Protein AF-0000000084949019 (afdb_homodimer)

Foldseek 3Di:
DDDPPPPPPPPPPPPPPPPPPPPPPPPDDDDDPPFLQDFCPVPDDDADQQAHLLLFGHPQHDWKEKEKEKEKEADQVQQKIWMKMKIKIAAAHQDWAQKFKWFFQFLCQALPACLVVVDDDDDDPDDDPLVCCQPPPDRGDHWTKDWPFKAFPVGHGFDWDDDRGMIMTGDPDIRHHGGITIMMIIIMTHFDQCVRVNDQFHWHADPLGWIKGKHFSGDIATFIAGPPPGGPGDDDSPWQDGFFAWFKYKYKYKYFLLKDKDKAADWDCCVQRADPQLVVQVVVQLVAADAKGWSADLVSLVVSSVDGHPDMDIIIGIHGTWGTMIMIMTSQWTKIWHWADFPPAIAIQIEIEGPQAPPLCNVPQSVLLNLLQRLLCVLANHLDGRAAYEYEDDPHQAAGARYTYFYAGAPPVRDDDPCRSLRRSLSSSLRSLCNLPVRFLRERRQFQVLSRQAVSLLSSVVSQCVVPVVRPDQAQFLQSLLVVLVDDPVQQDFSNGGRVVHRPNCSNRHHLSSNLLSLCDVPAQHPPLSSQLSNVLSVSRGSHYGDPSSSQSSSCSSRVDSCSSVCCASHHDSWAWAKFWPDKWWKFKDQDDDPPDDQDDQDPVCPVPRDDRDIDMDTCPDPVDDPVRPWFDDQVRHVRSVVVCVVPDDPVRVVVDDDFRIKMKIKMFIPIDGQAWKWKWWAFPVGDIDIDTGHSCQCRVPVTMHMDMDRHNGHTDKMFTPPVSRRSHNDRQRGMPVRDPPPDPVD/DDDPPPPPPPPPPPPPPPPPPPPPPPPPDDDDDPFLQDFCPVPDDDADQQAHLLLFGHPQHDWKEKEKEKEKEADQVQQKIWMKMKIKIAAQHQDWAQKFKWFFQFLCQAPPACLVVVDDDDDDPDDDPVVCCQPPPDDGDHWTKDWDFKAFPVGHGWDWDDDRRMIMTGDPDIAHHGGITMMMIIIMTHFDQCVRVNDQFHWHADPLGWIKGKHFSGDIATFIAGPPPGTPDDHCSPWFDGFFAWFKYKYKYKYFLLKDKDKAADWDCCVQRADPQLVVQVVVQLVAAPAKGWSADLVSLVVSSVDGHPDMDIIIGIHGTWGTMIMIMTSQWTKIWHWADDPPAIAIQIEIEGPQAPPLCNVPQSVLLNLLQRLLCVLANHLDGRAAYEYEDDPHQAAGARYTYFYAGADPVRDDDPVRSLRRSLSSSLRSLCNLPVRFLRERRQFQVLSRQAVSLLSSVVSQCVVPVVRPDQAQFLQSLLVVLVDDPVQQAFSNGGRVVHRPNCSNRHHLSSNLLSLCDVPAQHPPLSSQLSNVLSVSRGSHYGDPSSSQSSSCSSRVDSCSSVCCASHHDSWAWAKFWPDKWWKFKDQDDDPPDDQDDQDPVCVVPRDDRDIDMDTCPDPPDDPVRPWFDDQVRHVRSVVVCVVPDDPVRSVVDDGFRIKMKIKMFIPIDGQAWWWKWWAFPVGDIDIDTGHSCQCRVPVTMHMDMDRHNTHTDKMFTPPVSRRSHNDRQRGMPVRDPDPDPVD

Radius of gyration: 40.71 Å; Cα contacts (8 Å, |Δi|>4): 3235; chains: 2; bounding box: 109×130×119 Å

Sequence (1494 aa):
MKKLTFLVVALFSIFLGVAQESKSRSKSETHTDQSKFRQMYDLMATPNMYRTASGAPGPEYYQQRADYKMDVELDDKKARLYGTETITYTNNAKESLDYLWLQLDQNLFAKTSKTPLVRSEKVDPAISARAFSRTYMEEKFDGGFKIEYVKDAVGQPISYTVNETMMRINLKTPLTKGQKFVFTIKWWYNIGNYMVDGGRSGYEQFPDGNRLYVLAQFFPRMAVYNDVEGWQNMQFWGQGEFALPFGDYEVNITVPADHIMEATGTLQNRTEVLTPIQLQRYLQAEKTFDNPVIIATQEEAIEREKSWSDKKKVWRFKAENVRDFGVSTSRKFILDAMAVQLGDKKVMATSIYPKEGNPLWEQYSTKIVAHTLKSYSAKTFDYPYPKAVSVNAQDQGMEYPMICWNFGRPDEKGNYSDHLKYGMMGVIIHEVGHNFFPMIVNSDERQWTWMDEGLNTFLEYLAEIEWDPNFPTDRGPAKMIVPYMSGDQNGIEPIMSNSEVIKQFGNNAYGKPATGLNILRETIMGHELFDYAFKTYANRWKFKHPTPEDFFRTMEDASGVDLDWFWRGWFYTTDYNDIGIKEVKQFFVTNDEPVGFKAQEVTRRNRFRASGPKVYMVEKASGDFKSEMNKPFETKEIKALEDFVNANFTTEEKTKLVTPKYFYQVTFDKPGGLVMPLLVEITYEDGTMENHKFPAQIWLKNDKEVSRIFATQKIIKKIKVDPKEETADIDVSNNSWPKEEIKSKFDMKKLTFLVVALFSIFLGVAQESKSRSKSETHTDQSKFRQMYDLMATPNMYRTASGAPGPEYYQQRADYKMDVELDDKKARLYGTETITYTNNAKESLDYLWLQLDQNLFAKTSKTPLVRSEKVDPAISARAFSRTYMEEKFDGGFKIEYVKDAVGQPISYTVNETMMRINLKTPLTKGQKFVFTIKWWYNIGNYMVDGGRSGYEQFPDGNRLYVLAQFFPRMAVYNDVEGWQNMQFWGQGEFALPFGDYEVNITVPADHIMEATGTLQNRTEVLTPIQLQRYLQAEKTFDNPVIIATQEEAIEREKSWSDKKKVWRFKAENVRDFGVSTSRKFILDAMAVQLGDKKVMATSIYPKEGNPLWEQYSTKIVAHTLKSYSAKTFDYPYPKAVSVNAQDQGMEYPMICWNFGRPDEKGNYSDHLKYGMMGVIIHEVGHNFFPMIVNSDERQWTWMDEGLNTFLEYLAEIEWDPNFPTDRGPAKMIVPYMSGDQNGIEPIMSNSEVIKQFGNNAYGKPATGLNILRETIMGHELFDYAFKTYANRWKFKHPTPEDFFRTMEDASGVDLDWFWRGWFYTTDYNDIGIKEVKQFFVTNDEPVGFKAQEVTRRNRFRASGPKVYMVEKASGDFKSEMNKPFETKEIKALEDFVNANFTTEEKTKLVTPKYFYQVTFDKPGGLVMPLLVEITYEDGTMENHKFPAQIWLKNDKEVSRIFATQKIIKKIKVDPKEETADIDVSNNSWPKEEIKSKFD

pLDDT: mean 93.37, std 13.47, range [21.64, 98.94]

Structure (mmCIF, N/CA/C/O backbone):
data_AF-0000000084949019-model_v1
#
loop_
_entity.id
_entity.type
_entity.pdbx_description
1 polymer 'Putative Zn-dependent aminopeptidase'
#
loop_
_atom_site.group_PDB
_atom_site.id
_atom_site.type_symbol
_atom_site.label_atom_id
_atom_site.label_alt_id
_atom_site.label_comp_id
_atom_site.label_asym_id
_atom_site.label_entity_id
_atom_site.label_seq_id
_atom_site.pdbx_PDB_ins_code
_atom_site.Cartn_x
_atom_site.Cartn_y
_atom_site.Cartn_z
_atom_site.occupancy
_atom_site.B_iso_or_equiv
_atom_site.auth_seq_id
_atom_site.auth_comp_id
_atom_site.auth_asym_id
_atom_site.auth_atom_id
_atom_site.pdbx_PDB_model_num
ATOM 1 N N . MET A 1 1 ? -62.312 -40.156 76.375 1 21.64 1 MET A N 1
ATOM 2 C CA . MET A 1 1 ? -62.438 -39.656 75 1 21.64 1 MET A CA 1
ATOM 3 C C . MET A 1 1 ? -61.156 -38.969 74.562 1 21.64 1 MET A C 1
ATOM 5 O O . MET A 1 1 ? -60.906 -37.781 74.938 1 21.64 1 MET A O 1
ATOM 9 N N . LYS A 1 2 ? -60.031 -39.781 74.688 1 22.88 2 LYS A N 1
ATOM 10 C CA . LYS A 1 2 ? -58.594 -39.562 74.688 1 22.88 2 LYS A CA 1
ATOM 11 C C . LYS A 1 2 ? -58.125 -38.938 73.375 1 22.88 2 LYS A C 1
ATOM 13 O O . LYS A 1 2 ? -58.656 -39.25 72.312 1 22.88 2 LYS A O 1
ATOM 18 N N . LYS A 1 3 ? -57.438 -37.844 73.562 1 23.33 3 LYS A N 1
ATOM 19 C CA . LYS A 1 3 ? -56.875 -36.688 72.812 1 23.33 3 LYS A CA 1
ATOM 20 C C . LYS A 1 3 ? -55.906 -37.125 71.75 1 23.33 3 LYS A C 1
ATOM 22 O O . LYS A 1 3 ? -54.781 -37.531 72 1 23.33 3 LYS A O 1
ATOM 27 N N . LEU A 1 4 ? -56.344 -38 70.812 1 25.53 4 LEU A N 1
ATOM 28 C CA . LEU A 1 4 ? -55.531 -38.531 69.75 1 25.53 4 LEU A CA 1
ATOM 29 C C . LEU A 1 4 ? -54.906 -37.438 68.875 1 25.53 4 LEU A C 1
ATOM 31 O O . LEU A 1 4 ? -55.625 -36.625 68.312 1 25.53 4 LEU A O 1
ATOM 35 N N . THR A 1 5 ? -53.812 -36.812 69.375 1 26.55 5 THR A N 1
ATOM 36 C CA . THR A 1 5 ? -53 -35.75 68.812 1 26.55 5 THR A CA 1
ATOM 37 C C . THR A 1 5 ? -52.469 -36.125 67.438 1 26.55 5 THR A C 1
ATOM 39 O O . THR A 1 5 ? -51.781 -37.125 67.312 1 26.55 5 THR A O 1
ATOM 42 N N . PHE A 1 6 ? -53.281 -35.969 66.438 1 26.77 6 PHE A N 1
ATOM 43 C CA . PHE A 1 6 ? -53.031 -36.188 65.062 1 26.77 6 PHE A CA 1
ATOM 44 C C . PHE A 1 6 ? -51.781 -35.375 64.625 1 26.77 6 PHE A C 1
ATOM 46 O O . PHE A 1 6 ? -51.719 -34.156 64.875 1 26.77 6 PHE A O 1
ATOM 53 N N . LEU A 1 7 ? -50.594 -36 64.688 1 27.86 7 LEU A N 1
ATOM 54 C CA . LEU A 1 7 ? -49.312 -35.531 64.25 1 27.86 7 LEU A CA 1
ATOM 55 C C . LEU A 1 7 ? -49.375 -35.188 62.75 1 27.86 7 LEU A C 1
ATOM 57 O O . LEU A 1 7 ? -49.594 -36.062 61.906 1 27.86 7 LEU A O 1
ATOM 61 N N . VAL A 1 8 ? -49.969 -34.094 62.344 1 28.45 8 VAL A N 1
ATOM 62 C CA . VAL A 1 8 ? -50 -33.594 60.969 1 28.45 8 VAL A CA 1
ATOM 63 C C . VAL A 1 8 ? -48.594 -33.375 60.5 1 28.45 8 VAL A C 1
ATOM 65 O O . VAL A 1 8 ? -47.844 -32.594 61.062 1 28.45 8 VAL A O 1
ATOM 68 N N . VAL A 1 9 ? -47.906 -34.406 60 1 28.19 9 VAL A N 1
ATOM 69 C CA . VAL A 1 9 ? -46.656 -34.375 59.25 1 28.19 9 VAL A CA 1
ATOM 70 C C . VAL A 1 9 ? -46.781 -33.406 58.094 1 28.19 9 VAL A C 1
ATOM 72 O O . VAL A 1 9 ? -47.594 -33.594 57.188 1 28.19 9 VAL A O 1
ATOM 75 N N . ALA A 1 10 ? -46.656 -32.094 58.375 1 27.56 10 ALA A N 1
ATOM 76 C CA . ALA A 1 10 ? -46.594 -31.047 57.344 1 27.56 10 ALA A CA 1
ATOM 77 C C . ALA A 1 10 ? -45.5 -31.328 56.344 1 27.56 10 ALA A C 1
ATOM 79 O O . ALA A 1 10 ? -44.312 -31.453 56.688 1 27.56 10 ALA A O 1
ATOM 80 N N . LEU A 1 11 ? -45.781 -32.188 55.344 1 27.45 11 LEU A N 1
ATOM 81 C CA . LEU A 1 11 ? -44.969 -32.375 54.125 1 27.45 11 LEU A CA 1
ATOM 82 C C . LEU A 1 11 ? -44.625 -31.047 53.5 1 27.45 11 LEU A C 1
ATOM 84 O O . LEU A 1 11 ? -45.531 -30.297 53.094 1 27.45 11 LEU A O 1
ATOM 88 N N . PHE A 1 12 ? -43.625 -30.312 54.094 1 29.38 12 PHE A N 1
ATOM 89 C CA . PHE A 1 12 ? -43.062 -29.125 53.469 1 29.38 12 PHE A CA 1
ATOM 90 C C . PHE A 1 12 ? -42.625 -29.438 52.031 1 29.38 12 PHE A C 1
ATOM 92 O O . PHE A 1 12 ? -41.719 -30.25 51.812 1 29.38 12 PHE A O 1
ATOM 99 N N . SER A 1 13 ? -43.562 -29.484 51.062 1 28.2 13 SER A N 1
ATOM 100 C CA . SER A 1 13 ? -43.281 -29.484 49.656 1 28.2 13 SER A CA 1
ATOM 101 C C . SER A 1 13 ? -42.344 -28.344 49.281 1 28.2 13 SER A C 1
ATOM 103 O O . SER A 1 13 ? -42.625 -27.172 49.531 1 28.2 13 SER A O 1
ATOM 105 N N . ILE A 1 14 ? -41.031 -28.547 49.5 1 33.12 14 ILE A N 1
ATOM 106 C CA . ILE A 1 14 ? -40.031 -27.688 48.906 1 33.12 14 ILE A CA 1
ATOM 107 C C . ILE A 1 14 ? -40.375 -27.422 47.438 1 33.12 14 ILE A C 1
ATOM 109 O O . ILE A 1 14 ? -40.406 -28.344 46.625 1 33.12 14 ILE A O 1
ATOM 113 N N . PHE A 1 15 ? -41.344 -26.484 47.188 1 32.78 15 PHE A N 1
ATOM 114 C CA . PHE A 1 15 ? -41.469 -25.906 45.844 1 32.78 15 PHE A CA 1
ATOM 115 C C . PHE A 1 15 ? -40.156 -25.422 45.312 1 32.78 15 PHE A C 1
ATOM 117 O O . PHE A 1 15 ? -39.562 -24.469 45.844 1 32.78 15 PHE A O 1
ATOM 124 N N . LEU A 1 16 ? -39.219 -26.375 44.969 1 36.47 16 LEU A N 1
ATOM 125 C CA . LEU A 1 16 ? -38.156 -25.969 44.062 1 36.47 16 LEU A CA 1
ATOM 126 C C . LEU A 1 16 ? -38.688 -25.016 42.969 1 36.47 16 LEU A C 1
ATOM 128 O O . LEU A 1 16 ? -39.531 -25.422 42.156 1 36.47 16 LEU A O 1
ATOM 132 N N . GLY A 1 17 ? -39 -23.766 43.375 1 34.09 17 GLY A N 1
ATOM 133 C CA . GLY A 1 17 ? -39.188 -22.734 42.344 1 34.09 17 GLY A CA 1
ATOM 134 C C . GLY A 1 17 ? -38.188 -22.844 41.219 1 34.09 17 GLY A C 1
ATOM 135 O O . GLY A 1 17 ? -37 -22.75 41.438 1 34.09 17 GLY A O 1
ATOM 136 N N . VAL A 1 18 ? -38.438 -23.734 40.312 1 36.25 18 VAL A N 1
ATOM 137 C CA . VAL A 1 18 ? -37.781 -23.547 39 1 36.25 18 VAL A CA 1
ATOM 138 C C . VAL A 1 18 ? -37.906 -22.078 38.594 1 36.25 18 VAL A C 1
ATOM 140 O O . VAL A 1 18 ? -39 -21.562 38.344 1 36.25 18 VAL A O 1
ATOM 143 N N . ALA A 1 19 ? -37.094 -21.203 39.25 1 37.66 19 ALA A N 1
ATOM 144 C CA . ALA A 1 19 ? -36.906 -19.906 38.594 1 37.66 19 ALA A CA 1
ATOM 145 C C . ALA A 1 19 ? -36.875 -20.047 37.094 1 37.66 19 ALA A C 1
ATOM 147 O O . ALA A 1 19 ? -35.969 -20.719 36.562 1 37.66 19 ALA A O 1
ATOM 148 N N . GLN A 1 20 ? -38.031 -20.031 36.531 1 35.78 20 GLN A N 1
ATOM 149 C CA . GLN A 1 20 ? -38 -19.797 35.094 1 35.78 20 GLN A CA 1
ATOM 150 C C . GLN A 1 20 ? -36.969 -18.719 34.75 1 35.78 20 GLN A C 1
ATOM 152 O O . GLN A 1 20 ? -37.094 -17.578 35.188 1 35.78 20 GLN A O 1
ATOM 157 N N . GLU A 1 21 ? -35.719 -19.031 34.688 1 39.44 21 GLU A N 1
ATOM 158 C CA . GLU A 1 21 ? -34.875 -18.094 33.938 1 39.44 21 GLU A CA 1
ATOM 159 C C . GLU A 1 21 ? -35.594 -17.5 32.75 1 39.44 21 GLU A C 1
ATOM 161 O O . GLU A 1 21 ? -36 -18.219 31.844 1 39.44 21 GLU A O 1
ATOM 166 N N . SER A 1 22 ? -36.531 -16.594 33.062 1 38.19 22 SER A N 1
ATOM 167 C CA . SER A 1 22 ? -36.938 -15.852 31.891 1 38.19 22 SER A CA 1
ATOM 168 C C . SER A 1 22 ? -35.75 -15.617 30.938 1 38.19 22 SER A C 1
ATOM 170 O O . SER A 1 22 ? -34.75 -15.023 31.328 1 38.19 22 SER A O 1
ATOM 172 N N . LYS A 1 23 ? -35.438 -16.594 30.141 1 44.25 23 LYS A N 1
ATOM 173 C CA . LYS A 1 23 ? -34.531 -16.25 29.047 1 44.25 23 LYS A CA 1
ATOM 174 C C . LYS A 1 23 ? -34.812 -14.836 28.531 1 44.25 23 LYS A C 1
ATOM 176 O O . LYS A 1 23 ? -35.875 -14.57 27.938 1 44.25 23 LYS A O 1
ATOM 181 N N . SER A 1 24 ? -34.531 -13.844 29.25 1 44.78 24 SER A N 1
ATOM 182 C CA . SER A 1 24 ? -34.531 -12.5 28.672 1 44.78 24 SER A CA 1
ATOM 183 C C . SER A 1 24 ? -34.219 -12.531 27.188 1 44.78 24 SER A C 1
ATOM 185 O O . SER A 1 24 ? -33.25 -13.172 26.766 1 44.78 24 SER A O 1
ATOM 187 N N . ARG A 1 25 ? -35.188 -12.383 26.297 1 51.53 25 ARG A N 1
ATOM 188 C CA . ARG A 1 25 ? -34.938 -12.211 24.859 1 51.53 25 ARG A CA 1
ATOM 189 C C . ARG A 1 25 ? -33.781 -11.242 24.609 1 51.53 25 ARG A C 1
ATOM 191 O O . ARG A 1 25 ? -33.938 -10.031 24.766 1 51.53 25 ARG A O 1
ATOM 198 N N . SER A 1 26 ? -32.688 -11.602 24.922 1 56.78 26 SER A N 1
ATOM 199 C CA . SER A 1 26 ? -31.531 -10.773 24.547 1 56.78 26 SER A CA 1
ATOM 200 C C . SER A 1 26 ? -31.656 -10.281 23.109 1 56.78 26 SER A C 1
ATOM 202 O O . SER A 1 26 ? -31.906 -11.07 22.203 1 56.78 26 SER A O 1
ATOM 204 N N . LYS A 1 27 ? -32.062 -9.055 22.969 1 71.81 27 LYS A N 1
ATOM 205 C CA . LYS A 1 27 ? -32.125 -8.391 21.672 1 71.81 27 LYS A CA 1
ATOM 206 C C . LYS A 1 27 ? -30.906 -8.75 20.812 1 71.81 27 LYS A C 1
ATOM 208 O O . LYS A 1 27 ? -29.781 -8.812 21.328 1 71.81 27 LYS A O 1
ATOM 213 N N . SER A 1 28 ? -31.359 -9.289 19.719 1 75.38 28 SER A N 1
ATOM 214 C CA . SER A 1 28 ? -30.312 -9.617 18.75 1 75.38 28 SER A CA 1
ATOM 215 C C . SER A 1 28 ? -29.406 -8.414 18.484 1 75.38 28 SER A C 1
ATOM 217 O O . SER A 1 28 ? -29.859 -7.27 18.531 1 75.38 28 SER A O 1
ATOM 219 N N . GLU A 1 29 ? -28.109 -8.672 18.375 1 86.12 29 GLU A N 1
ATOM 220 C CA . GLU A 1 29 ? -27.141 -7.621 18.078 1 86.12 29 GLU A CA 1
ATOM 221 C C . GLU A 1 29 ? -27.438 -6.949 16.734 1 86.12 29 GLU A C 1
ATOM 223 O O . GLU A 1 29 ? -27.859 -7.609 15.789 1 86.12 29 GLU A O 1
ATOM 228 N N . THR A 1 30 ? -27.484 -5.633 16.625 1 91.06 30 THR A N 1
ATOM 229 C CA . THR A 1 30 ? -27.609 -4.879 15.391 1 91.06 30 THR A CA 1
ATOM 230 C C . THR A 1 30 ? -26.422 -5.156 14.469 1 91.06 30 THR A C 1
ATOM 232 O O . THR A 1 30 ? -25.406 -5.727 14.898 1 91.06 30 THR A O 1
ATOM 235 N N . HIS A 1 31 ? -26.672 -5.062 13.164 1 89.38 31 HIS A N 1
ATOM 236 C CA . HIS A 1 31 ? -25.562 -5.387 12.266 1 89.38 31 HIS A CA 1
ATOM 237 C C . HIS A 1 31 ? -25.609 -4.527 11.008 1 89.38 31 HIS A C 1
ATOM 239 O O . HIS A 1 31 ? -26.641 -3.936 10.695 1 89.38 31 HIS A O 1
ATOM 245 N N . THR A 1 32 ? -24.438 -4.387 10.336 1 93.06 32 THR A N 1
ATOM 246 C CA . THR A 1 32 ? -24.344 -3.82 9 1 93.06 32 THR A CA 1
ATOM 247 C C . THR A 1 32 ? -24.812 -4.832 7.953 1 93.06 32 THR A C 1
ATOM 249 O O . THR A 1 32 ? -25.281 -5.922 8.297 1 93.06 32 THR A O 1
ATOM 252 N N . ASP A 1 33 ? -24.828 -4.359 6.629 1 90.56 33 ASP A N 1
ATOM 253 C CA . ASP A 1 33 ? -25.141 -5.305 5.562 1 90.56 33 ASP A CA 1
ATOM 254 C C . ASP A 1 33 ? -24.141 -6.461 5.543 1 90.56 33 ASP A C 1
ATOM 256 O O . ASP A 1 33 ? -22.953 -6.266 5.23 1 90.56 33 ASP A O 1
ATOM 260 N N . GLN A 1 34 ? -24.594 -7.582 5.859 1 90.75 34 GLN A N 1
ATOM 261 C CA . GLN A 1 34 ? -23.75 -8.773 5.93 1 90.75 34 GLN A CA 1
ATOM 262 C C . GLN A 1 34 ? -24.078 -9.75 4.805 1 90.75 34 GLN A C 1
ATOM 264 O O . GLN A 1 34 ? -23.594 -10.883 4.797 1 90.75 34 GLN A O 1
ATOM 269 N N . SER A 1 35 ? -24.875 -9.297 3.848 1 93.31 35 SER A N 1
ATOM 270 C CA . SER A 1 35 ? -25.281 -10.18 2.76 1 93.31 35 SER A CA 1
ATOM 271 C C . SER A 1 35 ? -24.078 -10.609 1.929 1 93.31 35 SER A C 1
ATOM 273 O O . SER A 1 35 ? -23.203 -9.797 1.613 1 93.31 35 SER A O 1
ATOM 275 N N . LYS A 1 36 ? -24.094 -11.875 1.546 1 95.56 36 LYS A N 1
ATOM 276 C CA . LYS A 1 36 ? -23.031 -12.383 0.687 1 95.56 36 LYS A CA 1
ATOM 277 C C . LYS A 1 36 ? -23.219 -11.922 -0.756 1 95.56 36 LYS A C 1
ATOM 279 O O . LYS A 1 36 ? -22.297 -12.008 -1.568 1 95.56 36 LYS A O 1
ATOM 284 N N . PHE A 1 37 ? -24.328 -11.359 -1.028 1 95.81 37 PHE A N 1
ATOM 285 C CA . PHE A 1 37 ? -24.656 -10.938 -2.385 1 95.81 37 PHE A CA 1
ATOM 286 C C . PHE A 1 37 ? -24.469 -9.438 -2.547 1 95.81 37 PHE A C 1
ATOM 288 O O . PHE A 1 37 ? -24.766 -8.875 -3.604 1 95.81 37 PHE A O 1
ATOM 295 N N . ARG A 1 38 ? -24 -8.789 -1.465 1 95 38 ARG A N 1
ATOM 296 C CA . ARG A 1 38 ? -23.781 -7.352 -1.607 1 95 38 ARG A CA 1
ATOM 297 C C . ARG A 1 38 ? -22.766 -7.059 -2.703 1 95 38 ARG A C 1
ATOM 299 O O . ARG A 1 38 ? -21.766 -7.77 -2.834 1 95 38 ARG A O 1
ATOM 306 N N . GLN A 1 39 ? -23.156 -6.031 -3.455 1 94.19 39 GLN A N 1
ATOM 307 C CA . GLN A 1 39 ? -22.25 -5.629 -4.527 1 94.19 39 GLN A CA 1
ATOM 308 C C . GLN A 1 39 ? -20.922 -5.129 -3.973 1 94.19 39 GLN A C 1
ATOM 310 O O . GLN A 1 39 ? -20.859 -4.625 -2.848 1 94.19 39 GLN A O 1
ATOM 315 N N . MET A 1 40 ? -19.859 -5.281 -4.715 1 95.81 40 MET A N 1
ATOM 316 C CA . MET A 1 40 ? -18.516 -5.113 -4.191 1 95.81 40 MET A CA 1
ATOM 317 C C . MET A 1 40 ? -18.078 -3.654 -4.273 1 95.81 40 MET A C 1
ATOM 319 O O . MET A 1 40 ? -16.891 -3.367 -4.508 1 95.81 40 MET A O 1
ATOM 323 N N . TYR A 1 41 ? -18.953 -2.664 -3.996 1 91.5 41 TYR A N 1
ATOM 324 C CA . TYR A 1 41 ? -18.625 -1.24 -3.971 1 91.5 41 TYR A CA 1
ATOM 325 C C . TYR A 1 41 ? -17.688 -0.913 -2.824 1 91.5 41 TYR A C 1
ATOM 327 O O . TYR A 1 41 ? -16.922 0.06 -2.893 1 91.5 41 TYR A O 1
ATOM 335 N N . ASP A 1 42 ? -17.703 -1.665 -1.83 1 90.75 42 ASP A N 1
ATOM 336 C CA . ASP A 1 42 ? -16.875 -1.454 -0.644 1 90.75 42 ASP A CA 1
ATOM 337 C C . ASP A 1 42 ? -15.461 -2.008 -0.846 1 90.75 42 ASP A C 1
ATOM 339 O O . ASP A 1 42 ? -14.547 -1.67 -0.097 1 90.75 42 ASP A O 1
ATOM 343 N N . LEU A 1 43 ? -15.281 -2.84 -1.848 1 92.81 43 LEU A N 1
ATOM 344 C CA . LEU A 1 43 ? -14.016 -3.557 -1.97 1 92.81 43 LEU A CA 1
ATOM 345 C C . LEU A 1 43 ? -13.242 -3.078 -3.191 1 92.81 43 LEU A C 1
ATOM 347 O O . LEU A 1 43 ? -12.008 -3.037 -3.168 1 92.81 43 LEU A O 1
ATOM 351 N N . MET A 1 44 ? -13.906 -2.719 -4.246 1 95.62 44 MET A N 1
ATOM 352 C CA . MET A 1 44 ? -13.227 -2.412 -5.5 1 95.62 44 MET A CA 1
ATOM 353 C C . MET A 1 44 ? -12.953 -0.918 -5.621 1 95.62 44 MET A C 1
ATOM 355 O O . MET A 1 44 ? -13.703 -0.098 -5.086 1 95.62 44 MET A O 1
ATOM 359 N N . ALA A 1 45 ? -11.914 -0.557 -6.324 1 96 45 ALA A N 1
ATOM 360 C CA . ALA A 1 45 ? -11.594 0.835 -6.633 1 96 45 ALA A CA 1
ATOM 361 C C . ALA A 1 45 ? -12.727 1.489 -7.422 1 96 45 ALA A C 1
ATOM 363 O O . ALA A 1 45 ? -13.383 0.835 -8.234 1 96 45 ALA A O 1
ATOM 364 N N . THR A 1 46 ? -12.93 2.787 -7.238 1 95.88 46 THR A N 1
ATOM 365 C CA . THR A 1 46 ? -13.922 3.535 -8 1 95.88 46 THR A CA 1
ATOM 366 C C . THR A 1 46 ? -13.469 3.713 -9.445 1 95.88 46 THR A C 1
ATOM 368 O O . THR A 1 46 ? -12.352 4.168 -9.703 1 95.88 46 THR A O 1
ATOM 371 N N . PRO A 1 47 ? -14.312 3.293 -10.43 1 96.69 47 PRO A N 1
ATOM 372 C CA . PRO A 1 47 ? -13.961 3.535 -11.828 1 96.69 47 PRO A CA 1
ATOM 373 C C . PRO A 1 47 ? -13.703 5.012 -12.125 1 96.69 47 PRO A C 1
ATOM 375 O O . PRO A 1 47 ? -14.289 5.883 -11.477 1 96.69 47 PRO A O 1
ATOM 378 N N . ASN A 1 48 ? -12.875 5.367 -13.016 1 96.94 48 ASN A N 1
ATOM 379 C CA . ASN A 1 48 ? -12.523 6.723 -13.422 1 96.94 48 ASN A CA 1
ATOM 380 C C . ASN A 1 48 ? -12.039 6.766 -14.867 1 96.94 48 ASN A C 1
ATOM 382 O O . ASN A 1 48 ? -12.305 5.848 -15.648 1 96.94 48 ASN A O 1
ATOM 386 N N . MET A 1 49 ? -11.367 7.828 -15.273 1 96.69 49 MET A N 1
ATOM 387 C CA . MET A 1 49 ? -11.031 8.016 -16.672 1 96.69 49 MET A CA 1
ATOM 388 C C . MET A 1 49 ? -9.836 7.156 -17.078 1 96.69 49 MET A C 1
ATOM 390 O O . MET A 1 49 ? -9.578 6.961 -18.266 1 96.69 49 MET A O 1
ATOM 394 N N . TYR A 1 50 ? -9.094 6.637 -16.125 1 97.81 50 TYR A N 1
ATOM 395 C CA . TYR A 1 50 ? -8.008 5.723 -16.438 1 97.81 50 TYR A CA 1
ATOM 396 C C . TYR A 1 50 ? -8.523 4.305 -16.641 1 97.81 50 TYR A C 1
ATOM 398 O O . TYR A 1 50 ? -8.031 3.572 -17.5 1 97.81 50 TYR A O 1
ATOM 406 N N . ARG A 1 51 ? -9.539 3.91 -15.789 1 97.69 51 ARG A N 1
ATOM 407 C CA . ARG A 1 51 ? -10.102 2.564 -15.758 1 97.69 51 ARG A CA 1
ATOM 408 C C . ARG A 1 51 ? -11.617 2.607 -15.641 1 97.69 51 ARG A C 1
ATOM 410 O O . ARG A 1 51 ? -12.156 3.154 -14.672 1 97.69 51 ARG A O 1
ATOM 417 N N . THR A 1 52 ? -12.328 1.955 -16.531 1 97.88 52 THR A N 1
ATOM 418 C CA . THR A 1 52 ? -13.773 2.117 -16.641 1 97.88 52 THR A CA 1
ATOM 419 C C . THR A 1 52 ? -14.508 1.109 -15.766 1 97.88 52 THR A C 1
ATOM 421 O O . THR A 1 52 ? -13.906 0.138 -15.297 1 97.88 52 THR A O 1
ATOM 424 N N . ALA A 1 53 ? -15.797 1.296 -15.594 1 97.56 53 ALA A N 1
ATOM 425 C CA . ALA A 1 53 ? -16.672 0.413 -14.828 1 97.56 53 ALA A CA 1
ATOM 426 C C . ALA A 1 53 ? -16.922 -0.899 -15.57 1 97.56 53 ALA A C 1
ATOM 428 O O . ALA A 1 53 ? -17.344 -1.887 -14.969 1 97.56 53 ALA A O 1
ATOM 429 N N . SER A 1 54 ? -16.641 -0.909 -16.859 1 98.19 54 SER A N 1
ATOM 430 C CA . SER A 1 54 ? -16.828 -2.121 -17.641 1 98.19 54 SER A CA 1
ATOM 431 C C . SER A 1 54 ? -15.664 -3.09 -17.469 1 98.19 54 SER A C 1
ATOM 433 O O . SER A 1 54 ? -15.766 -4.262 -17.844 1 98.19 54 SER A O 1
ATOM 435 N N . GLY A 1 55 ? -14.516 -2.594 -16.938 1 98.44 55 GLY A N 1
ATOM 436 C CA . GLY A 1 55 ? -13.297 -3.385 -16.828 1 98.44 55 GLY A CA 1
ATOM 437 C C . GLY A 1 55 ? -12.328 -3.131 -17.969 1 98.44 55 GLY A C 1
ATOM 438 O O . GLY A 1 55 ? -11.258 -3.73 -18.016 1 98.44 55 GLY A O 1
ATOM 439 N N . ALA A 1 56 ? -12.672 -2.252 -18.906 1 98.62 56 ALA A N 1
ATOM 440 C CA . ALA A 1 56 ? -11.828 -1.888 -20.031 1 98.62 56 ALA A CA 1
ATOM 441 C C . ALA A 1 56 ? -10.898 -0.731 -19.672 1 98.62 56 ALA A C 1
ATOM 443 O O . ALA A 1 56 ? -11.18 0.037 -18.75 1 98.62 56 ALA A O 1
ATOM 444 N N . PRO A 1 57 ? -9.727 -0.612 -20.344 1 98.5 57 PRO A N 1
ATOM 445 C CA . PRO A 1 57 ? -8.961 0.626 -20.188 1 98.5 57 PRO A CA 1
ATOM 446 C C . PRO A 1 57 ? -9.773 1.872 -20.531 1 98.5 57 PRO A C 1
ATOM 448 O O . PRO A 1 57 ? -10.562 1.859 -21.484 1 98.5 57 PRO A O 1
ATOM 451 N N . GLY A 1 58 ? -9.617 2.934 -19.734 1 98 58 GLY A N 1
ATOM 452 C CA . GLY A 1 58 ? -10.367 4.156 -19.969 1 98 58 GLY A CA 1
ATOM 453 C C . GLY A 1 58 ? -9.773 5.031 -21.047 1 98 58 GLY A C 1
ATOM 454 O O . GLY A 1 58 ? -8.695 4.738 -21.562 1 98 58 GLY A O 1
ATOM 455 N N . PRO A 1 59 ? -10.523 6.09 -21.422 1 97.56 59 PRO A N 1
ATOM 456 C CA . PRO A 1 59 ? -10.07 6.973 -22.5 1 97.56 59 PRO A CA 1
ATOM 457 C C . PRO A 1 59 ? -8.758 7.688 -22.172 1 97.56 59 PRO A C 1
ATOM 459 O O . PRO A 1 59 ? -8.047 8.125 -23.078 1 97.56 59 PRO A O 1
ATOM 462 N N . GLU A 1 60 ? -8.375 7.84 -20.859 1 97.62 60 GLU A N 1
ATOM 463 C CA . GLU A 1 60 ? -7.145 8.508 -20.453 1 97.62 60 GLU A CA 1
ATOM 464 C C . GLU A 1 60 ? -6.113 7.504 -19.953 1 97.62 60 GLU A C 1
ATOM 466 O O . GLU A 1 60 ? -5.172 7.875 -19.25 1 97.62 60 GLU A O 1
ATOM 471 N N . TYR A 1 61 ? -6.375 6.207 -20.219 1 97.94 61 TYR A N 1
ATOM 472 C CA . TYR A 1 61 ? -5.387 5.191 -19.875 1 97.94 61 TYR A CA 1
ATOM 473 C C . TYR A 1 61 ? -4.023 5.531 -20.469 1 97.94 61 TYR A C 1
ATOM 475 O O . TYR A 1 61 ? -3.932 5.992 -21.609 1 97.94 61 TYR A O 1
ATOM 483 N N . TYR A 1 62 ? -2.996 5.297 -19.688 1 97.88 62 TYR A N 1
ATOM 484 C CA . TYR A 1 62 ? -1.628 5.477 -20.156 1 97.88 62 TYR A CA 1
ATOM 485 C C . TYR A 1 62 ? -0.718 4.375 -19.625 1 97.88 62 TYR A C 1
ATOM 487 O O . TYR A 1 62 ? -1.059 3.693 -18.656 1 97.88 62 TYR A O 1
ATOM 495 N N . GLN A 1 63 ? 0.369 4.125 -20.203 1 98.12 63 GLN A N 1
ATOM 496 C CA . GLN A 1 63 ? 1.459 3.297 -19.703 1 98.12 63 GLN A CA 1
ATOM 497 C C . GLN A 1 63 ? 2.807 3.781 -20.219 1 98.12 63 GLN A C 1
ATOM 499 O O . GLN A 1 63 ? 2.898 4.293 -21.344 1 98.12 63 GLN A O 1
ATOM 504 N N . GLN A 1 64 ? 3.805 3.648 -19.422 1 98.56 64 GLN A N 1
ATOM 505 C CA . GLN A 1 64 ? 5.152 4.086 -19.766 1 98.56 64 GLN A CA 1
ATOM 506 C C . GLN A 1 64 ? 5.824 3.109 -20.734 1 98.56 64 GLN A C 1
ATOM 508 O O . GLN A 1 64 ? 5.293 2.031 -21 1 98.56 64 GLN A O 1
ATOM 513 N N . ARG A 1 65 ? 6.953 3.535 -21.234 1 98.62 65 ARG A N 1
ATOM 514 C CA . ARG A 1 65 ? 7.734 2.707 -22.141 1 98.62 65 ARG A CA 1
ATOM 515 C C . ARG A 1 65 ? 9.227 2.805 -21.828 1 98.62 65 ARG A C 1
ATOM 517 O O . ARG A 1 65 ? 9.727 3.879 -21.484 1 98.62 65 ARG A O 1
ATOM 524 N N . ALA A 1 66 ? 9.961 1.723 -21.906 1 98.88 66 ALA A N 1
ATOM 525 C CA . ALA A 1 66 ? 11.406 1.678 -21.734 1 98.88 66 ALA A CA 1
ATOM 526 C C . ALA A 1 66 ? 12.07 0.841 -22.812 1 98.88 66 ALA A C 1
ATOM 528 O O . ALA A 1 66 ? 11.867 -0.374 -22.891 1 98.88 66 ALA A O 1
ATOM 529 N N . ASP A 1 67 ? 12.898 1.434 -23.656 1 98.94 67 ASP A N 1
ATOM 530 C CA . ASP A 1 67 ? 13.656 0.745 -24.688 1 98.94 67 ASP A CA 1
ATOM 531 C C . ASP A 1 67 ? 15.102 0.512 -24.25 1 98.94 67 ASP A C 1
ATOM 533 O O . ASP A 1 67 ? 15.68 1.341 -23.531 1 98.94 67 ASP A O 1
ATOM 537 N N . TYR A 1 68 ? 15.648 -0.569 -24.656 1 98.88 68 TYR A N 1
ATOM 538 C CA . TYR A 1 68 ? 16.984 -0.944 -24.219 1 98.88 68 TYR A CA 1
ATOM 539 C C . TYR A 1 68 ? 17.891 -1.25 -25.406 1 98.88 68 TYR A C 1
ATOM 541 O O . TYR A 1 68 ? 17.484 -1.958 -26.328 1 98.88 68 TYR A O 1
ATOM 549 N N . LYS A 1 69 ? 19.078 -0.717 -25.438 1 98.88 69 LYS A N 1
ATOM 550 C CA . LYS A 1 69 ? 20.234 -1.184 -26.203 1 98.88 69 LYS A CA 1
ATOM 551 C C . LYS A 1 69 ? 21.344 -1.687 -25.266 1 98.88 69 LYS A C 1
ATOM 553 O O . LYS A 1 69 ? 21.859 -0.931 -24.438 1 98.88 69 LYS A O 1
ATOM 558 N N . MET A 1 70 ? 21.703 -2.92 -25.438 1 98.69 70 MET A N 1
ATOM 559 C CA . MET A 1 70 ? 22.609 -3.494 -24.438 1 98.69 70 MET A CA 1
ATOM 560 C C . MET A 1 70 ? 23.719 -4.293 -25.094 1 98.69 70 MET A C 1
ATOM 562 O O . MET A 1 70 ? 23.5 -4.949 -26.109 1 98.69 70 MET A O 1
ATOM 566 N N . ASP A 1 71 ? 24.938 -4.195 -24.547 1 98.88 71 ASP A N 1
ATOM 567 C CA . ASP A 1 71 ? 26.062 -5.086 -24.797 1 98.88 71 ASP A CA 1
ATOM 568 C C . ASP A 1 71 ? 26.406 -5.906 -23.562 1 98.88 71 ASP A C 1
ATOM 570 O O . ASP A 1 71 ? 26.734 -5.348 -22.516 1 98.88 71 ASP A O 1
ATOM 574 N N . VAL A 1 72 ? 26.312 -7.176 -23.703 1 98.81 72 VAL A N 1
ATOM 575 C CA . VAL A 1 72 ? 26.516 -8.086 -22.578 1 98.81 72 VAL A CA 1
ATOM 576 C C . VAL A 1 72 ? 27.625 -9.078 -22.906 1 98.81 72 VAL A C 1
ATOM 578 O O . VAL A 1 72 ? 27.75 -9.523 -24.062 1 98.81 72 VAL A O 1
ATOM 581 N N . GLU A 1 73 ? 28.422 -9.422 -21.938 1 98.81 73 GLU A N 1
ATOM 582 C CA . GLU A 1 73 ? 29.469 -10.422 -22.125 1 98.81 73 GLU A CA 1
ATOM 583 C C . GLU A 1 73 ? 29.484 -11.422 -20.969 1 98.81 73 GLU A C 1
ATOM 585 O O . GLU A 1 73 ? 29.531 -11.039 -19.797 1 98.81 73 GLU A O 1
ATOM 590 N N . LEU A 1 74 ? 29.469 -12.672 -21.359 1 98.81 74 LEU A N 1
ATOM 591 C CA . LEU A 1 74 ? 29.578 -13.75 -20.375 1 98.81 74 LEU A CA 1
ATOM 592 C C . LEU A 1 74 ? 31.016 -14.227 -20.234 1 98.81 74 LEU A C 1
ATOM 594 O O . LEU A 1 74 ? 31.641 -14.633 -21.219 1 98.81 74 LEU A O 1
ATOM 598 N N . ASP A 1 75 ? 31.594 -14.102 -19.094 1 98.31 75 ASP A N 1
ATOM 599 C CA . ASP A 1 75 ? 32.844 -14.75 -18.734 1 98.31 75 ASP A CA 1
ATOM 600 C C . ASP A 1 75 ? 32.594 -16.141 -18.156 1 98.31 75 ASP A C 1
ATOM 602 O O . ASP A 1 75 ? 32.406 -16.281 -16.938 1 98.31 75 ASP A O 1
ATOM 606 N N . ASP A 1 76 ? 32.688 -17.141 -18.969 1 97.75 76 ASP A N 1
ATOM 607 C CA . ASP A 1 76 ? 32.375 -18.5 -18.578 1 97.75 76 ASP A CA 1
ATOM 608 C C . ASP A 1 76 ? 33.375 -19.031 -17.562 1 97.75 76 ASP A C 1
ATOM 610 O O . ASP A 1 76 ? 33 -19.844 -16.703 1 97.75 76 ASP A O 1
ATOM 614 N N . LYS A 1 77 ? 34.594 -18.625 -17.641 1 96.06 77 LYS A N 1
ATOM 615 C CA . LYS A 1 77 ? 35.625 -19.062 -16.703 1 96.06 77 LYS A CA 1
ATOM 616 C C . LYS A 1 77 ? 35.312 -18.594 -15.289 1 96.06 77 LYS A C 1
ATOM 618 O O . LYS A 1 77 ? 35.406 -19.375 -14.336 1 96.06 77 LYS A O 1
ATOM 623 N N . LYS A 1 78 ? 34.875 -17.391 -15.148 1 96.25 78 LYS A N 1
ATOM 624 C CA . LYS A 1 78 ? 34.656 -16.797 -13.836 1 96.25 78 LYS A CA 1
ATOM 625 C C . LYS A 1 78 ? 33.188 -16.891 -13.445 1 96.25 78 LYS A C 1
ATOM 627 O O . LYS A 1 78 ? 32.812 -16.625 -12.297 1 96.25 78 LYS A O 1
ATOM 632 N N . ALA A 1 79 ? 32.312 -17.312 -14.383 1 97.56 79 ALA A N 1
ATOM 633 C CA . ALA A 1 79 ? 30.859 -17.25 -14.219 1 97.56 79 ALA A CA 1
ATOM 634 C C . ALA A 1 79 ? 30.422 -15.852 -13.82 1 97.56 79 ALA A C 1
ATOM 636 O O . ALA A 1 79 ? 29.766 -15.68 -12.797 1 97.56 79 ALA A O 1
ATOM 637 N N . ARG A 1 80 ? 30.75 -14.922 -14.586 1 98.5 80 ARG A N 1
ATOM 638 C CA . ARG A 1 80 ? 30.484 -13.508 -14.367 1 98.5 80 ARG A CA 1
ATOM 639 C C . ARG A 1 80 ? 29.875 -12.867 -15.609 1 98.5 80 ARG A C 1
ATOM 641 O O . ARG A 1 80 ? 30.25 -13.195 -16.734 1 98.5 80 ARG A O 1
ATOM 648 N N . LEU A 1 81 ? 28.938 -12.023 -15.391 1 98.75 81 LEU A N 1
ATOM 649 C CA . LEU A 1 81 ? 28.297 -11.312 -16.5 1 98.75 81 LEU A CA 1
ATOM 650 C C . LEU A 1 81 ? 28.609 -9.828 -16.438 1 98.75 81 LEU A C 1
ATOM 652 O O . LEU A 1 81 ? 28.484 -9.195 -15.391 1 98.75 81 LEU A O 1
ATOM 656 N N . TYR A 1 82 ? 29.047 -9.297 -17.547 1 98.75 82 TYR A N 1
ATOM 657 C CA . TYR A 1 82 ? 29.281 -7.863 -17.719 1 98.75 82 TYR A CA 1
ATOM 658 C C . TYR A 1 82 ? 28.234 -7.254 -18.656 1 98.75 82 TYR A C 1
ATOM 660 O O . TYR A 1 82 ? 27.797 -7.898 -19.609 1 98.75 82 TYR A O 1
ATOM 668 N N . GLY A 1 83 ? 27.844 -6.031 -18.391 1 98.75 83 GLY A N 1
ATOM 669 C CA . GLY A 1 83 ? 26.891 -5.402 -19.281 1 98.75 83 GLY A CA 1
ATOM 670 C C . GLY A 1 83 ? 26.969 -3.889 -19.281 1 98.75 83 GLY A C 1
ATOM 671 O O . GLY A 1 83 ? 27.375 -3.285 -18.281 1 98.75 83 GLY A O 1
ATOM 672 N N . THR A 1 84 ? 26.719 -3.303 -20.391 1 98.81 84 THR A N 1
ATOM 673 C CA . THR A 1 84 ? 26.422 -1.887 -20.562 1 98.81 84 THR A CA 1
ATOM 674 C C . THR A 1 84 ? 25.078 -1.7 -21.281 1 98.81 84 THR A C 1
ATOM 676 O O . THR A 1 84 ? 24.828 -2.314 -22.328 1 98.81 84 THR A O 1
ATOM 679 N N . GLU A 1 85 ? 24.281 -0.949 -20.703 1 98.75 85 GLU A N 1
ATOM 680 C CA . GLU A 1 85 ? 22.984 -0.745 -21.328 1 98.75 85 GLU A CA 1
ATOM 681 C C . GLU A 1 85 ? 22.641 0.741 -21.438 1 98.75 85 GLU A C 1
ATOM 683 O O . GLU A 1 85 ? 23 1.525 -20.547 1 98.75 85 GLU A O 1
ATOM 688 N N . THR A 1 86 ? 22.047 1.126 -22.5 1 98.88 86 THR A N 1
ATOM 689 C CA . THR A 1 86 ? 21.422 2.422 -22.688 1 98.88 86 THR A CA 1
ATOM 690 C C . THR A 1 86 ? 19.891 2.285 -22.656 1 98.88 86 THR A C 1
ATOM 692 O O . THR A 1 86 ? 19.312 1.505 -23.406 1 98.88 86 THR A O 1
ATOM 695 N N . ILE A 1 87 ? 19.297 3.012 -21.797 1 98.88 87 ILE A N 1
ATOM 696 C CA . ILE A 1 87 ? 17.859 2.975 -21.609 1 98.88 87 ILE A CA 1
ATOM 697 C C . ILE A 1 87 ? 17.234 4.273 -22.125 1 98.88 87 ILE A C 1
ATOM 699 O O . ILE A 1 87 ? 17.719 5.363 -21.812 1 98.88 87 ILE A O 1
ATOM 703 N N . THR A 1 88 ? 16.281 4.203 -22.953 1 98.94 88 THR A N 1
ATOM 704 C CA . THR A 1 88 ? 15.414 5.32 -23.312 1 98.94 88 THR A CA 1
ATOM 705 C C . THR A 1 88 ? 14.055 5.191 -22.656 1 98.94 88 THR A C 1
ATOM 707 O O . THR A 1 88 ? 13.242 4.34 -23.031 1 98.94 88 THR A O 1
ATOM 710 N N . TYR A 1 89 ? 13.836 6 -21.656 1 98.88 89 TYR A N 1
ATOM 711 C CA . TYR A 1 89 ? 12.57 5.992 -20.922 1 98.88 89 TYR A CA 1
ATOM 712 C C . TYR A 1 89 ? 11.648 7.094 -21.422 1 98.88 89 TYR A C 1
ATOM 714 O O . TYR A 1 89 ? 12.047 8.258 -21.516 1 98.88 89 TYR A O 1
ATOM 722 N N . THR A 1 90 ? 10.43 6.754 -21.797 1 98.81 90 THR A N 1
ATOM 723 C CA . THR A 1 90 ? 9.445 7.711 -22.281 1 98.81 90 THR A CA 1
ATOM 724 C C . THR A 1 90 ? 8.32 7.883 -21.266 1 98.81 90 THR A C 1
ATOM 726 O O . THR A 1 90 ? 7.672 6.91 -20.859 1 98.81 90 THR A O 1
ATOM 729 N N . ASN A 1 91 ? 8.086 9.109 -20.828 1 98.62 91 ASN A N 1
ATOM 730 C CA . ASN A 1 91 ? 6.949 9.406 -19.969 1 98.62 91 ASN A CA 1
ATOM 731 C C . ASN A 1 91 ? 5.672 9.633 -20.766 1 98.62 91 ASN A C 1
ATOM 733 O O . ASN A 1 91 ? 5.516 10.664 -21.406 1 98.62 91 ASN A O 1
ATOM 737 N N . ASN A 1 92 ? 4.754 8.711 -20.656 1 98.38 92 ASN A N 1
ATOM 738 C CA . ASN A 1 92 ? 3.482 8.828 -21.359 1 98.38 92 ASN A CA 1
ATOM 739 C C . ASN A 1 92 ? 2.373 9.328 -20.438 1 98.38 92 ASN A C 1
ATOM 741 O O . ASN A 1 92 ? 1.239 9.531 -20.875 1 98.38 92 ASN A O 1
ATOM 745 N N . ALA A 1 93 ? 2.67 9.516 -19.219 1 97.38 93 ALA A N 1
ATOM 746 C CA . ALA A 1 93 ? 1.701 10.07 -18.281 1 97.38 93 ALA A CA 1
ATOM 747 C C . ALA A 1 93 ? 1.572 11.578 -18.453 1 97.38 93 ALA A C 1
ATOM 749 O O . ALA A 1 93 ? 2.525 12.25 -18.859 1 97.38 93 ALA A O 1
ATOM 750 N N . LYS A 1 94 ? 0.414 12.148 -18.109 1 96.44 94 LYS A N 1
ATOM 751 C CA . LYS A 1 94 ? 0.212 13.594 -18.172 1 96.44 94 LYS A CA 1
ATOM 752 C C . LYS A 1 94 ? 0.993 14.305 -17.078 1 96.44 94 LYS A C 1
ATOM 754 O O . LYS A 1 94 ? 1.378 15.469 -17.234 1 96.44 94 LYS A O 1
ATOM 759 N N . GLU A 1 95 ? 1.214 13.672 -16 1 94 95 GLU A N 1
ATOM 760 C CA . GLU A 1 95 ? 1.972 14.289 -14.922 1 94 95 GLU A CA 1
ATOM 761 C C . GLU A 1 95 ? 3.475 14.164 -15.156 1 94 95 GLU A C 1
ATOM 763 O O . GLU A 1 95 ? 3.922 13.273 -15.883 1 94 95 GLU A O 1
ATOM 768 N N . SER A 1 96 ? 4.25 15.031 -14.516 1 96.5 96 SER A N 1
ATOM 769 C CA . SER A 1 96 ? 5.703 15.039 -14.625 1 96.5 96 SER A CA 1
ATOM 770 C C . SER A 1 96 ? 6.336 14.094 -13.602 1 96.5 96 SER A C 1
ATOM 772 O O . SER A 1 96 ? 5.828 13.945 -12.492 1 96.5 96 SER A O 1
ATOM 774 N N . LEU A 1 97 ? 7.445 13.516 -13.984 1 98 97 LEU A N 1
ATOM 775 C CA . LEU A 1 97 ? 8.195 12.633 -13.102 1 98 97 LEU A CA 1
ATOM 776 C C . LEU A 1 97 ? 9.469 13.312 -12.617 1 98 97 LEU A C 1
ATOM 778 O O . LEU A 1 97 ? 10.281 13.773 -13.422 1 98 97 LEU A O 1
ATOM 782 N N . ASP A 1 98 ? 9.719 13.305 -11.312 1 97.19 98 ASP A N 1
ATOM 783 C CA . ASP A 1 98 ? 10.883 13.945 -10.719 1 97.19 98 ASP A CA 1
ATOM 784 C C . ASP A 1 98 ? 12.062 12.984 -10.641 1 97.19 98 ASP A C 1
ATOM 786 O O . ASP A 1 98 ? 13.211 13.406 -10.492 1 97.19 98 ASP A O 1
ATOM 790 N N . TYR A 1 99 ? 11.797 11.766 -10.633 1 98.62 99 TYR A N 1
ATOM 791 C CA . TYR A 1 99 ? 12.781 10.695 -10.57 1 98.62 99 TYR A CA 1
ATOM 792 C C . TYR A 1 99 ? 12.281 9.453 -11.297 1 98.62 99 TYR A C 1
ATOM 794 O O . TYR A 1 99 ? 11.102 9.367 -11.648 1 98.62 99 TYR A O 1
ATOM 802 N N . LEU A 1 100 ? 13.18 8.562 -11.594 1 98.81 100 LEU A N 1
ATOM 803 C CA . LEU A 1 100 ? 12.875 7.262 -12.188 1 98.81 100 LEU A CA 1
ATOM 804 C C . LEU A 1 100 ? 13.305 6.129 -11.258 1 98.81 100 LEU A C 1
ATOM 806 O O . LEU A 1 100 ? 14.211 6.301 -10.445 1 98.81 100 LEU A O 1
ATOM 810 N N . TRP A 1 101 ? 12.648 5.004 -11.375 1 98.75 101 TRP A N 1
ATOM 811 C CA . TRP A 1 101 ? 13 3.854 -10.547 1 98.75 101 TRP A CA 1
ATOM 812 C C . TRP A 1 101 ? 13.367 2.652 -11.414 1 98.75 101 TRP A C 1
ATOM 814 O O . TRP A 1 101 ? 12.703 2.381 -12.414 1 98.75 101 TRP A O 1
ATOM 824 N N . LEU A 1 102 ? 14.414 1.962 -10.992 1 98.69 102 LEU A N 1
ATOM 825 C CA . LEU A 1 102 ? 14.844 0.712 -11.609 1 98.69 102 LEU A CA 1
ATOM 826 C C . LEU A 1 102 ? 14.828 -0.428 -10.594 1 98.69 102 LEU A C 1
ATOM 828 O O . LEU A 1 102 ? 15.039 -0.206 -9.398 1 98.69 102 LEU A O 1
ATOM 832 N N . GLN A 1 103 ? 14.633 -1.627 -11.102 1 98.12 103 GLN A N 1
ATOM 833 C CA . GLN A 1 103 ? 14.742 -2.857 -10.328 1 98.12 103 GLN A CA 1
ATOM 834 C C . GLN A 1 103 ? 16.156 -3.445 -10.43 1 98.12 103 GLN A C 1
ATOM 836 O O . GLN A 1 103 ? 16.688 -3.59 -11.531 1 98.12 103 GLN A O 1
ATOM 841 N N . LEU A 1 104 ? 16.734 -3.711 -9.273 1 98.12 104 LEU A N 1
ATOM 842 C CA . LEU A 1 104 ? 18 -4.418 -9.164 1 98.12 104 LEU A CA 1
ATOM 843 C C . LEU A 1 104 ? 17.812 -5.777 -8.5 1 98.12 104 LEU A C 1
ATOM 845 O O . LEU A 1 104 ? 18.422 -6.059 -7.465 1 98.12 104 LEU A O 1
ATOM 849 N N . ASP A 1 105 ? 17.141 -6.66 -9.148 1 94.88 105 ASP A N 1
ATOM 850 C CA . ASP A 1 105 ? 16.656 -7.879 -8.516 1 94.88 105 ASP A CA 1
ATOM 851 C C . ASP A 1 105 ? 17.812 -8.805 -8.148 1 94.88 105 ASP A C 1
ATOM 853 O O . ASP A 1 105 ? 17.703 -9.586 -7.195 1 94.88 105 ASP A O 1
ATOM 857 N N . GLN A 1 106 ? 18.953 -8.766 -8.828 1 96.44 106 GLN A N 1
ATOM 858 C CA . GLN A 1 106 ? 20.109 -9.578 -8.453 1 96.44 106 GLN A CA 1
ATOM 859 C C . GLN A 1 106 ? 20.594 -9.242 -7.051 1 96.44 106 GLN A C 1
ATOM 861 O O . GLN A 1 106 ? 21.281 -10.039 -6.414 1 96.44 106 GLN A O 1
ATOM 866 N N . ASN A 1 107 ? 20.188 -8.023 -6.59 1 97.25 107 ASN A N 1
ATOM 867 C CA . ASN A 1 107 ? 20.625 -7.605 -5.266 1 97.25 107 ASN A CA 1
ATOM 868 C C . ASN A 1 107 ? 20.031 -8.477 -4.168 1 97.25 107 ASN A C 1
ATOM 870 O O . ASN A 1 107 ? 20.453 -8.414 -3.014 1 97.25 107 ASN A O 1
ATOM 874 N N . LEU A 1 108 ? 19.094 -9.281 -4.551 1 95.38 108 LEU A N 1
ATOM 875 C CA . LEU A 1 108 ? 18.625 -10.312 -3.637 1 95.38 108 LEU A CA 1
ATOM 876 C C . LEU A 1 108 ? 19.781 -11.141 -3.102 1 95.38 108 LEU A C 1
ATOM 878 O O . LEU A 1 108 ? 19.75 -11.602 -1.959 1 95.38 108 LEU A O 1
ATOM 882 N N . PHE A 1 109 ? 20.844 -11.273 -3.877 1 95.38 109 PHE A N 1
ATOM 883 C CA . PHE A 1 109 ? 21.969 -12.148 -3.557 1 95.38 109 PHE A CA 1
ATOM 884 C C . PHE A 1 109 ? 23.172 -11.344 -3.119 1 95.38 109 PHE A C 1
ATOM 886 O O . PHE A 1 109 ? 24.281 -11.883 -2.994 1 95.38 109 PHE A O 1
ATOM 893 N N . ALA A 1 110 ? 22.969 -10.047 -2.988 1 95.75 110 ALA A N 1
ATOM 894 C CA . ALA A 1 110 ? 24.078 -9.242 -2.479 1 95.75 110 ALA A CA 1
ATOM 895 C C . ALA A 1 110 ? 24.469 -9.68 -1.069 1 95.75 110 ALA A C 1
ATOM 897 O O . ALA A 1 110 ? 23.625 -10.156 -0.306 1 95.75 110 ALA A O 1
ATOM 898 N N . LYS A 1 111 ? 25.688 -9.5 -0.728 1 92.44 111 LYS A N 1
ATOM 899 C CA . LYS A 1 111 ? 26.156 -9.836 0.612 1 92.44 111 LYS A CA 1
ATOM 900 C C . LYS A 1 111 ? 25.391 -9.062 1.679 1 92.44 111 LYS A C 1
ATOM 902 O O . LYS A 1 111 ? 25.172 -9.562 2.787 1 92.44 111 LYS A O 1
ATOM 907 N N . THR A 1 112 ? 24.906 -7.887 1.297 1 91.94 112 THR A N 1
ATOM 908 C CA . THR A 1 112 ? 24.25 -7 2.25 1 91.94 112 THR A CA 1
ATOM 909 C C . THR A 1 112 ? 22.734 -7.164 2.189 1 91.94 112 THR A C 1
ATOM 911 O O . THR A 1 112 ? 22 -6.418 2.838 1 91.94 112 THR A O 1
ATOM 914 N N . SER A 1 113 ? 22.297 -8.141 1.402 1 93.75 113 SER A N 1
ATOM 915 C CA . SER A 1 113 ? 20.859 -8.328 1.229 1 93.75 113 SER A CA 1
ATOM 916 C C . SER A 1 113 ? 20.172 -8.578 2.566 1 93.75 113 SER A C 1
ATOM 918 O O . SER A 1 113 ? 20.703 -9.305 3.416 1 93.75 113 SER A O 1
ATOM 920 N N . LYS A 1 114 ? 18.984 -7.98 2.758 1 94.06 114 LYS A N 1
ATOM 921 C CA . LYS A 1 114 ? 18.203 -8.164 3.977 1 94.06 114 LYS A CA 1
ATOM 922 C C . LYS A 1 114 ? 17.203 -9.312 3.826 1 94.06 114 LYS A C 1
ATOM 924 O O . LYS A 1 114 ? 16.547 -9.703 4.793 1 94.06 114 LYS A O 1
ATOM 929 N N . THR A 1 115 ? 17.125 -9.922 2.736 1 91.44 115 THR A N 1
ATOM 930 C CA . THR A 1 115 ? 16.125 -10.953 2.451 1 91.44 115 THR A CA 1
ATOM 931 C C . THR A 1 115 ? 16.297 -12.133 3.408 1 91.44 115 THR A C 1
ATOM 933 O O . THR A 1 115 ? 15.305 -12.648 3.943 1 91.44 115 THR A O 1
ATOM 936 N N . PRO A 1 116 ? 17.516 -12.531 3.691 1 90.69 116 PRO A N 1
ATOM 937 C CA . PRO A 1 116 ? 17.641 -13.656 4.617 1 90.69 116 PRO A CA 1
ATOM 938 C C . PRO A 1 116 ? 17.172 -13.312 6.031 1 90.69 116 PRO A C 1
ATOM 940 O O . PRO A 1 116 ? 16.891 -14.219 6.828 1 90.69 116 PRO A O 1
ATOM 943 N N . LEU A 1 117 ? 17 -12.055 6.293 1 94.12 117 LEU A N 1
ATOM 944 C CA . LEU A 1 117 ? 16.719 -11.602 7.652 1 94.12 117 LEU A CA 1
ATOM 945 C C . LEU A 1 117 ? 15.219 -11.578 7.922 1 94.12 117 LEU A C 1
ATOM 947 O O . LEU A 1 117 ? 14.789 -11.383 9.062 1 94.12 117 LEU A O 1
ATOM 951 N N . VAL A 1 118 ? 14.422 -11.852 6.926 1 93.69 118 VAL A N 1
ATOM 952 C CA . VAL A 1 118 ? 12.977 -11.766 7.125 1 93.69 118 VAL A CA 1
ATOM 953 C C . VAL A 1 118 ? 12.414 -13.148 7.441 1 93.69 118 VAL A C 1
ATOM 955 O O . VAL A 1 118 ? 11.227 -13.289 7.754 1 93.69 118 VAL A O 1
ATOM 958 N N . ARG A 1 119 ? 13.242 -14.125 7.477 1 91.19 119 ARG A N 1
ATOM 959 C CA . ARG A 1 119 ? 12.773 -15.492 7.68 1 91.19 119 ARG A CA 1
ATOM 960 C C . ARG A 1 119 ? 13.008 -15.945 9.117 1 91.19 119 ARG A C 1
ATOM 962 O O . ARG A 1 119 ? 14.07 -15.695 9.688 1 91.19 119 ARG A O 1
ATOM 969 N N . SER A 1 120 ? 11.969 -16.562 9.68 1 93.12 120 SER A N 1
ATOM 970 C CA . SER A 1 120 ? 12.156 -17.266 10.938 1 93.12 120 SER A CA 1
ATOM 971 C C . SER A 1 120 ? 13 -18.516 10.75 1 93.12 120 SER A C 1
ATOM 973 O O . SER A 1 120 ? 12.859 -19.219 9.742 1 93.12 120 SER A O 1
ATOM 975 N N . GLU A 1 121 ? 13.875 -18.734 11.672 1 92.75 121 GLU A N 1
ATOM 976 C CA . GLU A 1 121 ? 14.781 -19.875 11.609 1 92.75 121 GLU A CA 1
ATOM 977 C C . GLU A 1 121 ? 14.734 -20.688 12.898 1 92.75 121 GLU A C 1
ATOM 979 O O . GLU A 1 121 ? 14.781 -20.125 14 1 92.75 121 GLU A O 1
ATOM 984 N N . LYS A 1 122 ? 14.594 -21.953 12.656 1 91.69 122 LYS A N 1
ATOM 985 C CA . LYS A 1 122 ? 14.727 -22.891 13.781 1 91.69 122 LYS A CA 1
ATOM 986 C C . LYS A 1 122 ? 15.828 -23.906 13.516 1 91.69 122 LYS A C 1
ATOM 988 O O . LYS A 1 122 ? 16.078 -24.281 12.367 1 91.69 122 LYS A O 1
ATOM 993 N N . VAL A 1 123 ? 16.453 -24.266 14.555 1 90.62 123 VAL A N 1
ATOM 994 C CA . VAL A 1 123 ? 17.531 -25.25 14.438 1 90.62 123 VAL A CA 1
ATOM 995 C C . VAL A 1 123 ? 16.969 -26.578 13.922 1 90.62 123 VAL A C 1
ATOM 997 O O . VAL A 1 123 ? 15.945 -27.047 14.414 1 90.62 123 VAL A O 1
ATOM 1000 N N . ASP A 1 124 ? 17.656 -27.031 12.922 1 86.38 124 ASP A N 1
ATOM 1001 C CA . ASP A 1 124 ? 17.328 -28.359 12.43 1 86.38 124 ASP A CA 1
ATOM 1002 C C . ASP A 1 124 ? 18.016 -29.438 13.273 1 86.38 124 ASP A C 1
ATOM 1004 O O . ASP A 1 124 ? 19.234 -29.469 13.375 1 86.38 124 ASP A O 1
ATOM 1008 N N . PRO A 1 125 ? 17.25 -30.344 13.75 1 88.06 125 PRO A N 1
ATOM 1009 C CA . PRO A 1 125 ? 17.906 -31.391 14.547 1 88.06 125 PRO A CA 1
ATOM 1010 C C . PRO A 1 125 ? 18.859 -32.25 13.719 1 88.06 125 PRO A C 1
ATOM 1012 O O . PRO A 1 125 ? 19.781 -32.844 14.273 1 88.06 125 PRO A O 1
ATOM 1015 N N . ALA A 1 126 ? 18.594 -32.281 12.484 1 90.44 126 ALA A N 1
ATOM 1016 C CA . ALA A 1 126 ? 19.453 -33 11.547 1 90.44 126 ALA A CA 1
ATOM 1017 C C . ALA A 1 126 ? 19.562 -32.25 10.211 1 90.44 126 ALA A C 1
ATOM 1019 O O . ALA A 1 126 ? 18.547 -31.906 9.617 1 90.44 126 ALA A O 1
ATOM 1020 N N . ILE A 1 127 ? 20.781 -32.031 9.844 1 90.38 127 ILE A N 1
ATOM 1021 C CA . ILE A 1 127 ? 21.031 -31.344 8.586 1 90.38 127 ILE A CA 1
ATOM 1022 C C . ILE A 1 127 ? 22.219 -31.969 7.875 1 90.38 127 ILE A C 1
ATOM 1024 O O . ILE A 1 127 ? 23.109 -32.562 8.516 1 90.38 127 ILE A O 1
ATOM 1028 N N . SER A 1 128 ? 22.172 -31.984 6.574 1 90.69 128 SER A N 1
ATOM 1029 C CA . SER A 1 128 ? 23.312 -32.562 5.852 1 90.69 128 SER A CA 1
ATOM 1030 C C . SER A 1 128 ? 24.594 -31.766 6.121 1 90.69 128 SER A C 1
ATOM 1032 O O . SER A 1 128 ? 24.531 -30.578 6.43 1 90.69 128 SER A O 1
ATOM 1034 N N . ALA A 1 129 ? 25.703 -32.469 5.961 1 92.38 129 ALA A N 1
ATOM 1035 C CA . ALA A 1 129 ? 27 -31.781 6.125 1 92.38 129 ALA A CA 1
ATOM 1036 C C . ALA A 1 129 ? 27.141 -30.625 5.141 1 92.38 129 ALA A C 1
ATOM 1038 O O . ALA A 1 129 ? 27.688 -29.578 5.488 1 92.38 129 ALA A O 1
ATOM 1039 N N . ARG A 1 130 ? 26.656 -30.828 4.027 1 88.81 130 ARG A N 1
ATOM 1040 C CA . ARG A 1 130 ? 26.703 -29.781 3.008 1 88.81 130 ARG A CA 1
ATOM 1041 C C . ARG A 1 130 ? 25.906 -28.562 3.441 1 88.81 130 ARG A C 1
ATOM 1043 O O . ARG A 1 130 ? 26.391 -27.438 3.346 1 88.81 130 ARG A O 1
ATOM 1050 N N . ALA A 1 131 ? 24.719 -28.828 3.811 1 89.25 131 ALA A N 1
ATOM 1051 C CA . ALA A 1 131 ? 23.859 -27.734 4.23 1 89.25 131 ALA A CA 1
ATOM 1052 C C . ALA A 1 131 ? 24.422 -27.031 5.461 1 89.25 131 ALA A C 1
ATOM 1054 O O . ALA A 1 131 ? 24.312 -25.797 5.582 1 89.25 131 ALA A O 1
ATOM 1055 N N . PHE A 1 132 ? 24.922 -27.75 6.375 1 92.81 132 PHE A N 1
ATOM 1056 C CA . PHE A 1 132 ? 25.531 -27.172 7.566 1 92.81 132 PHE A CA 1
ATOM 1057 C C . PHE A 1 132 ? 26.688 -26.25 7.195 1 92.81 132 PHE A C 1
ATOM 1059 O O . PHE A 1 132 ? 26.781 -25.141 7.699 1 92.81 132 PHE A O 1
ATOM 1066 N N . SER A 1 133 ? 27.562 -26.781 6.383 1 92.12 133 SER A N 1
ATOM 1067 C CA . SER A 1 133 ? 28.719 -25.984 5.938 1 92.12 133 SER A CA 1
ATOM 1068 C C . SER A 1 133 ? 28.266 -24.688 5.273 1 92.12 133 SER A C 1
ATOM 1070 O O . SER A 1 133 ? 28.75 -23.609 5.605 1 92.12 133 SER A O 1
ATOM 1072 N N . ARG A 1 134 ? 27.344 -24.781 4.438 1 89.31 134 ARG A N 1
ATOM 1073 C CA . ARG A 1 134 ? 26.875 -23.625 3.686 1 89.31 134 ARG A CA 1
ATOM 1074 C C . ARG A 1 134 ? 26.219 -22.609 4.609 1 89.31 134 ARG A C 1
ATOM 1076 O O . ARG A 1 134 ? 26.375 -21.406 4.422 1 89.31 134 ARG A O 1
ATOM 1083 N N . THR A 1 135 ? 25.469 -23.094 5.562 1 89.69 135 THR A N 1
ATOM 1084 C CA . THR A 1 135 ? 24.672 -22.219 6.426 1 89.69 135 THR A CA 1
ATOM 1085 C C . THR A 1 135 ? 25.562 -21.531 7.461 1 89.69 135 THR A C 1
ATOM 1087 O O . THR A 1 135 ? 25.359 -20.359 7.758 1 89.69 135 THR A O 1
ATOM 1090 N N . TYR A 1 136 ? 26.516 -22.219 7.969 1 93.12 136 TYR A N 1
ATOM 1091 C CA . TYR A 1 136 ? 27.141 -21.703 9.188 1 93.12 136 TYR A CA 1
ATOM 1092 C C . TYR A 1 136 ? 28.625 -21.438 8.961 1 93.12 136 TYR A C 1
ATOM 1094 O O . TYR A 1 136 ? 29.25 -20.688 9.719 1 93.12 136 TYR A O 1
ATOM 1102 N N . MET A 1 137 ? 29.188 -22.031 7.926 1 93.25 137 MET A N 1
ATOM 1103 C CA . MET A 1 137 ? 30.656 -22.016 7.906 1 93.25 137 MET A CA 1
ATOM 1104 C C . MET A 1 137 ? 31.172 -21.219 6.707 1 93.25 137 MET A C 1
ATOM 1106 O O . MET A 1 137 ? 32.219 -20.578 6.793 1 93.25 137 MET A O 1
ATOM 1110 N N . GLU A 1 138 ? 30.438 -21.297 5.633 1 90.56 138 GLU A N 1
ATOM 1111 C CA . GLU A 1 138 ? 30.938 -20.734 4.391 1 90.56 138 GLU A CA 1
ATOM 1112 C C . GLU A 1 138 ? 30.625 -19.234 4.309 1 90.56 138 GLU A C 1
ATOM 1114 O O . GLU A 1 138 ? 29.672 -18.75 4.93 1 90.56 138 GLU A O 1
ATOM 1119 N N . GLU A 1 139 ? 31.5 -18.594 3.529 1 87.31 139 GLU A N 1
ATOM 1120 C CA . GLU A 1 139 ? 31.203 -17.188 3.223 1 87.31 139 GLU A CA 1
ATOM 1121 C C . GLU A 1 139 ? 29.984 -17.078 2.316 1 87.31 139 GLU A C 1
ATOM 1123 O O . GLU A 1 139 ? 29.766 -17.922 1.45 1 87.31 139 GLU A O 1
ATOM 1128 N N . LYS A 1 140 ? 29.344 -16 2.529 1 87 140 LYS A N 1
ATOM 1129 C CA . LYS A 1 140 ? 28.172 -15.766 1.696 1 87 140 LYS A CA 1
ATOM 1130 C C . LYS A 1 140 ? 28.562 -15.477 0.252 1 87 140 LYS A C 1
ATOM 1132 O O . LYS A 1 140 ? 29.594 -14.852 0.001 1 87 140 LYS A O 1
ATOM 1137 N N . PHE A 1 141 ? 27.734 -15.977 -0.658 1 90.69 141 PHE A N 1
ATOM 1138 C CA . PHE A 1 141 ? 27.922 -15.695 -2.078 1 90.69 141 PHE A CA 1
ATOM 1139 C C . PHE A 1 141 ? 27.891 -14.195 -2.346 1 90.69 141 PHE A C 1
ATOM 1141 O O . PHE A 1 141 ? 27.031 -13.484 -1.832 1 90.69 141 PHE A O 1
ATOM 1148 N N . ASP A 1 142 ? 28.875 -13.711 -3.072 1 94.56 142 ASP A N 1
ATOM 1149 C CA . ASP A 1 142 ? 28.969 -12.289 -3.387 1 94.56 142 ASP A CA 1
ATOM 1150 C C . ASP A 1 142 ? 28.25 -11.969 -4.703 1 94.56 142 ASP A C 1
ATOM 1152 O O . ASP A 1 142 ? 28.906 -11.656 -5.699 1 94.56 142 ASP A O 1
ATOM 1156 N N . GLY A 1 143 ? 26.969 -12.055 -4.68 1 96.81 143 GLY A N 1
ATOM 1157 C CA . GLY A 1 143 ? 26.172 -11.68 -5.84 1 96.81 143 GLY A CA 1
ATOM 1158 C C . GLY A 1 143 ? 25.781 -10.211 -5.848 1 96.81 143 GLY A C 1
ATOM 1159 O O . GLY A 1 143 ? 26.5 -9.375 -5.293 1 96.81 143 GLY A O 1
ATOM 1160 N N . GLY A 1 144 ? 24.781 -9.875 -6.637 1 97.31 144 GLY A N 1
ATOM 1161 C CA . GLY A 1 144 ? 24.281 -8.516 -6.727 1 97.31 144 GLY A CA 1
ATOM 1162 C C . GLY A 1 144 ? 25 -7.684 -7.77 1 97.31 144 GLY A C 1
ATOM 1163 O O . GLY A 1 144 ? 26.188 -7.918 -8.055 1 97.31 144 GLY A O 1
ATOM 1164 N N . PHE A 1 145 ? 24.328 -6.672 -8.211 1 98.56 145 PHE A N 1
ATOM 1165 C CA . PHE A 1 145 ? 24.906 -5.781 -9.211 1 98.56 145 PHE A CA 1
ATOM 1166 C C . PHE A 1 145 ? 26.047 -4.957 -8.625 1 98.56 145 PHE A C 1
ATOM 1168 O O . PHE A 1 145 ? 25.906 -4.41 -7.527 1 98.56 145 PHE A O 1
ATOM 1175 N N . LYS A 1 146 ? 27.172 -4.934 -9.25 1 98.62 146 LYS A N 1
ATOM 1176 C CA . LYS A 1 146 ? 28.188 -3.904 -9.086 1 98.62 146 LYS A CA 1
ATOM 1177 C C . LYS A 1 146 ? 28.062 -2.824 -10.156 1 98.62 146 LYS A C 1
ATOM 1179 O O . LYS A 1 146 ? 28.422 -3.043 -11.312 1 98.62 146 LYS A O 1
ATOM 1184 N N . ILE A 1 147 ? 27.562 -1.644 -9.75 1 98.62 147 ILE A N 1
ATOM 1185 C CA . ILE A 1 147 ? 27.328 -0.547 -10.688 1 98.62 147 ILE A CA 1
ATOM 1186 C C . ILE A 1 147 ? 28.625 0.263 -10.844 1 98.62 147 ILE A C 1
ATOM 1188 O O . ILE A 1 147 ? 29.125 0.831 -9.875 1 98.62 147 ILE A O 1
ATOM 1192 N N . GLU A 1 148 ? 29.125 0.346 -12.008 1 98.56 148 GLU A N 1
ATOM 1193 C CA . GLU A 1 148 ? 30.344 1.101 -12.258 1 98.56 148 GLU A CA 1
ATOM 1194 C C . GLU A 1 148 ? 30.047 2.578 -12.492 1 98.56 148 GLU A C 1
ATOM 1196 O O . GLU A 1 148 ? 30.766 3.449 -11.984 1 98.56 148 GLU A O 1
ATOM 1201 N N . TYR A 1 149 ? 29.047 2.867 -13.305 1 98.38 149 TYR A N 1
ATOM 1202 C CA . TYR A 1 149 ? 28.641 4.254 -13.484 1 98.38 149 TYR A CA 1
ATOM 1203 C C . TYR A 1 149 ? 27.219 4.332 -14.023 1 98.38 149 TYR A C 1
ATOM 1205 O O . TYR A 1 149 ? 26.688 3.354 -14.555 1 98.38 149 TYR A O 1
ATOM 1213 N N . VAL A 1 150 ? 26.562 5.406 -13.828 1 98.81 150 VAL A N 1
ATOM 1214 C CA . VAL A 1 150 ? 25.328 5.867 -14.445 1 98.81 150 VAL A CA 1
ATOM 1215 C C . VAL A 1 150 ? 25.531 7.246 -15.07 1 98.81 150 VAL A C 1
ATOM 1217 O O . VAL A 1 150 ? 25.891 8.195 -14.375 1 98.81 150 VAL A O 1
ATOM 1220 N N . LYS A 1 151 ? 25.328 7.301 -16.406 1 98.69 151 LYS A N 1
ATOM 1221 C CA . LYS A 1 151 ? 25.625 8.539 -17.109 1 98.69 151 LYS A CA 1
ATOM 1222 C C . LYS A 1 151 ? 24.453 8.961 -18.016 1 98.69 151 LYS A C 1
ATOM 1224 O O . LYS A 1 151 ? 23.703 8.109 -18.484 1 98.69 151 LYS A O 1
ATOM 1229 N N . ASP A 1 152 ? 24.297 10.18 -18.234 1 97.88 152 ASP A N 1
ATOM 1230 C CA . ASP A 1 152 ? 23.266 10.672 -19.156 1 97.88 152 ASP A CA 1
ATOM 1231 C C . ASP A 1 152 ? 23.734 10.555 -20.594 1 97.88 152 ASP A C 1
ATOM 1233 O O . ASP A 1 152 ? 24.781 9.953 -20.875 1 97.88 152 ASP A O 1
ATOM 1237 N N . ALA A 1 153 ? 22.984 11.062 -21.531 1 96.88 153 ALA A N 1
ATOM 1238 C CA . ALA A 1 153 ? 23.203 10.883 -22.969 1 96.88 153 ALA A CA 1
ATOM 1239 C C . ALA A 1 153 ? 24.484 11.562 -23.422 1 96.88 153 ALA A C 1
ATOM 1241 O O . ALA A 1 153 ? 25.078 11.172 -24.422 1 96.88 153 ALA A O 1
ATOM 1242 N N . VAL A 1 154 ? 24.953 12.547 -22.641 1 96.75 154 VAL A N 1
ATOM 1243 C CA . VAL A 1 154 ? 26.141 13.273 -23.047 1 96.75 154 VAL A CA 1
ATOM 1244 C C . VAL A 1 154 ? 27.344 12.828 -22.219 1 96.75 154 VAL A C 1
ATOM 1246 O O . VAL A 1 154 ? 28.406 13.445 -22.266 1 96.75 154 VAL A O 1
ATOM 1249 N N . GLY A 1 155 ? 27.141 11.859 -21.391 1 97.19 155 GLY A N 1
ATOM 1250 C CA . GLY A 1 155 ? 28.25 11.234 -20.703 1 97.19 155 GLY A CA 1
ATOM 1251 C C . GLY A 1 155 ? 28.484 11.781 -19.312 1 97.19 155 GLY A C 1
ATOM 1252 O O . GLY A 1 155 ? 29.469 11.438 -18.656 1 97.19 155 GLY A O 1
ATOM 1253 N N . GLN A 1 156 ? 27.688 12.625 -18.766 1 97.69 156 GLN A N 1
ATOM 1254 C CA . GLN A 1 156 ? 27.828 13.164 -17.422 1 97.69 156 GLN A CA 1
ATOM 1255 C C . GLN A 1 156 ? 27.219 12.227 -16.391 1 97.69 156 GLN A C 1
ATOM 1257 O O . GLN A 1 156 ? 26.172 11.617 -16.625 1 97.69 156 GLN A O 1
ATOM 1262 N N . PRO A 1 157 ? 27.828 12.188 -15.25 1 98.06 157 PRO A N 1
ATOM 1263 C CA . PRO A 1 157 ? 27.281 11.336 -14.195 1 98.06 157 PRO A CA 1
ATOM 1264 C C . PRO A 1 157 ? 25.891 11.781 -13.734 1 98.06 157 PRO A C 1
ATOM 1266 O O . PRO A 1 157 ? 25.641 12.984 -13.625 1 98.06 157 PRO A O 1
ATOM 1269 N N . ILE A 1 158 ? 25.062 10.867 -13.445 1 98.06 158 ILE A N 1
ATOM 1270 C CA . ILE A 1 158 ? 23.734 11.109 -12.898 1 98.06 158 ILE A CA 1
ATOM 1271 C C . ILE A 1 158 ? 23.719 10.719 -11.422 1 98.06 158 ILE A C 1
ATOM 1273 O O . ILE A 1 158 ? 24.266 9.688 -11.031 1 98.06 158 ILE A O 1
ATOM 1277 N N . SER A 1 159 ? 23.125 11.578 -10.602 1 97.62 159 SER A N 1
ATOM 1278 C CA . SER A 1 159 ? 22.906 11.227 -9.203 1 97.62 159 SER A CA 1
ATOM 1279 C C . SER A 1 159 ? 21.891 10.102 -9.062 1 97.62 159 SER A C 1
ATOM 1281 O O . SER A 1 159 ? 20.859 10.102 -9.742 1 97.62 159 SER A O 1
ATOM 1283 N N . TYR A 1 160 ? 22.219 9.055 -8.25 1 98.12 160 TYR A N 1
ATOM 1284 C CA . TYR A 1 160 ? 21.281 7.957 -8.016 1 98.12 160 TYR A CA 1
ATOM 1285 C C . TYR A 1 160 ? 21.406 7.438 -6.586 1 98.12 160 TYR A C 1
ATOM 1287 O O . TYR A 1 160 ? 22.375 7.754 -5.887 1 98.12 160 TYR A O 1
ATOM 1295 N N . THR A 1 161 ? 20.375 6.766 -6.102 1 98 161 THR A N 1
ATOM 1296 C CA . THR A 1 161 ? 20.328 6.129 -4.789 1 98 161 THR A CA 1
ATOM 1297 C C . THR A 1 161 ? 19.891 4.672 -4.91 1 98 161 THR A C 1
ATOM 1299 O O . THR A 1 161 ? 18.859 4.383 -5.52 1 98 161 THR A O 1
ATOM 1302 N N . VAL A 1 162 ? 20.672 3.734 -4.355 1 97.81 162 VAL A N 1
ATOM 1303 C CA . VAL A 1 162 ? 20.281 2.326 -4.332 1 97.81 162 VAL A CA 1
ATOM 1304 C C . VAL A 1 162 ? 19.641 1.988 -2.992 1 97.81 162 VAL A C 1
ATOM 1306 O O . VAL A 1 162 ? 20.234 2.207 -1.936 1 97.81 162 VAL A O 1
ATOM 1309 N N . ASN A 1 163 ? 18.453 1.616 -3.014 1 97.5 163 ASN A N 1
ATOM 1310 C CA . ASN A 1 163 ? 17.719 1.052 -1.881 1 97.5 163 ASN A CA 1
ATOM 1311 C C . ASN A 1 163 ? 17.469 -0.44 -2.07 1 97.5 163 ASN A C 1
ATOM 1313 O O . ASN A 1 163 ? 16.406 -0.831 -2.562 1 97.5 163 ASN A O 1
ATOM 1317 N N . GLU A 1 164 ? 18.5 -1.286 -1.583 1 96.56 164 GLU A N 1
ATOM 1318 C CA . GLU A 1 164 ? 18.438 -2.74 -1.694 1 96.56 164 GLU A CA 1
ATOM 1319 C C . GLU A 1 164 ? 18.203 -3.174 -3.139 1 96.56 164 GLU A C 1
ATOM 1321 O O . GLU A 1 164 ? 19.047 -2.936 -4.008 1 96.56 164 GLU A O 1
ATOM 1326 N N . THR A 1 165 ? 16.969 -3.639 -3.506 1 97.44 165 THR A N 1
ATOM 1327 C CA . THR A 1 165 ? 16.734 -4.184 -4.84 1 97.44 165 THR A CA 1
ATOM 1328 C C . THR A 1 165 ? 16.125 -3.131 -5.758 1 97.44 165 THR A C 1
ATOM 1330 O O . THR A 1 165 ? 15.602 -3.459 -6.824 1 97.44 165 THR A O 1
ATOM 1333 N N . MET A 1 166 ? 16.125 -1.839 -5.387 1 98 166 MET A N 1
ATOM 1334 C CA . MET A 1 166 ? 15.648 -0.727 -6.199 1 98 166 MET A CA 1
ATOM 1335 C C . MET A 1 166 ? 16.703 0.368 -6.309 1 98 166 MET A C 1
ATOM 1337 O O . MET A 1 166 ? 17.531 0.534 -5.406 1 98 166 MET A O 1
ATOM 1341 N N . MET A 1 167 ? 16.672 1.063 -7.383 1 98.69 167 MET A N 1
ATOM 1342 C CA . MET A 1 167 ? 17.531 2.221 -7.59 1 98.69 167 MET A CA 1
ATOM 1343 C C . MET A 1 167 ? 16.734 3.412 -8.109 1 98.69 167 MET A C 1
ATOM 1345 O O . MET A 1 167 ? 15.961 3.281 -9.055 1 98.69 167 MET A O 1
ATOM 1349 N N . ARG A 1 168 ? 16.875 4.539 -7.477 1 98.69 168 ARG A N 1
ATOM 1350 C CA . ARG A 1 168 ? 16.234 5.781 -7.902 1 98.69 168 ARG A CA 1
ATOM 1351 C C . ARG A 1 168 ? 17.219 6.652 -8.695 1 98.69 168 ARG A C 1
ATOM 1353 O O . ARG A 1 168 ? 18.297 6.969 -8.211 1 98.69 168 ARG A O 1
ATOM 1360 N N . ILE A 1 169 ? 16.844 7.008 -9.883 1 98.62 169 ILE A N 1
ATOM 1361 C CA . ILE A 1 169 ? 17.547 8.008 -10.664 1 98.62 169 ILE A CA 1
ATOM 1362 C C . ILE A 1 169 ? 16.984 9.391 -10.375 1 98.62 169 ILE A C 1
ATOM 1364 O O . ILE A 1 169 ? 15.805 9.648 -10.609 1 98.62 169 ILE A O 1
ATOM 1368 N N . ASN A 1 170 ? 17.812 10.242 -9.891 1 97.81 170 ASN A N 1
ATOM 1369 C CA . ASN A 1 170 ? 17.375 11.602 -9.562 1 97.81 170 ASN A CA 1
ATOM 1370 C C . ASN A 1 170 ? 17.531 12.539 -10.758 1 97.81 170 ASN A C 1
ATOM 1372 O O . ASN A 1 170 ? 18.656 12.891 -11.141 1 97.81 170 ASN A O 1
ATOM 1376 N N . LEU A 1 171 ? 16.453 12.984 -11.289 1 97.81 171 LEU A N 1
ATOM 1377 C CA . LEU A 1 171 ? 16.484 13.828 -12.484 1 97.81 171 LEU A CA 1
ATOM 1378 C C . LEU A 1 171 ? 16.766 15.281 -12.109 1 97.81 171 LEU A C 1
ATOM 1380 O O . LEU A 1 171 ? 16.234 15.781 -11.117 1 97.81 171 LEU A O 1
ATOM 1384 N N . LYS A 1 172 ? 17.547 15.953 -12.875 1 95.69 172 LYS A N 1
ATOM 1385 C CA . LYS A 1 172 ? 17.812 17.375 -12.672 1 95.69 172 LYS A CA 1
ATOM 1386 C C . LYS A 1 172 ? 16.578 18.219 -13.023 1 95.69 172 LYS A C 1
ATOM 1388 O O . LYS A 1 172 ? 16.312 19.234 -12.375 1 95.69 172 LYS A O 1
ATOM 1393 N N . THR A 1 173 ? 15.914 17.828 -14.039 1 96.31 173 THR A N 1
ATOM 1394 C CA . THR A 1 173 ? 14.664 18.438 -14.484 1 96.31 173 THR A CA 1
ATOM 1395 C C . THR A 1 173 ? 13.562 17.391 -14.617 1 96.31 173 THR A C 1
ATOM 1397 O O . THR A 1 173 ? 13.797 16.297 -15.141 1 96.31 173 THR A O 1
ATOM 1400 N N . PRO A 1 174 ? 12.406 17.766 -14.125 1 96.94 174 PRO A N 1
ATOM 1401 C CA . PRO A 1 174 ? 11.312 16.781 -14.242 1 96.94 174 PRO A CA 1
ATOM 1402 C C . PRO A 1 174 ? 11.055 16.359 -15.688 1 96.94 174 PRO A C 1
ATOM 1404 O O . PRO A 1 174 ? 11.148 17.188 -16.609 1 96.94 174 PRO A O 1
ATOM 1407 N N . LEU A 1 175 ? 10.695 15.102 -15.891 1 98.44 175 LEU A N 1
ATOM 1408 C CA . LEU A 1 175 ? 10.367 14.547 -17.188 1 98.44 175 LEU A CA 1
ATOM 1409 C C . LEU A 1 175 ? 8.883 14.719 -17.5 1 98.44 175 LEU A C 1
ATOM 1411 O O . LEU A 1 175 ? 8.039 14.047 -16.906 1 98.44 175 LEU A O 1
ATOM 1415 N N . THR A 1 176 ? 8.531 15.586 -18.484 1 97.75 176 THR A N 1
ATOM 1416 C CA . THR A 1 176 ? 7.137 15.914 -18.766 1 97.75 176 THR A CA 1
ATOM 1417 C C . THR A 1 176 ? 6.555 14.938 -19.797 1 97.75 176 THR A C 1
ATOM 1419 O O . THR A 1 176 ? 7.277 14.102 -20.344 1 97.75 176 THR A O 1
ATOM 1422 N N . LYS A 1 177 ? 5.309 15.023 -20.031 1 97.44 177 LYS A N 1
ATOM 1423 C CA . LYS A 1 177 ? 4.602 14.125 -20.938 1 97.44 177 LYS A CA 1
ATOM 1424 C C . LYS A 1 177 ? 5.246 14.117 -22.312 1 97.44 177 LYS A C 1
ATOM 1426 O O . LYS A 1 177 ? 5.496 15.172 -22.891 1 97.44 177 LYS A O 1
ATOM 1431 N N . GLY A 1 178 ? 5.449 12.938 -22.828 1 98.06 178 GLY A N 1
ATOM 1432 C CA . GLY A 1 178 ? 5.961 12.773 -24.172 1 98.06 178 GLY A CA 1
ATOM 1433 C C . GLY A 1 178 ? 7.473 12.859 -24.25 1 98.06 178 GLY A C 1
ATOM 1434 O O . GLY A 1 178 ? 8.07 12.445 -25.25 1 98.06 178 GLY A O 1
ATOM 1435 N N . GLN A 1 179 ? 8.102 13.328 -23.203 1 98.38 179 GLN A N 1
ATOM 1436 C CA . GLN A 1 179 ? 9.555 13.477 -23.188 1 98.38 179 GLN A CA 1
ATOM 1437 C C . GLN A 1 179 ? 10.242 12.133 -22.953 1 98.38 179 GLN A C 1
ATOM 1439 O O . GLN A 1 179 ? 9.648 11.219 -22.375 1 98.38 179 GLN A O 1
ATOM 1444 N N . LYS A 1 180 ? 11.461 12.07 -23.453 1 98.56 180 LYS A N 1
ATOM 1445 C CA . LYS A 1 180 ? 12.312 10.898 -23.281 1 98.56 180 LYS A CA 1
ATOM 1446 C C . LYS A 1 180 ? 13.547 11.234 -22.438 1 98.56 180 LYS A C 1
ATOM 1448 O O . LYS A 1 180 ? 14.078 12.344 -22.531 1 98.56 180 LYS A O 1
ATOM 1453 N N . PHE A 1 181 ? 13.906 10.414 -21.609 1 98.69 181 PHE A N 1
ATOM 1454 C CA . PHE A 1 181 ? 15.172 10.484 -20.875 1 98.69 181 PHE A CA 1
ATOM 1455 C C . PHE A 1 181 ? 16.078 9.312 -21.234 1 98.69 181 PHE A C 1
ATOM 1457 O O . PHE A 1 181 ? 15.688 8.156 -21.078 1 98.69 181 PHE A O 1
ATOM 1464 N N . VAL A 1 182 ? 17.266 9.57 -21.797 1 98.81 182 VAL A N 1
ATOM 1465 C CA . VAL A 1 182 ? 18.219 8.555 -22.234 1 98.81 182 VAL A CA 1
ATOM 1466 C C . VAL A 1 182 ? 19.406 8.5 -21.266 1 98.81 182 VAL A C 1
ATOM 1468 O O . VAL A 1 182 ? 20.016 9.531 -20.969 1 98.81 182 VAL A O 1
ATOM 1471 N N . PHE A 1 183 ? 19.734 7.391 -20.719 1 98.81 183 PHE A N 1
ATOM 1472 C CA . PHE A 1 183 ? 20.875 7.246 -19.844 1 98.81 183 PHE A CA 1
ATOM 1473 C C . PHE A 1 183 ? 21.5 5.863 -19.984 1 98.81 183 PHE A C 1
ATOM 1475 O O . PHE A 1 183 ? 20.891 4.957 -20.562 1 98.81 183 PHE A O 1
ATOM 1482 N N . THR A 1 184 ? 22.781 5.738 -19.516 1 98.81 184 THR A N 1
ATOM 1483 C CA . THR A 1 184 ? 23.562 4.52 -19.672 1 98.81 184 THR A CA 1
ATOM 1484 C C . THR A 1 184 ? 24.031 4.012 -18.312 1 98.81 184 THR A C 1
ATOM 1486 O O . THR A 1 184 ? 24.469 4.797 -17.469 1 98.81 184 THR A O 1
ATOM 1489 N N . ILE A 1 185 ? 23.922 2.768 -18.078 1 98.88 185 ILE A N 1
ATOM 1490 C CA . ILE A 1 185 ? 24.406 2.109 -16.875 1 98.88 185 ILE A CA 1
ATOM 1491 C C . ILE A 1 185 ? 25.422 1.023 -17.25 1 98.88 185 ILE A C 1
ATOM 1493 O O . ILE A 1 185 ? 25.172 0.218 -18.141 1 98.88 185 ILE A O 1
ATOM 1497 N N . LYS A 1 186 ? 26.562 1.016 -16.578 1 98.88 186 LYS A N 1
ATOM 1498 C CA . LYS A 1 186 ? 27.531 -0.07 -16.672 1 98.88 186 LYS A CA 1
ATOM 1499 C C . LYS A 1 186 ? 27.562 -0.886 -15.391 1 98.88 186 LYS A C 1
ATOM 1501 O O . LYS A 1 186 ? 27.656 -0.324 -14.297 1 98.88 186 LYS A O 1
ATOM 1506 N N . TRP A 1 187 ? 27.516 -2.17 -15.531 1 98.81 187 TRP A N 1
ATOM 1507 C CA . TRP A 1 187 ? 27.406 -3.035 -14.359 1 98.81 187 TRP A CA 1
ATOM 1508 C C . TRP A 1 187 ? 28.062 -4.387 -14.617 1 98.81 187 TRP A C 1
ATOM 1510 O O . TRP A 1 187 ? 28.406 -4.711 -15.75 1 98.81 187 TRP A O 1
ATOM 1520 N N . TRP A 1 188 ? 28.312 -5.105 -13.617 1 98.75 188 TRP A N 1
ATOM 1521 C CA . TRP A 1 188 ? 28.641 -6.531 -13.656 1 98.75 188 TRP A CA 1
ATOM 1522 C C . TRP A 1 188 ? 28.156 -7.23 -12.383 1 98.75 188 TRP A C 1
ATOM 1524 O O . TRP A 1 188 ? 27.781 -6.574 -11.414 1 98.75 188 TRP A O 1
ATOM 1534 N N . TYR A 1 189 ? 28.047 -8.5 -12.352 1 98.5 189 TYR A N 1
ATOM 1535 C CA . TYR A 1 189 ? 27.781 -9.281 -11.148 1 98.5 189 TYR A CA 1
ATOM 1536 C C . TYR A 1 189 ? 28.25 -10.719 -11.32 1 98.5 189 TYR A C 1
ATOM 1538 O O . TYR A 1 189 ? 28.469 -11.18 -12.445 1 98.5 189 TYR A O 1
ATOM 1546 N N . ASN A 1 190 ? 28.484 -11.422 -10.211 1 98.19 190 ASN A N 1
ATOM 1547 C CA . ASN A 1 190 ? 28.797 -12.852 -10.211 1 98.19 190 ASN A CA 1
ATOM 1548 C C . ASN A 1 190 ? 27.531 -13.688 -10.367 1 98.19 190 ASN A C 1
ATOM 1550 O O . ASN A 1 190 ? 26.516 -13.438 -9.703 1 98.19 190 ASN A O 1
ATOM 1554 N N . ILE A 1 191 ? 27.641 -14.625 -11.32 1 98.19 191 ILE A N 1
ATOM 1555 C CA . ILE A 1 191 ? 26.5 -15.508 -11.555 1 98.19 191 ILE A CA 1
ATOM 1556 C C . ILE A 1 191 ? 26.516 -16.656 -10.555 1 98.19 191 ILE A C 1
ATOM 1558 O O . ILE A 1 191 ? 27.547 -17.328 -10.391 1 98.19 191 ILE A O 1
ATOM 1562 N N . GLY A 1 192 ? 25.453 -16.922 -9.906 1 94.38 192 GLY A N 1
ATOM 1563 C CA . GLY A 1 192 ? 25.391 -17.969 -8.906 1 94.38 192 GLY A CA 1
ATOM 1564 C C . GLY A 1 192 ? 24.984 -19.312 -9.484 1 94.38 192 GLY A C 1
ATOM 1565 O O . GLY A 1 192 ? 24.344 -19.375 -10.531 1 94.38 192 GLY A O 1
ATOM 1566 N N . ASN A 1 193 ? 25.406 -20.406 -8.844 1 92.94 193 ASN A N 1
ATOM 1567 C CA . ASN A 1 193 ? 24.859 -21.734 -9.094 1 92.94 193 ASN A CA 1
ATOM 1568 C C . ASN A 1 193 ? 23.484 -21.906 -8.453 1 92.94 193 ASN A C 1
ATOM 1570 O O . ASN A 1 193 ? 23.391 -22.141 -7.25 1 92.94 193 ASN A O 1
ATOM 1574 N N . TYR A 1 194 ? 22.469 -21.875 -9.328 1 91.31 194 TYR A N 1
ATOM 1575 C CA . TYR A 1 194 ? 21.125 -21.844 -8.766 1 91.31 194 TYR A CA 1
ATOM 1576 C C . TYR A 1 194 ? 20.766 -23.172 -8.117 1 91.31 194 TYR A C 1
ATOM 1578 O O . TYR A 1 194 ? 19.828 -23.25 -7.336 1 91.31 194 TYR A O 1
ATOM 1586 N N . MET A 1 195 ? 21.484 -24.219 -8.414 1 85.69 195 MET A N 1
ATOM 1587 C CA . MET A 1 195 ? 21.266 -25.516 -7.785 1 85.69 195 MET A CA 1
ATOM 1588 C C . MET A 1 195 ? 21.766 -25.516 -6.348 1 85.69 195 MET A C 1
ATOM 1590 O O . MET A 1 195 ? 21.406 -26.391 -5.555 1 85.69 195 MET A O 1
ATOM 1594 N N . VAL A 1 196 ? 22.578 -24.547 -6.07 1 80.06 196 VAL A N 1
ATOM 1595 C CA . VAL A 1 196 ? 23.188 -24.438 -4.746 1 80.06 196 VAL A CA 1
ATOM 1596 C C . VAL A 1 196 ? 22.594 -23.25 -4 1 80.06 196 VAL A C 1
ATOM 1598 O O . VAL A 1 196 ? 22.109 -23.391 -2.871 1 80.06 196 VAL A O 1
ATOM 1601 N N . ASP A 1 197 ? 22.594 -22.141 -4.668 1 82.06 197 ASP A N 1
ATOM 1602 C CA . ASP A 1 197 ? 22.219 -20.875 -4.035 1 82.06 197 ASP A CA 1
ATOM 1603 C C . ASP A 1 197 ? 20.734 -20.578 -4.219 1 82.06 197 ASP A C 1
ATOM 1605 O O . ASP A 1 197 ? 20.172 -19.719 -3.531 1 82.06 197 ASP A O 1
ATOM 1609 N N . GLY A 1 198 ? 20.109 -21.344 -5.047 1 83.31 198 GLY A N 1
ATOM 1610 C CA . GLY A 1 198 ? 18.734 -21.031 -5.402 1 83.31 198 GLY A CA 1
ATOM 1611 C C . GLY A 1 198 ? 18.625 -19.875 -6.375 1 83.31 198 GLY A C 1
ATOM 1612 O O . GLY A 1 198 ? 19.641 -19.406 -6.902 1 83.31 198 GLY A O 1
ATOM 1613 N N . GLY A 1 199 ? 17.391 -19.516 -6.645 1 86.25 199 GLY A N 1
ATOM 1614 C CA . GLY A 1 199 ? 17.125 -18.375 -7.504 1 86.25 199 GLY A CA 1
ATOM 1615 C C . GLY A 1 199 ? 16.5 -18.75 -8.828 1 86.25 199 GLY A C 1
ATOM 1616 O O . GLY A 1 199 ? 16.469 -19.938 -9.188 1 86.25 199 GLY A O 1
ATOM 1617 N N . ARG A 1 200 ? 16.109 -17.766 -9.508 1 90.38 200 ARG A N 1
ATOM 1618 C CA . ARG A 1 200 ? 15.398 -17.906 -10.781 1 90.38 200 ARG A CA 1
ATOM 1619 C C . ARG A 1 200 ? 16.328 -17.625 -11.961 1 90.38 200 ARG A C 1
ATOM 1621 O O . ARG A 1 200 ? 15.883 -17.594 -13.109 1 90.38 200 ARG A O 1
ATOM 1628 N N . SER A 1 201 ? 17.547 -17.344 -11.711 1 94.06 201 SER A N 1
ATOM 1629 C CA . SER A 1 201 ? 18.625 -17.047 -12.625 1 94.06 201 SER A CA 1
ATOM 1630 C C . SER A 1 201 ? 19.938 -17.656 -12.141 1 94.06 201 SER A C 1
ATOM 1632 O O . SER A 1 201 ? 20.141 -17.828 -10.938 1 94.06 201 SER A O 1
ATOM 1634 N N . GLY A 1 202 ? 20.797 -18.062 -13.055 1 97.12 202 GLY A N 1
ATOM 1635 C CA . GLY A 1 202 ? 22.094 -18.594 -12.672 1 97.12 202 GLY A CA 1
ATOM 1636 C C . GLY A 1 202 ? 22.594 -19.672 -13.625 1 97.12 202 GLY A C 1
ATOM 1637 O O . GLY A 1 202 ? 22.375 -19.578 -14.836 1 97.12 202 GLY A O 1
ATOM 1638 N N . TYR A 1 203 ? 23.438 -20.625 -13.117 1 97.5 203 TYR A N 1
ATOM 1639 C CA . TYR A 1 203 ? 23.938 -21.703 -13.953 1 97.5 203 TYR A CA 1
ATOM 1640 C C . TYR A 1 203 ? 23.812 -23.047 -13.242 1 97.5 203 TYR A C 1
ATOM 1642 O O . TYR A 1 203 ? 23.672 -23.094 -12.016 1 97.5 203 TYR A O 1
ATOM 1650 N N . GLU A 1 204 ? 23.719 -23.984 -14.055 1 95.44 204 GLU A N 1
ATOM 1651 C CA . GLU A 1 204 ? 23.875 -25.375 -13.648 1 95.44 204 GLU A CA 1
ATOM 1652 C C . GLU A 1 204 ? 25.266 -25.906 -13.977 1 95.44 204 GLU A C 1
ATOM 1654 O O . GLU A 1 204 ? 25.75 -25.719 -15.094 1 95.44 204 GLU A O 1
ATOM 1659 N N . GLN A 1 205 ? 25.875 -26.5 -13 1 93.94 205 GLN A N 1
ATOM 1660 C CA . GLN A 1 205 ? 27.188 -27.094 -13.227 1 93.94 205 GLN A CA 1
ATOM 1661 C C . GLN A 1 205 ? 27.078 -28.594 -13.469 1 93.94 205 GLN A C 1
ATOM 1663 O O . GLN A 1 205 ? 26.5 -29.328 -12.656 1 93.94 205 GLN A O 1
ATOM 1668 N N . PHE A 1 206 ? 27.672 -29.062 -14.617 1 94.88 206 PHE A N 1
ATOM 1669 C CA . PHE A 1 206 ? 27.688 -30.484 -14.938 1 94.88 206 PHE A CA 1
ATOM 1670 C C . PHE A 1 206 ? 28.953 -31.156 -14.398 1 94.88 206 PHE A C 1
ATOM 1672 O O . PHE A 1 206 ? 29.953 -30.484 -14.141 1 94.88 206 PHE A O 1
ATOM 1679 N N . PRO A 1 207 ? 28.938 -32.469 -14.273 1 91.06 207 PRO A N 1
ATOM 1680 C CA . PRO A 1 207 ? 30.094 -33.188 -13.758 1 91.06 207 PRO A CA 1
ATOM 1681 C C . PRO A 1 207 ? 31.328 -33.031 -14.633 1 91.06 207 PRO A C 1
ATOM 1683 O O . PRO A 1 207 ? 32.469 -33.062 -14.133 1 91.06 207 PRO A O 1
ATOM 1686 N N . ASP A 1 208 ? 31.172 -32.844 -15.875 1 93.69 208 ASP A N 1
ATOM 1687 C CA . ASP A 1 208 ? 32.312 -32.719 -16.797 1 93.69 208 ASP A CA 1
ATOM 1688 C C . ASP A 1 208 ? 32.875 -31.297 -16.766 1 93.69 208 ASP A C 1
ATOM 1690 O O . ASP A 1 208 ? 33.781 -30.969 -17.531 1 93.69 208 ASP A O 1
ATOM 1694 N N . GLY A 1 209 ? 32.312 -30.422 -15.984 1 93.88 209 GLY A N 1
ATOM 1695 C CA . GLY A 1 209 ? 32.844 -29.094 -15.797 1 93.88 209 GLY A CA 1
ATOM 1696 C C . GLY A 1 209 ? 32.125 -28.047 -16.625 1 93.88 209 GLY A C 1
ATOM 1697 O O . GLY A 1 209 ? 32.25 -26.844 -16.375 1 93.88 209 GLY A O 1
ATOM 1698 N N . ASN A 1 210 ? 31.328 -28.469 -17.609 1 97.38 210 ASN A N 1
ATOM 1699 C CA . ASN A 1 210 ? 30.578 -27.531 -18.422 1 97.38 210 ASN A CA 1
ATOM 1700 C C . ASN A 1 210 ? 29.406 -26.922 -17.656 1 97.38 210 ASN A C 1
ATOM 1702 O O . ASN A 1 210 ? 28.969 -27.484 -16.641 1 97.38 210 ASN A O 1
ATOM 1706 N N . ARG A 1 211 ? 29 -25.75 -18.094 1 97.88 211 ARG A N 1
ATOM 1707 C CA . ARG A 1 211 ? 27.891 -25.047 -17.469 1 97.88 211 ARG A CA 1
ATOM 1708 C C . ARG A 1 211 ? 26.766 -24.781 -18.453 1 97.88 211 ARG A C 1
ATOM 1710 O O . ARG A 1 211 ? 27.016 -24.672 -19.656 1 97.88 211 ARG A O 1
ATOM 1717 N N . LEU A 1 212 ? 25.625 -24.797 -17.953 1 98.25 212 LEU A N 1
ATOM 1718 C CA . LEU A 1 212 ? 24.422 -24.297 -18.625 1 98.25 212 LEU A CA 1
ATOM 1719 C C . LEU A 1 212 ? 23.891 -23.062 -17.922 1 98.25 212 LEU A C 1
ATOM 1721 O O . LEU A 1 212 ? 23.609 -23.094 -16.719 1 98.25 212 LEU A O 1
ATOM 1725 N N . TYR A 1 213 ? 23.75 -21.969 -18.656 1 98.62 213 TYR A N 1
ATOM 1726 C CA . TYR A 1 213 ? 23.344 -20.703 -18.078 1 98.62 213 TYR A CA 1
ATOM 1727 C C . TYR A 1 213 ? 21.891 -20.391 -18.391 1 98.62 213 TYR A C 1
ATOM 1729 O O . TYR A 1 213 ? 21.453 -20.547 -19.547 1 98.62 213 TYR A O 1
ATOM 1737 N N . VAL A 1 214 ? 21.109 -20.047 -17.438 1 98.5 214 VAL A N 1
ATOM 1738 C CA . VAL A 1 214 ? 19.797 -19.422 -17.562 1 98.5 214 VAL A CA 1
ATOM 1739 C C . VAL A 1 214 ? 19.797 -18.047 -16.906 1 98.5 214 VAL A C 1
ATOM 1741 O O . VAL A 1 214 ? 19.703 -17.938 -15.688 1 98.5 214 VAL A O 1
ATOM 1744 N N . LEU A 1 215 ? 19.828 -17.016 -17.703 1 98.44 215 LEU A N 1
ATOM 1745 C CA . LEU A 1 215 ? 20.031 -15.648 -17.234 1 98.44 215 LEU A CA 1
ATOM 1746 C C . LEU A 1 215 ? 18.75 -14.828 -17.359 1 98.44 215 LEU A C 1
ATOM 1748 O O . LEU A 1 215 ? 18.281 -14.57 -18.469 1 98.44 215 LEU A O 1
ATOM 1752 N N . ALA A 1 216 ? 18.172 -14.523 -16.266 1 95.81 216 ALA A N 1
ATOM 1753 C CA . ALA A 1 216 ? 17 -13.664 -16.125 1 95.81 216 ALA A CA 1
ATOM 1754 C C . ALA A 1 216 ? 17.219 -12.594 -15.07 1 95.81 216 ALA A C 1
ATOM 1756 O O . ALA A 1 216 ? 18.109 -12.719 -14.227 1 95.81 216 ALA A O 1
ATOM 1757 N N . GLN A 1 217 ? 16.453 -11.445 -15.148 1 96.62 217 GLN A N 1
ATOM 1758 C CA . GLN A 1 217 ? 16.688 -10.32 -14.25 1 96.62 217 GLN A CA 1
ATOM 1759 C C . GLN A 1 217 ? 18.172 -9.969 -14.195 1 96.62 217 GLN A C 1
ATOM 1761 O O . GLN A 1 217 ? 18.719 -9.688 -13.117 1 96.62 217 GLN A O 1
ATOM 1766 N N . PHE A 1 218 ? 18.875 -10.094 -15.273 1 97.88 218 PHE A N 1
ATOM 1767 C CA . PHE A 1 218 ? 20.328 -10.031 -15.258 1 97.88 218 PHE A CA 1
ATOM 1768 C C . PHE A 1 218 ? 20.812 -8.609 -15.516 1 97.88 218 PHE A C 1
ATOM 1770 O O . PHE A 1 218 ? 22.016 -8.352 -15.523 1 97.88 218 PHE A O 1
ATOM 1777 N N . PHE A 1 219 ? 19.953 -7.672 -15.719 1 98.5 219 PHE A N 1
ATOM 1778 C CA . PHE A 1 219 ? 20.281 -6.266 -15.922 1 98.5 219 PHE A CA 1
ATOM 1779 C C . PHE A 1 219 ? 19.328 -5.367 -15.133 1 98.5 219 PHE A C 1
ATOM 1781 O O . PHE A 1 219 ? 18.25 -5.801 -14.734 1 98.5 219 PHE A O 1
ATOM 1788 N N . PRO A 1 220 ? 19.812 -4.121 -14.773 1 98.56 220 PRO A N 1
ATOM 1789 C CA . PRO A 1 220 ? 18.875 -3.154 -14.211 1 98.56 220 PRO A CA 1
ATOM 1790 C C . PRO A 1 220 ? 17.688 -2.871 -15.141 1 98.56 220 PRO A C 1
ATOM 1792 O O . PRO A 1 220 ? 17.891 -2.572 -16.312 1 98.56 220 PRO A O 1
ATOM 1795 N N . ARG A 1 221 ? 16.453 -2.959 -14.617 1 98.62 221 ARG A N 1
ATOM 1796 C CA . ARG A 1 221 ? 15.242 -2.826 -15.422 1 98.62 221 ARG A CA 1
ATOM 1797 C C . ARG A 1 221 ? 14.336 -1.739 -14.859 1 98.62 221 ARG A C 1
ATOM 1799 O O . ARG A 1 221 ? 14.188 -1.606 -13.648 1 98.62 221 ARG A O 1
ATOM 1806 N N . MET A 1 222 ? 13.719 -0.991 -15.727 1 98.81 222 MET A N 1
ATOM 1807 C CA . MET A 1 222 ? 12.82 0.075 -15.281 1 98.81 222 MET A CA 1
ATOM 1808 C C . MET A 1 222 ? 11.609 -0.497 -14.547 1 98.81 222 MET A C 1
ATOM 1810 O O . MET A 1 222 ? 11.062 -1.519 -14.961 1 98.81 222 MET A O 1
ATOM 1814 N N . ALA A 1 223 ? 11.227 0.149 -13.438 1 98.38 223 ALA A N 1
ATOM 1815 C CA . ALA A 1 223 ? 9.984 -0.185 -12.742 1 98.38 223 ALA A CA 1
ATOM 1816 C C . ALA A 1 223 ? 8.773 0.389 -13.477 1 98.38 223 ALA A C 1
ATOM 1818 O O . ALA A 1 223 ? 8.906 1.348 -14.242 1 98.38 223 ALA A O 1
ATOM 1819 N N . VAL A 1 224 ? 7.633 -0.197 -13.242 1 98.44 224 VAL A N 1
ATOM 1820 C CA . VAL A 1 224 ? 6.379 0.308 -13.797 1 98.44 224 VAL A CA 1
ATOM 1821 C C . VAL A 1 224 ? 5.934 1.545 -13.023 1 98.44 224 VAL A C 1
ATOM 1823 O O . VAL A 1 224 ? 6.066 1.6 -11.797 1 98.44 224 VAL A O 1
ATOM 1826 N N . TYR A 1 225 ? 5.551 2.572 -13.695 1 98.38 225 TYR A N 1
ATOM 1827 C CA . TYR A 1 225 ? 4.789 3.695 -13.164 1 98.38 225 TYR A CA 1
ATOM 1828 C C . TYR A 1 225 ? 3.375 3.715 -13.727 1 98.38 225 TYR A C 1
ATOM 1830 O O . TYR A 1 225 ? 3.189 3.793 -14.945 1 98.38 225 TYR A O 1
ATOM 1838 N N . ASN A 1 226 ? 2.355 3.582 -12.859 1 97.62 226 ASN A N 1
ATOM 1839 C CA . ASN A 1 226 ? 1.001 3.545 -13.398 1 97.62 226 ASN A CA 1
ATOM 1840 C C . ASN A 1 226 ? 0.022 4.309 -12.508 1 97.62 226 ASN A C 1
ATOM 1842 O O . ASN A 1 226 ? 0.431 4.977 -11.562 1 97.62 226 ASN A O 1
ATOM 1846 N N . ASP A 1 227 ? -1.269 4.348 -12.883 1 97.38 227 ASP A N 1
ATOM 1847 C CA . ASP A 1 227 ? -2.334 5.133 -12.266 1 97.38 227 ASP A CA 1
ATOM 1848 C C . ASP A 1 227 ? -2.809 4.488 -10.961 1 97.38 227 ASP A C 1
ATOM 1850 O O . ASP A 1 227 ? -3.598 5.078 -10.227 1 97.38 227 ASP A O 1
ATOM 1854 N N . VAL A 1 228 ? -2.291 3.34 -10.594 1 96.44 228 VAL A N 1
ATOM 1855 C CA . VAL A 1 228 ? -2.779 2.576 -9.453 1 96.44 228 VAL A CA 1
ATOM 1856 C C . VAL A 1 228 ? -1.804 2.715 -8.281 1 96.44 228 VAL A C 1
ATOM 1858 O O . VAL A 1 228 ? -2.217 2.957 -7.148 1 96.44 228 VAL A O 1
ATOM 1861 N N . GLU A 1 229 ? -0.494 2.682 -8.578 1 95.5 229 GLU A N 1
ATOM 1862 C CA . GLU A 1 229 ? 0.514 2.582 -7.523 1 95.5 229 GLU A CA 1
ATOM 1863 C C . GLU A 1 229 ? 1.489 3.754 -7.582 1 95.5 229 GLU A C 1
ATOM 1865 O O . GLU A 1 229 ? 2.223 4.008 -6.625 1 95.5 229 GLU A O 1
ATOM 1870 N N . GLY A 1 230 ? 1.453 4.527 -8.656 1 96.88 230 GLY A N 1
ATOM 1871 C CA . GLY A 1 230 ? 2.664 5.281 -8.938 1 96.88 230 GLY A CA 1
ATOM 1872 C C . GLY A 1 230 ? 3.834 4.402 -9.336 1 96.88 230 GLY A C 1
ATOM 1873 O O . GLY A 1 230 ? 3.699 3.543 -10.211 1 96.88 230 GLY A O 1
ATOM 1874 N N . TRP A 1 231 ? 4.934 4.672 -8.758 1 98 231 TRP A N 1
ATOM 1875 C CA . TRP A 1 231 ? 6.043 3.764 -9.023 1 98 231 TRP A CA 1
ATOM 1876 C C . TRP A 1 231 ? 5.832 2.428 -8.312 1 98 231 TRP A C 1
ATOM 1878 O O . TRP A 1 231 ? 5.578 2.391 -7.109 1 98 231 TRP A O 1
ATOM 1888 N N . GLN A 1 232 ? 5.84 1.331 -9.039 1 96.81 232 GLN A N 1
ATOM 1889 C CA . GLN A 1 232 ? 5.883 -0.001 -8.445 1 96.81 232 GLN A CA 1
ATOM 1890 C C . GLN A 1 232 ? 7.289 -0.341 -7.965 1 96.81 232 GLN A C 1
ATOM 1892 O O . GLN A 1 232 ? 8.008 -1.104 -8.617 1 96.81 232 GLN A O 1
ATOM 1897 N N . ASN A 1 233 ? 7.617 0.172 -6.797 1 96.69 233 ASN A N 1
ATOM 1898 C CA . ASN A 1 233 ? 8.992 0.053 -6.324 1 96.69 233 ASN A CA 1
ATOM 1899 C C . ASN A 1 233 ? 9.07 -0.718 -5.012 1 96.69 233 ASN A C 1
ATOM 1901 O O . ASN A 1 233 ? 9.945 -0.458 -4.184 1 96.69 233 ASN A O 1
ATOM 1905 N N . MET A 1 234 ? 8.102 -1.622 -4.805 1 94.81 234 MET A N 1
ATOM 1906 C CA . MET A 1 234 ? 8.203 -2.543 -3.676 1 94.81 234 MET A CA 1
ATOM 1907 C C . MET A 1 234 ? 9.445 -3.42 -3.795 1 94.81 234 MET A C 1
ATOM 1909 O O . MET A 1 234 ? 9.742 -3.941 -4.871 1 94.81 234 MET A O 1
ATOM 1913 N N . GLN A 1 235 ? 10.102 -3.592 -2.699 1 95.06 235 GLN A N 1
ATOM 1914 C CA . GLN A 1 235 ? 11.312 -4.406 -2.676 1 95.06 235 GLN A CA 1
ATOM 1915 C C . GLN A 1 235 ? 11.016 -5.852 -3.059 1 95.06 235 GLN A C 1
ATOM 1917 O O . GLN A 1 235 ? 9.938 -6.363 -2.766 1 95.06 235 GLN A O 1
ATOM 1922 N N . PHE A 1 236 ? 11.961 -6.434 -3.756 1 94 236 PHE A N 1
ATOM 1923 C CA . PHE A 1 236 ? 11.891 -7.863 -4.047 1 94 236 PHE A CA 1
ATOM 1924 C C . PHE A 1 236 ? 12.438 -8.68 -2.879 1 94 236 PHE A C 1
ATOM 1926 O O . PHE A 1 236 ? 13.648 -8.703 -2.639 1 94 236 PHE A O 1
ATOM 1933 N N . TRP A 1 237 ? 11.578 -9.422 -2.197 1 91.06 237 TRP A N 1
ATOM 1934 C CA . TRP A 1 237 ? 11.977 -10.195 -1.026 1 91.06 237 TRP A CA 1
ATOM 1935 C C . TRP A 1 237 ? 12.195 -11.664 -1.39 1 91.06 237 TRP A C 1
ATOM 1937 O O . TRP A 1 237 ? 12.586 -12.469 -0.542 1 91.06 237 TRP A O 1
ATOM 1947 N N . GLY A 1 238 ? 11.883 -12 -2.637 1 89.19 238 GLY A N 1
ATOM 1948 C CA . GLY A 1 238 ? 12.203 -13.344 -3.096 1 89.19 238 GLY A CA 1
ATOM 1949 C C . GLY A 1 238 ? 10.984 -14.141 -3.514 1 89.19 238 GLY A C 1
ATOM 1950 O O . GLY A 1 238 ? 11.102 -15.203 -4.129 1 89.19 238 GLY A O 1
ATOM 1951 N N . GLN A 1 239 ? 9.805 -13.539 -3.301 1 89.81 239 GLN A N 1
ATOM 1952 C CA . GLN A 1 239 ? 8.617 -14.336 -3.617 1 89.81 239 GLN A CA 1
ATOM 1953 C C . GLN A 1 239 ? 7.797 -13.68 -4.727 1 89.81 239 GLN A C 1
ATOM 1955 O O . GLN A 1 239 ? 7.629 -14.25 -5.805 1 89.81 239 GLN A O 1
ATOM 1960 N N . GLY A 1 240 ? 7.301 -12.469 -4.477 1 91.38 240 GLY A N 1
ATOM 1961 C CA . GLY A 1 240 ? 6.52 -11.773 -5.488 1 91.38 240 GLY A CA 1
ATOM 1962 C C . GLY A 1 240 ? 7.344 -11.328 -6.68 1 91.38 240 GLY A C 1
ATOM 1963 O O . GLY A 1 240 ? 8.359 -10.648 -6.52 1 91.38 240 GLY A O 1
ATOM 1964 N N . GLU A 1 241 ? 6.887 -11.734 -7.809 1 91.31 241 GLU A N 1
ATOM 1965 C CA . GLU A 1 241 ? 7.723 -11.531 -8.984 1 91.31 241 GLU A CA 1
ATOM 1966 C C . GLU A 1 241 ? 7.492 -10.148 -9.594 1 91.31 241 GLU A C 1
ATOM 1968 O O . GLU A 1 241 ? 7.23 -9.18 -8.875 1 91.31 241 GLU A O 1
ATOM 1973 N N . PHE A 1 242 ? 7.543 -10.055 -10.93 1 88.81 242 PHE A N 1
ATOM 1974 C CA . PHE A 1 242 ? 7.988 -8.781 -11.492 1 88.81 242 PHE A CA 1
ATOM 1975 C C . PHE A 1 242 ? 6.906 -8.172 -12.367 1 88.81 242 PHE A C 1
ATOM 1977 O O . PHE A 1 242 ? 6.125 -8.891 -12.992 1 88.81 242 PHE A O 1
ATOM 1984 N N . ALA A 1 243 ? 6.797 -6.93 -12.336 1 92.19 243 ALA A N 1
ATOM 1985 C CA . ALA A 1 243 ? 6.055 -6.105 -13.289 1 92.19 243 ALA A CA 1
ATOM 1986 C C . ALA A 1 243 ? 6.973 -5.098 -13.977 1 92.19 243 ALA A C 1
ATOM 1988 O O . ALA A 1 243 ? 7.711 -4.367 -13.312 1 92.19 243 ALA A O 1
ATOM 1989 N N . LEU A 1 244 ? 7 -5.102 -15.281 1 98 244 LEU A N 1
ATOM 1990 C CA . LEU A 1 244 ? 7.91 -4.262 -16.047 1 98 244 LEU A CA 1
ATOM 1991 C C . LEU A 1 244 ? 7.184 -3.588 -17.219 1 98 244 LEU A C 1
ATOM 1993 O O . LEU A 1 244 ? 6.172 -4.102 -17.703 1 98 244 LEU A O 1
ATOM 1997 N N . PRO A 1 245 ? 7.652 -2.398 -17.641 1 98.44 245 PRO A N 1
ATOM 1998 C CA . PRO A 1 245 ? 7.07 -1.759 -18.828 1 98.44 245 PRO A CA 1
ATOM 1999 C C . PRO A 1 245 ? 7.492 -2.434 -20.125 1 98.44 245 PRO A C 1
ATOM 2001 O O . PRO A 1 245 ? 8.5 -3.137 -20.156 1 98.44 245 PRO A O 1
ATOM 2004 N N . PHE A 1 246 ? 6.707 -2.215 -21.172 1 98.75 246 PHE A N 1
ATOM 2005 C CA . PHE A 1 246 ? 7.047 -2.717 -22.5 1 98.75 246 PHE A CA 1
ATOM 2006 C C . PHE A 1 246 ? 8.062 -1.81 -23.172 1 98.75 246 PHE A C 1
ATOM 2008 O O . PHE A 1 246 ? 8.141 -0.615 -22.875 1 98.75 246 PHE A O 1
ATOM 2015 N N . GLY A 1 247 ? 8.82 -2.369 -24 1 98.81 247 GLY A N 1
ATOM 2016 C CA . GLY A 1 247 ? 9.742 -1.655 -24.859 1 98.81 247 GLY A CA 1
ATOM 2017 C C . GLY A 1 247 ? 10.43 -2.555 -25.875 1 98.81 247 GLY A C 1
ATOM 2018 O O . GLY A 1 247 ? 10.133 -3.75 -25.953 1 98.81 247 GLY A O 1
ATOM 2019 N N . ASP A 1 248 ? 11.258 -1.906 -26.703 1 98.88 248 ASP A N 1
ATOM 2020 C CA . ASP A 1 248 ? 12.07 -2.635 -27.656 1 98.88 248 ASP A CA 1
ATOM 2021 C C . ASP A 1 248 ? 13.469 -2.916 -27.109 1 98.88 248 ASP A C 1
ATOM 2023 O O . ASP A 1 248 ? 14 -2.123 -26.328 1 98.88 248 ASP A O 1
ATOM 2027 N N . TYR A 1 249 ? 13.977 -4 -27.5 1 98.88 249 TYR A N 1
ATOM 2028 C CA . TYR A 1 249 ? 15.312 -4.406 -27.062 1 98.88 249 TYR A CA 1
ATOM 2029 C C . TYR A 1 249 ? 16.203 -4.684 -28.25 1 98.88 249 TYR A C 1
ATOM 2031 O O . TYR A 1 249 ? 15.805 -5.355 -29.203 1 98.88 249 TYR A O 1
ATOM 2039 N N . GLU A 1 250 ? 17.359 -4.125 -28.266 1 98.94 250 GLU A N 1
ATOM 2040 C CA . GLU A 1 250 ? 18.5 -4.516 -29.094 1 98.94 250 GLU A CA 1
ATOM 2041 C C . GLU A 1 250 ? 19.672 -4.969 -28.234 1 98.94 250 GLU A C 1
ATOM 2043 O O . GLU A 1 250 ? 20.312 -4.152 -27.562 1 98.94 250 GLU A O 1
ATOM 2048 N N . VAL A 1 251 ? 19.969 -6.266 -28.328 1 98.94 251 VAL A N 1
ATOM 2049 C CA . VAL A 1 251 ? 20.922 -6.816 -27.359 1 98.94 251 VAL A CA 1
ATOM 2050 C C . VAL A 1 251 ? 22 -7.605 -28.094 1 98.94 251 VAL A C 1
ATOM 2052 O O . VAL A 1 251 ? 21.703 -8.531 -28.859 1 98.94 251 VAL A O 1
ATOM 2055 N N . ASN A 1 252 ? 23.297 -7.215 -27.922 1 98.94 252 ASN A N 1
ATOM 2056 C CA . ASN A 1 252 ? 24.469 -7.988 -28.344 1 98.94 252 ASN A CA 1
ATOM 2057 C C . ASN A 1 252 ? 25.016 -8.828 -27.188 1 98.94 252 ASN A C 1
ATOM 2059 O O . ASN A 1 252 ? 25.391 -8.289 -26.156 1 98.94 252 ASN A O 1
ATOM 2063 N N . ILE A 1 253 ? 25.062 -10.086 -27.422 1 98.88 253 ILE A N 1
ATOM 2064 C CA . ILE A 1 253 ? 25.516 -10.984 -26.359 1 98.88 253 ILE A CA 1
ATOM 2065 C C . ILE A 1 253 ? 26.781 -11.695 -26.797 1 98.88 253 ILE A C 1
ATOM 2067 O O . ILE A 1 253 ? 26.766 -12.5 -27.734 1 98.88 253 ILE A O 1
ATOM 2071 N N . THR A 1 254 ? 27.891 -11.398 -26.141 1 98.88 254 THR A N 1
ATOM 2072 C CA . THR A 1 254 ? 29.172 -12.047 -26.391 1 98.88 254 THR A CA 1
ATOM 2073 C C . THR A 1 254 ? 29.375 -13.25 -25.484 1 98.88 254 THR A C 1
ATOM 2075 O O . THR A 1 254 ? 29.344 -13.117 -24.25 1 98.88 254 THR A O 1
ATOM 2078 N N . VAL A 1 255 ? 29.547 -14.422 -26.109 1 98.62 255 VAL A N 1
ATOM 2079 C CA . VAL A 1 255 ? 29.75 -15.656 -25.359 1 98.62 255 VAL A CA 1
ATOM 2080 C C . VAL A 1 255 ? 30.875 -16.469 -26 1 98.62 255 VAL A C 1
ATOM 2082 O O . VAL A 1 255 ? 31.359 -16.109 -27.094 1 98.62 255 VAL A O 1
ATOM 2085 N N . PRO A 1 256 ? 31.359 -17.547 -25.328 1 98.25 256 PRO A N 1
ATOM 2086 C CA . PRO A 1 256 ? 32.312 -18.438 -25.984 1 98.25 256 PRO A CA 1
ATOM 2087 C C . PRO A 1 256 ? 31.812 -18.953 -27.328 1 98.25 256 PRO A C 1
ATOM 2089 O O . PRO A 1 256 ? 30.625 -19.25 -27.469 1 98.25 256 PRO A O 1
ATOM 2092 N N . ALA A 1 257 ? 32.719 -19.156 -28.312 1 97.75 257 ALA A N 1
ATOM 2093 C CA . ALA A 1 257 ? 32.344 -19.422 -29.703 1 97.75 257 ALA A CA 1
ATOM 2094 C C . ALA A 1 257 ? 31.703 -20.797 -29.844 1 97.75 257 ALA A C 1
ATOM 2096 O O . ALA A 1 257 ? 31.031 -21.078 -30.828 1 97.75 257 ALA A O 1
ATOM 2097 N N . ASP A 1 258 ? 31.938 -21.688 -28.922 1 97.69 258 ASP A N 1
ATOM 2098 C CA . ASP A 1 258 ? 31.406 -23.047 -29 1 97.69 258 ASP A CA 1
ATOM 2099 C C . ASP A 1 258 ? 30.031 -23.141 -28.344 1 97.69 258 ASP A C 1
ATOM 2101 O O . ASP A 1 258 ? 29.469 -24.234 -28.234 1 97.69 258 ASP A O 1
ATOM 2105 N N . HIS A 1 259 ? 29.453 -22 -27.906 1 98.25 259 HIS A N 1
ATOM 2106 C CA . HIS A 1 259 ? 28.109 -22.016 -27.312 1 98.25 259 HIS A CA 1
ATOM 2107 C C . HIS A 1 259 ? 27.031 -22.016 -28.375 1 98.25 259 HIS A C 1
ATOM 2109 O O . HIS A 1 259 ? 27.234 -21.484 -29.469 1 98.25 259 HIS A O 1
ATOM 2115 N N . ILE A 1 260 ? 25.969 -22.656 -28.078 1 98.31 260 ILE A N 1
ATOM 2116 C CA . ILE A 1 260 ? 24.672 -22.469 -28.719 1 98.31 260 ILE A CA 1
ATOM 2117 C C . ILE A 1 260 ? 23.719 -21.75 -27.766 1 98.31 260 ILE A C 1
ATOM 2119 O O . ILE A 1 260 ? 23.766 -21.969 -26.547 1 98.31 260 ILE A O 1
ATOM 2123 N N . MET A 1 261 ? 22.953 -20.812 -28.297 1 98.12 261 MET A N 1
ATOM 2124 C CA . MET A 1 261 ? 22.141 -20.062 -27.344 1 98.12 261 MET A CA 1
ATOM 2125 C C . MET A 1 261 ? 20.797 -19.688 -27.969 1 98.12 261 MET A C 1
ATOM 2127 O O . MET A 1 261 ? 20.594 -19.844 -29.172 1 98.12 261 MET A O 1
ATOM 2131 N N . GLU A 1 262 ? 19.828 -19.391 -27.141 1 98.62 262 GLU A N 1
ATOM 2132 C CA . GLU A 1 262 ? 18.578 -18.688 -27.438 1 98.62 262 GLU A CA 1
ATOM 2133 C C . GLU A 1 262 ? 18.328 -17.562 -26.438 1 98.62 262 GLU A C 1
ATOM 2135 O O . GLU A 1 262 ? 18.922 -17.531 -25.359 1 98.62 262 GLU A O 1
ATOM 2140 N N . ALA A 1 263 ? 17.531 -16.625 -26.797 1 98.81 263 ALA A N 1
ATOM 2141 C CA . ALA A 1 263 ? 17.188 -15.469 -25.984 1 98.81 263 ALA A CA 1
ATOM 2142 C C . ALA A 1 263 ? 15.828 -14.898 -26.391 1 98.81 263 ALA A C 1
ATOM 2144 O O . ALA A 1 263 ? 15.219 -15.359 -27.359 1 98.81 263 ALA A O 1
ATOM 2145 N N . THR A 1 264 ? 15.305 -14.008 -25.609 1 98.88 264 THR A N 1
ATOM 2146 C CA . THR A 1 264 ? 14.172 -13.188 -26.031 1 98.88 264 THR A CA 1
ATOM 2147 C C . THR A 1 264 ? 14.5 -12.453 -27.328 1 98.88 264 THR A C 1
ATOM 2149 O O . THR A 1 264 ? 15.586 -11.883 -27.469 1 98.88 264 THR A O 1
ATOM 2152 N N . GLY A 1 265 ? 13.539 -12.539 -28.266 1 98.75 265 GLY A N 1
ATOM 2153 C CA . GLY A 1 265 ? 13.711 -11.781 -29.5 1 98.75 265 GLY A CA 1
ATOM 2154 C C . GLY A 1 265 ? 14.156 -12.648 -30.672 1 98.75 265 GLY A C 1
ATOM 2155 O O . GLY A 1 265 ? 14.273 -13.867 -30.531 1 98.75 265 GLY A O 1
ATOM 2156 N N . THR A 1 266 ? 14.375 -12 -31.797 1 98.5 266 THR A N 1
ATOM 2157 C CA . THR A 1 266 ? 14.773 -12.656 -33.031 1 98.5 266 THR A CA 1
ATOM 2158 C C . THR A 1 266 ? 16.281 -12.492 -33.25 1 98.5 266 THR A C 1
ATOM 2160 O O . THR A 1 266 ? 16.812 -11.383 -33.188 1 98.5 266 THR A O 1
ATOM 2163 N N . LEU A 1 267 ? 16.891 -13.602 -33.531 1 98.62 267 LEU A N 1
ATOM 2164 C CA . LEU A 1 267 ? 18.312 -13.562 -33.875 1 98.62 267 LEU A CA 1
ATOM 2165 C C . LEU A 1 267 ? 18.531 -12.859 -35.219 1 98.62 267 LEU A C 1
ATOM 2167 O O . LEU A 1 267 ? 17.922 -13.227 -36.219 1 98.62 267 LEU A O 1
ATOM 2171 N N . GLN A 1 268 ? 19.438 -11.898 -35.219 1 98.56 268 GLN A N 1
ATOM 2172 C CA . GLN A 1 268 ? 19.609 -11.031 -36.375 1 98.56 268 GLN A CA 1
ATOM 2173 C C . GLN A 1 268 ? 20.766 -11.492 -37.25 1 98.56 268 GLN A C 1
ATOM 2175 O O . GLN A 1 268 ? 20.859 -11.117 -38.406 1 98.56 268 GLN A O 1
ATOM 2180 N N . ASN A 1 269 ? 21.703 -12.273 -36.719 1 98.44 269 ASN A N 1
ATOM 2181 C CA . ASN A 1 269 ? 22.922 -12.609 -37.438 1 98.44 269 ASN A CA 1
ATOM 2182 C C . ASN A 1 269 ? 23.156 -14.117 -37.5 1 98.44 269 ASN A C 1
ATOM 2184 O O . ASN A 1 269 ? 24.25 -14.594 -37.188 1 98.44 269 ASN A O 1
ATOM 2188 N N . ARG A 1 270 ? 22.203 -14.883 -37.938 1 97.69 270 ARG A N 1
ATOM 2189 C CA . ARG A 1 270 ? 22.25 -16.344 -37.969 1 97.69 270 ARG A CA 1
ATOM 2190 C C . ARG A 1 270 ? 23.438 -16.828 -38.812 1 97.69 270 ARG A C 1
ATOM 2192 O O . ARG A 1 270 ? 24.094 -17.812 -38.438 1 97.69 270 ARG A O 1
ATOM 2199 N N . THR A 1 271 ? 23.781 -16.172 -39.875 1 97.44 271 THR A N 1
ATOM 2200 C CA . THR A 1 271 ? 24.828 -16.594 -40.781 1 97.44 271 THR A CA 1
ATOM 2201 C C . THR A 1 271 ? 26.203 -16.469 -40.125 1 97.44 271 THR A C 1
ATOM 2203 O O . THR A 1 271 ? 27.156 -17.109 -40.562 1 97.44 271 THR A O 1
ATOM 2206 N N . GLU A 1 272 ? 26.266 -15.641 -39.125 1 97.56 272 GLU A N 1
ATOM 2207 C CA . GLU A 1 272 ? 27.547 -15.414 -38.438 1 97.56 272 GLU A CA 1
ATOM 2208 C C . GLU A 1 272 ? 27.75 -16.406 -37.312 1 97.56 272 GLU A C 1
ATOM 2210 O O . GLU A 1 272 ? 28.891 -16.719 -36.938 1 97.56 272 GLU A O 1
ATOM 2215 N N . VAL A 1 273 ? 26.609 -16.906 -36.781 1 97.62 273 VAL A N 1
ATOM 2216 C CA . VAL A 1 273 ? 26.797 -17.641 -35.531 1 97.62 273 VAL A CA 1
ATOM 2217 C C . VAL A 1 273 ? 26.469 -19.109 -35.75 1 97.62 273 VAL A C 1
ATOM 2219 O O . VAL A 1 273 ? 26.906 -19.969 -34.969 1 97.62 273 VAL A O 1
ATOM 2222 N N . LEU A 1 274 ? 25.734 -19.484 -36.75 1 97.81 274 LEU A N 1
ATOM 2223 C CA . LEU A 1 274 ? 25.438 -20.875 -37.062 1 97.81 274 LEU A CA 1
ATOM 2224 C C . LEU A 1 274 ? 26.328 -21.375 -38.219 1 97.81 274 LEU A C 1
ATOM 2226 O O . LEU A 1 274 ? 26.734 -20.578 -39.062 1 97.81 274 LEU A O 1
ATOM 2230 N N . THR A 1 275 ? 26.562 -22.656 -38.188 1 97.25 275 THR A N 1
ATOM 2231 C CA . THR A 1 275 ? 27.266 -23.25 -39.344 1 97.25 275 THR A CA 1
ATOM 2232 C C . THR A 1 275 ? 26.344 -23.297 -40.562 1 97.25 275 THR A C 1
ATOM 2234 O O . THR A 1 275 ? 25.125 -23.219 -40.406 1 97.25 275 THR A O 1
ATOM 2237 N N . PRO A 1 276 ? 26.969 -23.5 -41.719 1 97.69 276 PRO A N 1
ATOM 2238 C CA . PRO A 1 276 ? 26.141 -23.562 -42.938 1 97.69 276 PRO A CA 1
ATOM 2239 C C . PRO A 1 276 ? 25.078 -24.656 -42.875 1 97.69 276 PRO A C 1
ATOM 2241 O O . PRO A 1 276 ? 23.938 -24.453 -43.281 1 97.69 276 PRO A O 1
ATOM 2244 N N . ILE A 1 277 ? 25.406 -25.781 -42.406 1 98.25 277 ILE A N 1
ATOM 2245 C CA . ILE A 1 277 ? 24.469 -26.906 -42.312 1 98.25 277 ILE A CA 1
ATOM 2246 C C . ILE A 1 277 ? 23.391 -26.609 -41.281 1 98.25 277 ILE A C 1
ATOM 2248 O O . ILE A 1 277 ? 22.234 -26.984 -41.469 1 98.25 277 ILE A O 1
ATOM 2252 N N . GLN A 1 278 ? 23.734 -26.031 -40.188 1 98.31 278 GLN A N 1
ATOM 2253 C CA . GLN A 1 278 ? 22.75 -25.625 -39.188 1 98.31 278 GLN A CA 1
ATOM 2254 C C . GLN A 1 278 ? 21.766 -24.609 -39.75 1 98.31 278 GLN A C 1
ATOM 2256 O O . GLN A 1 278 ? 20.578 -24.672 -39.469 1 98.31 278 GLN A O 1
ATOM 2261 N N . LEU A 1 279 ? 22.297 -23.672 -40.531 1 98.31 279 LEU A N 1
ATOM 2262 C CA . LEU A 1 279 ? 21.453 -22.672 -41.188 1 98.31 279 LEU A CA 1
ATOM 2263 C C . LEU A 1 279 ? 20.453 -23.328 -42.125 1 98.31 279 LEU A C 1
ATOM 2265 O O . LEU A 1 279 ? 19.281 -22.969 -42.125 1 98.31 279 LEU A O 1
ATOM 2269 N N . GLN A 1 280 ? 20.922 -24.281 -42.875 1 98.31 280 GLN A N 1
ATOM 2270 C CA . GLN A 1 280 ? 20.047 -25.016 -43.781 1 98.31 280 GLN A CA 1
ATOM 2271 C C . GLN A 1 280 ? 18.938 -25.734 -43 1 98.31 280 GLN A C 1
ATOM 2273 O O . GLN A 1 280 ? 17.781 -25.719 -43.406 1 98.31 280 GLN A O 1
ATOM 2278 N N . ARG A 1 281 ? 19.312 -26.344 -41.969 1 98.69 281 ARG A N 1
ATOM 2279 C CA . ARG A 1 281 ? 18.344 -27.047 -41.125 1 98.69 281 ARG A CA 1
ATOM 2280 C C . ARG A 1 281 ? 17.344 -26.078 -40.5 1 98.69 281 ARG A C 1
ATOM 2282 O O . ARG A 1 281 ? 16.172 -26.406 -40.344 1 98.69 281 ARG A O 1
ATOM 2289 N N . TYR A 1 282 ? 17.812 -24.906 -40.125 1 98.12 282 TYR A N 1
ATOM 2290 C CA . TYR A 1 282 ? 16.922 -23.891 -39.594 1 98.12 282 TYR A CA 1
ATOM 2291 C C . TYR A 1 282 ? 15.883 -23.469 -40.625 1 98.12 282 TYR A C 1
ATOM 2293 O O . TYR A 1 282 ? 14.703 -23.328 -40.312 1 98.12 282 TYR A O 1
ATOM 2301 N N . LEU A 1 283 ? 16.328 -23.25 -41.844 1 97.94 283 LEU A N 1
ATOM 2302 C CA . LEU A 1 283 ? 15.43 -22.875 -42.938 1 97.94 283 LEU A CA 1
ATOM 2303 C C . LEU A 1 283 ? 14.406 -23.984 -43.188 1 97.94 283 LEU A C 1
ATOM 2305 O O . LEU A 1 283 ? 13.25 -23.703 -43.5 1 97.94 283 LEU A O 1
ATOM 2309 N N . GLN A 1 284 ? 14.836 -25.172 -43.062 1 98.44 284 GLN A N 1
ATOM 2310 C CA . GLN A 1 284 ? 13.922 -26.297 -43.188 1 98.44 284 GLN A CA 1
ATOM 2311 C C . GLN A 1 284 ? 12.883 -26.281 -42.062 1 98.44 284 GLN A C 1
ATOM 2313 O O . GLN A 1 284 ? 11.711 -26.578 -42.312 1 98.44 284 GLN A O 1
ATOM 2318 N N . ALA A 1 285 ? 13.312 -26.016 -40.875 1 98.56 285 ALA A N 1
ATOM 2319 C CA . ALA A 1 285 ? 12.422 -25.969 -39.75 1 98.56 285 ALA A CA 1
ATOM 2320 C C . ALA A 1 285 ? 11.312 -24.938 -39.938 1 98.56 285 ALA A C 1
ATOM 2322 O O . ALA A 1 285 ? 10.18 -25.141 -39.5 1 98.56 285 ALA A O 1
ATOM 2323 N N . GLU A 1 286 ? 11.586 -23.797 -40.594 1 97.81 286 GLU A N 1
ATOM 2324 C CA . GLU A 1 286 ? 10.625 -22.734 -40.844 1 97.81 286 GLU A CA 1
ATOM 2325 C C . GLU A 1 286 ? 9.469 -23.219 -41.719 1 97.81 286 GLU A C 1
ATOM 2327 O O . GLU A 1 286 ? 8.414 -22.578 -41.75 1 97.81 286 GLU A O 1
ATOM 2332 N N . LYS A 1 287 ? 9.703 -24.406 -42.344 1 97.44 287 LYS A N 1
ATOM 2333 C CA . LYS A 1 287 ? 8.703 -24.922 -43.25 1 97.44 287 LYS A CA 1
ATOM 2334 C C . LYS A 1 287 ? 8.125 -26.25 -42.781 1 97.44 287 LYS A C 1
ATOM 2336 O O . LYS A 1 287 ? 7.355 -26.906 -43.5 1 97.44 287 LYS A O 1
ATOM 2341 N N . THR A 1 288 ? 8.531 -26.641 -41.688 1 98 288 THR A N 1
ATOM 2342 C CA . THR A 1 288 ? 8.078 -27.922 -41.156 1 98 288 THR A CA 1
ATOM 2343 C C . THR A 1 288 ? 7.09 -27.719 -40 1 98 288 THR A C 1
ATOM 2345 O O . THR A 1 288 ? 7.418 -27.078 -39 1 98 288 THR A O 1
ATOM 2348 N N . PHE A 1 289 ? 5.938 -28.266 -40.156 1 97.06 289 PHE A N 1
ATOM 2349 C CA . PHE A 1 289 ? 4.852 -27.953 -39.219 1 97.06 289 PHE A CA 1
ATOM 2350 C C . PHE A 1 289 ? 4.508 -29.172 -38.375 1 97.06 289 PHE A C 1
ATOM 2352 O O . PHE A 1 289 ? 3.816 -29.031 -37.375 1 97.06 289 PHE A O 1
ATOM 2359 N N . ASP A 1 290 ? 5.008 -30.375 -38.656 1 94.12 290 ASP A N 1
ATOM 2360 C CA . ASP A 1 290 ? 4.539 -31.609 -38.062 1 94.12 290 ASP A CA 1
ATOM 2361 C C . ASP A 1 290 ? 5.57 -32.156 -37.062 1 94.12 290 ASP A C 1
ATOM 2363 O O . ASP A 1 290 ? 5.211 -32.719 -36.031 1 94.12 290 ASP A O 1
ATOM 2367 N N . ASN A 1 291 ? 6.863 -32.062 -37.469 1 95.75 291 ASN A N 1
ATOM 2368 C CA . ASN A 1 291 ? 7.93 -32.562 -36.594 1 95.75 291 ASN A CA 1
ATOM 2369 C C . ASN A 1 291 ? 9.086 -31.562 -36.5 1 95.75 291 ASN A C 1
ATOM 2371 O O . ASN A 1 291 ? 9.43 -30.906 -37.5 1 95.75 291 ASN A O 1
ATOM 2375 N N . PRO A 1 292 ? 9.727 -31.531 -35.312 1 98.38 292 PRO A N 1
ATOM 2376 C CA . PRO A 1 292 ? 10.859 -30.609 -35.188 1 98.38 292 PRO A CA 1
ATOM 2377 C C . PRO A 1 292 ? 12.055 -31.031 -36.062 1 98.38 292 PRO A C 1
ATOM 2379 O O . PRO A 1 292 ? 12.328 -32.219 -36.219 1 98.38 292 PRO A O 1
ATOM 2382 N N . VAL A 1 293 ? 12.68 -30.094 -36.594 1 98.81 293 VAL A N 1
ATOM 2383 C CA . VAL A 1 293 ? 13.969 -30.297 -37.25 1 98.81 293 VAL A CA 1
ATOM 2384 C C . VAL A 1 293 ? 15.102 -30.062 -36.25 1 98.81 293 VAL A C 1
ATOM 2386 O O . VAL A 1 293 ? 15.125 -29.062 -35.531 1 98.81 293 VAL A O 1
ATOM 2389 N N . ILE A 1 294 ? 16 -31.062 -36.125 1 98.81 294 ILE A N 1
ATOM 2390 C CA . ILE A 1 294 ? 17.156 -30.891 -35.25 1 98.81 294 ILE A CA 1
ATOM 2391 C C . ILE A 1 294 ? 18.188 -30 -35.938 1 98.81 294 ILE A C 1
ATOM 2393 O O . ILE A 1 294 ? 18.828 -30.422 -36.906 1 98.81 294 ILE A O 1
ATOM 2397 N N . ILE A 1 295 ? 18.422 -28.859 -35.5 1 98.81 295 ILE A N 1
ATOM 2398 C CA . ILE A 1 295 ? 19.266 -27.844 -36.094 1 98.81 295 ILE A CA 1
ATOM 2399 C C . ILE A 1 295 ? 20.703 -28.016 -35.625 1 98.81 295 ILE A C 1
ATOM 2401 O O . ILE A 1 295 ? 21.625 -28.125 -36.438 1 98.81 295 ILE A O 1
ATOM 2405 N N . ALA A 1 296 ? 20.984 -27.906 -34.344 1 98.75 296 ALA A N 1
ATOM 2406 C CA . ALA A 1 296 ? 22.234 -28.359 -33.719 1 98.75 296 ALA A CA 1
ATOM 2407 C C . ALA A 1 296 ? 22.078 -29.75 -33.125 1 98.75 296 ALA A C 1
ATOM 2409 O O . ALA A 1 296 ? 21.312 -29.938 -32.188 1 98.75 296 ALA A O 1
ATOM 2410 N N . THR A 1 297 ? 22.859 -30.719 -33.594 1 98.62 297 THR A N 1
ATOM 2411 C CA . THR A 1 297 ? 22.609 -32.125 -33.25 1 98.62 297 THR A CA 1
ATOM 2412 C C . THR A 1 297 ? 23.297 -32.5 -31.953 1 98.62 297 THR A C 1
ATOM 2414 O O . THR A 1 297 ? 24.172 -31.766 -31.453 1 98.62 297 THR A O 1
ATOM 2417 N N . GLN A 1 298 ? 22.891 -33.625 -31.422 1 98.44 298 GLN A N 1
ATOM 2418 C CA . GLN A 1 298 ? 23.531 -34.156 -30.234 1 98.44 298 GLN A CA 1
ATOM 2419 C C . GLN A 1 298 ? 25.016 -34.438 -30.484 1 98.44 298 GLN A C 1
ATOM 2421 O O . GLN A 1 298 ? 25.844 -34.219 -29.609 1 98.44 298 GLN A O 1
ATOM 2426 N N . GLU A 1 299 ? 25.328 -35 -31.672 1 98.19 299 GLU A N 1
ATOM 2427 C CA . GLU A 1 299 ? 26.703 -35.281 -32.031 1 98.19 299 GLU A CA 1
ATOM 2428 C C . GLU A 1 299 ? 27.547 -34 -32 1 98.19 299 GLU A C 1
ATOM 2430 O O . GLU A 1 299 ? 28.688 -34 -31.531 1 98.19 299 GLU A O 1
ATOM 2435 N N . GLU A 1 300 ? 27.016 -33.031 -32.562 1 98.12 300 GLU A N 1
ATOM 2436 C CA . GLU A 1 300 ? 27.719 -31.75 -32.562 1 98.12 300 GLU A CA 1
ATOM 2437 C C . GLU A 1 300 ? 27.922 -31.234 -31.141 1 98.12 300 GLU A C 1
ATOM 2439 O O . GLU A 1 300 ? 28.984 -30.688 -30.828 1 98.12 300 GLU A O 1
ATOM 2444 N N . ALA A 1 301 ? 26.922 -31.344 -30.297 1 98.25 301 ALA A N 1
ATOM 2445 C CA . ALA A 1 301 ? 27.016 -30.906 -28.906 1 98.25 301 ALA A CA 1
ATOM 2446 C C . ALA A 1 301 ? 28.109 -31.672 -28.156 1 98.25 301 ALA A C 1
ATOM 2448 O O . ALA A 1 301 ? 28.891 -31.078 -27.406 1 98.25 301 ALA A O 1
ATOM 2449 N N . ILE A 1 302 ? 28.109 -32.969 -28.344 1 97.88 302 ILE A N 1
ATOM 2450 C CA . ILE A 1 302 ? 29.109 -33.812 -27.703 1 97.88 302 ILE A CA 1
ATOM 2451 C C . ILE A 1 302 ? 30.516 -33.344 -28.109 1 97.88 302 ILE A C 1
ATOM 2453 O O . ILE A 1 302 ? 31.422 -33.312 -27.266 1 97.88 302 ILE A O 1
ATOM 2457 N N . GLU A 1 303 ? 30.672 -33.062 -29.359 1 97.31 303 GLU A N 1
ATOM 2458 C CA . GLU A 1 303 ? 31.969 -32.562 -29.812 1 97.31 303 GLU A CA 1
ATOM 2459 C C . GLU A 1 303 ? 32.344 -31.234 -29.141 1 97.31 303 GLU A C 1
ATOM 2461 O O . GLU A 1 303 ? 33.469 -31.031 -28.75 1 97.31 303 GLU A O 1
ATOM 2466 N N . ARG A 1 304 ? 31.391 -30.328 -29.016 1 97.19 304 ARG A N 1
ATOM 2467 C CA . ARG A 1 304 ? 31.609 -29.016 -28.406 1 97.19 304 ARG A CA 1
ATOM 2468 C C . ARG A 1 304 ? 31.969 -29.172 -26.938 1 97.19 304 ARG A C 1
ATOM 2470 O O . ARG A 1 304 ? 32.75 -28.375 -26.406 1 97.19 304 ARG A O 1
ATOM 2477 N N . GLU A 1 305 ? 31.469 -30.125 -26.234 1 95.75 305 GLU A N 1
ATOM 2478 C CA . GLU A 1 305 ? 31.625 -30.281 -24.781 1 95.75 305 GLU A CA 1
ATOM 2479 C C . GLU A 1 305 ? 33.031 -30.703 -24.422 1 95.75 305 GLU A C 1
ATOM 2481 O O . GLU A 1 305 ? 33.438 -30.609 -23.25 1 95.75 305 GLU A O 1
ATOM 2486 N N . LYS A 1 306 ? 33.75 -31.156 -25.391 1 95.62 306 LYS A N 1
ATOM 2487 C CA . LYS A 1 306 ? 35.062 -31.781 -25.125 1 95.62 306 LYS A CA 1
ATOM 2488 C C . LYS A 1 306 ? 36.125 -30.734 -24.812 1 95.62 306 LYS A C 1
ATOM 2490 O O . LYS A 1 306 ? 37.188 -31.062 -24.281 1 95.62 306 LYS A O 1
ATOM 2495 N N . SER A 1 307 ? 35.875 -29.484 -25.172 1 92.69 307 SER A N 1
ATOM 2496 C CA . SER A 1 307 ? 36.844 -28.422 -24.922 1 92.69 307 SER A CA 1
ATOM 2497 C C . SER A 1 307 ? 36.156 -27.109 -24.562 1 92.69 307 SER A C 1
ATOM 2499 O O . SER A 1 307 ? 34.938 -26.984 -24.703 1 92.69 307 SER A O 1
ATOM 2501 N N . TRP A 1 308 ? 36.969 -26.172 -24.047 1 95.12 308 TRP A N 1
ATOM 2502 C CA . TRP A 1 308 ? 36.5 -24.828 -23.734 1 95.12 308 TRP A CA 1
ATOM 2503 C C . TRP A 1 308 ? 37.156 -23.797 -24.656 1 95.12 308 TRP A C 1
ATOM 2505 O O . TRP A 1 308 ? 38.312 -23.438 -24.469 1 95.12 308 TRP A O 1
ATOM 2515 N N . SER A 1 309 ? 36.344 -23.312 -25.5 1 95 309 SER A N 1
ATOM 2516 C CA . SER A 1 309 ? 36.906 -22.391 -26.484 1 95 309 SER A CA 1
ATOM 2517 C C . SER A 1 309 ? 37.312 -21.078 -25.828 1 95 309 SER A C 1
ATOM 2519 O O . SER A 1 309 ? 36.594 -20.562 -24.953 1 95 309 SER A O 1
ATOM 2521 N N . ASP A 1 310 ? 38.406 -20.484 -26.25 1 93.56 310 ASP A N 1
ATOM 2522 C CA . ASP A 1 310 ? 38.844 -19.141 -25.812 1 93.56 310 ASP A CA 1
ATOM 2523 C C . ASP A 1 310 ? 38.375 -18.078 -26.812 1 93.56 310 ASP A C 1
ATOM 2525 O O . ASP A 1 310 ? 38.562 -16.891 -26.578 1 93.56 310 ASP A O 1
ATOM 2529 N N . LYS A 1 311 ? 37.844 -18.516 -27.891 1 96.88 311 LYS A N 1
ATOM 2530 C CA . LYS A 1 311 ? 37.281 -17.578 -28.875 1 96.88 311 LYS A CA 1
ATOM 2531 C C . LYS A 1 311 ? 35.875 -17.156 -28.484 1 96.88 311 LYS A C 1
ATOM 2533 O O . LYS A 1 311 ? 35.219 -17.812 -27.672 1 96.88 311 LYS A O 1
ATOM 2538 N N . LYS A 1 312 ? 35.469 -16.047 -29 1 97.94 312 LYS A N 1
ATOM 2539 C CA . LYS A 1 312 ? 34.156 -15.5 -28.672 1 97.94 312 LYS A CA 1
ATOM 2540 C C . LYS A 1 312 ? 33.312 -15.305 -29.938 1 97.94 312 LYS A C 1
ATOM 2542 O O . LYS A 1 312 ? 33.875 -15.195 -31.031 1 97.94 312 LYS A O 1
ATOM 2547 N N . LYS A 1 313 ? 32.062 -15.328 -29.781 1 97.69 313 LYS A N 1
ATOM 2548 C CA . LYS A 1 313 ? 31.094 -14.961 -30.797 1 97.69 313 LYS A CA 1
ATOM 2549 C C . LYS A 1 313 ? 30.031 -14.016 -30.219 1 97.69 313 LYS A C 1
ATOM 2551 O O . LYS A 1 313 ? 29.688 -14.109 -29.047 1 97.69 313 LYS A O 1
ATOM 2556 N N . VAL A 1 314 ? 29.578 -13.125 -31.078 1 98.69 314 VAL A N 1
ATOM 2557 C CA . VAL A 1 314 ? 28.531 -12.18 -30.688 1 98.69 314 VAL A CA 1
ATOM 2558 C C . VAL A 1 314 ? 27.203 -12.594 -31.312 1 98.69 314 VAL A C 1
ATOM 2560 O O . VAL A 1 314 ? 27.109 -12.734 -32.531 1 98.69 314 VAL A O 1
ATOM 2563 N N . TRP A 1 315 ? 26.266 -12.906 -30.516 1 98.81 315 TRP A N 1
ATOM 2564 C CA . TRP A 1 315 ? 24.891 -13.133 -30.938 1 98.81 315 TRP A CA 1
ATOM 2565 C C . TRP A 1 315 ? 24.062 -11.859 -30.797 1 98.81 315 TRP A C 1
ATOM 2567 O O . TRP A 1 315 ? 24.047 -11.234 -29.75 1 98.81 315 TRP A O 1
ATOM 2577 N N . ARG A 1 316 ? 23.328 -11.43 -31.844 1 98.88 316 ARG A N 1
ATOM 2578 C CA . ARG A 1 316 ? 22.562 -10.18 -31.859 1 98.88 316 ARG A CA 1
ATOM 2579 C C . ARG A 1 316 ? 21.062 -10.461 -31.922 1 98.88 316 ARG A C 1
ATOM 2581 O O . ARG A 1 316 ? 20.594 -11.102 -32.844 1 98.88 316 ARG A O 1
ATOM 2588 N N . PHE A 1 317 ? 20.359 -9.977 -30.938 1 98.88 317 PHE A N 1
ATOM 2589 C CA . PHE A 1 317 ? 18.906 -10.188 -30.875 1 98.88 317 PHE A CA 1
ATOM 2590 C C . PHE A 1 317 ? 18.172 -8.859 -30.891 1 98.88 317 PHE A C 1
ATOM 2592 O O . PHE A 1 317 ? 18.656 -7.855 -30.359 1 98.88 317 PHE A O 1
ATOM 2599 N N . LYS A 1 318 ? 17.016 -8.859 -31.5 1 98.81 318 LYS A N 1
ATOM 2600 C CA . LYS A 1 318 ? 16.047 -7.762 -31.469 1 98.81 318 LYS A CA 1
ATOM 2601 C C . LYS A 1 318 ? 14.68 -8.242 -31.016 1 98.81 318 LYS A C 1
ATOM 2603 O O . LYS A 1 318 ? 14.18 -9.266 -31.5 1 98.81 318 LYS A O 1
ATOM 2608 N N . ALA A 1 319 ? 14.102 -7.609 -30.047 1 98.81 319 ALA A N 1
ATOM 2609 C CA . ALA A 1 319 ? 12.758 -7.914 -29.562 1 98.81 319 ALA A CA 1
ATOM 2610 C C . ALA A 1 319 ? 11.883 -6.668 -29.531 1 98.81 319 ALA A C 1
ATOM 2612 O O . ALA A 1 319 ? 12.305 -5.617 -29.047 1 98.81 319 ALA A O 1
ATOM 2613 N N . GLU A 1 320 ? 10.664 -6.781 -30.078 1 98.56 320 GLU A N 1
ATOM 2614 C CA . GLU A 1 320 ? 9.742 -5.656 -30.141 1 98.56 320 GLU A CA 1
ATOM 2615 C C . GLU A 1 320 ? 8.625 -5.793 -29.109 1 98.56 320 GLU A C 1
ATOM 2617 O O . GLU A 1 320 ? 7.977 -6.84 -29.031 1 98.56 320 GLU A O 1
ATOM 2622 N N . ASN A 1 321 ? 8.406 -4.754 -28.344 1 98.56 321 ASN A N 1
ATOM 2623 C CA . ASN A 1 321 ? 7.281 -4.613 -27.422 1 98.56 321 ASN A CA 1
ATOM 2624 C C . ASN A 1 321 ? 7.227 -5.762 -26.422 1 98.56 321 ASN A C 1
ATOM 2626 O O . ASN A 1 321 ? 6.199 -6.43 -26.281 1 98.56 321 ASN A O 1
ATOM 2630 N N . VAL A 1 322 ? 8.352 -6.02 -25.797 1 98.81 322 VAL A N 1
ATOM 2631 C CA . VAL A 1 322 ? 8.422 -7.012 -24.734 1 98.81 322 VAL A CA 1
ATOM 2632 C C . VAL A 1 322 ? 8.695 -6.316 -23.391 1 98.81 322 VAL A C 1
ATOM 2634 O O . VAL A 1 322 ? 9.125 -5.164 -23.375 1 98.81 322 VAL A O 1
ATOM 2637 N N . ARG A 1 323 ? 8.406 -6.988 -22.312 1 98.25 323 ARG A N 1
ATOM 2638 C CA . ARG A 1 323 ? 8.523 -6.355 -21 1 98.25 323 ARG A CA 1
ATOM 2639 C C . ARG A 1 323 ? 9.844 -6.703 -20.328 1 98.25 323 ARG A C 1
ATOM 2641 O O . ARG A 1 323 ? 10.18 -6.16 -19.281 1 98.25 323 ARG A O 1
ATOM 2648 N N . ASP A 1 324 ? 10.586 -7.648 -20.906 1 98.31 324 ASP A N 1
ATOM 2649 C CA . ASP A 1 324 ? 11.797 -8.172 -20.266 1 98.31 324 ASP A CA 1
ATOM 2650 C C . ASP A 1 324 ? 12.656 -8.922 -21.281 1 98.31 324 ASP A C 1
ATOM 2652 O O . ASP A 1 324 ? 12.328 -8.969 -22.469 1 98.31 324 ASP A O 1
ATOM 2656 N N . PHE A 1 325 ? 13.812 -9.445 -20.812 1 98.75 325 PHE A N 1
ATOM 2657 C CA . PHE A 1 325 ? 14.742 -10.141 -21.688 1 98.75 325 PHE A CA 1
ATOM 2658 C C . PHE A 1 325 ? 15.438 -11.273 -20.953 1 98.75 325 PHE A C 1
ATOM 2660 O O . PHE A 1 325 ? 15.977 -11.078 -19.859 1 98.75 325 PHE A O 1
ATOM 2667 N N . GLY A 1 326 ? 15.359 -12.508 -21.484 1 98.56 326 GLY A N 1
ATOM 2668 C CA . GLY A 1 326 ? 16.047 -13.672 -20.938 1 98.56 326 GLY A CA 1
ATOM 2669 C C . GLY A 1 326 ? 17.031 -14.289 -21.922 1 98.56 326 GLY A C 1
ATOM 2670 O O . GLY A 1 326 ? 16.891 -14.117 -23.125 1 98.56 326 GLY A O 1
ATOM 2671 N N . VAL A 1 327 ? 18.062 -14.977 -21.391 1 98.75 327 VAL A N 1
ATOM 2672 C CA . VAL A 1 327 ? 19.109 -15.586 -22.188 1 98.75 327 VAL A CA 1
ATOM 2673 C C . VAL A 1 327 ? 19.453 -16.969 -21.641 1 98.75 327 VAL A C 1
ATOM 2675 O O . VAL A 1 327 ? 19.531 -17.156 -20.422 1 98.75 327 VAL A O 1
ATOM 2678 N N . SER A 1 328 ? 19.625 -17.922 -22.531 1 98.81 328 SER A N 1
ATOM 2679 C CA . SER A 1 328 ? 20.219 -19.203 -22.156 1 98.81 328 SER A CA 1
ATOM 2680 C C . SER A 1 328 ? 21.328 -19.609 -23.125 1 98.81 328 SER A C 1
ATOM 2682 O O . SER A 1 328 ? 21.156 -19.516 -24.344 1 98.81 328 SER A O 1
ATOM 2684 N N . THR A 1 329 ? 22.469 -20.016 -22.656 1 98.81 329 THR A N 1
ATOM 2685 C CA . THR A 1 329 ? 23.609 -20.359 -23.484 1 98.81 329 THR A CA 1
ATOM 2686 C C . THR A 1 329 ? 24.422 -21.484 -22.859 1 98.81 329 THR A C 1
ATOM 2688 O O . THR A 1 329 ? 24.5 -21.594 -21.625 1 98.81 329 THR A O 1
ATOM 2691 N N . SER A 1 330 ? 24.984 -22.359 -23.688 1 98.69 330 SER A N 1
ATOM 2692 C CA . SER A 1 330 ? 25.812 -23.484 -23.25 1 98.69 330 SER A CA 1
ATOM 2693 C C . SER A 1 330 ? 26.453 -24.188 -24.438 1 98.69 330 SER A C 1
ATOM 2695 O O . SER A 1 330 ? 25.875 -24.219 -25.531 1 98.69 330 SER A O 1
ATOM 2697 N N . ARG A 1 331 ? 27.625 -24.766 -24.297 1 97.88 331 ARG A N 1
ATOM 2698 C CA . ARG A 1 331 ? 28.219 -25.625 -25.312 1 97.88 331 ARG A CA 1
ATOM 2699 C C . ARG A 1 331 ? 27.5 -26.969 -25.391 1 97.88 331 ARG A C 1
ATOM 2701 O O . ARG A 1 331 ? 27.656 -27.719 -26.359 1 97.88 331 ARG A O 1
ATOM 2708 N N . LYS A 1 332 ? 26.656 -27.219 -24.406 1 98.38 332 LYS A N 1
ATOM 2709 C CA . LYS A 1 332 ? 26 -28.516 -24.312 1 98.38 332 LYS A CA 1
ATOM 2710 C C . LYS A 1 332 ? 24.672 -28.531 -25.078 1 98.38 332 LYS A C 1
ATOM 2712 O O . LYS A 1 332 ? 24.078 -29.578 -25.281 1 98.38 332 LYS A O 1
ATOM 2717 N N . PHE A 1 333 ? 24.188 -27.5 -25.609 1 98.69 333 PHE A N 1
ATOM 2718 C CA . PHE A 1 333 ? 22.828 -27.375 -26.109 1 98.69 333 PHE A CA 1
ATOM 2719 C C . PHE A 1 333 ? 22.688 -28.062 -27.453 1 98.69 333 PHE A C 1
ATOM 2721 O O . PHE A 1 333 ? 23.5 -27.844 -28.359 1 98.69 333 PHE A O 1
ATOM 2728 N N . ILE A 1 334 ? 21.75 -28.891 -27.547 1 98.75 334 ILE A N 1
ATOM 2729 C CA . ILE A 1 334 ? 21.078 -29.297 -28.766 1 98.75 334 ILE A CA 1
ATOM 2730 C C . ILE A 1 334 ? 19.953 -28.297 -29.078 1 98.75 334 ILE A C 1
ATOM 2732 O O . ILE A 1 334 ? 19.328 -27.75 -28.172 1 98.75 334 ILE A O 1
ATOM 2736 N N . LEU A 1 335 ? 19.734 -28.016 -30.375 1 98.81 335 LEU A N 1
ATOM 2737 C CA . LEU A 1 335 ? 18.703 -27.062 -30.797 1 98.81 335 LEU A CA 1
ATOM 2738 C C . LEU A 1 335 ? 17.766 -27.703 -31.812 1 98.81 335 LEU A C 1
ATOM 2740 O O . LEU A 1 335 ? 18.219 -28.281 -32.812 1 98.81 335 LEU A O 1
ATOM 2744 N N . ASP A 1 336 ? 16.469 -27.672 -31.594 1 98.69 336 ASP A N 1
ATOM 2745 C CA . ASP A 1 336 ? 15.508 -28.094 -32.625 1 98.69 336 ASP A CA 1
ATOM 2746 C C . ASP A 1 336 ? 14.336 -27.109 -32.688 1 98.69 336 ASP A C 1
ATOM 2748 O O . ASP A 1 336 ? 14.172 -26.266 -31.797 1 98.69 336 ASP A O 1
ATOM 2752 N N . ALA A 1 337 ? 13.633 -27.094 -33.75 1 98.81 337 ALA A N 1
ATOM 2753 C CA . ALA A 1 337 ? 12.539 -26.156 -33.938 1 98.81 337 ALA A CA 1
ATOM 2754 C C . ALA A 1 337 ? 11.555 -26.656 -35 1 98.81 337 ALA A C 1
ATOM 2756 O O . ALA A 1 337 ? 11.883 -27.547 -35.781 1 98.81 337 ALA A O 1
ATOM 2757 N N . MET A 1 338 ? 10.383 -26.156 -34.969 1 98.69 338 MET A N 1
ATOM 2758 C CA . MET A 1 338 ? 9.375 -26.359 -36 1 98.69 338 MET A CA 1
ATOM 2759 C C . MET A 1 338 ? 8.477 -25.141 -36.125 1 98.69 338 MET A C 1
ATOM 2761 O O . MET A 1 338 ? 8.438 -24.297 -35.219 1 98.69 338 MET A O 1
ATOM 2765 N N . ALA A 1 339 ? 7.812 -25.016 -37.188 1 98.56 339 ALA A N 1
ATOM 2766 C CA . ALA A 1 339 ? 6.891 -23.906 -37.438 1 98.56 339 ALA A CA 1
ATOM 2767 C C . ALA A 1 339 ? 5.504 -24.219 -36.875 1 98.56 339 ALA A C 1
ATOM 2769 O O . ALA A 1 339 ? 5.113 -25.391 -36.781 1 98.56 339 ALA A O 1
ATOM 2770 N N . VAL A 1 340 ? 4.82 -23.219 -36.438 1 98.31 340 VAL A N 1
ATOM 2771 C CA . VAL A 1 340 ? 3.438 -23.266 -35.969 1 98.31 340 VAL A CA 1
ATOM 2772 C C . VAL A 1 340 ? 2.605 -22.234 -36.719 1 98.31 340 VAL A C 1
ATOM 2774 O O . VAL A 1 340 ? 2.926 -21.047 -36.719 1 98.31 340 VAL A O 1
ATOM 2777 N N . GLN A 1 341 ? 1.543 -22.703 -37.344 1 97 341 GLN A N 1
ATOM 2778 C CA . GLN A 1 341 ? 0.639 -21.781 -38.031 1 97 341 GLN A CA 1
ATOM 2779 C C . GLN A 1 341 ? -0.43 -21.25 -37.094 1 97 341 GLN A C 1
ATOM 2781 O O . GLN A 1 341 ? -1.187 -22.031 -36.5 1 97 341 GLN A O 1
ATOM 2786 N N . LEU A 1 342 ? -0.511 -20.031 -36.906 1 96.81 342 LEU A N 1
ATOM 2787 C CA . LEU A 1 342 ? -1.531 -19.344 -36.094 1 96.81 342 LEU A CA 1
ATOM 2788 C C . LEU A 1 342 ? -2.219 -18.266 -36.938 1 96.81 342 LEU A C 1
ATOM 2790 O O . LEU A 1 342 ? -1.705 -17.156 -37.031 1 96.81 342 LEU A O 1
ATOM 2794 N N . GLY A 1 343 ? -3.439 -18.469 -37.406 1 93.06 343 GLY A N 1
ATOM 2795 C CA . GLY A 1 343 ? -4.051 -17.547 -38.344 1 93.06 343 GLY A CA 1
ATOM 2796 C C . GLY A 1 343 ? -3.182 -17.266 -39.531 1 93.06 343 GLY A C 1
ATOM 2797 O O . GLY A 1 343 ? -2.809 -18.188 -40.281 1 93.06 343 GLY A O 1
ATOM 2798 N N . ASP A 1 344 ? -2.795 -15.992 -39.625 1 91.94 344 ASP A N 1
ATOM 2799 C CA . ASP A 1 344 ? -2.014 -15.594 -40.812 1 91.94 344 ASP A CA 1
ATOM 2800 C C . ASP A 1 344 ? -0.532 -15.469 -40.438 1 91.94 344 ASP A C 1
ATOM 2802 O O . ASP A 1 344 ? 0.273 -15.039 -41.281 1 91.94 344 ASP A O 1
ATOM 2806 N N . LYS A 1 345 ? -0.231 -15.945 -39.281 1 93.94 345 LYS A N 1
ATOM 2807 C CA . LYS A 1 345 ? 1.146 -15.797 -38.844 1 93.94 345 LYS A CA 1
ATOM 2808 C C . LYS A 1 345 ? 1.809 -17.156 -38.625 1 93.94 345 LYS A C 1
ATOM 2810 O O . LYS A 1 345 ? 1.148 -18.125 -38.25 1 93.94 345 LYS A O 1
ATOM 2815 N N . LYS A 1 346 ? 3.061 -17.125 -38.938 1 96.31 346 LYS A N 1
ATOM 2816 C CA . LYS A 1 346 ? 3.904 -18.281 -38.625 1 96.31 346 LYS A CA 1
ATOM 2817 C C . LYS A 1 346 ? 4.824 -17.984 -37.438 1 96.31 346 LYS A C 1
ATOM 2819 O O . LYS A 1 346 ? 5.535 -16.984 -37.438 1 96.31 346 LYS A O 1
ATOM 2824 N N . VAL A 1 347 ? 4.754 -18.828 -36.469 1 98.12 347 VAL A N 1
ATOM 2825 C CA . VAL A 1 347 ? 5.555 -18.703 -35.25 1 98.12 347 VAL A CA 1
ATOM 2826 C C . VAL A 1 347 ? 6.477 -19.906 -35.125 1 98.12 347 VAL A C 1
ATOM 2828 O O . VAL A 1 347 ? 6.117 -21.016 -35.531 1 98.12 347 VAL A O 1
ATOM 2831 N N . MET A 1 348 ? 7.648 -19.734 -34.625 1 98.69 348 MET A N 1
ATOM 2832 C CA . MET A 1 348 ? 8.578 -20.844 -34.438 1 98.69 348 MET A CA 1
ATOM 2833 C C . MET A 1 348 ? 8.492 -21.391 -33.031 1 98.69 348 MET A C 1
ATOM 2835 O O . MET A 1 348 ? 8.68 -20.656 -32.062 1 98.69 348 MET A O 1
ATOM 2839 N N . ALA A 1 349 ? 8.156 -22.656 -32.844 1 98.88 349 ALA A N 1
ATOM 2840 C CA . ALA A 1 349 ? 8.359 -23.375 -31.609 1 98.88 349 ALA A CA 1
ATOM 2841 C C . ALA A 1 349 ? 9.781 -23.938 -31.516 1 98.88 349 ALA A C 1
ATOM 2843 O O . ALA A 1 349 ? 10.258 -24.578 -32.438 1 98.88 349 ALA A O 1
ATOM 2844 N N . THR A 1 350 ? 10.492 -23.656 -30.5 1 98.88 350 THR A N 1
ATOM 2845 C CA . THR A 1 350 ? 11.914 -23.969 -30.406 1 98.88 350 THR A CA 1
ATOM 2846 C C . THR A 1 350 ? 12.242 -24.594 -29.047 1 98.88 350 THR A C 1
ATOM 2848 O O . THR A 1 350 ? 11.625 -24.25 -28.031 1 98.88 350 THR A O 1
ATOM 2851 N N . SER A 1 351 ? 13.188 -25.547 -29.031 1 98.88 351 SER A N 1
ATOM 2852 C CA . SER A 1 351 ? 13.734 -26.078 -27.797 1 98.88 351 SER A CA 1
ATOM 2853 C C . SER A 1 351 ? 15.258 -26.141 -27.844 1 98.88 351 SER A C 1
ATOM 2855 O O . SER A 1 351 ? 15.844 -26.406 -28.891 1 98.88 351 SER A O 1
ATOM 2857 N N . ILE A 1 352 ? 15.914 -25.875 -26.766 1 98.88 352 ILE A N 1
ATOM 2858 C CA . ILE A 1 352 ? 17.328 -26.141 -26.562 1 98.88 352 ILE A CA 1
ATOM 2859 C C . ILE A 1 352 ? 17.531 -26.953 -25.297 1 98.88 352 ILE A C 1
ATOM 2861 O O . ILE A 1 352 ? 16.891 -26.688 -24.266 1 98.88 352 ILE A O 1
ATOM 2865 N N . TYR A 1 353 ? 18.312 -27.953 -25.344 1 98.75 353 TYR A N 1
ATOM 2866 C CA . TYR A 1 353 ? 18.484 -28.891 -24.234 1 98.75 353 TYR A CA 1
ATOM 2867 C C . TYR A 1 353 ? 19.797 -29.656 -24.359 1 98.75 353 TYR A C 1
ATOM 2869 O O . TYR A 1 353 ? 20.328 -29.828 -25.469 1 98.75 353 TYR A O 1
ATOM 2877 N N . PRO A 1 354 ? 20.422 -30.047 -23.25 1 98.44 354 PRO A N 1
ATOM 2878 C CA . PRO A 1 354 ? 21.609 -30.891 -23.297 1 98.44 354 PRO A CA 1
ATOM 2879 C C . PRO A 1 354 ? 21.281 -32.344 -23.578 1 98.44 354 PRO A C 1
ATOM 2881 O O . PRO A 1 354 ? 20.109 -32.75 -23.516 1 98.44 354 PRO A O 1
ATOM 2884 N N . LYS A 1 355 ? 22.297 -33.125 -23.875 1 97.81 355 LYS A N 1
ATOM 2885 C CA . LYS A 1 355 ? 22.094 -34.531 -24.203 1 97.81 355 LYS A CA 1
ATOM 2886 C C . LYS A 1 355 ? 21.438 -35.281 -23.047 1 97.81 355 LYS A C 1
ATOM 2888 O O . LYS A 1 355 ? 20.734 -36.281 -23.25 1 97.81 355 LYS A O 1
ATOM 2893 N N . GLU A 1 356 ? 21.609 -34.75 -21.844 1 97 356 GLU A N 1
ATOM 2894 C CA . GLU A 1 356 ? 21.016 -35.344 -20.656 1 97 356 GLU A CA 1
ATOM 2895 C C . GLU A 1 356 ? 19.484 -35.25 -20.703 1 97 356 GLU A C 1
ATOM 2897 O O . GLU A 1 356 ? 18.797 -36 -19.984 1 97 356 GLU A O 1
ATOM 2902 N N . GLY A 1 357 ? 18.906 -34.406 -21.547 1 97.44 357 GLY A N 1
ATOM 2903 C CA . GLY A 1 357 ? 17.469 -34.312 -21.703 1 97.44 357 GLY A CA 1
ATOM 2904 C C . GLY A 1 357 ? 16.875 -35.375 -22.609 1 97.44 357 GLY A C 1
ATOM 2905 O O . GLY A 1 357 ? 15.664 -35.562 -22.641 1 97.44 357 GLY A O 1
ATOM 2906 N N . ASN A 1 358 ? 17.703 -36 -23.375 1 96.88 358 ASN A N 1
ATOM 2907 C CA . ASN A 1 358 ? 17.219 -37 -24.328 1 96.88 358 ASN A CA 1
ATOM 2908 C C . ASN A 1 358 ? 16.969 -38.344 -23.641 1 96.88 358 ASN A C 1
ATOM 2910 O O . ASN A 1 358 ? 17.672 -38.719 -22.688 1 96.88 358 ASN A O 1
ATOM 2914 N N . PRO A 1 359 ? 15.953 -39.125 -24.141 1 97.12 359 PRO A N 1
ATOM 2915 C CA . PRO A 1 359 ? 15.188 -38.812 -25.344 1 97.12 359 PRO A CA 1
ATOM 2916 C C . PRO A 1 359 ? 13.961 -37.969 -25.078 1 97.12 359 PRO A C 1
ATOM 2918 O O . PRO A 1 359 ? 13.258 -37.562 -26.016 1 97.12 359 PRO A O 1
ATOM 2921 N N . LEU A 1 360 ? 13.672 -37.688 -23.859 1 97 360 LEU A N 1
ATOM 2922 C CA . LEU A 1 360 ? 12.414 -37.062 -23.469 1 97 360 LEU A CA 1
ATOM 2923 C C . LEU A 1 360 ? 12.25 -35.688 -24.156 1 97 360 LEU A C 1
ATOM 2925 O O . LEU A 1 360 ? 11.195 -35.438 -24.75 1 97 360 LEU A O 1
ATOM 2929 N N . TRP A 1 361 ? 13.211 -34.844 -24.141 1 98.06 361 TRP A N 1
ATOM 2930 C CA . TRP A 1 361 ? 13.141 -33.5 -24.672 1 98.06 361 TRP A CA 1
ATOM 2931 C C . TRP A 1 361 ? 13.055 -33.5 -26.188 1 98.06 361 TRP A C 1
ATOM 2933 O O . TRP A 1 361 ? 12.281 -32.75 -26.781 1 98.06 361 TRP A O 1
ATOM 2943 N N . GLU A 1 362 ? 13.875 -34.344 -26.766 1 97.62 362 GLU A N 1
ATOM 2944 C CA . GLU A 1 362 ? 13.844 -34.438 -28.234 1 97.62 362 GLU A CA 1
ATOM 2945 C C . GLU A 1 362 ? 12.469 -34.906 -28.719 1 97.62 362 GLU A C 1
ATOM 2947 O O . GLU A 1 362 ? 11.977 -34.438 -29.734 1 97.62 362 GLU A O 1
ATOM 2952 N N . GLN A 1 363 ? 11.867 -35.75 -27.969 1 97.25 363 GLN A N 1
ATOM 2953 C CA . GLN A 1 363 ? 10.617 -36.375 -28.375 1 97.25 363 GLN A CA 1
ATOM 2954 C C . GLN A 1 363 ? 9.43 -35.438 -28.172 1 97.25 363 GLN A C 1
ATOM 2956 O O . GLN A 1 363 ? 8.484 -35.438 -28.953 1 97.25 363 GLN A O 1
ATOM 2961 N N . TYR A 1 364 ? 9.477 -34.594 -27.094 1 97.94 364 TYR A N 1
ATOM 2962 C CA . TYR A 1 364 ? 8.203 -34 -26.703 1 97.94 364 TYR A CA 1
ATOM 2963 C C . TYR A 1 364 ? 8.297 -32.5 -26.609 1 97.94 364 TYR A C 1
ATOM 2965 O O . TYR A 1 364 ? 7.297 -31.797 -26.781 1 97.94 364 TYR A O 1
ATOM 2973 N N . SER A 1 365 ? 9.391 -31.922 -26.266 1 98.56 365 SER A N 1
ATOM 2974 C CA . SER A 1 365 ? 9.453 -30.531 -25.812 1 98.56 365 SER A CA 1
ATOM 2975 C C . SER A 1 365 ? 8.898 -29.578 -26.875 1 98.56 365 SER A C 1
ATOM 2977 O O . SER A 1 365 ? 7.953 -28.828 -26.594 1 98.56 365 SER A O 1
ATOM 2979 N N . THR A 1 366 ? 9.453 -29.578 -28.062 1 98.88 366 THR A N 1
ATOM 2980 C CA . THR A 1 366 ? 9.062 -28.641 -29.109 1 98.88 366 THR A CA 1
ATOM 2981 C C . THR A 1 366 ? 7.613 -28.875 -29.531 1 98.88 366 THR A C 1
ATOM 2983 O O . THR A 1 366 ? 6.895 -27.922 -29.828 1 98.88 366 THR A O 1
ATOM 2986 N N . LYS A 1 367 ? 7.18 -30.109 -29.578 1 98.69 367 LYS A N 1
ATOM 2987 C CA . LYS A 1 367 ? 5.793 -30.438 -29.906 1 98.69 367 LYS A CA 1
ATOM 2988 C C . LYS A 1 367 ? 4.836 -29.859 -28.859 1 98.69 367 LYS A C 1
ATOM 2990 O O . LYS A 1 367 ? 3.75 -29.375 -29.203 1 98.69 367 LYS A O 1
ATOM 2995 N N . ILE A 1 368 ? 5.199 -29.953 -27.609 1 98.75 368 ILE A N 1
ATOM 2996 C CA . ILE A 1 368 ? 4.387 -29.406 -26.516 1 98.75 368 ILE A CA 1
ATOM 2997 C C . ILE A 1 368 ? 4.344 -27.891 -26.625 1 98.75 368 ILE A C 1
ATOM 2999 O O . ILE A 1 368 ? 3.309 -27.266 -26.375 1 98.75 368 ILE A O 1
ATOM 3003 N N . VAL A 1 369 ? 5.5 -27.234 -27 1 98.88 369 VAL A N 1
ATOM 3004 C CA . VAL A 1 369 ? 5.516 -25.797 -27.234 1 98.88 369 VAL A CA 1
ATOM 3005 C C . VAL A 1 369 ? 4.5 -25.438 -28.312 1 98.88 369 VAL A C 1
ATOM 3007 O O . VAL A 1 369 ? 3.684 -24.531 -28.125 1 98.88 369 VAL A O 1
ATOM 3010 N N . ALA A 1 370 ? 4.539 -26.141 -29.406 1 98.81 370 ALA A N 1
ATOM 3011 C CA . ALA A 1 370 ? 3.631 -25.891 -30.531 1 98.81 370 ALA A CA 1
ATOM 3012 C C . ALA A 1 370 ? 2.174 -26.047 -30.094 1 98.81 370 ALA A C 1
ATOM 3014 O O . ALA A 1 370 ? 1.328 -25.219 -30.422 1 98.81 370 ALA A O 1
ATOM 3015 N N . HIS A 1 371 ? 1.886 -27.125 -29.391 1 98.62 371 HIS A N 1
ATOM 3016 C CA . HIS A 1 371 ? 0.539 -27.375 -28.906 1 98.62 371 HIS A CA 1
ATOM 3017 C C . HIS A 1 371 ? 0.053 -26.25 -28 1 98.62 371 HIS A C 1
ATOM 3019 O O . HIS A 1 371 ? -1.093 -25.812 -28.125 1 98.62 371 HIS A O 1
ATOM 3025 N N . THR A 1 372 ? 0.883 -25.781 -27.094 1 98.88 372 THR A N 1
ATOM 3026 C CA . THR A 1 372 ? 0.533 -24.734 -26.156 1 98.88 372 THR A CA 1
ATOM 3027 C C . THR A 1 372 ? 0.177 -23.438 -26.875 1 98.88 372 THR A C 1
ATOM 3029 O O . THR A 1 372 ? -0.816 -22.797 -26.547 1 98.88 372 THR A O 1
ATOM 3032 N N . LEU A 1 373 ? 1.01 -23.094 -27.844 1 98.88 373 LEU A N 1
ATOM 3033 C CA . LEU A 1 373 ? 0.757 -21.891 -28.625 1 98.88 373 LEU A CA 1
ATOM 3034 C C . LEU A 1 373 ? -0.613 -21.938 -29.281 1 98.88 373 LEU A C 1
ATOM 3036 O O . LEU A 1 373 ? -1.353 -20.953 -29.281 1 98.88 373 LEU A O 1
ATOM 3040 N N . LYS A 1 374 ? -0.969 -23.047 -29.844 1 98.5 374 LYS A N 1
ATOM 3041 C CA . LYS A 1 374 ? -2.256 -23.203 -30.516 1 98.5 374 LYS A CA 1
ATOM 3042 C C . LYS A 1 374 ? -3.408 -23.156 -29.516 1 98.5 374 LYS A C 1
ATOM 3044 O O . LYS A 1 374 ? -4.391 -22.438 -29.734 1 98.5 374 LYS A O 1
ATOM 3049 N N . SER A 1 375 ? -3.264 -23.875 -28.438 1 98.69 375 SER A N 1
ATOM 3050 C CA . SER A 1 375 ? -4.324 -23.984 -27.438 1 98.69 375 SER A CA 1
ATOM 3051 C C . SER A 1 375 ? -4.621 -22.625 -26.812 1 98.69 375 SER A C 1
ATOM 3053 O O . SER A 1 375 ? -5.777 -22.219 -26.719 1 98.69 375 SER A O 1
ATOM 3055 N N . TYR A 1 376 ? -3.596 -21.953 -26.344 1 98.81 376 TYR A N 1
ATOM 3056 C CA . TYR A 1 376 ? -3.766 -20.672 -25.672 1 98.81 376 TYR A CA 1
ATOM 3057 C C . TYR A 1 376 ? -4.285 -19.609 -26.625 1 98.81 376 TYR A C 1
ATOM 3059 O O . TYR A 1 376 ? -5.113 -18.781 -26.266 1 98.81 376 TYR A O 1
ATOM 3067 N N . SER A 1 377 ? -3.746 -19.625 -27.891 1 98.62 377 SER A N 1
ATOM 3068 C CA . SER A 1 377 ? -4.211 -18.656 -28.891 1 98.62 377 SER A CA 1
ATOM 3069 C C . SER A 1 377 ? -5.703 -18.812 -29.141 1 98.62 377 SER A C 1
ATOM 3071 O O . SER A 1 377 ? -6.418 -17.812 -29.297 1 98.62 377 SER A O 1
ATOM 3073 N N . ALA A 1 378 ? -6.16 -19.984 -29.156 1 97.94 378 ALA A N 1
ATOM 3074 C CA . ALA A 1 378 ? -7.57 -20.266 -29.422 1 97.94 378 ALA A CA 1
ATOM 3075 C C . ALA A 1 378 ? -8.453 -19.703 -28.312 1 97.94 378 ALA A C 1
ATOM 3077 O O . ALA A 1 378 ? -9.609 -19.344 -28.547 1 97.94 378 ALA A O 1
ATOM 3078 N N . LYS A 1 379 ? -7.938 -19.578 -27.125 1 98.12 379 LYS A N 1
ATOM 3079 C CA . LYS A 1 379 ? -8.742 -19.219 -25.969 1 98.12 379 LYS A CA 1
ATOM 3080 C C . LYS A 1 379 ? -8.562 -17.75 -25.594 1 98.12 379 LYS A C 1
ATOM 3082 O O . LYS A 1 379 ? -9.352 -17.188 -24.828 1 98.12 379 LYS A O 1
ATOM 3087 N N . THR A 1 380 ? -7.621 -17.094 -26.141 1 98.44 380 THR A N 1
ATOM 3088 C CA . THR A 1 380 ? -7.324 -15.695 -25.844 1 98.44 380 THR A CA 1
ATOM 3089 C C . THR A 1 380 ? -7.203 -14.875 -27.125 1 98.44 380 THR A C 1
ATOM 3091 O O . THR A 1 380 ? -8.211 -14.477 -27.703 1 98.44 380 THR A O 1
ATOM 3094 N N . PHE A 1 381 ? -6.047 -14.688 -27.656 1 98.19 381 PHE A N 1
ATOM 3095 C CA . PHE A 1 381 ? -5.672 -14.031 -28.906 1 98.19 381 PHE A CA 1
ATOM 3096 C C . PHE A 1 381 ? -4.504 -14.758 -29.562 1 98.19 381 PHE A C 1
ATOM 3098 O O . PHE A 1 381 ? -3.783 -15.508 -28.891 1 98.19 381 PHE A O 1
ATOM 3105 N N . ASP A 1 382 ? -4.309 -14.57 -30.844 1 97.94 382 ASP A N 1
ATOM 3106 C CA . ASP A 1 382 ? -3.186 -15.188 -31.547 1 97.94 382 ASP A CA 1
ATOM 3107 C C . ASP A 1 382 ? -1.854 -14.719 -30.969 1 97.94 382 ASP A C 1
ATOM 3109 O O . ASP A 1 382 ? -1.657 -13.516 -30.734 1 97.94 382 ASP A O 1
ATOM 3113 N N . TYR A 1 383 ? -0.998 -15.719 -30.672 1 98.5 383 TYR A N 1
ATOM 3114 C CA . TYR A 1 383 ? 0.329 -15.414 -30.141 1 98.5 383 TYR A CA 1
ATOM 3115 C C . TYR A 1 383 ? 1.054 -14.414 -31.031 1 98.5 383 TYR A C 1
ATOM 3117 O O . TYR A 1 383 ? 1.273 -14.68 -32.219 1 98.5 383 TYR A O 1
ATOM 3125 N N . PRO A 1 384 ? 1.47 -13.258 -30.484 1 98 384 PRO A N 1
ATOM 3126 C CA . PRO A 1 384 ? 1.928 -12.18 -31.359 1 98 384 PRO A CA 1
ATOM 3127 C C . PRO A 1 384 ? 3.43 -12.234 -31.625 1 98 384 PRO A C 1
ATOM 3129 O O . PRO A 1 384 ? 3.918 -11.578 -32.531 1 98 384 PRO A O 1
ATOM 3132 N N . TYR A 1 385 ? 4.242 -12.898 -30.875 1 98.5 385 TYR A N 1
ATOM 3133 C CA . TYR A 1 385 ? 5.695 -12.891 -31 1 98.5 385 TYR A CA 1
ATOM 3134 C C . TYR A 1 385 ? 6.156 -13.93 -32.031 1 98.5 385 TYR A C 1
ATOM 3136 O O . TYR A 1 385 ? 5.398 -14.836 -32.375 1 98.5 385 TYR A O 1
ATOM 3144 N N . PRO A 1 386 ? 7.383 -13.836 -32.5 1 98.31 386 PRO A N 1
ATOM 3145 C CA . PRO A 1 386 ? 7.816 -14.664 -33.625 1 98.31 386 PRO A CA 1
ATOM 3146 C C . PRO A 1 386 ? 8.242 -16.062 -33.219 1 98.31 386 PRO A C 1
ATOM 3148 O O . PRO A 1 386 ? 8.391 -16.953 -34.062 1 98.31 386 PRO A O 1
ATOM 3151 N N . LYS A 1 387 ? 8.414 -16.312 -31.938 1 98.69 387 LYS A N 1
ATOM 3152 C CA . LYS A 1 387 ? 8.852 -17.625 -31.469 1 98.69 387 LYS A CA 1
ATOM 3153 C C . LYS A 1 387 ? 8.516 -17.828 -30 1 98.69 387 LYS A C 1
ATOM 3155 O O . LYS A 1 387 ? 8.102 -16.906 -29.312 1 98.69 387 LYS A O 1
ATOM 3160 N N . ALA A 1 388 ? 8.641 -19 -29.562 1 98.88 388 ALA A N 1
ATOM 3161 C CA . ALA A 1 388 ? 8.633 -19.422 -28.156 1 98.88 388 ALA A CA 1
ATOM 3162 C C . ALA A 1 388 ? 9.672 -20.516 -27.922 1 98.88 388 ALA A C 1
ATOM 3164 O O . ALA A 1 388 ? 9.773 -21.469 -28.703 1 98.88 388 ALA A O 1
ATOM 3165 N N . VAL A 1 389 ? 10.477 -20.359 -26.875 1 98.94 389 VAL A N 1
ATOM 3166 C CA . VAL A 1 389 ? 11.617 -21.234 -26.656 1 98.94 389 VAL A CA 1
ATOM 3167 C C . VAL A 1 389 ? 11.469 -21.953 -25.312 1 98.94 389 VAL A C 1
ATOM 3169 O O . VAL A 1 389 ? 11.25 -21.312 -24.281 1 98.94 389 VAL A O 1
ATOM 3172 N N . SER A 1 390 ? 11.57 -23.219 -25.312 1 98.88 390 SER A N 1
ATOM 3173 C CA . SER A 1 390 ? 11.68 -24.047 -24.109 1 98.88 390 SER A CA 1
ATOM 3174 C C . SER A 1 390 ? 13.125 -24.453 -23.859 1 98.88 390 SER A C 1
ATOM 3176 O O . SER A 1 390 ? 13.766 -25.078 -24.719 1 98.88 390 SER A O 1
ATOM 3178 N N . VAL A 1 391 ? 13.664 -24.203 -22.703 1 98.88 391 VAL A N 1
ATOM 3179 C CA . VAL A 1 391 ? 15.039 -24.516 -22.328 1 98.88 391 VAL A CA 1
ATOM 3180 C C . VAL A 1 391 ? 15.055 -25.562 -21.219 1 98.88 391 VAL A C 1
ATOM 3182 O O . VAL A 1 391 ? 14.391 -25.406 -20.203 1 98.88 391 VAL A O 1
ATOM 3185 N N . ASN A 1 392 ? 15.82 -26.594 -21.469 1 98.5 392 ASN A N 1
ATOM 3186 C CA . ASN A 1 392 ? 16 -27.562 -20.391 1 98.5 392 ASN A CA 1
ATOM 3187 C C . ASN A 1 392 ? 17 -27.062 -19.344 1 98.5 392 ASN A C 1
ATOM 3189 O O . ASN A 1 392 ? 18.172 -26.844 -19.672 1 98.5 392 ASN A O 1
ATOM 3193 N N . ALA A 1 393 ? 16.641 -26.812 -18.219 1 96.75 393 ALA A N 1
ATOM 3194 C CA . ALA A 1 393 ? 17.453 -26.469 -17.062 1 96.75 393 ALA A CA 1
ATOM 3195 C C . ALA A 1 393 ? 16.953 -27.203 -15.805 1 96.75 393 ALA A C 1
ATOM 3197 O O . ALA A 1 393 ? 15.797 -27.031 -15.406 1 96.75 393 ALA A O 1
ATOM 3198 N N . GLN A 1 394 ? 17.859 -27.875 -15.172 1 92 394 GLN A N 1
ATOM 3199 C CA . GLN A 1 394 ? 17.469 -28.734 -14.062 1 92 394 GLN A CA 1
ATOM 3200 C C . GLN A 1 394 ? 16.875 -27.906 -12.922 1 92 394 GLN A C 1
ATOM 3202 O O . GLN A 1 394 ? 17.391 -26.844 -12.586 1 92 394 GLN A O 1
ATOM 3207 N N . ASP A 1 395 ? 15.75 -28.281 -12.359 1 87.69 395 ASP A N 1
ATOM 3208 C CA . ASP A 1 395 ? 15.102 -27.719 -11.172 1 87.69 395 ASP A CA 1
ATOM 3209 C C . ASP A 1 395 ? 14.594 -26.312 -11.438 1 87.69 395 ASP A C 1
ATOM 3211 O O . ASP A 1 395 ? 14.523 -25.484 -10.523 1 87.69 395 ASP A O 1
ATOM 3215 N N . GLN A 1 396 ? 14.336 -26.031 -12.68 1 92.44 396 GLN A N 1
ATOM 3216 C CA . GLN A 1 396 ? 13.812 -24.719 -13.008 1 92.44 396 GLN A CA 1
ATOM 3217 C C . GLN A 1 396 ? 12.383 -24.797 -13.531 1 92.44 396 GLN A C 1
ATOM 3219 O O . GLN A 1 396 ? 11.977 -25.844 -14.062 1 92.44 396 GLN A O 1
ATOM 3224 N N . GLY A 1 397 ? 11.617 -23.906 -13.43 1 95.38 397 GLY A N 1
ATOM 3225 C CA . GLY A 1 397 ? 10.312 -23.547 -13.953 1 95.38 397 GLY A CA 1
ATOM 3226 C C . GLY A 1 397 ? 10.062 -22.047 -13.938 1 95.38 397 GLY A C 1
ATOM 3227 O O . GLY A 1 397 ? 9.461 -21.516 -13 1 95.38 397 GLY A O 1
ATOM 3228 N N . MET A 1 398 ? 10.641 -21.469 -14.922 1 96.44 398 MET A N 1
ATOM 3229 C CA . MET A 1 398 ? 10.609 -20 -14.961 1 96.44 398 MET A CA 1
ATOM 3230 C C . MET A 1 398 ? 10.359 -19.5 -16.375 1 96.44 398 MET A C 1
ATOM 3232 O O . MET A 1 398 ? 10.797 -20.125 -17.344 1 96.44 398 MET A O 1
ATOM 3236 N N . GLU A 1 399 ? 9.719 -18.297 -16.469 1 97.5 399 GLU A N 1
ATOM 3237 C CA . GLU A 1 399 ? 9.273 -17.797 -17.766 1 97.5 399 GLU A CA 1
ATOM 3238 C C . GLU A 1 399 ? 9.758 -16.359 -18 1 97.5 399 GLU A C 1
ATOM 3240 O O . GLU A 1 399 ? 9.805 -15.562 -17.062 1 97.5 399 GLU A O 1
ATOM 3245 N N . TYR A 1 400 ? 10.016 -16.016 -19.203 1 97.94 400 TYR A N 1
ATOM 3246 C CA . TYR A 1 400 ? 10.305 -14.68 -19.703 1 97.94 400 TYR A CA 1
ATOM 3247 C C . TYR A 1 400 ? 9.805 -14.523 -21.141 1 97.94 400 TYR A C 1
ATOM 3249 O O . TYR A 1 400 ? 9.375 -15.492 -21.766 1 97.94 400 TYR A O 1
ATOM 3257 N N . PRO A 1 401 ? 9.766 -13.281 -21.672 1 98.5 401 PRO A N 1
ATOM 3258 C CA . PRO A 1 401 ? 9.188 -13.125 -23.016 1 98.5 401 PRO A CA 1
ATOM 3259 C C . PRO A 1 401 ? 9.852 -14.023 -24.047 1 98.5 401 PRO A C 1
ATOM 3261 O O . PRO A 1 401 ? 11.055 -13.891 -24.312 1 98.5 401 PRO A O 1
ATOM 3264 N N . MET A 1 402 ? 9.102 -14.93 -24.641 1 98.88 402 MET A N 1
ATOM 3265 C CA . MET A 1 402 ? 9.469 -15.781 -25.766 1 98.88 402 MET A CA 1
ATOM 3266 C C . MET A 1 402 ? 10.359 -16.938 -25.312 1 98.88 402 MET A C 1
ATOM 3268 O O . MET A 1 402 ? 10.711 -17.812 -26.094 1 98.88 402 MET A O 1
ATOM 3272 N N . ILE A 1 403 ? 10.734 -16.984 -24.016 1 98.81 403 ILE A N 1
ATOM 3273 C CA . ILE A 1 403 ? 11.672 -18.016 -23.578 1 98.81 403 ILE A CA 1
ATOM 3274 C C . ILE A 1 403 ? 11.336 -18.438 -22.156 1 98.81 403 ILE A C 1
ATOM 3276 O O . ILE A 1 403 ? 10.852 -17.641 -21.359 1 98.81 403 ILE A O 1
ATOM 3280 N N . CYS A 1 404 ? 11.523 -19.688 -21.844 1 98.56 404 CYS A N 1
ATOM 3281 C CA . CYS A 1 404 ? 11.281 -20.188 -20.5 1 98.56 404 CYS A CA 1
ATOM 3282 C C . CYS A 1 404 ? 12.227 -21.344 -20.172 1 98.56 404 CYS A C 1
ATOM 3284 O O . CYS A 1 404 ? 12.773 -21.969 -21.078 1 98.56 404 CYS A O 1
ATOM 3286 N N . TRP A 1 405 ? 12.484 -21.609 -18.891 1 97.75 405 TRP A N 1
ATOM 3287 C CA . TRP A 1 405 ? 13.289 -22.688 -18.359 1 97.75 405 TRP A CA 1
ATOM 3288 C C . TRP A 1 405 ? 12.406 -23.781 -17.766 1 97.75 405 TRP A C 1
ATOM 3290 O O . TRP A 1 405 ? 11.484 -23.5 -17 1 97.75 405 TRP A O 1
ATOM 3300 N N . ASN A 1 406 ? 12.742 -24.984 -18.125 1 97.81 406 ASN A N 1
ATOM 3301 C CA . ASN A 1 406 ? 11.914 -26.109 -17.688 1 97.81 406 ASN A CA 1
ATOM 3302 C C . ASN A 1 406 ? 12.766 -27.312 -17.281 1 97.81 406 ASN A C 1
ATOM 3304 O O . ASN A 1 406 ? 13.789 -27.578 -17.906 1 97.81 406 ASN A O 1
ATOM 3308 N N . PHE A 1 407 ? 12.297 -28.062 -16.328 1 95.25 407 PHE A N 1
ATOM 3309 C CA . PHE A 1 407 ? 13.023 -29.266 -15.906 1 95.25 407 PHE A CA 1
ATOM 3310 C C . PHE A 1 407 ? 12.555 -30.484 -16.703 1 95.25 407 PHE A C 1
ATOM 3312 O O . PHE A 1 407 ? 11.781 -30.344 -17.641 1 95.25 407 PHE A O 1
ATOM 3319 N N . GLY A 1 408 ? 13.016 -31.672 -16.328 1 95.38 408 GLY A N 1
ATOM 3320 C CA . GLY A 1 408 ? 12.602 -32.969 -16.828 1 95.38 408 GLY A CA 1
ATOM 3321 C C . GLY A 1 408 ? 13.688 -33.656 -17.625 1 95.38 408 GLY A C 1
ATOM 3322 O O . GLY A 1 408 ? 13.891 -33.375 -18.812 1 95.38 408 GLY A O 1
ATOM 3323 N N . ARG A 1 409 ? 14.383 -34.594 -17.031 1 95.81 409 ARG A N 1
ATOM 3324 C CA . ARG A 1 409 ? 15.414 -35.406 -17.656 1 95.81 409 ARG A CA 1
ATOM 3325 C C . ARG A 1 409 ? 15.242 -36.875 -17.281 1 95.81 409 ARG A C 1
ATOM 3327 O O . ARG A 1 409 ? 14.891 -37.219 -16.156 1 95.81 409 ARG A O 1
ATOM 3334 N N . PRO A 1 410 ? 15.453 -37.688 -18.281 1 96.5 410 PRO A N 1
ATOM 3335 C CA . PRO A 1 410 ? 15.508 -39.094 -17.906 1 96.5 410 PRO A CA 1
ATOM 3336 C C . PRO A 1 410 ? 16.75 -39.469 -17.094 1 96.5 410 PRO A C 1
ATOM 3338 O O . PRO A 1 410 ? 17.609 -38.594 -16.875 1 96.5 410 PRO A O 1
ATOM 3341 N N . ASP A 1 411 ? 16.812 -40.719 -16.672 1 94.19 411 ASP A N 1
ATOM 3342 C CA . ASP A 1 411 ? 18.031 -41.156 -16 1 94.19 411 ASP A CA 1
ATOM 3343 C C . ASP A 1 411 ? 19.156 -41.375 -17 1 94.19 411 ASP A C 1
ATOM 3345 O O . ASP A 1 411 ? 18.984 -41.125 -18.203 1 94.19 411 ASP A O 1
ATOM 3349 N N . GLU A 1 412 ? 20.328 -41.719 -16.547 1 92.44 412 GLU A N 1
ATOM 3350 C CA . GLU A 1 412 ? 21.531 -41.812 -17.359 1 92.44 412 GLU A CA 1
ATOM 3351 C C . GLU A 1 412 ? 21.344 -42.844 -18.484 1 92.44 412 GLU A C 1
ATOM 3353 O O . GLU A 1 412 ? 22.016 -42.75 -19.516 1 92.44 412 GLU A O 1
ATOM 3358 N N . LYS A 1 413 ? 20.422 -43.75 -18.297 1 94.62 413 LYS A N 1
ATOM 3359 C CA . LYS A 1 413 ? 20.172 -44.781 -19.281 1 94.62 413 LYS A CA 1
ATOM 3360 C C . LYS A 1 413 ? 19.031 -44.406 -20.219 1 94.62 413 LYS A C 1
ATOM 3362 O O . LYS A 1 413 ? 18.656 -45.188 -21.094 1 94.62 413 LYS A O 1
ATOM 3367 N N . GLY A 1 414 ? 18.484 -43.219 -19.984 1 93.69 414 GLY A N 1
ATOM 3368 C CA . GLY A 1 414 ? 17.422 -42.719 -20.844 1 93.69 414 GLY A CA 1
ATOM 3369 C C . GLY A 1 414 ? 16.031 -43.156 -20.391 1 93.69 414 GLY A C 1
ATOM 3370 O O . GLY A 1 414 ? 15.047 -42.906 -21.078 1 93.69 414 GLY A O 1
ATOM 3371 N N . ASN A 1 415 ? 15.922 -43.812 -19.234 1 95.94 415 ASN A N 1
ATOM 3372 C CA . ASN A 1 415 ? 14.625 -44.25 -18.719 1 95.94 415 ASN A CA 1
ATOM 3373 C C . ASN A 1 415 ? 13.93 -43.125 -17.953 1 95.94 415 ASN A C 1
ATOM 3375 O O . ASN A 1 415 ? 14.594 -42.312 -17.312 1 95.94 415 ASN A O 1
ATOM 3379 N N . TYR A 1 416 ? 12.633 -43.094 -18.109 1 95.69 416 TYR A N 1
ATOM 3380 C CA . TYR A 1 416 ? 11.844 -42.094 -17.375 1 95.69 416 TYR A CA 1
ATOM 3381 C C . TYR A 1 416 ? 10.477 -42.656 -17 1 95.69 416 TYR A C 1
ATOM 3383 O O . TYR A 1 416 ? 9.977 -43.594 -17.656 1 95.69 416 TYR A O 1
ATOM 3391 N N . SER A 1 417 ? 9.852 -42.25 -15.906 1 95.56 417 SER A N 1
ATOM 3392 C CA . SER A 1 417 ? 8.516 -42.594 -15.461 1 95.56 417 SER A CA 1
ATOM 3393 C C . SER A 1 417 ? 7.453 -41.75 -16.125 1 95.56 417 SER A C 1
ATOM 3395 O O . SER A 1 417 ? 7.762 -40.688 -16.672 1 95.56 417 SER A O 1
ATOM 3397 N N . ASP A 1 418 ? 6.227 -42.188 -16.125 1 95.06 418 ASP A N 1
ATOM 3398 C CA . ASP A 1 418 ? 5.102 -41.375 -16.594 1 95.06 418 ASP A CA 1
ATOM 3399 C C . ASP A 1 418 ? 4.988 -40.094 -15.781 1 95.06 418 ASP A C 1
ATOM 3401 O O . ASP A 1 418 ? 4.641 -39.031 -16.328 1 95.06 418 ASP A O 1
ATOM 3405 N N . HIS A 1 419 ? 5.273 -40.25 -14.555 1 94.38 419 HIS A N 1
ATOM 3406 C CA . HIS A 1 419 ? 5.23 -39.062 -13.688 1 94.38 419 HIS A CA 1
ATOM 3407 C C . HIS A 1 419 ? 6.195 -38 -14.164 1 94.38 419 HIS A C 1
ATOM 3409 O O . HIS A 1 419 ? 5.844 -36.812 -14.219 1 94.38 419 HIS A O 1
ATOM 3415 N N . LEU A 1 420 ? 7.379 -38.375 -14.516 1 95.31 420 LEU A N 1
ATOM 3416 C CA . LEU A 1 420 ? 8.375 -37.406 -15.016 1 95.31 420 LEU A CA 1
ATOM 3417 C C . LEU A 1 420 ? 7.965 -36.875 -16.375 1 95.31 420 LEU A C 1
ATOM 3419 O O . LEU A 1 420 ? 8.086 -35.656 -16.625 1 95.31 420 LEU A O 1
ATOM 3423 N N . LYS A 1 421 ? 7.512 -37.75 -17.25 1 96.88 421 LYS A N 1
ATOM 3424 C CA . LYS A 1 421 ? 7.098 -37.344 -18.594 1 96.88 421 LYS A CA 1
ATOM 3425 C C . LYS A 1 421 ? 5.992 -36.281 -18.547 1 96.88 421 LYS A C 1
ATOM 3427 O O . LYS A 1 421 ? 6.117 -35.219 -19.141 1 96.88 421 LYS A O 1
ATOM 3432 N N . TYR A 1 422 ? 4.926 -36.562 -17.797 1 97.5 422 TYR A N 1
ATOM 3433 C CA . TYR A 1 422 ? 3.797 -35.656 -17.719 1 97.5 422 TYR A CA 1
ATOM 3434 C C . TYR A 1 422 ? 4.16 -34.406 -16.922 1 97.5 422 TYR A C 1
ATOM 3436 O O . TYR A 1 422 ? 3.668 -33.312 -17.203 1 97.5 422 TYR A O 1
ATOM 3444 N N . GLY A 1 423 ? 5.004 -34.625 -15.883 1 96.69 423 GLY A N 1
ATOM 3445 C CA . GLY A 1 423 ? 5.504 -33.469 -15.164 1 96.69 423 GLY A CA 1
ATOM 3446 C C . GLY A 1 423 ? 6.246 -32.469 -16.047 1 96.69 423 GLY A C 1
ATOM 3447 O O . GLY A 1 423 ? 6.062 -31.266 -15.938 1 96.69 423 GLY A O 1
ATOM 3448 N N . MET A 1 424 ? 7.113 -33 -16.875 1 97.5 424 MET A N 1
ATOM 3449 C CA . MET A 1 424 ? 7.859 -32.156 -17.812 1 97.5 424 MET A CA 1
ATOM 3450 C C . MET A 1 424 ? 6.922 -31.469 -18.797 1 97.5 424 MET A C 1
ATOM 3452 O O . MET A 1 424 ? 7.047 -30.266 -19.031 1 97.5 424 MET A O 1
ATOM 3456 N N . MET A 1 425 ? 5.98 -32.25 -19.375 1 98.31 425 MET A N 1
ATOM 3457 C CA . MET A 1 425 ? 5.027 -31.688 -20.312 1 98.31 425 MET A CA 1
ATOM 3458 C C . MET A 1 425 ? 4.219 -30.578 -19.656 1 98.31 425 MET A C 1
ATOM 3460 O O . MET A 1 425 ? 4.02 -29.516 -20.25 1 98.31 425 MET A O 1
ATOM 3464 N N . GLY A 1 426 ? 3.77 -30.812 -18.422 1 98.25 426 GLY A N 1
ATOM 3465 C CA . GLY A 1 426 ? 2.986 -29.844 -17.688 1 98.25 426 GLY A CA 1
ATOM 3466 C C . GLY A 1 426 ? 3.738 -28.547 -17.438 1 98.25 426 GLY A C 1
ATOM 3467 O O . GLY A 1 426 ? 3.188 -27.453 -17.625 1 98.25 426 GLY A O 1
ATOM 3468 N N . VAL A 1 427 ? 4.984 -28.625 -17 1 98 427 VAL A N 1
ATOM 3469 C CA . VAL A 1 427 ? 5.754 -27.422 -16.703 1 98 427 VAL A CA 1
ATOM 3470 C C . VAL A 1 427 ? 6.051 -26.656 -18 1 98 427 VAL A C 1
ATOM 3472 O O . VAL A 1 427 ? 6.039 -25.438 -18.016 1 98 427 VAL A O 1
ATOM 3475 N N . ILE A 1 428 ? 6.297 -27.359 -19.125 1 98.69 428 ILE A N 1
ATOM 3476 C CA . ILE A 1 428 ? 6.539 -26.688 -20.406 1 98.69 428 ILE A CA 1
ATOM 3477 C C . ILE A 1 428 ? 5.281 -25.938 -20.844 1 98.69 428 ILE A C 1
ATOM 3479 O O . ILE A 1 428 ? 5.352 -24.766 -21.25 1 98.69 428 ILE A O 1
ATOM 3483 N N . ILE A 1 429 ? 4.117 -26.609 -20.719 1 98.88 429 ILE A N 1
ATOM 3484 C CA . ILE A 1 429 ? 2.863 -25.938 -21.047 1 98.88 429 ILE A CA 1
ATOM 3485 C C . ILE A 1 429 ? 2.703 -24.688 -20.203 1 98.88 429 ILE A C 1
ATOM 3487 O O . ILE A 1 429 ? 2.389 -23.609 -20.719 1 98.88 429 ILE A O 1
ATOM 3491 N N . HIS A 1 430 ? 2.936 -24.781 -18.906 1 98.75 430 HIS A N 1
ATOM 3492 C CA . HIS A 1 430 ? 2.768 -23.688 -17.969 1 98.75 430 HIS A CA 1
ATOM 3493 C C . HIS A 1 430 ? 3.689 -22.516 -18.297 1 98.75 430 HIS A C 1
ATOM 3495 O O . HIS A 1 430 ? 3.24 -21.375 -18.391 1 98.75 430 HIS A O 1
ATOM 3501 N N . GLU A 1 431 ? 4.965 -22.828 -18.516 1 98.81 431 GLU A N 1
ATOM 3502 C CA . GLU A 1 431 ? 5.953 -21.766 -18.703 1 98.81 431 GLU A CA 1
ATOM 3503 C C . GLU A 1 431 ? 5.816 -21.109 -20.062 1 98.81 431 GLU A C 1
ATOM 3505 O O . GLU A 1 431 ? 6.07 -19.922 -20.219 1 98.81 431 GLU A O 1
ATOM 3510 N N . VAL A 1 432 ? 5.473 -21.859 -21.062 1 98.88 432 VAL A N 1
ATOM 3511 C CA . VAL A 1 432 ? 5.172 -21.266 -22.359 1 98.88 432 VAL A CA 1
ATOM 3512 C C . VAL A 1 432 ? 3.91 -20.406 -22.25 1 98.88 432 VAL A C 1
ATOM 3514 O O . VAL A 1 432 ? 3.826 -19.344 -22.859 1 98.88 432 VAL A O 1
ATOM 3517 N N . GLY A 1 433 ? 2.928 -20.906 -21.484 1 98.88 433 GLY A N 1
ATOM 3518 C CA . GLY A 1 433 ? 1.688 -20.188 -21.266 1 98.88 433 GLY A CA 1
ATOM 3519 C C . GLY A 1 433 ? 1.901 -18.812 -20.656 1 98.88 433 GLY A C 1
ATOM 3520 O O . GLY A 1 433 ? 1.139 -17.875 -20.938 1 98.88 433 GLY A O 1
ATOM 3521 N N . HIS A 1 434 ? 2.945 -18.641 -19.938 1 98.69 434 HIS A N 1
ATOM 3522 C CA . HIS A 1 434 ? 3.264 -17.359 -19.297 1 98.69 434 HIS A CA 1
ATOM 3523 C C . HIS A 1 434 ? 3.566 -16.281 -20.328 1 98.69 434 HIS A C 1
ATOM 3525 O O . HIS A 1 434 ? 3.586 -15.094 -20 1 98.69 434 HIS A O 1
ATOM 3531 N N . ASN A 1 435 ? 3.789 -16.641 -21.594 1 98.75 435 ASN A N 1
ATOM 3532 C CA . ASN A 1 435 ? 3.855 -15.602 -22.609 1 98.75 435 ASN A CA 1
ATOM 3533 C C . ASN A 1 435 ? 2.562 -14.797 -22.672 1 98.75 435 ASN A C 1
ATOM 3535 O O . ASN A 1 435 ? 2.592 -13.586 -22.891 1 98.75 435 ASN A O 1
ATOM 3539 N N . PHE A 1 436 ? 1.462 -15.477 -22.453 1 98.75 436 PHE A N 1
ATOM 3540 C CA . PHE A 1 436 ? 0.16 -14.82 -22.516 1 98.75 436 PHE A CA 1
ATOM 3541 C C . PHE A 1 436 ? -0.114 -14.055 -21.219 1 98.75 436 PHE A C 1
ATOM 3543 O O . PHE A 1 436 ? -0.542 -12.898 -21.25 1 98.75 436 PHE A O 1
ATOM 3550 N N . PHE A 1 437 ? 0.141 -14.688 -20.094 1 98.06 437 PHE A N 1
ATOM 3551 C CA . PHE A 1 437 ? 0.016 -14.102 -18.766 1 98.06 437 PHE A CA 1
ATOM 3552 C C . PHE A 1 437 ? 1.287 -14.328 -17.953 1 98.06 437 PHE A C 1
ATOM 3554 O O . PHE A 1 437 ? 1.581 -15.453 -17.547 1 98.06 437 PHE A O 1
ATOM 3561 N N . PRO A 1 438 ? 2.113 -13.391 -17.781 1 97.06 438 PRO A N 1
ATOM 3562 C CA . PRO A 1 438 ? 1.839 -11.953 -17.875 1 97.06 438 PRO A CA 1
ATOM 3563 C C . PRO A 1 438 ? 2.641 -11.266 -18.969 1 97.06 438 PRO A C 1
ATOM 3565 O O . PRO A 1 438 ? 2.646 -10.031 -19.062 1 97.06 438 PRO A O 1
ATOM 3568 N N . MET A 1 439 ? 3.406 -12.031 -19.781 1 98.38 439 MET A N 1
ATOM 3569 C CA . MET A 1 439 ? 4.344 -11.344 -20.672 1 98.38 439 MET A CA 1
ATOM 3570 C C . MET A 1 439 ? 3.602 -10.422 -21.625 1 98.38 439 MET A C 1
ATOM 3572 O O . MET A 1 439 ? 4.129 -9.375 -22.016 1 98.38 439 MET A O 1
ATOM 3576 N N . ILE A 1 440 ? 2.361 -10.789 -22.016 1 98.5 440 ILE A N 1
ATOM 3577 C CA . ILE A 1 440 ? 1.565 -9.961 -22.906 1 98.5 440 ILE A CA 1
ATOM 3578 C C . ILE A 1 440 ? 0.482 -9.234 -22.125 1 98.5 440 ILE A C 1
ATOM 3580 O O . ILE A 1 440 ? 0.376 -8.008 -22.188 1 98.5 440 ILE A O 1
ATOM 3584 N N . VAL A 1 441 ? -0.409 -9.969 -21.359 1 98.62 441 VAL A N 1
ATOM 3585 C CA . VAL A 1 441 ? -1.277 -9.344 -20.375 1 98.62 441 VAL A CA 1
ATOM 3586 C C . VAL A 1 441 ? -0.499 -9.109 -19.078 1 98.62 441 VAL A C 1
ATOM 3588 O O . VAL A 1 441 ? -0.42 -9.992 -18.219 1 98.62 441 VAL A O 1
ATOM 3591 N N . ASN A 1 442 ? 0.003 -7.961 -18.922 1 98.19 442 ASN A N 1
ATOM 3592 C CA . ASN A 1 442 ? 1.116 -7.637 -18.031 1 98.19 442 ASN A CA 1
ATOM 3593 C C . ASN A 1 442 ? 0.626 -7.133 -16.672 1 98.19 442 ASN A C 1
ATOM 3595 O O . ASN A 1 442 ? 0.804 -5.961 -16.344 1 98.19 442 ASN A O 1
ATOM 3599 N N . SER A 1 443 ? 0.055 -8.031 -15.891 1 97.31 443 SER A N 1
ATOM 3600 C CA . SER A 1 443 ? -0.436 -7.703 -14.555 1 97.31 443 SER A CA 1
ATOM 3601 C C . SER A 1 443 ? 0.717 -7.504 -13.578 1 97.31 443 SER A C 1
ATOM 3603 O O . SER A 1 443 ? 1.876 -7.754 -13.914 1 97.31 443 SER A O 1
ATOM 3605 N N . ASP A 1 444 ? 0.468 -6.973 -12.375 1 95.69 444 ASP A N 1
ATOM 3606 C CA . ASP A 1 444 ? 1.425 -6.77 -11.289 1 95.69 444 ASP A CA 1
ATOM 3607 C C . ASP A 1 444 ? 1.586 -8.031 -10.453 1 95.69 444 ASP A C 1
ATOM 3609 O O . ASP A 1 444 ? 0.92 -8.195 -9.43 1 95.69 444 ASP A O 1
ATOM 3613 N N . GLU A 1 445 ? 2.48 -8.836 -10.852 1 94.56 445 GLU A N 1
ATOM 3614 C CA . GLU A 1 445 ? 2.666 -10.125 -10.195 1 94.56 445 GLU A CA 1
ATOM 3615 C C . GLU A 1 445 ? 3.189 -9.953 -8.773 1 94.56 445 GLU A C 1
ATOM 3617 O O . GLU A 1 445 ? 2.984 -10.82 -7.922 1 94.56 445 GLU A O 1
ATOM 3622 N N . ARG A 1 446 ? 3.879 -8.883 -8.539 1 93.88 446 ARG A N 1
ATOM 3623 C CA . ARG A 1 446 ? 4.41 -8.633 -7.207 1 93.88 446 ARG A CA 1
ATOM 3624 C C . ARG A 1 446 ? 3.287 -8.484 -6.188 1 93.88 446 ARG A C 1
ATOM 3626 O O . ARG A 1 446 ? 3.387 -8.984 -5.066 1 93.88 446 ARG A O 1
ATOM 3633 N N . GLN A 1 447 ? 2.23 -7.852 -6.547 1 93.56 447 GLN A N 1
ATOM 3634 C CA . GLN A 1 447 ? 1.093 -7.645 -5.656 1 93.56 447 GLN A CA 1
ATOM 3635 C C . GLN A 1 447 ? 0.11 -8.812 -5.738 1 93.56 447 GLN A C 1
ATOM 3637 O O . GLN A 1 447 ? -0.396 -9.273 -4.711 1 93.56 447 GLN A O 1
ATOM 3642 N N . TRP A 1 448 ? -0.173 -9.219 -6.969 1 96.25 448 TRP A N 1
ATOM 3643 C CA . TRP A 1 448 ? -1.24 -10.188 -7.199 1 96.25 448 TRP A CA 1
ATOM 3644 C C . TRP A 1 448 ? -0.729 -11.383 -8 1 96.25 448 TRP A C 1
ATOM 3646 O O . TRP A 1 448 ? -1.052 -11.531 -9.18 1 96.25 448 TRP A O 1
ATOM 3656 N N . THR A 1 449 ? -0.142 -12.312 -7.359 1 97.19 449 THR A N 1
ATOM 3657 C CA . THR A 1 449 ? 0.483 -13.453 -8.016 1 97.19 449 THR A CA 1
ATOM 3658 C C . THR A 1 449 ? -0.554 -14.273 -8.789 1 97.19 449 THR A C 1
ATOM 3660 O O . THR A 1 449 ? -0.259 -14.812 -9.852 1 97.19 449 THR A O 1
ATOM 3663 N N . TRP A 1 450 ? -1.807 -14.336 -8.328 1 98.25 450 TRP A N 1
ATOM 3664 C CA . TRP A 1 450 ? -2.818 -15.203 -8.93 1 98.25 450 TRP A CA 1
ATOM 3665 C C . TRP A 1 450 ? -3.168 -14.734 -10.336 1 98.25 450 TRP A C 1
ATOM 3667 O O . TRP A 1 450 ? -3.631 -15.523 -11.156 1 98.25 450 TRP A O 1
ATOM 3677 N N . MET A 1 451 ? -3.014 -13.469 -10.688 1 98.06 451 MET A N 1
ATOM 3678 C CA . MET A 1 451 ? -3.375 -12.953 -12.008 1 98.06 451 MET A CA 1
ATOM 3679 C C . MET A 1 451 ? -2.484 -13.547 -13.086 1 98.06 451 MET A C 1
ATOM 3681 O O . MET A 1 451 ? -2.889 -13.648 -14.25 1 98.06 451 MET A O 1
ATOM 3685 N N . ASP A 1 452 ? -1.322 -13.906 -12.695 1 96.56 452 ASP A N 1
ATOM 3686 C CA . ASP A 1 452 ? -0.411 -14.586 -13.617 1 96.56 452 ASP A CA 1
ATOM 3687 C C . ASP A 1 452 ? -0.484 -16.094 -13.445 1 96.56 452 ASP A C 1
ATOM 3689 O O . ASP A 1 452 ? -0.892 -16.812 -14.367 1 96.56 452 ASP A O 1
ATOM 3693 N N . GLU A 1 453 ? -0.237 -16.516 -12.219 1 98.19 453 GLU A N 1
ATOM 3694 C CA . GLU A 1 453 ? -0.145 -17.953 -11.945 1 98.19 453 GLU A CA 1
ATOM 3695 C C . GLU A 1 453 ? -1.515 -18.625 -12.031 1 98.19 453 GLU A C 1
ATOM 3697 O O . GLU A 1 453 ? -1.641 -19.719 -12.578 1 98.19 453 GLU A O 1
ATOM 3702 N N . GLY A 1 454 ? -2.523 -17.984 -11.555 1 98.62 454 GLY A N 1
ATOM 3703 C CA . GLY A 1 454 ? -3.861 -18.562 -11.523 1 98.62 454 GLY A CA 1
ATOM 3704 C C . GLY A 1 454 ? -4.508 -18.641 -12.898 1 98.62 454 GLY A C 1
ATOM 3705 O O . GLY A 1 454 ? -4.984 -19.703 -13.305 1 98.62 454 GLY A O 1
ATOM 3706 N N . LEU A 1 455 ? -4.516 -17.5 -13.609 1 98.75 455 LEU A N 1
ATOM 3707 C CA . LEU A 1 455 ? -5.066 -17.469 -14.961 1 98.75 455 LEU A CA 1
ATOM 3708 C C . LEU A 1 455 ? -4.332 -18.453 -15.859 1 98.75 455 LEU A C 1
ATOM 3710 O O . LEU A 1 455 ? -4.957 -19.172 -16.641 1 98.75 455 LEU A O 1
ATOM 3714 N N . ASN A 1 456 ? -3.025 -18.469 -15.711 1 98.75 456 ASN A N 1
ATOM 3715 C CA . ASN A 1 456 ? -2.213 -19.375 -16.531 1 98.75 456 ASN A CA 1
ATOM 3716 C C . ASN A 1 456 ? -2.49 -20.844 -16.188 1 98.75 456 ASN A C 1
ATOM 3718 O O . ASN A 1 456 ? -2.555 -21.688 -17.094 1 98.75 456 ASN A O 1
ATOM 3722 N N . THR A 1 457 ? -2.586 -21.172 -14.898 1 98.81 457 THR A N 1
ATOM 3723 C CA . THR A 1 457 ? -2.859 -22.531 -14.484 1 98.81 457 THR A CA 1
ATOM 3724 C C . THR A 1 457 ? -4.207 -23 -15.023 1 98.81 457 THR A C 1
ATOM 3726 O O . THR A 1 457 ? -4.367 -24.172 -15.383 1 98.81 457 THR A O 1
ATOM 3729 N N . PHE A 1 458 ? -5.203 -22.141 -15.07 1 98.75 458 PHE A N 1
ATOM 3730 C CA . PHE A 1 458 ? -6.496 -22.484 -15.664 1 98.75 458 PHE A CA 1
ATOM 3731 C C . PHE A 1 458 ? -6.332 -22.891 -17.125 1 98.75 458 PHE A C 1
ATOM 3733 O O . PHE A 1 458 ? -6.832 -23.953 -17.531 1 98.75 458 PHE A O 1
ATOM 3740 N N . LEU A 1 459 ? -5.633 -22.094 -17.922 1 98.88 459 LEU A N 1
ATOM 3741 C CA . LEU A 1 459 ? -5.418 -22.406 -19.344 1 98.88 459 LEU A CA 1
ATOM 3742 C C . LEU A 1 459 ? -4.523 -23.625 -19.484 1 98.88 459 LEU A C 1
ATOM 3744 O O . LEU A 1 459 ? -4.691 -24.406 -20.438 1 98.88 459 LEU A O 1
ATOM 3748 N N . GLU A 1 460 ? -3.529 -23.797 -18.594 1 98.81 460 GLU A N 1
ATOM 3749 C CA . GLU A 1 460 ? -2.686 -24.984 -18.578 1 98.81 460 GLU A CA 1
ATOM 3750 C C . GLU A 1 460 ? -3.525 -26.266 -18.484 1 98.81 460 GLU A C 1
ATOM 3752 O O . GLU A 1 460 ? -3.318 -27.203 -19.234 1 98.81 460 GLU A O 1
ATOM 3757 N N . TYR A 1 461 ? -4.492 -26.219 -17.578 1 98.62 461 TYR A N 1
ATOM 3758 C CA . TYR A 1 461 ? -5.367 -27.375 -17.406 1 98.62 461 TYR A CA 1
ATOM 3759 C C . TYR A 1 461 ? -6.086 -27.719 -18.703 1 98.62 461 TYR A C 1
ATOM 3761 O O . TYR A 1 461 ? -6.121 -28.875 -19.109 1 98.62 461 TYR A O 1
ATOM 3769 N N . LEU A 1 462 ? -6.617 -26.719 -19.328 1 98.75 462 LEU A N 1
ATOM 3770 C CA . LEU A 1 462 ? -7.332 -26.953 -20.578 1 98.75 462 LEU A CA 1
ATOM 3771 C C . LEU A 1 462 ? -6.398 -27.5 -21.641 1 98.75 462 LEU A C 1
ATOM 3773 O O . LEU A 1 462 ? -6.766 -28.422 -22.391 1 98.75 462 LEU A O 1
ATOM 3777 N N . ALA A 1 463 ? -5.199 -26.969 -21.734 1 98.81 463 ALA A N 1
ATOM 3778 C CA . ALA A 1 463 ? -4.227 -27.422 -22.719 1 98.81 463 ALA A CA 1
ATOM 3779 C C . ALA A 1 463 ? -3.789 -28.859 -22.453 1 98.81 463 ALA A C 1
ATOM 3781 O O . ALA A 1 463 ? -3.561 -29.625 -23.391 1 98.81 463 ALA A O 1
ATOM 3782 N N . GLU A 1 464 ? -3.588 -29.156 -21.203 1 98.81 464 GLU A N 1
ATOM 3783 C CA . GLU A 1 464 ? -3.199 -30.516 -20.828 1 98.81 464 GLU A CA 1
ATOM 3784 C C . GLU A 1 464 ? -4.25 -31.531 -21.25 1 98.81 464 GLU A C 1
ATOM 3786 O O . GLU A 1 464 ? -3.92 -32.562 -21.859 1 98.81 464 GLU A O 1
ATOM 3791 N N . ILE A 1 465 ? -5.488 -31.281 -21.016 1 98.25 465 ILE A N 1
ATOM 3792 C CA . ILE A 1 465 ? -6.574 -32.188 -21.328 1 98.25 465 ILE A CA 1
ATOM 3793 C C . ILE A 1 465 ? -6.746 -32.281 -22.844 1 98.25 465 ILE A C 1
ATOM 3795 O O . ILE A 1 465 ? -7.078 -33.344 -23.375 1 98.25 465 ILE A O 1
ATOM 3799 N N . GLU A 1 466 ? -6.516 -31.203 -23.531 1 98.38 466 GLU A N 1
ATOM 3800 C CA . GLU A 1 466 ? -6.566 -31.203 -25 1 98.38 466 GLU A CA 1
ATOM 3801 C C . GLU A 1 466 ? -5.473 -32.094 -25.578 1 98.38 466 GLU A C 1
ATOM 3803 O O . GLU A 1 466 ? -5.672 -32.75 -26.609 1 98.38 466 GLU A O 1
ATOM 3808 N N . TRP A 1 467 ? -4.328 -32.094 -24.953 1 98.38 467 TRP A N 1
ATOM 3809 C CA . TRP A 1 467 ? -3.207 -32.906 -25.406 1 98.38 467 TRP A CA 1
ATOM 3810 C C . TRP A 1 467 ? -3.486 -34.375 -25.172 1 98.38 467 TRP A C 1
ATOM 3812 O O . TRP A 1 467 ? -3.209 -35.219 -26.031 1 98.38 467 TRP A O 1
ATOM 3822 N N . ASP A 1 468 ? -3.965 -34.656 -23.984 1 97.88 468 ASP A N 1
ATOM 3823 C CA . ASP A 1 468 ? -4.309 -36 -23.547 1 97.88 468 ASP A CA 1
ATOM 3824 C C . ASP A 1 468 ? -5.484 -35.969 -22.578 1 97.88 468 ASP A C 1
ATOM 3826 O O . ASP A 1 468 ? -5.352 -35.531 -21.438 1 97.88 468 ASP A O 1
ATOM 3830 N N . PRO A 1 469 ? -6.535 -36.5 -23 1 96.81 469 PRO A N 1
ATOM 3831 C CA . PRO A 1 469 ? -7.707 -36.469 -22.125 1 96.81 469 PRO A CA 1
ATOM 3832 C C . PRO A 1 469 ? -7.453 -37.156 -20.781 1 96.81 469 PRO A C 1
ATOM 3834 O O . PRO A 1 469 ? -8.188 -36.938 -19.812 1 96.81 469 PRO A O 1
ATOM 3837 N N . ASN A 1 470 ? -6.461 -38.031 -20.766 1 96.56 470 ASN A N 1
ATOM 3838 C CA . ASN A 1 470 ? -6.137 -38.719 -19.516 1 96.56 470 ASN A CA 1
ATOM 3839 C C . ASN A 1 470 ? -4.91 -38.125 -18.844 1 96.56 470 ASN A C 1
ATOM 3841 O O . ASN A 1 470 ? -4.25 -38.781 -18.047 1 96.56 470 ASN A O 1
ATOM 3845 N N . PHE A 1 471 ? -4.527 -36.875 -19.234 1 97.56 471 PHE A N 1
ATOM 3846 C CA . PHE A 1 471 ? -3.412 -36.188 -18.594 1 97.56 471 PHE A CA 1
ATOM 3847 C C . PHE A 1 471 ? -3.58 -36.188 -17.078 1 97.56 471 PHE A C 1
ATOM 3849 O O . PHE A 1 471 ? -4.656 -35.875 -16.562 1 97.56 471 PHE A O 1
ATOM 3856 N N . PRO A 1 472 ? -2.645 -36.594 -16.297 1 97.12 472 PRO A N 1
ATOM 3857 C CA . PRO A 1 472 ? -2.771 -36.625 -14.844 1 97.12 472 PRO A CA 1
ATOM 3858 C C . PRO A 1 472 ? -2.666 -35.219 -14.211 1 97.12 472 PRO A C 1
ATOM 3860 O O . PRO A 1 472 ? -1.711 -34.938 -13.484 1 97.12 472 PRO A O 1
ATOM 3863 N N . THR A 1 473 ? -3.719 -34.5 -14.391 1 94.88 473 THR A N 1
ATOM 3864 C CA . THR A 1 473 ? -3.732 -33.125 -13.875 1 94.88 473 THR A CA 1
ATOM 3865 C C . THR A 1 473 ? -3.93 -33.125 -12.359 1 94.88 473 THR A C 1
ATOM 3867 O O . THR A 1 473 ? -4.574 -34 -11.812 1 94.88 473 THR A O 1
ATOM 3870 N N . ASP A 1 474 ? -3.336 -32.125 -11.68 1 93.12 474 ASP A N 1
ATOM 3871 C CA . ASP A 1 474 ? -3.5 -32.031 -10.234 1 93.12 474 ASP A CA 1
ATOM 3872 C C . ASP A 1 474 ? -4.203 -30.719 -9.867 1 93.12 474 ASP A C 1
ATOM 3874 O O . ASP A 1 474 ? -4.398 -30.422 -8.68 1 93.12 474 ASP A O 1
ATOM 3878 N N . ARG A 1 475 ? -4.605 -29.891 -10.844 1 96.81 475 ARG A N 1
ATOM 3879 C CA . ARG A 1 475 ? -5.324 -28.641 -10.625 1 96.81 475 ARG A CA 1
ATOM 3880 C C . ARG A 1 475 ? -6.426 -28.453 -11.664 1 96.81 475 ARG A C 1
ATOM 3882 O O . ARG A 1 475 ? -6.402 -29.094 -12.719 1 96.81 475 ARG A O 1
ATOM 3889 N N . GLY A 1 476 ? -7.355 -27.609 -11.414 1 97.19 476 GLY A N 1
ATOM 3890 C CA . GLY A 1 476 ? -8.453 -27.344 -12.328 1 97.19 476 GLY A CA 1
ATOM 3891 C C . GLY A 1 476 ? -9.797 -27.797 -11.805 1 97.19 476 GLY A C 1
ATOM 3892 O O . GLY A 1 476 ? -10.594 -26.984 -11.32 1 97.19 476 GLY A O 1
ATOM 3893 N N . PRO A 1 477 ? -10 -29.062 -11.758 1 97.69 477 PRO A N 1
ATOM 3894 C CA . PRO A 1 477 ? -11.281 -29.578 -11.258 1 97.69 477 PRO A CA 1
ATOM 3895 C C . PRO A 1 477 ? -11.508 -29.25 -9.789 1 97.69 477 PRO A C 1
ATOM 3897 O O . PRO A 1 477 ? -10.57 -29.297 -8.984 1 97.69 477 PRO A O 1
ATOM 3900 N N . ALA A 1 478 ? -12.711 -29 -9.414 1 98.19 478 ALA A N 1
ATOM 3901 C CA . ALA A 1 478 ? -13.086 -28.516 -8.086 1 98.19 478 ALA A CA 1
ATOM 3902 C C . ALA A 1 478 ? -12.625 -29.484 -7 1 98.19 478 ALA A C 1
ATOM 3904 O O . ALA A 1 478 ? -12.148 -29.062 -5.945 1 98.19 478 ALA A O 1
ATOM 3905 N N . LYS A 1 479 ? -12.734 -30.75 -7.227 1 97.12 479 LYS A N 1
ATOM 3906 C CA . LYS A 1 479 ? -12.422 -31.766 -6.215 1 97.12 479 LYS A CA 1
ATOM 3907 C C . LYS A 1 479 ? -10.953 -31.703 -5.82 1 97.12 479 LYS A C 1
ATOM 3909 O O . LYS A 1 479 ? -10.586 -32.062 -4.699 1 97.12 479 LYS A O 1
ATOM 3914 N N . MET A 1 480 ? -10.133 -31.172 -6.668 1 97.62 480 MET A N 1
ATOM 3915 C CA . MET A 1 480 ? -8.688 -31.203 -6.457 1 97.62 480 MET A CA 1
ATOM 3916 C C . MET A 1 480 ? -8.266 -30.156 -5.441 1 97.62 480 MET A C 1
ATOM 3918 O O . MET A 1 480 ? -7.164 -30.219 -4.887 1 97.62 480 MET A O 1
ATOM 3922 N N . ILE A 1 481 ? -9.047 -29.109 -5.16 1 98.44 481 ILE A N 1
ATOM 3923 C CA . ILE A 1 481 ? -8.664 -28.031 -4.254 1 98.44 481 ILE A CA 1
ATOM 3924 C C . ILE A 1 481 ? -9.18 -28.328 -2.85 1 98.44 481 ILE A C 1
ATOM 3926 O O . ILE A 1 481 ? -8.859 -27.609 -1.897 1 98.44 481 ILE A O 1
ATOM 3930 N N . VAL A 1 482 ? -10.008 -29.406 -2.645 1 98.06 482 VAL A N 1
ATOM 3931 C CA . VAL A 1 482 ? -10.703 -29.719 -1.405 1 98.06 482 VAL A CA 1
ATOM 3932 C C . VAL A 1 482 ? -9.688 -29.922 -0.279 1 98.06 482 VAL A C 1
ATOM 3934 O O . VAL A 1 482 ? -9.875 -29.422 0.828 1 98.06 482 VAL A O 1
ATOM 3937 N N . PRO A 1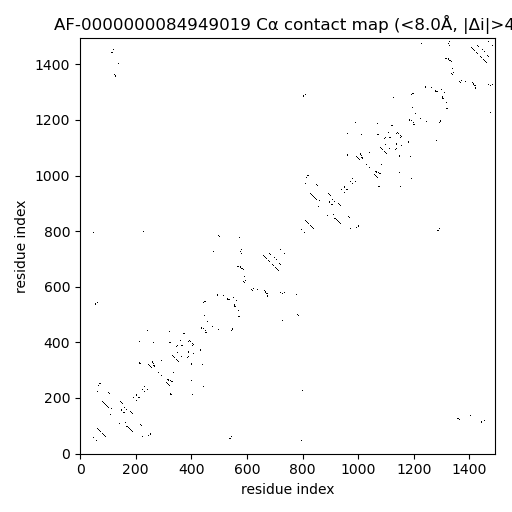 483 ? -8.555 -30.641 -0.524 1 97.31 483 PRO A N 1
ATOM 3938 C CA . PRO A 1 483 ? -7.605 -30.812 0.578 1 97.31 483 PRO A CA 1
ATOM 3939 C C . PRO A 1 483 ? -7.086 -29.484 1.121 1 97.31 483 PRO A C 1
ATOM 3941 O O . PRO A 1 483 ? -6.922 -29.328 2.334 1 97.31 483 PRO A O 1
ATOM 3944 N N . TYR A 1 484 ? -6.797 -28.594 0.281 1 97.25 484 TYR A N 1
ATOM 3945 C CA . TYR A 1 484 ? -6.324 -27.266 0.706 1 97.25 484 TYR A CA 1
ATOM 3946 C C . TYR A 1 484 ? -7.406 -26.531 1.478 1 97.25 484 TYR A C 1
ATOM 3948 O O . TYR A 1 484 ? -7.16 -26.031 2.58 1 97.25 484 TYR A O 1
ATOM 3956 N N . MET A 1 485 ? -8.625 -26.469 0.925 1 97.62 485 MET A N 1
ATOM 3957 C CA . MET A 1 485 ? -9.695 -25.656 1.496 1 97.62 485 MET A CA 1
ATOM 3958 C C . MET A 1 485 ? -10.211 -26.266 2.797 1 97.62 485 MET A C 1
ATOM 3960 O O . MET A 1 485 ? -10.82 -25.578 3.611 1 97.62 485 MET A O 1
ATOM 3964 N N . SER A 1 486 ? -9.961 -27.609 3.016 1 96.5 486 SER A N 1
ATOM 3965 C CA . SER A 1 486 ? -10.359 -28.297 4.238 1 96.5 486 SER A CA 1
ATOM 3966 C C . SER A 1 486 ? -9.281 -28.188 5.309 1 96.5 486 SER A C 1
ATOM 3968 O O . SER A 1 486 ? -9.477 -28.641 6.438 1 96.5 486 SER A O 1
ATOM 3970 N N . GLY A 1 487 ? -8.188 -27.578 4.973 1 95.19 487 GLY A N 1
ATOM 3971 C CA . GLY A 1 487 ? -7.043 -27.562 5.863 1 95.19 487 GLY A CA 1
ATOM 3972 C C . GLY A 1 487 ? -7.168 -26.531 6.98 1 95.19 487 GLY A C 1
ATOM 3973 O O . GLY A 1 487 ? -8.195 -25.859 7.102 1 95.19 487 GLY A O 1
ATOM 3974 N N . ASP A 1 488 ? -6.098 -26.438 7.773 1 94.94 488 ASP A N 1
ATOM 3975 C CA . ASP A 1 488 ? -6.008 -25.516 8.891 1 94.94 488 ASP A CA 1
ATOM 3976 C C . ASP A 1 488 ? -6.051 -24.062 8.406 1 94.94 488 ASP A C 1
ATOM 3978 O O . ASP A 1 488 ? -5.184 -23.641 7.648 1 94.94 488 ASP A O 1
ATOM 3982 N N . GLN A 1 489 ? -7.016 -23.328 8.922 1 93.94 489 GLN A N 1
ATOM 3983 C CA . GLN A 1 489 ? -7.258 -21.953 8.484 1 93.94 489 GLN A CA 1
ATOM 3984 C C . GLN A 1 489 ? -6.062 -21.062 8.797 1 93.94 489 GLN A C 1
ATOM 3986 O O . GLN A 1 489 ? -5.855 -20.047 8.133 1 93.94 489 GLN A O 1
ATOM 3991 N N . ASN A 1 490 ? -5.258 -21.391 9.773 1 91.44 490 ASN A N 1
ATOM 3992 C CA . ASN A 1 490 ? -4.082 -20.594 10.109 1 91.44 490 ASN A CA 1
ATOM 3993 C C . ASN A 1 490 ? -3.035 -20.641 9 1 91.44 490 ASN A C 1
ATOM 3995 O O . ASN A 1 490 ? -2.119 -19.812 8.969 1 91.44 490 ASN A O 1
ATOM 3999 N N . GLY A 1 491 ? -3.135 -21.609 8.148 1 93.69 491 GLY A N 1
ATOM 4000 C CA . GLY A 1 491 ? -2.186 -21.766 7.055 1 93.69 491 GLY A CA 1
ATOM 4001 C C . GLY A 1 491 ? -2.758 -21.359 5.707 1 93.69 491 GLY A C 1
ATOM 4002 O O . GLY A 1 491 ? -2.127 -21.562 4.672 1 93.69 491 GLY A O 1
ATOM 4003 N N . ILE A 1 492 ? -3.959 -20.766 5.68 1 96.06 492 ILE A N 1
ATOM 4004 C CA . ILE A 1 492 ? -4.645 -20.422 4.441 1 96.06 492 ILE A CA 1
ATOM 4005 C C . ILE A 1 492 ? -4.879 -18.922 4.379 1 96.06 492 ILE A C 1
ATOM 4007 O O . ILE A 1 492 ? -5.223 -18.297 5.387 1 96.06 492 ILE A O 1
ATOM 4011 N N . GLU A 1 493 ? -4.566 -18.281 3.223 1 96.56 493 GLU A N 1
ATOM 4012 C CA . GLU A 1 493 ? -4.855 -16.875 2.947 1 96.56 493 GLU A CA 1
ATOM 4013 C C . GLU A 1 493 ? -5.859 -16.734 1.804 1 96.56 493 GLU A C 1
ATOM 4015 O O . GLU A 1 493 ? -5.949 -17.609 0.938 1 96.56 493 GLU A O 1
ATOM 4020 N N . PRO A 1 494 ? -6.691 -15.641 1.837 1 97.88 494 PRO A N 1
ATOM 4021 C CA . PRO A 1 494 ? -7.473 -15.367 0.627 1 97.88 494 PRO A CA 1
ATOM 4022 C C . PRO A 1 494 ? -6.598 -15.219 -0.616 1 97.88 494 PRO A C 1
ATOM 4024 O O . PRO A 1 494 ? -5.414 -14.883 -0.507 1 97.88 494 PRO A O 1
ATOM 4027 N N . ILE A 1 495 ? -7.184 -15.461 -1.723 1 98.38 495 ILE A N 1
ATOM 4028 C CA . ILE A 1 495 ? -6.473 -15.273 -2.984 1 98.38 495 ILE A CA 1
ATOM 4029 C C . ILE A 1 495 ? -5.996 -13.828 -3.094 1 98.38 495 ILE A C 1
ATOM 4031 O O . ILE A 1 495 ? -4.871 -13.57 -3.531 1 98.38 495 ILE A O 1
ATOM 4035 N N . MET A 1 496 ? -6.879 -12.844 -2.715 1 97.75 496 MET A N 1
ATOM 4036 C CA . MET A 1 496 ? -6.578 -11.414 -2.783 1 97.75 496 MET A CA 1
ATOM 4037 C C . MET A 1 496 ? -5.676 -10.992 -1.63 1 97.75 496 MET A C 1
ATOM 4039 O O . MET A 1 496 ? -6.062 -10.164 -0.803 1 97.75 496 MET A O 1
ATOM 4043 N N . SER A 1 497 ? -4.52 -11.594 -1.547 1 96.25 497 SER A N 1
ATOM 4044 C CA . SER A 1 497 ? -3.451 -11.281 -0.605 1 96.25 497 SER A CA 1
ATOM 4045 C C . SER A 1 497 ? -2.146 -10.977 -1.333 1 96.25 497 SER A C 1
ATOM 4047 O O . SER A 1 497 ? -1.883 -11.523 -2.402 1 96.25 497 SER A O 1
ATOM 4049 N N . ASN A 1 498 ? -1.411 -10.062 -0.742 1 95.06 498 ASN A N 1
ATOM 4050 C CA . ASN A 1 498 ? -0.1 -9.758 -1.307 1 95.06 498 ASN A CA 1
ATOM 4051 C C . ASN A 1 498 ? 0.77 -11.008 -1.396 1 95.06 498 ASN A C 1
ATOM 4053 O O . ASN A 1 498 ? 0.731 -11.867 -0.509 1 95.06 498 ASN A O 1
ATOM 4057 N N . SER A 1 499 ? 1.621 -11.062 -2.344 1 95.25 499 SER A N 1
ATOM 4058 C CA . SER A 1 499 ? 2.416 -12.25 -2.664 1 95.25 499 SER A CA 1
ATOM 4059 C C . SER A 1 499 ? 3.301 -12.656 -1.489 1 95.25 499 SER A C 1
ATOM 4061 O O . SER A 1 499 ? 3.518 -13.844 -1.249 1 95.25 499 SER A O 1
ATOM 4063 N N . GLU A 1 500 ? 3.809 -11.727 -0.75 1 92.62 500 GLU A N 1
ATOM 4064 C CA . GLU A 1 500 ? 4.828 -11.992 0.26 1 92.62 500 GLU A CA 1
ATOM 4065 C C . GLU A 1 500 ? 4.227 -12.648 1.498 1 92.62 500 GLU A C 1
ATOM 4067 O O . GLU A 1 500 ? 4.941 -13.273 2.281 1 92.62 500 GLU A O 1
ATOM 4072 N N . VAL A 1 501 ? 2.918 -12.602 1.657 1 93.44 501 VAL A N 1
ATOM 4073 C CA . VAL A 1 501 ? 2.316 -13.062 2.904 1 93.44 501 VAL A CA 1
ATOM 4074 C C . VAL A 1 501 ? 1.76 -14.477 2.717 1 93.44 501 VAL A C 1
ATOM 4076 O O . VAL A 1 501 ? 1.396 -15.141 3.689 1 93.44 501 VAL A O 1
ATOM 4079 N N . ILE A 1 502 ? 1.724 -14.906 1.542 1 95.19 502 ILE A N 1
ATOM 4080 C CA . ILE A 1 502 ? 1.084 -16.188 1.239 1 95.19 502 ILE A CA 1
ATOM 4081 C C . ILE A 1 502 ? 1.916 -17.328 1.815 1 95.19 502 ILE A C 1
ATOM 4083 O O . ILE A 1 502 ? 3.111 -17.438 1.535 1 95.19 502 ILE A O 1
ATOM 4087 N N . LYS A 1 503 ? 1.309 -18.234 2.541 1 94.12 503 LYS A N 1
ATOM 4088 C CA . LYS A 1 503 ? 2.002 -19.359 3.176 1 94.12 503 LYS A CA 1
ATOM 4089 C C . LYS A 1 503 ? 2.045 -20.562 2.252 1 94.12 503 LYS A C 1
ATOM 4091 O O . LYS A 1 503 ? 3.096 -21.188 2.09 1 94.12 503 LYS A O 1
ATOM 4096 N N . GLN A 1 504 ? 0.879 -20.906 1.687 1 96.12 504 GLN A N 1
ATOM 4097 C CA . GLN A 1 504 ? 0.802 -21.984 0.704 1 96.12 504 GLN A CA 1
ATOM 4098 C C . GLN A 1 504 ? 0.687 -21.438 -0.713 1 96.12 504 GLN A C 1
ATOM 4100 O O . GLN A 1 504 ? -0.401 -21.422 -1.293 1 96.12 504 GLN A O 1
ATOM 4105 N N . PHE A 1 505 ? 1.8 -21.156 -1.223 1 95.25 505 PHE A N 1
ATOM 4106 C CA . PHE A 1 505 ? 1.906 -20.359 -2.434 1 95.25 505 PHE A CA 1
ATOM 4107 C C . PHE A 1 505 ? 1.211 -21.047 -3.604 1 95.25 505 PHE A C 1
ATOM 4109 O O . PHE A 1 505 ? 0.4 -20.422 -4.297 1 95.25 505 PHE A O 1
ATOM 4116 N N . GLY A 1 506 ? 1.494 -22.375 -3.873 1 96.75 506 GLY A N 1
ATOM 4117 C CA . GLY A 1 506 ? 0.914 -23.109 -4.984 1 96.75 506 GLY A CA 1
ATOM 4118 C C . GLY A 1 506 ? -0.594 -23.234 -4.891 1 96.75 506 GLY A C 1
ATOM 4119 O O . GLY A 1 506 ? -1.31 -22.969 -5.859 1 96.75 506 GLY A O 1
ATOM 4120 N N . ASN A 1 507 ? -1.063 -23.578 -3.727 1 98.12 507 ASN A N 1
ATOM 4121 C CA . ASN A 1 507 ? -2.5 -23.734 -3.539 1 98.12 507 ASN A CA 1
ATOM 4122 C C . ASN A 1 507 ? -3.24 -22.406 -3.662 1 98.12 507 ASN A C 1
ATOM 4124 O O . ASN A 1 507 ? -4.309 -22.344 -4.277 1 98.12 507 ASN A O 1
ATOM 4128 N N . ASN A 1 508 ? -2.648 -21.391 -3.127 1 98.12 508 ASN A N 1
ATOM 4129 C CA . ASN A 1 508 ? -3.307 -20.094 -3.047 1 98.12 508 ASN A CA 1
ATOM 4130 C C . ASN A 1 508 ? -3.287 -19.375 -4.391 1 98.12 508 ASN A C 1
ATOM 4132 O O . ASN A 1 508 ? -4.312 -18.844 -4.832 1 98.12 508 ASN A O 1
ATOM 4136 N N . ALA A 1 509 ? -2.137 -19.391 -5.043 1 98.06 509 ALA A N 1
ATOM 4137 C CA . ALA A 1 509 ? -1.965 -18.5 -6.184 1 98.06 509 ALA A CA 1
ATOM 4138 C C . ALA A 1 509 ? -2.15 -19.25 -7.5 1 98.06 509 ALA A C 1
ATOM 4140 O O . ALA A 1 509 ? -2.385 -18.641 -8.547 1 98.06 509 ALA A O 1
ATOM 4141 N N . TYR A 1 510 ? -2.027 -20.562 -7.496 1 98.31 510 TYR A N 1
ATOM 4142 C CA . TYR A 1 510 ? -2.211 -21.391 -8.68 1 98.31 510 TYR A CA 1
ATOM 4143 C C . TYR A 1 510 ? -3.533 -22.156 -8.609 1 98.31 510 TYR A C 1
ATOM 4145 O O . TYR A 1 510 ? -4.441 -21.891 -9.406 1 98.31 510 TYR A O 1
ATOM 4153 N N . GLY A 1 511 ? -3.619 -23.016 -7.566 1 98.62 511 GLY A N 1
ATOM 4154 C CA . GLY A 1 511 ? -4.684 -24 -7.484 1 98.62 511 GLY A CA 1
ATOM 4155 C C . GLY A 1 511 ? -6.055 -23.391 -7.301 1 98.62 511 GLY A C 1
ATOM 4156 O O . GLY A 1 511 ? -6.965 -23.625 -8.102 1 98.62 511 GLY A O 1
ATOM 4157 N N . LYS A 1 512 ? -6.184 -22.578 -6.312 1 98.69 512 LYS A N 1
ATOM 4158 C CA . LYS A 1 512 ? -7.508 -22.078 -5.949 1 98.69 512 LYS A CA 1
ATOM 4159 C C . LYS A 1 512 ? -8.055 -21.141 -7.023 1 98.69 512 LYS A C 1
ATOM 4161 O O . LYS A 1 512 ? -9.227 -21.219 -7.391 1 98.69 512 LYS A O 1
ATOM 4166 N N . PRO A 1 513 ? -7.297 -20.188 -7.539 1 98.75 513 PRO A N 1
ATOM 4167 C CA . PRO A 1 513 ? -7.852 -19.359 -8.609 1 98.75 513 PRO A CA 1
ATOM 4168 C C . PRO A 1 513 ? -8.18 -20.156 -9.867 1 98.75 513 PRO A C 1
ATOM 4170 O O . PRO A 1 513 ? -9.203 -19.922 -10.508 1 98.75 513 PRO A O 1
ATOM 4173 N N . ALA A 1 514 ? -7.363 -21.109 -10.289 1 98.81 514 ALA A N 1
ATOM 4174 C CA . ALA A 1 514 ? -7.652 -21.938 -11.461 1 98.81 514 ALA A CA 1
ATOM 4175 C C . ALA A 1 514 ? -8.945 -22.734 -11.266 1 98.81 514 ALA A C 1
ATOM 4177 O O . ALA A 1 514 ? -9.75 -22.844 -12.188 1 98.81 514 ALA A O 1
ATOM 4178 N N . THR A 1 515 ? -9.078 -23.281 -10.078 1 98.88 515 THR A N 1
ATOM 4179 C CA . THR A 1 515 ? -10.297 -24.016 -9.766 1 98.88 515 THR A CA 1
ATOM 4180 C C . THR A 1 515 ? -11.516 -23.109 -9.836 1 98.88 515 THR A C 1
ATOM 4182 O O . THR A 1 515 ? -12.562 -23.5 -10.367 1 98.88 515 THR A O 1
ATOM 4185 N N . GLY A 1 516 ? -11.367 -21.938 -9.242 1 98.88 516 GLY A N 1
ATOM 4186 C CA . GLY A 1 516 ? -12.461 -20.984 -9.32 1 98.88 516 GLY A CA 1
ATOM 4187 C C . GLY A 1 516 ? -12.898 -20.688 -10.742 1 98.88 516 GLY A C 1
ATOM 4188 O O . GLY A 1 516 ? -14.094 -20.656 -11.039 1 98.88 516 GLY A O 1
ATOM 4189 N N . LEU A 1 517 ? -11.969 -20.469 -11.586 1 98.88 517 LEU A N 1
ATOM 4190 C CA . LEU A 1 517 ? -12.273 -20.203 -12.984 1 98.88 517 LEU A CA 1
ATOM 4191 C C . LEU A 1 517 ? -12.922 -21.406 -13.648 1 98.88 517 LEU A C 1
ATOM 4193 O O . LEU A 1 517 ? -13.828 -21.266 -14.469 1 98.88 517 LEU A O 1
ATOM 4197 N N . ASN A 1 518 ? -12.43 -22.562 -13.328 1 98.81 518 ASN A N 1
ATOM 4198 C CA . ASN A 1 518 ? -13.039 -23.781 -13.875 1 98.81 518 ASN A CA 1
ATOM 4199 C C . ASN A 1 518 ? -14.484 -23.938 -13.406 1 98.81 518 ASN A C 1
ATOM 4201 O O . ASN A 1 518 ? -15.344 -24.375 -14.172 1 98.81 518 ASN A O 1
ATOM 4205 N N . ILE A 1 519 ? -14.758 -23.656 -12.141 1 98.81 519 ILE A N 1
ATOM 4206 C CA . ILE A 1 519 ? -16.125 -23.719 -11.617 1 98.81 519 ILE A CA 1
ATOM 4207 C C . ILE A 1 519 ? -17 -22.734 -12.367 1 98.81 519 ILE A C 1
ATOM 4209 O O . ILE A 1 519 ? -18.125 -23.062 -12.75 1 98.81 519 ILE A O 1
ATOM 4213 N N . LEU A 1 520 ? -16.516 -21.5 -12.57 1 98.88 520 LEU A N 1
ATOM 4214 C CA . LEU A 1 520 ? -17.281 -20.516 -13.336 1 98.88 520 LEU A CA 1
ATOM 4215 C C . LEU A 1 520 ? -17.594 -21.047 -14.734 1 98.88 520 LEU A C 1
ATOM 4217 O O . LEU A 1 520 ? -18.734 -20.906 -15.211 1 98.88 520 LEU A O 1
ATOM 4221 N N . ARG A 1 521 ? -16.641 -21.672 -15.367 1 98.75 521 ARG A N 1
ATOM 4222 C CA . ARG A 1 521 ? -16.797 -22.125 -16.75 1 98.75 521 ARG A CA 1
ATOM 4223 C C . ARG A 1 521 ? -17.719 -23.328 -16.828 1 98.75 521 ARG A C 1
ATOM 4225 O O . ARG A 1 521 ? -18.578 -23.422 -17.703 1 98.75 521 ARG A O 1
ATOM 4232 N N . GLU A 1 522 ? -17.609 -24.297 -15.93 1 98.19 522 GLU A N 1
ATOM 4233 C CA . GLU A 1 522 ? -18.266 -25.594 -16.047 1 98.19 522 GLU A CA 1
ATOM 4234 C C . GLU A 1 522 ? -19.625 -25.578 -15.367 1 98.19 522 GLU A C 1
ATOM 4236 O O . GLU A 1 522 ? -20.547 -26.297 -15.781 1 98.19 522 GLU A O 1
ATOM 4241 N N . THR A 1 523 ? -19.719 -24.781 -14.281 1 98.12 523 THR A N 1
ATOM 4242 C CA . THR A 1 523 ? -20.828 -25.016 -13.375 1 98.12 523 THR A CA 1
ATOM 4243 C C . THR A 1 523 ? -21.719 -23.766 -13.281 1 98.12 523 THR A C 1
ATOM 4245 O O . THR A 1 523 ? -22.953 -23.875 -13.219 1 98.12 523 THR A O 1
ATOM 4248 N N . ILE A 1 524 ? -21.188 -22.594 -13.297 1 98.5 524 ILE A N 1
ATOM 4249 C CA . ILE A 1 524 ? -21.953 -21.391 -12.945 1 98.5 524 ILE A CA 1
ATOM 4250 C C . ILE A 1 524 ? -22.359 -20.656 -14.211 1 98.5 524 ILE A C 1
ATOM 4252 O O . ILE A 1 524 ? -23.547 -20.391 -14.422 1 98.5 524 ILE A O 1
ATOM 4256 N N . MET A 1 525 ? -21.391 -20.391 -15.133 1 98.44 525 MET A N 1
ATOM 4257 C CA . MET A 1 525 ? -21.672 -19.547 -16.297 1 98.44 525 MET A CA 1
ATOM 4258 C C . MET A 1 525 ? -21.922 -20.391 -17.531 1 98.44 525 MET A C 1
ATOM 4260 O O . MET A 1 525 ? -22.734 -20.016 -18.391 1 98.44 525 MET A O 1
ATOM 4264 N N . GLY A 1 526 ? -21.25 -21.578 -17.609 1 97.94 526 GLY A N 1
ATOM 4265 C CA . GLY A 1 526 ? -21.234 -22.359 -18.844 1 97.94 526 GLY A CA 1
ATOM 4266 C C . GLY A 1 526 ? -20.156 -21.922 -19.812 1 97.94 526 GLY A C 1
ATOM 4267 O O . GLY A 1 526 ? -19.672 -20.781 -19.734 1 97.94 526 GLY A O 1
ATOM 4268 N N . HIS A 1 527 ? -19.797 -22.766 -20.734 1 98.25 527 HIS A N 1
ATOM 4269 C CA . HIS A 1 527 ? -18.672 -22.578 -21.641 1 98.25 527 HIS A CA 1
ATOM 4270 C C . HIS A 1 527 ? -18.844 -21.312 -22.469 1 98.25 527 HIS A C 1
ATOM 4272 O O . HIS A 1 527 ? -17.922 -20.5 -22.578 1 98.25 527 HIS A O 1
ATOM 4278 N N . GLU A 1 528 ? -19.938 -21.062 -23.016 1 98.38 528 GLU A N 1
ATOM 4279 C CA . GLU A 1 528 ? -20.141 -19.984 -23.969 1 98.38 528 GLU A CA 1
ATOM 4280 C C . GLU A 1 528 ? -19.922 -18.625 -23.328 1 98.38 528 GLU A C 1
ATOM 4282 O O . GLU A 1 528 ? -19.125 -17.812 -23.812 1 98.38 528 GLU A O 1
ATOM 4287 N N . LEU A 1 529 ? -20.641 -18.359 -22.172 1 98.69 529 LEU A N 1
ATOM 4288 C CA . LEU A 1 529 ? -20.547 -17.062 -21.5 1 98.69 529 LEU A CA 1
ATOM 4289 C C . LEU A 1 529 ? -19.156 -16.844 -20.922 1 98.69 529 LEU A C 1
ATOM 4291 O O . LEU A 1 529 ? -18.594 -15.758 -21.031 1 98.69 529 LEU A O 1
ATOM 4295 N N . PHE A 1 530 ? -18.641 -17.906 -20.359 1 98.81 530 PHE A N 1
ATOM 4296 C CA . PHE A 1 530 ? -17.328 -17.781 -19.75 1 98.81 530 PHE A CA 1
ATOM 4297 C C . PHE A 1 530 ? -16.266 -17.516 -20.797 1 98.81 530 PHE A C 1
ATOM 4299 O O . PHE A 1 530 ? -15.445 -16.594 -20.641 1 98.81 530 PHE A O 1
ATOM 4306 N N . ASP A 1 531 ? -16.234 -18.359 -21.828 1 98.81 531 ASP A N 1
ATOM 4307 C CA . ASP A 1 531 ? -15.188 -18.25 -22.844 1 98.81 531 ASP A CA 1
ATOM 4308 C C . ASP A 1 531 ? -15.234 -16.875 -23.516 1 98.81 531 ASP A C 1
ATOM 4310 O O . ASP A 1 531 ? -14.188 -16.281 -23.797 1 98.81 531 ASP A O 1
ATOM 4314 N N . TYR A 1 532 ? -16.406 -16.359 -23.75 1 98.69 532 TYR A N 1
ATOM 4315 C CA . TYR A 1 532 ? -16.531 -15.039 -24.359 1 98.69 532 TYR A CA 1
ATOM 4316 C C . TYR A 1 532 ? -15.977 -13.961 -23.438 1 98.69 532 TYR A C 1
ATOM 4318 O O . TYR A 1 532 ? -15.227 -13.086 -23.891 1 98.69 532 TYR A O 1
ATOM 4326 N N . ALA A 1 533 ? -16.375 -14.008 -22.172 1 98.88 533 ALA A N 1
ATOM 4327 C CA . ALA A 1 533 ? -15.953 -12.992 -21.219 1 98.88 533 ALA A CA 1
ATOM 4328 C C . ALA A 1 533 ? -14.445 -13.047 -21 1 98.88 533 ALA A C 1
ATOM 4330 O O . ALA A 1 533 ? -13.781 -12.008 -20.938 1 98.88 533 ALA A O 1
ATOM 4331 N N . PHE A 1 534 ? -13.922 -14.266 -20.875 1 98.88 534 PHE A N 1
ATOM 4332 C CA . PHE A 1 534 ? -12.492 -14.445 -20.656 1 98.88 534 PHE A CA 1
ATOM 4333 C C . PHE A 1 534 ? -11.695 -13.938 -21.844 1 98.88 534 PHE A C 1
ATOM 4335 O O . PHE A 1 534 ? -10.688 -13.242 -21.672 1 98.88 534 PHE A O 1
ATOM 4342 N N . LYS A 1 535 ? -12.117 -14.273 -23.031 1 98.75 535 LYS A N 1
ATOM 4343 C CA . LYS A 1 535 ? -11.469 -13.797 -24.25 1 98.75 535 LYS A CA 1
ATOM 4344 C C . LYS A 1 535 ? -11.555 -12.273 -24.359 1 98.75 535 LYS A C 1
ATOM 4346 O O . LYS A 1 535 ? -10.609 -11.633 -24.828 1 98.75 535 LYS A O 1
ATOM 4351 N N . THR A 1 536 ? -12.688 -11.688 -23.938 1 98.88 536 THR A N 1
ATOM 4352 C CA . THR A 1 536 ? -12.859 -10.234 -23.922 1 98.88 536 THR A CA 1
ATOM 4353 C C . THR A 1 536 ? -11.836 -9.578 -23.016 1 98.88 536 THR A C 1
ATOM 4355 O O . THR A 1 536 ? -11.195 -8.594 -23.391 1 98.88 536 THR A O 1
ATOM 4358 N N . TYR A 1 537 ? -11.672 -10.141 -21.844 1 98.75 537 TYR A N 1
ATOM 4359 C CA . TYR A 1 537 ? -10.688 -9.609 -20.906 1 98.75 537 TYR A CA 1
ATOM 4360 C C . TYR A 1 537 ? -9.289 -9.648 -21.5 1 98.75 537 TYR A C 1
ATOM 4362 O O . TYR A 1 537 ? -8.555 -8.656 -21.453 1 98.75 537 TYR A O 1
ATOM 4370 N N . ALA A 1 538 ? -8.914 -10.852 -22.016 1 98.88 538 ALA A N 1
ATOM 4371 C CA . ALA A 1 538 ? -7.578 -11.023 -22.578 1 98.88 538 ALA A CA 1
ATOM 4372 C C . ALA A 1 538 ? -7.301 -10.008 -23.672 1 98.88 538 ALA A C 1
ATOM 4374 O O . ALA A 1 538 ? -6.215 -9.43 -23.734 1 98.88 538 ALA A O 1
ATOM 4375 N N . ASN A 1 539 ? -8.227 -9.758 -24.516 1 98.75 539 ASN A N 1
ATOM 4376 C CA . ASN A 1 539 ? -8.047 -8.828 -25.625 1 98.75 539 ASN A CA 1
ATOM 4377 C C . ASN A 1 539 ? -8.047 -7.375 -25.141 1 98.75 539 ASN A C 1
ATOM 4379 O O . ASN A 1 539 ? -7.277 -6.551 -25.641 1 98.75 539 ASN A O 1
ATOM 4383 N N . ARG A 1 540 ? -8.93 -7.043 -24.141 1 98.75 540 ARG A N 1
ATOM 4384 C CA . ARG A 1 540 ? -8.984 -5.695 -23.594 1 98.75 540 ARG A CA 1
ATOM 4385 C C . ARG A 1 540 ? -7.629 -5.277 -23.031 1 98.75 540 ARG A C 1
ATOM 4387 O O . ARG A 1 540 ? -7.238 -4.113 -23.141 1 98.75 540 ARG A O 1
ATOM 4394 N N . TRP A 1 541 ? -6.941 -6.199 -22.531 1 98.75 541 TRP A N 1
ATOM 4395 C CA . TRP A 1 541 ? -5.762 -5.82 -21.75 1 98.75 541 TRP A CA 1
ATOM 4396 C C . TRP A 1 541 ? -4.496 -6.402 -22.375 1 98.75 541 TRP A C 1
ATOM 4398 O O . TRP A 1 541 ? -3.453 -6.469 -21.719 1 98.75 541 TRP A O 1
ATOM 4408 N N . LYS A 1 542 ? -4.586 -6.914 -23.641 1 98.75 542 LYS A N 1
ATOM 4409 C CA . LYS A 1 542 ? -3.412 -7.312 -24.406 1 98.75 542 LYS A CA 1
ATOM 4410 C C . LYS A 1 542 ? -2.402 -6.172 -24.5 1 98.75 542 LYS A C 1
ATOM 4412 O O . LYS A 1 542 ? -2.75 -5.059 -24.891 1 98.75 542 LYS A O 1
ATOM 4417 N N . PHE A 1 543 ? -1.104 -6.406 -24.047 1 98.56 543 PHE A N 1
ATOM 4418 C CA . PHE A 1 543 ? 0.002 -5.453 -24.047 1 98.56 543 PHE A CA 1
ATOM 4419 C C . PHE A 1 543 ? -0.319 -4.254 -23.156 1 98.56 543 PHE A C 1
ATOM 4421 O O . PHE A 1 543 ? 0.023 -3.119 -23.5 1 98.56 543 PHE A O 1
ATOM 4428 N N . LYS A 1 544 ? -1.067 -4.469 -22 1 98.5 544 LYS A N 1
ATOM 4429 C CA . LYS A 1 544 ? -1.4 -3.451 -21.016 1 98.5 544 LYS A CA 1
ATOM 4430 C C . LYS A 1 544 ? -1.22 -3.984 -19.594 1 98.5 544 LYS A C 1
ATOM 4432 O O . LYS A 1 544 ? -0.755 -5.109 -19.406 1 98.5 544 LYS A O 1
ATOM 4437 N N . HIS A 1 545 ? -1.51 -3.166 -18.531 1 98.31 545 HIS A N 1
ATOM 4438 C CA . HIS A 1 545 ? -1.293 -3.512 -17.141 1 98.31 545 HIS A CA 1
ATOM 4439 C C . HIS A 1 545 ? -2.615 -3.637 -16.391 1 98.31 545 HIS A C 1
ATOM 4441 O O . HIS A 1 545 ? -3.014 -2.721 -15.664 1 98.31 545 HIS A O 1
ATOM 4447 N N . PRO A 1 546 ? -3.295 -4.742 -16.438 1 98.38 546 PRO A N 1
ATOM 4448 C CA . PRO A 1 546 ? -4.578 -4.867 -15.734 1 98.38 546 PRO A CA 1
ATOM 4449 C C . PRO A 1 546 ? -4.414 -5.055 -14.227 1 98.38 546 PRO A C 1
ATOM 4451 O O . PRO A 1 546 ? -3.34 -5.438 -13.766 1 98.38 546 PRO A O 1
ATOM 4454 N N . THR A 1 547 ? -5.496 -4.746 -13.461 1 97.69 547 THR A N 1
ATOM 4455 C CA . THR A 1 547 ? -5.668 -5.059 -12.047 1 97.69 547 THR A CA 1
ATOM 4456 C C . THR A 1 547 ? -6.719 -6.148 -11.859 1 97.69 547 THR A C 1
ATOM 4458 O O . THR A 1 547 ? -7.438 -6.496 -12.797 1 97.69 547 THR A O 1
ATOM 4461 N N . PRO A 1 548 ? -6.844 -6.734 -10.633 1 98 548 PRO A N 1
ATOM 4462 C CA . PRO A 1 548 ? -7.902 -7.711 -10.375 1 98 548 PRO A CA 1
ATOM 4463 C C . PRO A 1 548 ? -9.297 -7.168 -10.688 1 98 548 PRO A C 1
ATOM 4465 O O . PRO A 1 548 ? -10.133 -7.891 -11.242 1 98 548 PRO A O 1
ATOM 4468 N N . GLU A 1 549 ? -9.578 -5.938 -10.406 1 97.81 549 GLU A N 1
ATOM 4469 C CA . GLU A 1 549 ? -10.898 -5.352 -10.625 1 97.81 549 GLU A CA 1
ATOM 4470 C C . GLU A 1 549 ? -11.242 -5.297 -12.109 1 97.81 549 GLU A C 1
ATOM 4472 O O . GLU A 1 549 ? -12.406 -5.441 -12.484 1 97.81 549 GLU A O 1
ATOM 4477 N N . ASP A 1 550 ? -10.211 -5.039 -12.898 1 98.62 550 ASP A N 1
ATOM 4478 C CA . ASP A 1 550 ? -10.438 -5.055 -14.344 1 98.62 550 ASP A CA 1
ATOM 4479 C C . ASP A 1 550 ? -10.922 -6.426 -14.812 1 98.62 550 ASP A C 1
ATOM 4481 O O . ASP A 1 550 ? -11.773 -6.52 -15.703 1 98.62 550 ASP A O 1
ATOM 4485 N N . PHE A 1 551 ? -10.406 -7.461 -14.242 1 98.75 551 PHE A N 1
ATOM 4486 C CA . PHE A 1 551 ? -10.828 -8.82 -14.57 1 98.75 551 PHE A CA 1
ATOM 4487 C C . PHE A 1 551 ? -12.242 -9.078 -14.078 1 98.75 551 PHE A C 1
ATOM 4489 O O . PHE A 1 551 ? -13.102 -9.531 -14.844 1 98.75 551 PHE A O 1
ATOM 4496 N N . PHE A 1 552 ? -12.523 -8.789 -12.789 1 98.75 552 PHE A N 1
ATOM 4497 C CA . PHE A 1 552 ? -13.828 -9.031 -12.195 1 98.75 552 PHE A CA 1
ATOM 4498 C C . PHE A 1 552 ? -14.922 -8.289 -12.961 1 98.75 552 PHE A C 1
ATOM 4500 O O . PHE A 1 552 ? -15.945 -8.875 -13.312 1 98.75 552 PHE A O 1
ATOM 4507 N N . ARG A 1 553 ? -14.672 -7.055 -13.25 1 98.56 553 ARG A N 1
ATOM 4508 C CA . ARG A 1 553 ? -15.656 -6.227 -13.945 1 98.56 553 ARG A CA 1
ATOM 4509 C C . ARG A 1 553 ? -15.883 -6.73 -15.367 1 98.56 553 ARG A C 1
ATOM 4511 O O . ARG A 1 553 ? -17.016 -6.77 -15.844 1 98.56 553 ARG A O 1
ATOM 4518 N N . THR A 1 554 ? -14.797 -7.078 -16.078 1 98.81 554 THR A N 1
ATOM 4519 C CA . THR A 1 554 ? -14.945 -7.539 -17.453 1 98.81 554 THR A CA 1
ATOM 4520 C C . THR A 1 554 ? -15.766 -8.828 -17.516 1 98.81 554 THR A C 1
ATOM 4522 O O . THR A 1 554 ? -16.625 -8.984 -18.375 1 98.81 554 THR A O 1
ATOM 4525 N N . MET A 1 555 ? -15.508 -9.758 -16.609 1 98.88 555 MET A N 1
ATOM 4526 C CA . MET A 1 555 ? -16.234 -11.023 -16.609 1 98.88 555 MET A CA 1
ATOM 4527 C C . MET A 1 555 ? -17.734 -10.789 -16.453 1 98.88 555 MET A C 1
ATOM 4529 O O . MET A 1 555 ? -18.547 -11.445 -17.109 1 98.88 555 MET A O 1
ATOM 4533 N N . GLU A 1 556 ? -18.109 -9.852 -15.609 1 98.38 556 GLU A N 1
ATOM 4534 C CA . GLU A 1 556 ? -19.531 -9.555 -15.414 1 98.38 556 GLU A CA 1
ATOM 4535 C C . GLU A 1 556 ? -20.094 -8.734 -16.562 1 98.38 556 GLU A C 1
ATOM 4537 O O . GLU A 1 556 ? -21.188 -9.023 -17.062 1 98.38 556 GLU A O 1
ATOM 4542 N N . ASP A 1 557 ? -19.359 -7.766 -17 1 98.56 557 ASP A N 1
ATOM 4543 C CA . ASP A 1 557 ? -19.781 -6.859 -18.078 1 98.56 557 ASP A CA 1
ATOM 4544 C C . ASP A 1 557 ? -20.047 -7.625 -19.359 1 98.56 557 ASP A C 1
ATOM 4546 O O . ASP A 1 557 ? -21.078 -7.414 -20.016 1 98.56 557 ASP A O 1
ATOM 4550 N N . ALA A 1 558 ? -19.188 -8.523 -19.75 1 98.75 558 ALA A N 1
ATOM 4551 C CA . ALA A 1 558 ? -19.25 -9.203 -21.031 1 98.75 558 ALA A CA 1
ATOM 4552 C C . ALA A 1 558 ? -20.25 -10.359 -21 1 98.75 558 ALA A C 1
ATOM 4554 O O . ALA A 1 558 ? -20.781 -10.758 -22.047 1 98.75 558 ALA A O 1
ATOM 4555 N N . SER A 1 559 ? -20.578 -10.891 -19.828 1 98.69 559 SER A N 1
ATOM 4556 C CA . SER A 1 559 ? -21.406 -12.094 -19.766 1 98.69 559 SER A CA 1
ATOM 4557 C C . SER A 1 559 ? -22.812 -11.773 -19.297 1 98.69 559 SER A C 1
ATOM 4559 O O . SER A 1 559 ? -23.734 -12.57 -19.5 1 98.69 559 SER A O 1
ATOM 4561 N N . GLY A 1 560 ? -23 -10.664 -18.562 1 98.25 560 GLY A N 1
ATOM 4562 C CA . GLY A 1 560 ? -24.297 -10.344 -17.969 1 98.25 560 GLY A CA 1
ATOM 4563 C C . GLY A 1 560 ? -24.625 -11.211 -16.766 1 98.25 560 GLY A C 1
ATOM 4564 O O . GLY A 1 560 ? -25.781 -11.312 -16.375 1 98.25 560 GLY A O 1
ATOM 4565 N N . VAL A 1 561 ? -23.609 -11.891 -16.203 1 98.06 561 VAL A N 1
ATOM 4566 C CA . VAL A 1 561 ? -23.781 -12.711 -15.008 1 98.06 561 VAL A CA 1
ATOM 4567 C C . VAL A 1 561 ? -23.25 -11.961 -13.789 1 98.06 561 VAL A C 1
ATOM 4569 O O . VAL A 1 561 ? -22.109 -11.516 -13.773 1 98.06 561 VAL A O 1
ATOM 4572 N N . ASP A 1 562 ? -24.078 -11.766 -12.742 1 97.5 562 ASP A N 1
ATOM 4573 C CA . ASP A 1 562 ? -23.609 -11.195 -11.484 1 97.5 562 ASP A CA 1
ATOM 4574 C C . ASP A 1 562 ? -22.719 -12.188 -10.734 1 97.5 562 ASP A C 1
ATOM 4576 O O . ASP A 1 562 ? -23.156 -13.273 -10.359 1 97.5 562 ASP A O 1
ATOM 4580 N N . LEU A 1 563 ? -21.484 -11.82 -10.508 1 98.5 563 LEU A N 1
ATOM 4581 C CA . LEU A 1 563 ? -20.516 -12.734 -9.906 1 98.5 563 LEU A CA 1
ATOM 4582 C C . LEU A 1 563 ? -19.938 -12.148 -8.617 1 98.5 563 LEU A C 1
ATOM 4584 O O . LEU A 1 563 ? -18.984 -12.703 -8.055 1 98.5 563 LEU A O 1
ATOM 4588 N N . ASP A 1 564 ? -20.469 -11.023 -8.086 1 97.94 564 ASP A N 1
ATOM 4589 C CA . ASP A 1 564 ? -19.922 -10.375 -6.895 1 97.94 564 ASP A CA 1
ATOM 4590 C C . ASP A 1 564 ? -19.891 -11.352 -5.719 1 97.94 564 ASP A C 1
ATOM 4592 O O . ASP A 1 564 ? -18.922 -11.359 -4.941 1 97.94 564 ASP A O 1
ATOM 4596 N N . TRP A 1 565 ? -21 -12.125 -5.617 1 98.12 565 TRP A N 1
ATOM 4597 C CA . TRP A 1 565 ? -21.062 -13.094 -4.523 1 98.12 565 TRP A CA 1
ATOM 4598 C C . TRP A 1 565 ? -19.922 -14.109 -4.637 1 98.12 565 TRP A C 1
ATOM 4600 O O . TRP A 1 565 ? -19.375 -14.555 -3.627 1 98.12 565 TRP A O 1
ATOM 4610 N N . PHE A 1 566 ? -19.578 -14.531 -5.836 1 98.69 566 PHE A N 1
ATOM 4611 C CA . PHE A 1 566 ? -18.516 -15.5 -6.074 1 98.69 566 PHE A CA 1
ATOM 4612 C C . PHE A 1 566 ? -17.156 -14.898 -5.766 1 98.69 566 PHE A C 1
ATOM 4614 O O . PHE A 1 566 ? -16.328 -15.516 -5.074 1 98.69 566 PHE A O 1
ATOM 4621 N N . TRP A 1 567 ? -16.844 -13.703 -6.324 1 98.56 567 TRP A N 1
ATOM 4622 C CA . TRP A 1 567 ? -15.57 -13.039 -6.062 1 98.56 567 TRP A CA 1
ATOM 4623 C C . TRP A 1 567 ? -15.375 -12.805 -4.57 1 98.56 567 TRP A C 1
ATOM 4625 O O . TRP A 1 567 ? -14.305 -13.078 -4.027 1 98.56 567 TRP A O 1
ATOM 4635 N N . ARG A 1 568 ? -16.391 -12.289 -3.896 1 97.38 568 ARG A N 1
ATOM 4636 C CA . ARG A 1 568 ? -16.344 -11.977 -2.473 1 97.38 568 ARG A CA 1
ATOM 4637 C C . ARG A 1 568 ? -15.984 -13.211 -1.651 1 97.38 568 ARG A C 1
ATOM 4639 O O . ARG A 1 568 ? -15.234 -13.125 -0.677 1 97.38 568 ARG A O 1
ATOM 4646 N N . GLY A 1 569 ? -16.578 -14.297 -1.989 1 98.19 569 GLY A N 1
ATOM 4647 C CA . GLY A 1 569 ? -16.344 -15.523 -1.238 1 98.19 569 GLY A CA 1
ATOM 4648 C C . GLY A 1 569 ? -15.062 -16.234 -1.629 1 98.19 569 GLY A C 1
ATOM 4649 O O . GLY A 1 569 ? -14.164 -16.391 -0.805 1 98.19 569 GLY A O 1
ATOM 4650 N N . TRP A 1 570 ? -14.922 -16.609 -2.9 1 98.69 570 TRP A N 1
ATOM 4651 C CA . TRP A 1 570 ? -13.852 -17.469 -3.379 1 98.69 570 TRP A CA 1
ATOM 4652 C C . TRP A 1 570 ? -12.508 -16.75 -3.346 1 98.69 570 TRP A C 1
ATOM 4654 O O . TRP A 1 570 ? -11.469 -17.375 -3.1 1 98.69 570 TRP A O 1
ATOM 4664 N N . PHE A 1 571 ? -12.469 -15.414 -3.576 1 98.56 571 PHE A N 1
ATOM 4665 C CA . PHE A 1 571 ? -11.219 -14.695 -3.758 1 98.56 571 PHE A CA 1
ATOM 4666 C C . PHE A 1 571 ? -10.875 -13.883 -2.514 1 98.56 571 PHE A C 1
ATOM 4668 O O . PHE A 1 571 ? -9.703 -13.734 -2.168 1 98.56 571 PHE A O 1
ATOM 4675 N N . TYR A 1 572 ? -11.859 -13.32 -1.773 1 97.94 572 TYR A N 1
ATOM 4676 C CA . TYR A 1 572 ? -11.57 -12.359 -0.717 1 97.94 572 TYR A CA 1
ATOM 4677 C C . TYR A 1 572 ? -11.664 -13.008 0.657 1 97.94 572 TYR A C 1
ATOM 4679 O O . TYR A 1 572 ? -11.43 -12.359 1.677 1 97.94 572 TYR A O 1
ATOM 4687 N N . THR A 1 573 ? -12.016 -14.305 0.735 1 98 573 THR A N 1
ATOM 4688 C CA . THR A 1 573 ? -12.086 -14.992 2.018 1 98 573 THR A CA 1
ATOM 4689 C C . THR A 1 573 ? -11.398 -16.344 1.939 1 98 573 THR A C 1
ATOM 4691 O O . THR A 1 573 ? -10.969 -16.781 0.862 1 98 573 THR A O 1
ATOM 4694 N N . THR A 1 574 ? -11.242 -16.984 3.062 1 98.12 574 THR A N 1
ATOM 4695 C CA . THR A 1 574 ? -10.781 -18.375 3.143 1 98.12 574 THR A CA 1
ATOM 4696 C C . THR A 1 574 ? -11.953 -19.328 3.338 1 98.12 574 THR A C 1
ATOM 4698 O O . THR A 1 574 ? -11.773 -20.469 3.77 1 98.12 574 THR A O 1
ATOM 4701 N N . ASP A 1 575 ? -13.219 -18.828 3.072 1 97.81 575 ASP A N 1
ATOM 4702 C CA . ASP A 1 575 ? -14.414 -19.656 3.221 1 97.81 575 ASP A CA 1
ATOM 4703 C C . ASP A 1 575 ? -14.312 -20.922 2.375 1 97.81 575 ASP A C 1
ATOM 4705 O O . ASP A 1 575 ? -13.602 -20.938 1.364 1 97.81 575 ASP A O 1
ATOM 4709 N N . TYR A 1 576 ? -14.969 -21.922 2.799 1 97.94 576 TYR A N 1
ATOM 4710 C CA . TYR A 1 576 ? -15.078 -23.156 2.047 1 97.94 576 TYR A CA 1
ATOM 4711 C C . TYR A 1 576 ? -16.531 -23.469 1.717 1 97.94 576 TYR A C 1
ATOM 4713 O O . TYR A 1 576 ? -17.453 -22.828 2.238 1 97.94 576 TYR A O 1
ATOM 4721 N N . ASN A 1 577 ? -16.75 -24.391 0.777 1 98.19 577 ASN A N 1
ATOM 4722 C CA . ASN A 1 577 ? -18.094 -24.859 0.432 1 98.19 577 ASN A CA 1
ATOM 4723 C C . ASN A 1 577 ? -18.438 -26.141 1.182 1 98.19 577 ASN A C 1
ATOM 4725 O O . ASN A 1 577 ? -17.594 -27.016 1.352 1 98.19 577 ASN A O 1
ATOM 4729 N N . ASP A 1 578 ? -19.594 -26.172 1.707 1 98.19 578 ASP A N 1
ATOM 4730 C CA . ASP A 1 578 ? -20.25 -27.359 2.258 1 98.19 578 ASP A CA 1
ATOM 4731 C C . ASP A 1 578 ? -21.766 -27.234 2.221 1 98.19 578 ASP A C 1
ATOM 4733 O O . ASP A 1 578 ? -22.344 -26.406 2.936 1 98.19 578 ASP A O 1
ATOM 4737 N N . ILE A 1 579 ? -22.359 -27.953 1.385 1 98.38 579 ILE A N 1
ATOM 4738 C CA . ILE A 1 579 ? -23.812 -28.031 1.279 1 98.38 579 ILE A CA 1
ATOM 4739 C C . ILE A 1 579 ? -24.266 -29.469 1.493 1 98.38 579 ILE A C 1
ATOM 4741 O O . ILE A 1 579 ? -23.688 -30.406 0.93 1 98.38 579 ILE A O 1
ATOM 4745 N N . GLY A 1 580 ? -25.297 -29.641 2.281 1 98.06 580 GLY A N 1
ATOM 4746 C CA . GLY A 1 580 ? -25.766 -30.984 2.586 1 98.06 580 GLY A CA 1
ATOM 4747 C C . GLY A 1 580 ? -27.281 -31.078 2.664 1 98.06 580 GLY A C 1
ATOM 4748 O O . GLY A 1 580 ? -27.984 -30.094 2.449 1 98.06 580 GLY A O 1
ATOM 4749 N N . ILE A 1 581 ? -27.703 -32.344 2.822 1 98.5 581 ILE A N 1
ATOM 4750 C CA . ILE A 1 581 ? -29.109 -32.656 3.037 1 98.5 581 ILE A CA 1
ATOM 4751 C C . ILE A 1 581 ? -29.391 -32.75 4.535 1 98.5 581 ILE A C 1
ATOM 4753 O O . ILE A 1 581 ? -28.906 -33.656 5.199 1 98.5 581 ILE A O 1
ATOM 4757 N N . LYS A 1 582 ? -30.156 -31.812 5.004 1 97.44 582 LYS A N 1
ATOM 4758 C CA . LYS A 1 582 ? -30.484 -31.797 6.426 1 97.44 582 LYS A CA 1
ATOM 4759 C C . LYS A 1 582 ? -31.609 -32.781 6.742 1 97.44 582 LYS A C 1
ATOM 4761 O O . LYS A 1 582 ? -31.547 -33.5 7.734 1 97.44 582 LYS A O 1
ATOM 4766 N N . GLU A 1 583 ? -32.719 -32.688 5.789 1 96.25 583 GLU A N 1
ATOM 4767 C CA . GLU A 1 583 ? -33.906 -33.5 6.051 1 96.25 583 GLU A CA 1
ATOM 4768 C C . GLU A 1 583 ? -34.688 -33.75 4.777 1 96.25 583 GLU A C 1
ATOM 4770 O O . GLU A 1 583 ? -34.719 -32.875 3.881 1 96.25 583 GLU A O 1
ATOM 4775 N N . VAL A 1 584 ? -35.281 -35.031 4.734 1 97.56 584 VAL A N 1
ATOM 4776 C CA . VAL A 1 584 ? -36.25 -35.344 3.684 1 97.56 584 VAL A CA 1
ATOM 4777 C C . VAL A 1 584 ? -37.562 -35.812 4.305 1 97.56 584 VAL A C 1
ATOM 4779 O O . VAL A 1 584 ? -37.594 -36.75 5.094 1 97.56 584 VAL A O 1
ATOM 4782 N N . LYS A 1 585 ? -38.625 -35.094 3.93 1 96.69 585 LYS A N 1
ATOM 4783 C CA . LYS A 1 585 ? -39.969 -35.438 4.398 1 96.69 585 LYS A CA 1
ATOM 4784 C C . LYS A 1 585 ? -40.875 -35.812 3.232 1 96.69 585 LYS A C 1
ATOM 4786 O O . LYS A 1 585 ? -40.844 -35.156 2.188 1 96.69 585 LYS A O 1
ATOM 4791 N N . GLN A 1 586 ? -41.625 -36.812 3.445 1 96.06 586 GLN A N 1
ATOM 4792 C CA . GLN A 1 586 ? -42.625 -37.188 2.459 1 96.06 586 GLN A CA 1
ATOM 4793 C C . GLN A 1 586 ? -44 -36.719 2.875 1 96.06 586 GLN A C 1
ATOM 4795 O O . GLN A 1 586 ? -44.375 -36.812 4.051 1 96.06 586 GLN A O 1
ATOM 4800 N N . PHE A 1 587 ? -44.781 -36.281 1.893 1 96.19 587 PHE A N 1
ATOM 4801 C CA . PHE A 1 587 ? -46.125 -35.781 2.164 1 96.19 587 PHE A CA 1
ATOM 4802 C C . PHE A 1 587 ? -47.156 -36.5 1.331 1 96.19 587 PHE A C 1
ATOM 4804 O O . PHE A 1 587 ? -46.844 -37 0.244 1 96.19 587 PHE A O 1
ATOM 4811 N N . PHE A 1 588 ? -48.406 -36.5 1.843 1 95.44 588 PHE A N 1
ATOM 4812 C CA . PHE A 1 588 ? -49.531 -37.156 1.191 1 95.44 588 PHE A CA 1
ATOM 4813 C C . PHE A 1 588 ? -50.75 -36.25 1.145 1 95.44 588 PHE A C 1
ATOM 4815 O O . PHE A 1 588 ? -51.031 -35.531 2.107 1 95.44 588 PHE A O 1
ATOM 4822 N N . VAL A 1 589 ? -51.406 -36.281 -0.006 1 95.12 589 VAL A N 1
ATOM 4823 C CA . VAL A 1 589 ? -52.594 -35.438 -0.186 1 95.12 589 VAL A CA 1
ATOM 4824 C C . VAL A 1 589 ? -53.781 -36.125 0.449 1 95.12 589 VAL A C 1
ATOM 4826 O O . VAL A 1 589 ? -53.938 -37.344 0.342 1 95.12 589 VAL A O 1
ATOM 4829 N N . THR A 1 590 ? -54.656 -35.312 1.101 1 92.62 590 THR A N 1
ATOM 4830 C CA . THR A 1 590 ? -55.781 -35.906 1.788 1 92.62 590 THR A CA 1
ATOM 4831 C C . THR A 1 590 ? -56.969 -34.938 1.775 1 92.62 590 THR A C 1
ATOM 4833 O O . THR A 1 590 ? -56.812 -33.75 1.521 1 92.62 590 THR A O 1
ATOM 4836 N N . ASN A 1 591 ? -58.156 -35.562 1.906 1 91.56 591 ASN A N 1
ATOM 4837 C CA . ASN A 1 591 ? -59.406 -34.781 2.037 1 91.56 591 ASN A CA 1
ATOM 4838 C C . ASN A 1 591 ? -59.562 -34.219 3.447 1 91.56 591 ASN A C 1
ATOM 4840 O O . ASN A 1 591 ? -60.312 -33.281 3.66 1 91.56 591 ASN A O 1
ATOM 4844 N N . ASP A 1 592 ? -58.812 -34.844 4.348 1 89.31 592 ASP A N 1
ATOM 4845 C CA . ASP A 1 592 ? -59.062 -34.531 5.758 1 89.31 592 ASP A CA 1
ATOM 4846 C C . ASP A 1 592 ? -58.156 -33.406 6.227 1 89.31 592 ASP A C 1
ATOM 4848 O O . ASP A 1 592 ? -56.938 -33.406 5.953 1 89.31 592 ASP A O 1
ATOM 4852 N N . GLU A 1 593 ? -58.75 -32.469 6.848 1 89.5 593 GLU A N 1
ATOM 4853 C CA . GLU A 1 593 ? -57.969 -31.406 7.465 1 89.5 593 GLU A CA 1
ATOM 4854 C C . GLU A 1 593 ? -57.062 -31.938 8.57 1 89.5 593 GLU A C 1
ATOM 4856 O O . GLU A 1 593 ? -57.5 -32.688 9.43 1 89.5 593 GLU A O 1
ATOM 4861 N N . PRO A 1 594 ? -55.812 -31.562 8.461 1 89.38 594 PRO A N 1
ATOM 4862 C CA . PRO A 1 594 ? -54.906 -32.031 9.508 1 89.38 594 PRO A CA 1
ATOM 4863 C C . PRO A 1 594 ? -55.312 -31.547 10.898 1 89.38 594 PRO A C 1
ATOM 4865 O O . PRO A 1 594 ? -55.812 -30.438 11.047 1 89.38 594 PRO A O 1
ATOM 4868 N N . VAL A 1 595 ? -55 -32.438 11.852 1 85.88 595 VAL A N 1
ATOM 4869 C CA . VAL A 1 595 ? -55.344 -32.094 13.227 1 85.88 595 VAL A CA 1
ATOM 4870 C C . VAL A 1 595 ? -54.594 -30.844 13.648 1 85.88 595 VAL A C 1
ATOM 4872 O O . VAL A 1 595 ? -53.375 -30.734 13.445 1 85.88 595 VAL A O 1
ATOM 4875 N N . GLY A 1 596 ? -55.25 -29.906 14.172 1 82.56 596 GLY A N 1
ATOM 4876 C CA . GLY A 1 596 ? -54.656 -28.688 14.672 1 82.56 596 GLY A CA 1
ATOM 4877 C C . GLY A 1 596 ? -54.438 -27.641 13.594 1 82.56 596 GLY A C 1
ATOM 4878 O O . GLY A 1 596 ? -53.906 -26.562 13.859 1 82.56 596 GLY A O 1
ATOM 4879 N N . PHE A 1 597 ? -54.812 -27.984 12.383 1 83.94 597 PHE A N 1
ATOM 4880 C CA . PHE A 1 597 ? -54.688 -27.047 11.273 1 83.94 597 PHE A CA 1
ATOM 4881 C C . PHE A 1 597 ? -55.531 -25.812 11.477 1 83.94 597 PHE A C 1
ATOM 4883 O O . PHE A 1 597 ? -56.688 -25.922 11.891 1 83.94 597 PHE A O 1
ATOM 4890 N N . LYS A 1 598 ? -54.938 -24.562 11.406 1 80.94 598 LYS A N 1
ATOM 4891 C CA . LYS A 1 598 ? -55.656 -23.297 11.398 1 80.94 598 LYS A CA 1
ATOM 4892 C C . LYS A 1 598 ? -55.531 -22.578 10.062 1 80.94 598 LYS A C 1
ATOM 4894 O O . LYS A 1 598 ? -54.406 -22.188 9.68 1 80.94 598 LYS A O 1
ATOM 4899 N N . ALA A 1 599 ? -56.594 -22.578 9.422 1 78.75 599 ALA A N 1
ATOM 4900 C CA . ALA A 1 599 ? -56.562 -21.922 8.117 1 78.75 599 ALA A CA 1
ATOM 4901 C C . ALA A 1 599 ? -56.094 -20.469 8.242 1 78.75 599 ALA A C 1
ATOM 4903 O O . ALA A 1 599 ? -56.5 -19.766 9.172 1 78.75 599 ALA A O 1
ATOM 4904 N N . GLN A 1 600 ? -55.188 -20.047 7.371 1 79.19 600 GLN A N 1
ATOM 4905 C CA . GLN A 1 600 ? -54.75 -18.656 7.348 1 79.19 600 GLN A CA 1
ATOM 4906 C C . GLN A 1 600 ? -55.875 -17.734 6.898 1 79.19 600 GLN A C 1
ATOM 4908 O O . GLN A 1 600 ? -56.688 -18.094 6.051 1 79.19 600 GLN A O 1
ATOM 4913 N N . GLU A 1 601 ? -55.875 -16.578 7.527 1 84.62 601 GLU A N 1
ATOM 4914 C CA . GLU A 1 601 ? -56.812 -15.57 7.082 1 84.62 601 GLU A CA 1
ATOM 4915 C C . GLU A 1 601 ? -56.562 -15.141 5.648 1 84.62 601 GLU A C 1
ATOM 4917 O O . GLU A 1 601 ? -55.406 -14.969 5.258 1 84.62 601 GLU A O 1
ATOM 4922 N N . VAL A 1 602 ? -57.594 -15.234 4.863 1 87.06 602 VAL A N 1
ATOM 4923 C CA . VAL A 1 602 ? -57.438 -14.812 3.475 1 87.06 602 VAL A CA 1
ATOM 4924 C C . VAL A 1 602 ? -57.156 -13.32 3.418 1 87.06 602 VAL A C 1
ATOM 4926 O O . VAL A 1 602 ? -57.938 -12.5 3.912 1 87.06 602 VAL A O 1
ATOM 4929 N N . THR A 1 603 ? -56.062 -12.992 3.031 1 86.8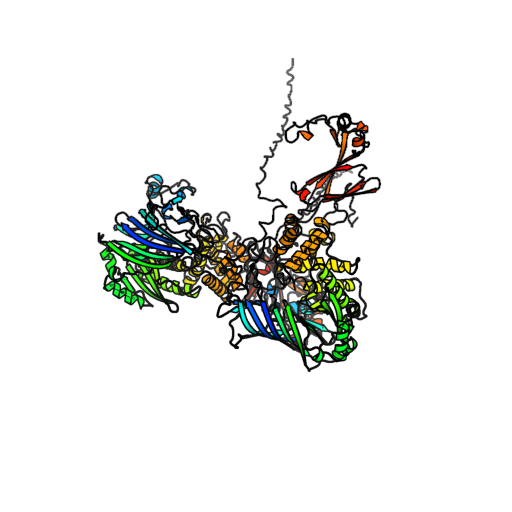1 603 THR A N 1
ATOM 4930 C CA . THR A 1 603 ? -55.625 -11.609 2.822 1 86.81 603 THR A CA 1
ATOM 4931 C C . THR A 1 603 ? -55.469 -11.32 1.335 1 86.81 603 THR A C 1
ATOM 4933 O O . THR A 1 603 ? -55.594 -12.219 0.501 1 86.81 603 THR A O 1
ATOM 4936 N N . ARG A 1 604 ? -55.281 -10.07 1.011 1 87.88 604 ARG A N 1
ATOM 4937 C CA . ARG A 1 604 ? -55.062 -9.664 -0.375 1 87.88 604 ARG A CA 1
ATOM 4938 C C . ARG A 1 604 ? -53.844 -10.367 -0.961 1 87.88 604 ARG A C 1
ATOM 4940 O O . ARG A 1 604 ? -53.875 -10.773 -2.127 1 87.88 604 ARG A O 1
ATOM 4947 N N . ARG A 1 605 ? -52.875 -10.602 -0.085 1 84.31 605 ARG A N 1
ATOM 4948 C CA . ARG A 1 605 ? -51.625 -11.148 -0.545 1 84.31 605 ARG A CA 1
ATOM 4949 C C . ARG A 1 605 ? -51.75 -12.648 -0.812 1 84.31 605 ARG A C 1
ATOM 4951 O O . ARG A 1 605 ? -51.094 -13.172 -1.734 1 84.31 605 ARG A O 1
ATOM 4958 N N . ASN A 1 606 ? -52.656 -13.273 -0.046 1 87.81 606 ASN A N 1
ATOM 4959 C CA . ASN A 1 606 ? -52.656 -14.727 -0.162 1 87.81 606 ASN A CA 1
ATOM 4960 C C . ASN A 1 606 ? -54 -15.227 -0.713 1 87.81 606 ASN A C 1
ATOM 4962 O O . ASN A 1 606 ? -54.312 -16.422 -0.609 1 87.81 606 ASN A O 1
ATOM 4966 N N . ARG A 1 607 ? -54.781 -14.43 -1.235 1 83.38 607 ARG A N 1
ATOM 4967 C CA . ARG A 1 607 ? -56.156 -14.742 -1.58 1 83.38 607 ARG A CA 1
ATOM 4968 C C . ARG A 1 607 ? -56.25 -15.867 -2.607 1 83.38 607 ARG A C 1
ATOM 4970 O O . ARG A 1 607 ? -57.125 -16.719 -2.547 1 83.38 607 ARG A O 1
ATOM 4977 N N . PHE A 1 608 ? -55.344 -15.898 -3.539 1 84.5 608 PHE A N 1
ATOM 4978 C CA . PHE A 1 608 ? -55.438 -16.922 -4.582 1 84.5 608 PHE A CA 1
ATOM 4979 C C . PHE A 1 608 ? -55.031 -18.281 -4.035 1 84.5 608 PHE A C 1
ATOM 4981 O O . PHE A 1 608 ? -55.5 -19.312 -4.531 1 84.5 608 PHE A O 1
ATOM 4988 N N . ARG A 1 609 ? -54.25 -18.266 -3 1 84.5 609 ARG A N 1
ATOM 4989 C CA . ARG A 1 609 ? -53.844 -19.516 -2.389 1 84.5 609 ARG A CA 1
ATOM 4990 C C . ARG A 1 609 ? -54.812 -19.969 -1.312 1 84.5 609 ARG A C 1
ATOM 4992 O O . ARG A 1 609 ? -55.062 -21.172 -1.15 1 84.5 609 ARG A O 1
ATOM 4999 N N . ALA A 1 610 ? -55.375 -19.109 -0.701 1 84.94 610 ALA A N 1
ATOM 5000 C CA . ALA A 1 610 ? -56.094 -19.438 0.527 1 84.94 610 ALA A CA 1
ATOM 5001 C C . ALA A 1 610 ? -57.594 -19.516 0.281 1 84.94 610 ALA A C 1
ATOM 5003 O O . ALA A 1 610 ? -58.312 -20.141 1.049 1 84.94 610 ALA A O 1
ATOM 5004 N N . SER A 1 611 ? -58.031 -18.938 -0.843 1 83.75 611 SER A N 1
ATOM 5005 C CA . SER A 1 611 ? -59.5 -18.891 -1.026 1 83.75 611 SER A CA 1
ATOM 5006 C C . SER A 1 611 ? -60 -20.141 -1.737 1 83.75 611 SER A C 1
ATOM 5008 O O . SER A 1 611 ? -59.312 -20.719 -2.576 1 83.75 611 SER A O 1
ATOM 5010 N N . GLY A 1 612 ? -61.281 -20.578 -1.371 1 85.62 612 GLY A N 1
ATOM 5011 C CA . GLY A 1 612 ? -61.938 -21.703 -2.035 1 85.62 612 GLY A CA 1
ATOM 5012 C C . GLY A 1 612 ? -61.719 -23.031 -1.339 1 85.62 612 GLY A C 1
ATOM 5013 O O . GLY A 1 612 ? -61.188 -23.062 -0.231 1 85.62 612 GLY A O 1
ATOM 5014 N N . PRO A 1 613 ? -62.25 -24.109 -2.002 1 89.06 613 PRO A N 1
ATOM 5015 C CA . PRO A 1 613 ? -62.062 -25.438 -1.418 1 89.06 613 PRO A CA 1
ATOM 5016 C C . PRO A 1 613 ? -60.562 -25.797 -1.277 1 89.06 613 PRO A C 1
ATOM 5018 O O . PRO A 1 613 ? -59.75 -25.453 -2.15 1 89.06 613 PRO A O 1
ATOM 5021 N N . LYS A 1 614 ? -60.219 -26.406 -0.212 1 90.62 614 LYS A N 1
ATOM 5022 C CA . LYS A 1 614 ? -58.812 -26.641 0.131 1 90.62 614 LYS A CA 1
ATOM 5023 C C . LYS A 1 614 ? -58.406 -28.078 -0.172 1 90.62 614 LYS A C 1
ATOM 5025 O O . LYS A 1 614 ? -59.25 -29 -0.137 1 90.62 614 LYS A O 1
ATOM 5030 N N . VAL A 1 615 ? -57.25 -28.188 -0.539 1 92.06 615 VAL A N 1
ATOM 5031 C CA . VAL A 1 615 ? -56.531 -29.469 -0.614 1 92.06 615 VAL A CA 1
ATOM 5032 C C . VAL A 1 615 ? -55.5 -29.562 0.513 1 92.06 615 VAL A C 1
ATOM 5034 O O . VAL A 1 615 ? -54.719 -28.641 0.717 1 92.06 615 VAL A O 1
ATOM 5037 N N . TYR A 1 616 ? -55.531 -30.641 1.233 1 92.75 616 TYR A N 1
ATOM 5038 C CA . TYR A 1 616 ? -54.656 -30.781 2.396 1 92.75 616 TYR A CA 1
ATOM 5039 C C . TYR A 1 616 ? -53.562 -31.766 2.125 1 92.75 616 TYR A C 1
ATOM 5041 O O . TYR A 1 616 ? -53.719 -32.719 1.353 1 92.75 616 TYR A O 1
ATOM 5049 N N . MET A 1 617 ? -52.406 -31.469 2.746 1 93.94 617 MET A N 1
ATOM 5050 C CA . MET A 1 617 ? -51.25 -32.375 2.703 1 93.94 617 MET A CA 1
ATOM 5051 C C . MET A 1 617 ? -50.75 -32.656 4.109 1 93.94 617 MET A C 1
ATOM 5053 O O . MET A 1 617 ? -50.688 -31.766 4.949 1 93.94 617 MET A O 1
ATOM 5057 N N . VAL A 1 618 ? -50.438 -34 4.332 1 94.19 618 VAL A N 1
ATOM 5058 C CA . VAL A 1 618 ? -49.938 -34.375 5.645 1 94.19 618 VAL A CA 1
ATOM 5059 C C . VAL A 1 618 ? -48.625 -35.125 5.496 1 94.19 618 VAL A C 1
ATOM 5061 O O . VAL A 1 618 ? -48.406 -35.844 4.52 1 94.19 618 VAL A O 1
ATOM 5064 N N . GLU A 1 619 ? -47.75 -34.938 6.512 1 94.56 619 GLU A N 1
ATOM 5065 C CA . GLU A 1 619 ? -46.438 -35.594 6.527 1 94.56 619 GLU A CA 1
ATOM 5066 C C . GLU A 1 619 ? -46.562 -37.062 6.945 1 94.56 619 GLU A C 1
ATOM 5068 O O . GLU A 1 619 ? -47.344 -37.406 7.828 1 94.56 619 GLU A O 1
ATOM 5073 N N . LYS A 1 620 ? -45.719 -37.875 6.363 1 92.69 620 LYS A N 1
ATOM 5074 C CA . LYS A 1 620 ? -45.75 -39.312 6.664 1 92.69 620 LYS A CA 1
ATOM 5075 C C . LYS A 1 620 ? -45.531 -39.562 8.148 1 92.69 620 LYS A C 1
ATOM 5077 O O . LYS A 1 620 ? -46.125 -40.469 8.734 1 92.69 620 LYS A O 1
ATOM 5082 N N . ALA A 1 621 ? -44.656 -38.812 8.789 1 90.06 621 ALA A N 1
ATOM 5083 C CA . ALA A 1 621 ? -44.281 -39.031 10.18 1 90.06 621 ALA A CA 1
ATOM 5084 C C . ALA A 1 621 ? -45.281 -38.406 11.133 1 90.06 621 ALA A C 1
ATOM 5086 O O . ALA A 1 621 ? -45.156 -38.562 12.352 1 90.06 621 ALA A O 1
ATOM 5087 N N . SER A 1 622 ? -46.25 -37.719 10.492 1 89.5 622 SER A N 1
ATOM 5088 C CA . SER A 1 622 ? -47.219 -37.031 11.352 1 89.5 622 SER A CA 1
ATOM 5089 C C . SER A 1 622 ? -48.281 -38 11.836 1 89.5 622 SER A C 1
ATOM 5091 O O . SER A 1 622 ? -48.469 -39.062 11.289 1 89.5 622 SER A O 1
ATOM 5093 N N . GLY A 1 623 ? -49.031 -37.656 12.852 1 87.44 623 GLY A N 1
ATOM 5094 C CA . GLY A 1 623 ? -50.125 -38.438 13.391 1 87.44 623 GLY A CA 1
ATOM 5095 C C . GLY A 1 623 ? -51.344 -38.5 12.469 1 87.44 623 GLY A C 1
ATOM 5096 O O . GLY A 1 623 ? -52.188 -39.375 12.625 1 87.44 623 GLY A O 1
ATOM 5097 N N . ASP A 1 624 ? -51.344 -37.719 11.492 1 91 624 ASP A N 1
ATOM 5098 C CA . ASP A 1 624 ? -52.469 -37.656 10.578 1 91 624 ASP A CA 1
ATOM 5099 C C . ASP A 1 624 ? -52.312 -38.656 9.43 1 91 624 ASP A C 1
ATOM 5101 O O . ASP A 1 624 ? -53.281 -38.906 8.68 1 91 624 ASP A O 1
ATOM 5105 N N . PHE A 1 625 ? -51.188 -39.156 9.344 1 91.69 625 PHE A N 1
ATOM 5106 C CA . PHE A 1 625 ? -50.906 -40.125 8.273 1 91.69 625 PHE A CA 1
ATOM 5107 C C . PHE A 1 625 ? -51.562 -41.469 8.586 1 91.69 625 PHE A C 1
ATOM 5109 O O . PHE A 1 625 ? -51.469 -41.969 9.719 1 91.69 625 PHE A O 1
ATOM 5116 N N . LYS A 1 626 ? -52.312 -42.062 7.594 1 90 626 LYS A N 1
ATOM 5117 C CA . LYS A 1 626 ? -52.906 -43.375 7.68 1 90 626 LYS A CA 1
ATOM 5118 C C . LYS A 1 626 ? -52.312 -44.312 6.621 1 90 626 LYS A C 1
ATOM 5120 O O . LYS A 1 626 ? -52.031 -43.875 5.496 1 90 626 LYS A O 1
ATOM 5125 N N . SER A 1 627 ? -52.188 -45.562 6.941 1 89.25 627 SER A N 1
ATOM 5126 C CA . SER A 1 627 ? -51.531 -46.531 6.074 1 89.25 627 SER A CA 1
ATOM 5127 C C . SER A 1 627 ? -52.219 -46.625 4.723 1 89.25 627 SER A C 1
ATOM 5129 O O . SER A 1 627 ? -51.594 -46.906 3.705 1 89.25 627 SER A O 1
ATOM 5131 N N . GLU A 1 628 ? -53.531 -46.344 4.711 1 88.56 628 GLU A N 1
ATOM 5132 C CA . GLU A 1 628 ? -54.312 -46.438 3.477 1 88.56 628 GLU A CA 1
ATOM 5133 C C . GLU A 1 628 ? -53.906 -45.344 2.486 1 88.56 628 GLU A C 1
ATOM 5135 O O . GLU A 1 628 ? -54.156 -45.469 1.285 1 88.56 628 GLU A O 1
ATOM 5140 N N . MET A 1 629 ? -53.156 -44.406 3.064 1 90.06 629 MET A N 1
ATOM 5141 C CA . MET A 1 629 ? -52.75 -43.25 2.23 1 90.06 629 MET A CA 1
ATOM 5142 C C . MET A 1 629 ? -51.5 -43.594 1.434 1 90.06 629 MET A C 1
ATOM 5144 O O . MET A 1 629 ? -51.156 -42.906 0.481 1 90.06 629 MET A O 1
ATOM 5148 N N . ASN A 1 630 ? -50.844 -44.625 1.862 1 90.38 630 ASN A N 1
ATOM 5149 C CA . ASN A 1 630 ? -49.562 -44.969 1.271 1 90.38 630 ASN A CA 1
ATOM 5150 C C . ASN A 1 630 ? -49.719 -45.562 -0.123 1 90.38 630 ASN A C 1
ATOM 5152 O O . ASN A 1 630 ? -49.406 -46.75 -0.345 1 90.38 630 ASN A O 1
ATOM 5156 N N . LYS A 1 631 ? -50.25 -44.844 -1.015 1 91.38 631 LYS A N 1
ATOM 5157 C CA . LYS A 1 631 ? -50.469 -45.156 -2.424 1 91.38 631 LYS A CA 1
ATOM 5158 C C . LYS A 1 631 ? -50.281 -43.938 -3.303 1 91.38 631 LYS A C 1
ATOM 5160 O O . LYS A 1 631 ? -50.281 -42.781 -2.809 1 91.38 631 LYS A O 1
ATOM 5165 N N . PRO A 1 632 ? -49.969 -44.094 -4.637 1 94.25 632 PRO A N 1
ATOM 5166 C CA . PRO A 1 632 ? -49.812 -42.969 -5.531 1 94.25 632 PRO A CA 1
ATOM 5167 C C . PRO A 1 632 ? -51.062 -42.062 -5.531 1 94.25 632 PRO A C 1
ATOM 5169 O O . PRO A 1 632 ? -52.188 -42.531 -5.559 1 94.25 632 PRO A O 1
ATOM 5172 N N . PHE A 1 633 ? -50.812 -40.781 -5.555 1 92.06 633 PHE A N 1
ATOM 5173 C CA . PHE A 1 633 ? -51.875 -39.781 -5.512 1 92.06 633 PHE A CA 1
ATOM 5174 C C . PHE A 1 633 ? -52.688 -39.812 -6.805 1 92.06 633 PHE A C 1
ATOM 5176 O O . PHE A 1 633 ? -52.125 -39.938 -7.891 1 92.06 633 PHE A O 1
ATOM 5183 N N . GLU A 1 634 ? -54.031 -39.656 -6.637 1 92.62 634 GLU A N 1
ATOM 5184 C CA . GLU A 1 634 ? -54.969 -39.531 -7.746 1 92.62 634 GLU A CA 1
ATOM 5185 C C . GLU A 1 634 ? -55.938 -38.375 -7.512 1 92.62 634 GLU A C 1
ATOM 5187 O O . GLU A 1 634 ? -56.531 -38.281 -6.441 1 92.62 634 GLU A O 1
ATOM 5192 N N . THR A 1 635 ? -56.094 -37.656 -8.5 1 92.12 635 THR A N 1
ATOM 5193 C CA . THR A 1 635 ? -56.938 -36.469 -8.406 1 92.12 635 THR A CA 1
ATOM 5194 C C . THR A 1 635 ? -58.375 -36.844 -8.008 1 92.12 635 THR A C 1
ATOM 5196 O O . THR A 1 635 ? -59 -36.125 -7.223 1 92.12 635 THR A O 1
ATOM 5199 N N . LYS A 1 636 ? -58.875 -37.969 -8.453 1 90.38 636 LYS A N 1
ATOM 5200 C CA . LYS A 1 636 ? -60.281 -38.375 -8.258 1 90.38 636 LYS A CA 1
ATOM 5201 C C . LYS A 1 636 ? -60.531 -38.688 -6.793 1 90.38 636 LYS A C 1
ATOM 5203 O O . LYS A 1 636 ? -61.688 -38.719 -6.371 1 90.38 636 LYS A O 1
ATOM 5208 N N . GLU A 1 637 ? -59.469 -38.844 -6.105 1 92.06 637 GLU A N 1
ATOM 5209 C CA . GLU A 1 637 ? -59.625 -39.219 -4.711 1 92.06 637 GLU A CA 1
ATOM 5210 C C . GLU A 1 637 ? -59.844 -38 -3.814 1 92.06 637 GLU A C 1
ATOM 5212 O O . GLU A 1 637 ? -60.25 -38.125 -2.654 1 92.06 637 GLU A O 1
ATOM 5217 N N . ILE A 1 638 ? -59.625 -36.844 -4.363 1 94.12 638 ILE A N 1
ATOM 5218 C CA . ILE A 1 638 ? -59.781 -35.625 -3.605 1 94.12 638 ILE A CA 1
ATOM 5219 C C . ILE A 1 638 ? -60.969 -34.812 -4.133 1 94.12 638 ILE A C 1
ATOM 5221 O O . ILE A 1 638 ? -60.906 -34.219 -5.207 1 94.12 638 ILE A O 1
ATOM 5225 N N . LYS A 1 639 ? -61.938 -34.75 -3.34 1 94.19 639 LYS A N 1
ATOM 5226 C CA . LYS A 1 639 ? -63.219 -34.188 -3.77 1 94.19 639 LYS A CA 1
ATOM 5227 C C . LYS A 1 639 ? -63.062 -32.75 -4.277 1 94.19 639 LYS A C 1
ATOM 5229 O O . LYS A 1 639 ? -63.531 -32.438 -5.371 1 94.19 639 LYS A O 1
ATOM 5234 N N . ALA A 1 640 ? -62.375 -32.031 -3.473 1 93.75 640 ALA A N 1
ATOM 5235 C CA . ALA A 1 640 ? -62.25 -30.609 -3.818 1 93.75 640 ALA A CA 1
ATOM 5236 C C . ALA A 1 640 ? -61.5 -30.438 -5.145 1 93.75 640 ALA A C 1
ATOM 5238 O O . ALA A 1 640 ? -61.844 -29.594 -5.961 1 93.75 640 ALA A O 1
ATOM 5239 N N . LEU A 1 641 ? -60.469 -31.125 -5.363 1 94.75 641 LEU A N 1
ATOM 5240 C CA . LEU A 1 641 ? -59.656 -31.047 -6.566 1 94.75 641 LEU A CA 1
ATOM 5241 C C . LEU A 1 641 ? -60.406 -31.594 -7.773 1 94.75 641 LEU A C 1
ATOM 5243 O O . LEU A 1 641 ? -60.344 -31.016 -8.859 1 94.75 641 LEU A O 1
ATOM 5247 N N . GLU A 1 642 ? -61.125 -32.719 -7.602 1 93.5 642 GLU A N 1
ATOM 5248 C CA . GLU A 1 642 ? -61.938 -33.281 -8.68 1 93.5 642 GLU A CA 1
ATOM 5249 C C . GLU A 1 642 ? -63 -32.312 -9.148 1 93.5 642 GLU A C 1
ATOM 5251 O O . GLU A 1 642 ? -63.188 -32.125 -10.352 1 93.5 642 GLU A O 1
ATOM 5256 N N . ASP A 1 643 ? -63.688 -31.719 -8.156 1 95 643 ASP A N 1
ATOM 5257 C CA . ASP A 1 643 ? -64.75 -30.75 -8.477 1 95 643 ASP A CA 1
ATOM 5258 C C . ASP A 1 643 ? -64.125 -29.562 -9.25 1 95 643 ASP A C 1
ATOM 5260 O O . ASP A 1 643 ? -64.75 -29.109 -10.227 1 95 643 ASP A O 1
ATOM 5264 N N . PHE A 1 644 ? -63.031 -29.125 -8.797 1 94.56 644 PHE A N 1
ATOM 5265 C CA . PHE A 1 644 ? -62.406 -27.984 -9.438 1 94.56 644 PHE A CA 1
ATOM 5266 C C . PHE A 1 644 ? -62 -28.312 -10.875 1 94.56 644 PHE A C 1
ATOM 5268 O O . PHE A 1 644 ? -62.281 -27.547 -11.789 1 94.56 644 PHE A O 1
ATOM 5275 N N . VAL A 1 645 ? -61.375 -29.453 -11.109 1 94.81 645 VAL A N 1
ATOM 5276 C CA . VAL A 1 645 ? -60.906 -29.891 -12.422 1 94.81 645 VAL A CA 1
ATOM 5277 C C . VAL A 1 645 ? -62.094 -30.062 -13.352 1 94.81 645 VAL A C 1
ATOM 5279 O O . VAL A 1 645 ? -62.062 -29.625 -14.508 1 94.81 645 VAL A O 1
ATOM 5282 N N . ASN A 1 646 ? -63.188 -30.641 -12.844 1 94.12 646 ASN A N 1
ATOM 5283 C CA . ASN A 1 646 ? -64.375 -30.875 -13.648 1 94.12 646 ASN A CA 1
ATOM 5284 C C . ASN A 1 646 ? -65.062 -29.578 -14.016 1 94.12 646 ASN A C 1
ATOM 5286 O O . ASN A 1 646 ? -65.625 -29.438 -15.117 1 94.12 646 ASN A O 1
ATOM 5290 N N . ALA A 1 647 ? -64.938 -28.625 -13.133 1 94.31 647 ALA A N 1
ATOM 5291 C CA . ALA A 1 647 ? -65.625 -27.359 -13.32 1 94.31 647 ALA A CA 1
ATOM 5292 C C . ALA A 1 647 ? -64.875 -26.422 -14.227 1 94.31 647 ALA A C 1
ATOM 5294 O O . ALA A 1 647 ? -65.438 -25.594 -14.922 1 94.31 647 ALA A O 1
ATOM 5295 N N . ASN A 1 648 ? -63.531 -26.578 -14.312 1 94.06 648 ASN A N 1
ATOM 5296 C CA . ASN A 1 648 ? -62.75 -25.5 -14.891 1 94.06 648 ASN A CA 1
ATOM 5297 C C . ASN A 1 648 ? -61.969 -25.953 -16.109 1 94.06 648 ASN A C 1
ATOM 5299 O O . ASN A 1 648 ? -61.375 -25.125 -16.828 1 94.06 648 ASN A O 1
ATOM 5303 N N . PHE A 1 649 ? -61.875 -27.297 -16.406 1 95.38 649 PHE A N 1
ATOM 5304 C CA . PHE A 1 649 ? -61.094 -27.797 -17.531 1 95.38 649 PHE A CA 1
ATOM 5305 C C . PHE A 1 649 ? -61.969 -28.641 -18.453 1 95.38 649 PHE A C 1
ATOM 5307 O O . PHE A 1 649 ? -62.844 -29.391 -17.984 1 95.38 649 PHE A O 1
ATOM 5314 N N . THR A 1 650 ? -61.781 -28.562 -19.734 1 94.94 650 THR A N 1
ATOM 5315 C CA . THR A 1 650 ? -62.438 -29.406 -20.719 1 94.94 650 THR A CA 1
ATOM 5316 C C . THR A 1 650 ? -61.844 -30.812 -20.734 1 94.94 650 THR A C 1
ATOM 5318 O O . THR A 1 650 ? -60.781 -31.047 -20.125 1 94.94 650 THR A O 1
ATOM 5321 N N . THR A 1 651 ? -62.562 -31.703 -21.422 1 92.62 651 THR A N 1
ATOM 5322 C CA . THR A 1 651 ? -62.062 -33.062 -21.516 1 92.62 651 THR A CA 1
ATOM 5323 C C . THR A 1 651 ? -60.688 -33.125 -22.156 1 92.62 651 THR A C 1
ATOM 5325 O O . THR A 1 651 ? -59.812 -33.875 -21.734 1 92.62 651 THR A O 1
ATOM 5328 N N . GLU A 1 652 ? -60.469 -32.281 -23.094 1 93.81 652 GLU A N 1
ATOM 5329 C CA . GLU A 1 652 ? -59.188 -32.219 -23.781 1 93.81 652 GLU A CA 1
ATOM 5330 C C . GLU A 1 652 ? -58.094 -31.656 -22.875 1 93.81 652 GLU A C 1
ATOM 5332 O O . GLU A 1 652 ? -56.969 -32.125 -22.859 1 93.81 652 GLU A O 1
ATOM 5337 N N . GLU A 1 653 ? -58.438 -30.672 -22.109 1 93.75 653 GLU A N 1
ATOM 5338 C CA . GLU A 1 653 ? -57.5 -30.016 -21.203 1 93.75 653 GLU A CA 1
ATOM 5339 C C . GLU A 1 653 ? -57.094 -30.938 -20.062 1 93.75 653 GLU A C 1
ATOM 5341 O O . GLU A 1 653 ? -55.969 -30.906 -19.594 1 93.75 653 GLU A O 1
ATOM 5346 N N . LYS A 1 654 ? -58.031 -31.641 -19.594 1 92.31 654 LYS A N 1
ATOM 5347 C CA . LYS A 1 654 ? -57.781 -32.562 -18.5 1 92.31 654 LYS A CA 1
ATOM 5348 C C . LYS A 1 654 ? -56.719 -33.594 -18.875 1 92.31 654 LYS A C 1
ATOM 5350 O O . LYS A 1 654 ? -55.938 -34.031 -18.016 1 92.31 654 LYS A O 1
ATOM 5355 N N . THR A 1 655 ? -56.625 -33.875 -20.125 1 91.06 655 THR A N 1
ATOM 5356 C CA . THR A 1 655 ? -55.656 -34.875 -20.562 1 91.06 655 THR A CA 1
ATOM 5357 C C . THR A 1 655 ? -54.25 -34.312 -20.531 1 91.06 655 THR A C 1
ATOM 5359 O O . THR A 1 655 ? -53.25 -35.062 -20.5 1 91.06 655 THR A O 1
ATOM 5362 N N . LYS A 1 656 ? -54.156 -33.062 -20.531 1 92.62 656 LYS A N 1
ATOM 5363 C CA . LYS A 1 656 ? -52.844 -32.375 -20.547 1 92.62 656 LYS A CA 1
ATOM 5364 C C . LYS A 1 656 ? -52.375 -32.094 -19.125 1 92.62 656 LYS A C 1
ATOM 5366 O O . LYS A 1 656 ? -51.219 -31.766 -18.906 1 92.62 656 LYS A O 1
ATOM 5371 N N . LEU A 1 657 ? -53.219 -32.219 -18.172 1 93.38 657 LEU A N 1
ATOM 5372 C CA . LEU A 1 657 ? -52.844 -32.062 -16.781 1 93.38 657 LEU A CA 1
ATOM 5373 C C . LEU A 1 657 ? -51.969 -33.188 -16.312 1 93.38 657 LEU A C 1
ATOM 5375 O O . LEU A 1 657 ? -52.188 -34.344 -16.688 1 93.38 657 LEU A O 1
ATOM 5379 N N . VAL A 1 658 ? -50.844 -32.844 -15.664 1 91.69 658 VAL A N 1
ATOM 5380 C CA . VAL A 1 658 ? -50 -33.844 -15.078 1 91.69 658 VAL A CA 1
ATOM 5381 C C . VAL A 1 658 ? -50.219 -33.906 -13.57 1 91.69 658 VAL A C 1
ATOM 5383 O O . VAL A 1 658 ? -50.125 -32.906 -12.875 1 91.69 658 VAL A O 1
ATOM 5386 N N . THR A 1 659 ? -50.5 -35.094 -13.117 1 92.38 659 THR A N 1
ATOM 5387 C CA . THR A 1 659 ? -50.75 -35.312 -11.695 1 92.38 659 THR A CA 1
ATOM 5388 C C . THR A 1 659 ? -49.531 -35.969 -11.039 1 92.38 659 THR A C 1
ATOM 5390 O O . THR A 1 659 ? -49.281 -37.156 -11.258 1 92.38 659 THR A O 1
ATOM 5393 N N . PRO A 1 660 ? -48.781 -35.281 -10.156 1 95.25 660 PRO A N 1
ATOM 5394 C CA . PRO A 1 660 ? -47.719 -35.938 -9.414 1 95.25 660 PRO A CA 1
ATOM 5395 C C . PRO A 1 660 ? -48.219 -37.031 -8.477 1 95.25 660 PRO A C 1
ATOM 5397 O O . PRO A 1 660 ? -49.281 -36.875 -7.871 1 95.25 660 PRO A O 1
ATOM 5400 N N . LYS A 1 661 ? -47.5 -38.094 -8.328 1 96 661 LYS A N 1
ATOM 5401 C CA . LYS A 1 661 ? -47.906 -39.219 -7.516 1 96 661 LYS A CA 1
ATOM 5402 C C . LYS A 1 661 ? -47.375 -39.125 -6.098 1 96 661 LYS A C 1
ATOM 5404 O O . LYS A 1 661 ? -47.969 -39.656 -5.152 1 96 661 LYS A O 1
ATOM 5409 N N . TYR A 1 662 ? -46.188 -38.531 -6.016 1 96.56 662 TYR A N 1
ATOM 5410 C CA . TYR A 1 662 ? -45.5 -38.469 -4.738 1 96.56 662 TYR A CA 1
ATOM 5411 C C . TYR A 1 662 ? -45 -37.031 -4.473 1 96.56 662 TYR A C 1
ATOM 5413 O O . TYR A 1 662 ? -44.719 -36.281 -5.406 1 96.56 662 TYR A O 1
ATOM 5421 N N . PHE A 1 663 ? -44.875 -36.656 -3.174 1 97.12 663 PHE A N 1
ATOM 5422 C CA . PHE A 1 663 ? -44.469 -35.312 -2.762 1 97.12 663 PHE A CA 1
ATOM 5423 C C . PHE A 1 663 ? -43.406 -35.406 -1.669 1 97.12 663 PHE A C 1
ATOM 5425 O O . PHE A 1 663 ? -43.625 -36 -0.617 1 97.12 663 PHE A O 1
ATOM 5432 N N . TYR A 1 664 ? -42.25 -34.781 -1.969 1 97.56 664 TYR A N 1
ATOM 5433 C CA . TYR A 1 664 ? -41.125 -34.75 -1.013 1 97.56 664 TYR A CA 1
ATOM 5434 C C . TYR A 1 664 ? -40.688 -33.312 -0.736 1 97.56 664 TYR A C 1
ATOM 5436 O O . TYR A 1 664 ? -40.562 -32.531 -1.661 1 97.56 664 TYR A O 1
ATOM 5444 N N . GLN A 1 665 ? -40.5 -32.969 0.49 1 98 665 GLN A N 1
ATOM 5445 C CA . GLN A 1 665 ? -39.812 -31.75 0.883 1 98 665 GLN A CA 1
ATOM 5446 C C . GLN A 1 665 ? -38.375 -32.062 1.347 1 98 665 GLN A C 1
ATOM 5448 O O . GLN A 1 665 ? -38.188 -32.812 2.295 1 98 665 GLN A O 1
ATOM 5453 N N . VAL A 1 666 ? -37.469 -31.453 0.673 1 98.38 666 VAL A N 1
ATOM 5454 C CA . VAL A 1 666 ? -36.062 -31.641 1.029 1 98.38 666 VAL A CA 1
ATOM 5455 C C . VAL A 1 666 ? -35.5 -30.328 1.563 1 98.38 666 VAL A C 1
ATOM 5457 O O . VAL A 1 666 ? -35.562 -29.297 0.902 1 98.38 666 VAL A O 1
ATOM 5460 N N . THR A 1 667 ? -34.938 -30.391 2.768 1 98.5 667 THR A N 1
ATOM 5461 C CA . THR A 1 667 ? -34.25 -29.25 3.365 1 98.5 667 THR A CA 1
ATOM 5462 C C . THR A 1 667 ? -32.719 -29.422 3.238 1 98.5 667 THR A C 1
ATOM 5464 O O . THR A 1 667 ? -32.156 -30.422 3.676 1 98.5 667 THR A O 1
ATOM 5467 N N . PHE A 1 668 ? -32.156 -28.406 2.6 1 98.62 668 PHE A N 1
ATOM 5468 C CA . PHE A 1 668 ? -30.688 -28.359 2.434 1 98.62 668 PHE A CA 1
ATOM 5469 C C . PHE A 1 668 ? -30.062 -27.359 3.395 1 98.62 668 PHE A C 1
ATOM 5471 O O . PHE A 1 668 ? -30.625 -26.281 3.621 1 98.62 668 PHE A O 1
ATOM 5478 N N . ASP A 1 669 ? -28.938 -27.734 3.979 1 98.06 669 ASP A N 1
ATOM 5479 C CA . ASP A 1 669 ? -28.203 -26.797 4.812 1 98.06 669 ASP A CA 1
ATOM 5480 C C . ASP A 1 669 ? -26.828 -26.484 4.215 1 98.06 669 ASP A C 1
ATOM 5482 O O . ASP A 1 669 ? -26.359 -27.203 3.336 1 98.06 669 ASP A O 1
ATOM 5486 N N . LYS A 1 670 ? -26.25 -25.438 4.656 1 97.19 670 LYS A N 1
ATOM 5487 C CA . LYS A 1 670 ? -24.984 -24.953 4.121 1 97.19 670 LYS A CA 1
ATOM 5488 C C . LYS A 1 670 ? -24.016 -24.562 5.242 1 97.19 670 LYS A C 1
ATOM 5490 O O . LYS A 1 670 ? -23.766 -23.375 5.473 1 97.19 670 LYS A O 1
ATOM 5495 N N . PRO A 1 671 ? -23.344 -25.516 5.848 1 96.44 671 PRO A N 1
ATOM 5496 C CA . PRO A 1 671 ? -22.359 -25.219 6.887 1 96.44 671 PRO A CA 1
ATOM 5497 C C . PRO A 1 671 ? -21.188 -24.391 6.367 1 96.44 671 PRO A C 1
ATOM 5499 O O . PRO A 1 671 ? -20.562 -23.656 7.133 1 96.44 671 PRO A O 1
ATOM 5502 N N . GLY A 1 672 ? -20.859 -24.516 5.145 1 96.5 672 GLY A N 1
ATOM 5503 C CA . GLY A 1 672 ? -19.781 -23.734 4.566 1 96.5 672 GLY A CA 1
ATOM 5504 C C . GLY A 1 672 ? -20.156 -22.297 4.309 1 96.5 672 GLY A C 1
ATOM 5505 O O . GLY A 1 672 ? -21.328 -21.984 4.07 1 96.5 672 GLY A O 1
ATOM 5506 N N . GLY A 1 673 ? -19.188 -21.422 4.254 1 96.81 673 GLY A N 1
ATOM 5507 C CA . GLY A 1 673 ? -19.422 -20 4.102 1 96.81 673 GLY A CA 1
ATOM 5508 C C . GLY A 1 673 ? -19.562 -19.562 2.656 1 96.81 673 GLY A C 1
ATOM 5509 O O . GLY A 1 673 ? -20.094 -18.484 2.369 1 96.81 673 GLY A O 1
ATOM 5510 N N . LEU A 1 674 ? -19.141 -20.344 1.712 1 98.31 674 LEU A N 1
ATOM 5511 C CA . LEU A 1 674 ? -19.219 -19.969 0.304 1 98.31 674 LEU A CA 1
ATOM 5512 C C . LEU A 1 674 ? -20.625 -20.125 -0.236 1 98.31 674 LEU A C 1
ATOM 5514 O O . LEU A 1 674 ? -21.328 -21.062 0.148 1 98.31 674 LEU A O 1
ATOM 5518 N N . VAL A 1 675 ? -21.047 -19.266 -1.104 1 97.94 675 VAL A N 1
ATOM 5519 C CA . VAL A 1 675 ? -22.266 -19.422 -1.88 1 97.94 675 VAL A CA 1
ATOM 5520 C C . VAL A 1 675 ? -21.969 -20.219 -3.152 1 97.94 675 VAL A C 1
ATOM 5522 O O . VAL A 1 675 ? -21 -19.938 -3.854 1 97.94 675 VAL A O 1
ATOM 5525 N N . MET A 1 676 ? -22.734 -21.203 -3.426 1 98.44 676 MET A N 1
ATOM 5526 C CA . MET A 1 676 ? -22.625 -22.031 -4.625 1 98.44 676 MET A CA 1
ATOM 5527 C C . MET A 1 676 ? -24.016 -22.469 -5.102 1 98.44 676 MET A C 1
ATOM 5529 O O . MET A 1 676 ? -24.969 -22.484 -4.32 1 98.44 676 MET A O 1
ATOM 5533 N N . PRO A 1 677 ? -24.141 -22.797 -6.406 1 98.25 677 PRO A N 1
ATOM 5534 C CA . PRO A 1 677 ? -25.391 -23.438 -6.832 1 98.25 677 PRO A CA 1
ATOM 5535 C C . PRO A 1 677 ? -25.656 -24.766 -6.105 1 98.25 677 PRO A C 1
ATOM 5537 O O . PRO A 1 677 ? -24.719 -25.422 -5.656 1 98.25 677 PRO A O 1
ATOM 5540 N N . LEU A 1 678 ? -26.875 -24.969 -5.984 1 98.56 678 LEU A N 1
ATOM 5541 C CA . LEU A 1 678 ? -27.297 -26.25 -5.402 1 98.56 678 LEU A CA 1
ATOM 5542 C C . LEU A 1 678 ? -27.578 -27.266 -6.492 1 98.56 678 LEU A C 1
ATOM 5544 O O . LEU A 1 678 ? -28.547 -27.141 -7.246 1 98.56 678 LEU A O 1
ATOM 5548 N N . LEU A 1 679 ? -26.75 -28.312 -6.574 1 98.69 679 LEU A N 1
ATOM 5549 C CA . LEU A 1 679 ? -26.859 -29.391 -7.555 1 98.69 679 LEU A CA 1
ATOM 5550 C C . LEU A 1 679 ? -27.406 -30.656 -6.906 1 98.69 679 LEU A C 1
ATOM 5552 O O . LEU A 1 679 ? -26.766 -31.203 -6.004 1 98.69 679 LEU A O 1
ATOM 5556 N N . VAL A 1 680 ? -28.5 -31.125 -7.43 1 98.56 680 VAL A N 1
ATOM 5557 C CA . VAL A 1 680 ? -29.172 -32.25 -6.777 1 98.56 680 VAL A CA 1
ATOM 5558 C C . VAL A 1 680 ? -29.469 -33.344 -7.805 1 98.56 680 VAL A C 1
ATOM 5560 O O . VAL A 1 680 ? -30 -33.062 -8.875 1 98.56 680 VAL A O 1
ATOM 5563 N N . GLU A 1 681 ? -29.062 -34.562 -7.473 1 98.62 681 GLU A N 1
ATOM 5564 C CA . GLU A 1 681 ? -29.422 -35.719 -8.258 1 98.62 681 GLU A CA 1
ATOM 5565 C C . GLU A 1 681 ? -30.406 -36.625 -7.5 1 98.62 681 GLU A C 1
ATOM 5567 O O . GLU A 1 681 ? -30.156 -37 -6.359 1 98.62 681 GLU A O 1
ATOM 5572 N N . ILE A 1 682 ? -31.531 -36.906 -8.148 1 98.44 682 ILE A N 1
ATOM 5573 C CA . ILE A 1 682 ? -32.531 -37.781 -7.586 1 98.44 682 ILE A CA 1
ATOM 5574 C C . ILE A 1 682 ? -32.531 -39.125 -8.328 1 98.44 682 ILE A C 1
ATOM 5576 O O . ILE A 1 682 ? -32.562 -39.156 -9.562 1 98.44 682 ILE A O 1
ATOM 5580 N N . THR A 1 683 ? -32.406 -40.188 -7.602 1 98.25 683 THR A N 1
ATOM 5581 C CA . THR A 1 683 ? -32.531 -41.562 -8.133 1 98.25 683 THR A CA 1
ATOM 5582 C C . THR A 1 683 ? -33.844 -42.188 -7.68 1 98.25 683 THR A C 1
ATOM 5584 O O . THR A 1 683 ? -34.125 -42.25 -6.484 1 98.25 683 THR A O 1
ATOM 5587 N N . TYR A 1 684 ? -34.594 -42.656 -8.664 1 97.56 684 TYR A N 1
ATOM 5588 C CA . TYR A 1 684 ? -35.875 -43.281 -8.352 1 97.56 684 TYR A CA 1
ATOM 5589 C C . TYR A 1 684 ? -35.719 -44.781 -8.133 1 97.56 684 TYR A C 1
ATOM 5591 O O . TYR A 1 684 ? -34.688 -45.344 -8.414 1 97.56 684 TYR A O 1
ATOM 5599 N N . GLU A 1 685 ? -36.781 -45.375 -7.676 1 95.94 685 GLU A N 1
ATOM 5600 C CA . GLU A 1 685 ? -36.75 -46.781 -7.348 1 95.94 685 GLU A CA 1
ATOM 5601 C C . GLU A 1 685 ? -36.469 -47.656 -8.586 1 95.94 685 GLU A C 1
ATOM 5603 O O . GLU A 1 685 ? -35.875 -48.719 -8.492 1 95.94 685 GLU A O 1
ATOM 5608 N N . ASP A 1 686 ? -36.938 -47.125 -9.742 1 96.25 686 ASP A N 1
ATOM 5609 C CA . ASP A 1 686 ? -36.75 -47.906 -10.961 1 96.25 686 ASP A CA 1
ATOM 5610 C C . ASP A 1 686 ? -35.344 -47.656 -11.547 1 96.25 686 ASP A C 1
ATOM 5612 O O . ASP A 1 686 ? -35.031 -48.156 -12.633 1 96.25 686 ASP A O 1
ATOM 5616 N N . GLY A 1 687 ? -34.562 -46.75 -10.938 1 96 687 GLY A N 1
ATOM 5617 C CA . GLY A 1 687 ? -33.188 -46.562 -11.344 1 96 687 GLY A CA 1
ATOM 5618 C C . GLY A 1 687 ? -32.969 -45.312 -12.195 1 96 687 GLY A C 1
ATOM 5619 O O . GLY A 1 687 ? -31.844 -44.844 -12.375 1 96 687 GLY A O 1
ATOM 5620 N N . THR A 1 688 ? -34.031 -44.781 -12.727 1 97.5 688 THR A N 1
ATOM 5621 C CA . THR A 1 688 ? -33.906 -43.594 -13.523 1 97.5 688 THR A CA 1
ATOM 5622 C C . THR A 1 688 ? -33.469 -42.406 -12.648 1 97.5 688 THR A C 1
ATOM 5624 O O . THR A 1 688 ? -33.75 -42.375 -11.453 1 97.5 688 THR A O 1
ATOM 5627 N N . MET A 1 689 ? -32.719 -41.5 -13.273 1 97.38 689 MET A N 1
ATOM 5628 C CA . MET A 1 689 ? -32.156 -40.375 -12.523 1 97.38 689 MET A CA 1
ATOM 5629 C C . MET A 1 689 ? -32.625 -39.062 -13.102 1 97.38 689 MET A C 1
ATOM 5631 O O . MET A 1 689 ? -32.938 -38.969 -14.297 1 97.38 689 MET A O 1
ATOM 5635 N N . GLU A 1 690 ? -32.75 -38.094 -12.273 1 97.12 690 GLU A N 1
ATOM 5636 C CA . GLU A 1 690 ? -33.094 -36.719 -12.641 1 97.12 690 GLU A CA 1
ATOM 5637 C C . GLU A 1 690 ? -32.188 -35.719 -11.938 1 97.12 690 GLU A C 1
ATOM 5639 O O . GLU A 1 690 ? -31.938 -35.812 -10.734 1 97.12 690 GLU A O 1
ATOM 5644 N N . ASN A 1 691 ? -31.625 -34.781 -12.773 1 97.69 691 ASN A N 1
ATOM 5645 C CA . ASN A 1 691 ? -30.734 -33.75 -12.227 1 97.69 691 ASN A CA 1
ATOM 5646 C C . ASN A 1 691 ? -31.406 -32.406 -12.148 1 97.69 691 ASN A C 1
ATOM 5648 O O . ASN A 1 691 ? -32.125 -32 -13.062 1 97.69 691 ASN A O 1
ATOM 5652 N N . HIS A 1 692 ? -31.266 -31.75 -11 1 97.56 692 HIS A N 1
ATOM 5653 C CA . HIS A 1 692 ? -31.766 -30.391 -10.773 1 97.56 692 HIS A CA 1
ATOM 5654 C C . HIS A 1 692 ? -30.625 -29.438 -10.43 1 97.56 692 HIS A C 1
ATOM 5656 O O . HIS A 1 692 ? -29.75 -29.766 -9.609 1 97.56 692 HIS A O 1
ATOM 5662 N N . LYS A 1 693 ? -30.641 -28.328 -11.109 1 97.62 693 LYS A N 1
ATOM 5663 C CA . LYS A 1 693 ? -29.672 -27.266 -10.812 1 97.62 693 LYS A CA 1
ATOM 5664 C C . LYS A 1 693 ? -30.391 -26 -10.328 1 97.62 693 LYS A C 1
ATOM 5666 O O . LYS A 1 693 ? -31.109 -25.359 -11.094 1 97.62 693 LYS A O 1
ATOM 5671 N N . PHE A 1 694 ? -30.188 -25.688 -9.078 1 98.06 694 PHE A N 1
ATOM 5672 C CA . PHE A 1 694 ? -30.688 -24.438 -8.531 1 98.06 694 PHE A CA 1
ATOM 5673 C C . PHE A 1 694 ? -29.594 -23.375 -8.523 1 98.06 694 PHE A C 1
ATOM 5675 O O . PHE A 1 694 ? -28.469 -23.641 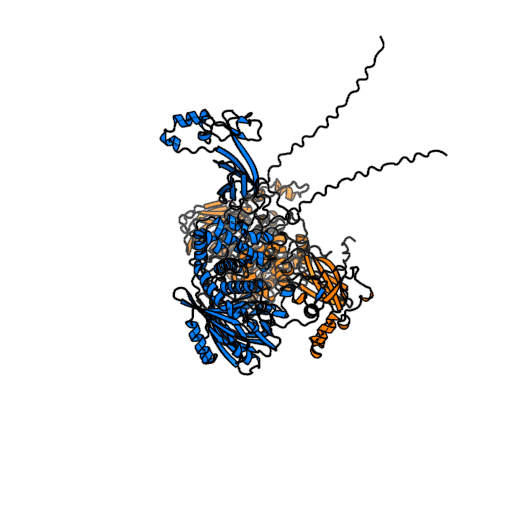-8.094 1 98.06 694 PHE A O 1
ATOM 5682 N N . PRO A 1 695 ? -29.891 -22.188 -9.031 1 97.25 695 PRO A N 1
ATOM 5683 C CA . PRO A 1 695 ? -28.859 -21.141 -9.07 1 97.25 695 PRO A CA 1
ATOM 5684 C C . PRO A 1 695 ? -28.406 -20.703 -7.68 1 97.25 695 PRO A C 1
ATOM 5686 O O . PRO A 1 695 ? -29.094 -20.953 -6.691 1 97.25 695 PRO A O 1
ATOM 5689 N N . ALA A 1 696 ? -27.297 -20.078 -7.602 1 97.75 696 ALA A N 1
ATOM 5690 C CA . ALA A 1 696 ? -26.719 -19.625 -6.336 1 97.75 696 ALA A CA 1
ATOM 5691 C C . ALA A 1 696 ? -27.703 -18.75 -5.578 1 97.75 696 ALA A C 1
ATOM 5693 O O . ALA A 1 696 ? -27.688 -18.703 -4.344 1 97.75 696 ALA A O 1
ATOM 5694 N N . GLN A 1 697 ? -28.594 -18.109 -6.266 1 97 697 GLN A N 1
ATOM 5695 C CA . GLN A 1 697 ? -29.547 -17.156 -5.711 1 97 697 GLN A CA 1
ATOM 5696 C C . GLN A 1 697 ? -30.562 -17.844 -4.805 1 97 697 GLN A C 1
ATOM 5698 O O . GLN A 1 697 ? -31.312 -17.188 -4.082 1 97 697 GLN A O 1
ATOM 5703 N N . ILE A 1 698 ? -30.531 -19.156 -4.762 1 97.69 698 ILE A N 1
ATOM 5704 C CA . ILE A 1 698 ? -31.406 -19.891 -3.857 1 97.69 698 ILE A CA 1
ATOM 5705 C C . ILE A 1 698 ? -31.078 -19.516 -2.41 1 97.69 698 ILE A C 1
ATOM 5707 O O . ILE A 1 698 ? -31.938 -19.641 -1.531 1 97.69 698 ILE A O 1
ATOM 5711 N N . TRP A 1 699 ? -29.875 -18.953 -2.215 1 97.75 699 TRP A N 1
ATOM 5712 C CA . TRP A 1 699 ? -29.406 -18.641 -0.869 1 97.75 699 TRP A CA 1
ATOM 5713 C C . TRP A 1 699 ? -29.641 -17.172 -0.541 1 97.75 699 TRP A C 1
ATOM 5715 O O . TRP A 1 699 ? -29.203 -16.688 0.512 1 97.75 699 TRP A O 1
ATOM 5725 N N . LEU A 1 700 ? -30.312 -16.344 -1.328 1 95.75 700 LEU A N 1
ATOM 5726 C CA . LEU A 1 700 ? -30.422 -14.898 -1.229 1 95.75 700 LEU A CA 1
ATOM 5727 C C . LEU A 1 700 ? -31.062 -14.492 0.097 1 95.75 700 LEU A C 1
ATOM 5729 O O . LEU A 1 700 ? -30.625 -13.539 0.736 1 95.75 700 LEU A O 1
ATOM 5733 N N . LYS A 1 701 ? -32.094 -15.234 0.488 1 95 701 LYS A N 1
ATOM 5734 C CA . LYS A 1 701 ? -32.875 -14.805 1.634 1 95 701 LYS A CA 1
ATOM 5735 C C . LYS A 1 701 ? -32.438 -15.492 2.916 1 95 701 LYS A C 1
ATOM 5737 O O . LYS A 1 701 ? -32.688 -15 4.016 1 95 701 LYS A O 1
ATOM 5742 N N . ASN A 1 702 ? -31.844 -16.641 2.799 1 95.94 702 ASN A N 1
ATOM 5743 C CA . ASN A 1 702 ? -31.297 -17.422 3.91 1 95.94 702 ASN A CA 1
ATOM 5744 C C . ASN A 1 702 ? -30.031 -18.156 3.5 1 95.94 702 ASN A C 1
ATOM 5746 O O . ASN A 1 702 ? -30.094 -19.203 2.832 1 95.94 702 ASN A O 1
ATOM 5750 N N . ASP A 1 703 ? -28.969 -17.719 4.02 1 95.88 703 ASP A N 1
ATOM 5751 C CA . ASP A 1 703 ? -27.672 -18.25 3.625 1 95.88 703 ASP A CA 1
ATOM 5752 C C . ASP A 1 703 ? -27.359 -19.562 4.344 1 95.88 703 ASP A C 1
ATOM 5754 O O . ASP A 1 703 ? -26.375 -20.234 4.035 1 95.88 703 ASP A O 1
ATOM 5758 N N . LYS A 1 704 ? -28.188 -20.031 5.191 1 96.75 704 LYS A N 1
ATOM 5759 C CA . LYS A 1 704 ? -27.859 -21.172 6.035 1 96.75 704 LYS A CA 1
ATOM 5760 C C . LYS A 1 704 ? -28.656 -22.406 5.633 1 96.75 704 LYS A C 1
ATOM 5762 O O . LYS A 1 704 ? -28.188 -23.547 5.777 1 96.75 704 LYS A O 1
ATOM 5767 N N . GLU A 1 705 ? -29.906 -22.125 5.16 1 97.5 705 GLU A N 1
ATOM 5768 C CA . GLU A 1 705 ? -30.797 -23.25 4.879 1 97.5 705 GLU A CA 1
ATOM 5769 C C . GLU A 1 705 ? -31.844 -22.875 3.832 1 97.5 705 GLU A C 1
ATOM 5771 O O . GLU A 1 705 ? -32.312 -21.734 3.801 1 97.5 705 GLU A O 1
ATOM 5776 N N . VAL A 1 706 ? -32.156 -23.891 2.977 1 98.12 706 VAL A N 1
ATOM 5777 C CA . VAL A 1 706 ? -33.219 -23.734 2.004 1 98.12 706 VAL A CA 1
ATOM 5778 C C . VAL A 1 706 ? -34 -25.031 1.858 1 98.12 706 VAL A C 1
ATOM 5780 O O . VAL A 1 706 ? -33.469 -26.109 2.156 1 98.12 706 VAL A O 1
ATOM 5783 N N . SER A 1 707 ? -35.25 -24.938 1.478 1 98.06 707 SER A N 1
ATOM 5784 C CA . SER A 1 707 ? -36.062 -26.109 1.219 1 98.06 707 SER A CA 1
ATOM 5785 C C . SER A 1 707 ? -36.656 -26.078 -0.186 1 98.06 707 SER A C 1
ATOM 5787 O O . SER A 1 707 ? -36.938 -25.016 -0.72 1 98.06 707 SER A O 1
ATOM 5789 N N . ARG A 1 708 ? -36.719 -27.281 -0.742 1 97.94 708 ARG A N 1
ATOM 5790 C CA . ARG A 1 708 ? -37.375 -27.484 -2.033 1 97.94 708 ARG A CA 1
ATOM 5791 C C . ARG A 1 708 ? -38.375 -28.641 -1.979 1 97.94 708 ARG A C 1
ATOM 5793 O O . ARG A 1 708 ? -38.188 -29.594 -1.233 1 97.94 708 ARG A O 1
ATOM 5800 N N . ILE A 1 709 ? -39.469 -28.438 -2.77 1 97.69 709 ILE A N 1
ATOM 5801 C CA . ILE A 1 709 ? -40.469 -29.5 -2.914 1 97.69 709 ILE A CA 1
ATOM 5802 C C . ILE A 1 709 ? -40.219 -30.234 -4.234 1 97.69 709 ILE A C 1
ATOM 5804 O O . ILE A 1 709 ? -40.094 -29.609 -5.289 1 97.69 709 ILE A O 1
ATOM 5808 N N . PHE A 1 710 ? -40.125 -31.547 -4.137 1 97.75 710 PHE A N 1
ATOM 5809 C CA . PHE A 1 710 ? -40.094 -32.406 -5.312 1 97.75 710 PHE A CA 1
ATOM 5810 C C . PHE A 1 710 ? -41.375 -33.219 -5.449 1 97.75 710 PHE A C 1
ATOM 5812 O O . PHE A 1 710 ? -41.594 -34.188 -4.691 1 97.75 710 PHE A O 1
ATOM 5819 N N . ALA A 1 711 ? -42.219 -32.781 -6.375 1 97.06 711 ALA A N 1
ATOM 5820 C CA . ALA A 1 711 ? -43.406 -33.531 -6.773 1 97.06 711 ALA A CA 1
ATOM 5821 C C . ALA A 1 711 ? -43.094 -34.469 -7.922 1 97.06 711 ALA A C 1
ATOM 5823 O O . ALA A 1 711 ? -42.812 -34.031 -9.047 1 97.06 711 ALA A O 1
ATOM 5824 N N . THR A 1 712 ? -43.156 -35.812 -7.676 1 96.88 712 THR A N 1
ATOM 5825 C CA . THR A 1 712 ? -42.562 -36.75 -8.625 1 96.88 712 THR A CA 1
ATOM 5826 C C . THR A 1 712 ? -43.594 -37.812 -9.07 1 96.88 712 THR A C 1
ATOM 5828 O O . THR A 1 712 ? -44.656 -37.938 -8.445 1 96.88 712 THR A O 1
ATOM 5831 N N . GLN A 1 713 ? -43.312 -38.469 -10.211 1 95.88 713 GLN A N 1
ATOM 5832 C CA . GLN A 1 713 ? -44.125 -39.562 -10.727 1 95.88 713 GLN A CA 1
ATOM 5833 C C . GLN A 1 713 ? -43.688 -40.906 -10.125 1 95.88 713 GLN A C 1
ATOM 5835 O O . GLN A 1 713 ? -44.469 -41.875 -10.133 1 95.88 713 GLN A O 1
ATOM 5840 N N . LYS A 1 714 ? -42.5 -40.906 -9.625 1 96 714 LYS A N 1
ATOM 5841 C CA . LYS A 1 714 ? -41.906 -42.125 -9.094 1 96 714 LYS A CA 1
ATOM 5842 C C . LYS A 1 714 ? -41.406 -41.938 -7.664 1 96 714 LYS A C 1
ATOM 5844 O O . LYS A 1 714 ? -41.188 -40.781 -7.242 1 96 714 LYS A O 1
ATOM 5849 N N . ILE A 1 715 ? -41.281 -43.094 -6.973 1 96.19 715 ILE A N 1
ATOM 5850 C CA . ILE A 1 715 ? -40.781 -43.031 -5.609 1 96.19 715 ILE A CA 1
ATOM 5851 C C . ILE A 1 715 ? -39.281 -42.719 -5.637 1 96.19 715 ILE A C 1
ATOM 5853 O O . ILE A 1 715 ? -38.531 -43.344 -6.402 1 96.19 715 ILE A O 1
ATOM 5857 N N . ILE A 1 716 ? -38.906 -41.75 -4.754 1 97.56 716 ILE A N 1
ATOM 5858 C CA . ILE A 1 716 ? -37.469 -41.406 -4.652 1 97.56 716 ILE A CA 1
ATOM 5859 C C . ILE A 1 716 ? -36.75 -42.438 -3.793 1 97.56 716 ILE A C 1
ATOM 5861 O O . ILE A 1 716 ? -37.156 -42.719 -2.662 1 97.56 716 ILE A O 1
ATOM 5865 N N . LYS A 1 717 ? -35.719 -43 -4.355 1 97.19 717 LYS A N 1
ATOM 5866 C CA . LYS A 1 717 ? -34.875 -43.969 -3.645 1 97.19 717 LYS A CA 1
ATOM 5867 C C . LYS A 1 717 ? -33.688 -43.281 -2.984 1 97.19 717 LYS A C 1
ATOM 5869 O O . LYS A 1 717 ? -33.281 -43.625 -1.866 1 97.19 717 LYS A O 1
ATOM 5874 N N . LYS A 1 718 ? -33.062 -42.281 -3.734 1 97.69 718 LYS A N 1
ATOM 5875 C CA . LYS A 1 718 ? -31.844 -41.656 -3.287 1 97.69 718 LYS A CA 1
ATOM 5876 C C . LYS A 1 718 ? -31.766 -40.188 -3.781 1 97.69 718 LYS A C 1
ATOM 5878 O O . LYS A 1 718 ? -32.25 -39.875 -4.867 1 97.69 718 LYS A O 1
ATOM 5883 N N . ILE A 1 719 ? -31.234 -39.344 -2.945 1 98.38 719 ILE A N 1
ATOM 5884 C CA . ILE A 1 719 ? -30.922 -37.969 -3.307 1 98.38 719 ILE A CA 1
ATOM 5885 C C . ILE A 1 719 ? -29.438 -37.688 -3.027 1 98.38 719 ILE A C 1
ATOM 5887 O O . ILE A 1 719 ? -28.922 -38.094 -1.982 1 98.38 719 ILE A O 1
ATOM 5891 N N . LYS A 1 720 ? -28.734 -37.062 -3.986 1 98.31 720 LYS A N 1
ATOM 5892 C CA . LYS A 1 720 ? -27.328 -36.719 -3.816 1 98.31 720 LYS A CA 1
ATOM 5893 C C . LYS A 1 720 ? -27.078 -35.25 -4.215 1 98.31 720 LYS A C 1
ATOM 5895 O O . LYS A 1 720 ? -27.562 -34.812 -5.246 1 98.31 720 LYS A O 1
ATOM 5900 N N . VAL A 1 721 ? -26.375 -34.594 -3.314 1 98.44 721 VAL A N 1
ATOM 5901 C CA . VAL A 1 721 ? -25.938 -33.25 -3.611 1 98.44 721 VAL A CA 1
ATOM 5902 C C . VAL A 1 721 ? -24.578 -33.281 -4.285 1 98.44 721 VAL A C 1
ATOM 5904 O O . VAL A 1 721 ? -23.656 -33.938 -3.805 1 98.44 721 VAL A O 1
ATOM 5907 N N . ASP A 1 722 ? -24.438 -32.625 -5.453 1 98.19 722 ASP A N 1
ATOM 5908 C CA . ASP A 1 722 ? -23.203 -32.438 -6.203 1 98.19 722 ASP A CA 1
ATOM 5909 C C . ASP A 1 722 ? -22.531 -33.781 -6.512 1 98.19 722 ASP A C 1
ATOM 5911 O O . ASP A 1 722 ? -21.375 -34 -6.18 1 98.19 722 ASP A O 1
ATOM 5915 N N . PRO A 1 723 ? -23.25 -34.625 -7.18 1 97.12 723 PRO A N 1
ATOM 5916 C CA . PRO A 1 723 ? -22.719 -35.969 -7.426 1 97.12 723 PRO A CA 1
ATOM 5917 C C . PRO A 1 723 ? -21.453 -35.969 -8.266 1 97.12 723 PRO A C 1
ATOM 5919 O O . PRO A 1 723 ? -20.641 -36.906 -8.172 1 97.12 723 PRO A O 1
ATOM 5922 N N . LYS A 1 724 ? -21.219 -34.969 -9.039 1 96.94 724 LYS A N 1
ATOM 5923 C CA . LYS A 1 724 ? -20.047 -34.906 -9.906 1 96.94 724 LYS A CA 1
ATOM 5924 C C . LYS A 1 724 ? -18.922 -34.094 -9.242 1 96.94 724 LYS A C 1
ATOM 5926 O O . LYS A 1 724 ? -17.875 -33.875 -9.844 1 96.94 724 LYS A O 1
ATOM 5931 N N . GLU A 1 725 ? -19.078 -33.594 -8.023 1 97.44 725 GLU A N 1
ATOM 5932 C CA . GLU A 1 725 ? -18.078 -32.875 -7.234 1 97.44 725 GLU A CA 1
ATOM 5933 C C . GLU A 1 725 ? -17.578 -31.656 -7.977 1 97.44 725 GLU A C 1
ATOM 5935 O O . GLU A 1 725 ? -16.359 -31.453 -8.102 1 97.44 725 GLU A O 1
ATOM 5940 N N . GLU A 1 726 ? -18.469 -30.844 -8.336 1 97.62 726 GLU A N 1
ATOM 5941 C CA . GLU A 1 726 ? -18.203 -29.688 -9.188 1 97.62 726 GLU A CA 1
ATOM 5942 C C . GLU A 1 726 ? -18.078 -28.406 -8.367 1 97.62 726 GLU A C 1
ATOM 5944 O O . GLU A 1 726 ? -17.812 -27.328 -8.914 1 97.62 726 GLU A O 1
ATOM 5949 N N . THR A 1 727 ? -18.234 -28.438 -6.992 1 98.38 727 THR A N 1
ATOM 5950 C CA . THR A 1 727 ? -18.344 -27.188 -6.25 1 98.38 727 THR A CA 1
ATOM 5951 C C . THR A 1 727 ? -17.328 -27.156 -5.102 1 98.38 727 THR A C 1
ATOM 5953 O O . THR A 1 727 ? -17.438 -26.328 -4.203 1 98.38 727 THR A O 1
ATOM 5956 N N . ALA A 1 728 ? -16.391 -28.109 -5.074 1 98.44 728 ALA A N 1
ATOM 5957 C CA . ALA A 1 728 ? -15.336 -28.172 -4.062 1 98.44 728 ALA A CA 1
ATOM 5958 C C . ALA A 1 728 ? -15.922 -28.328 -2.664 1 98.44 728 ALA A C 1
ATOM 5960 O O . ALA A 1 728 ? -15.516 -27.625 -1.73 1 98.44 728 ALA A O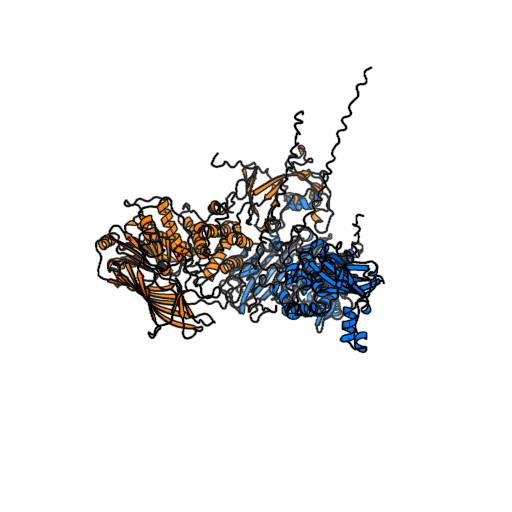 1
ATOM 5961 N N . ASP A 1 729 ? -16.938 -29.125 -2.543 1 98.38 729 ASP A N 1
ATOM 5962 C CA . ASP A 1 729 ? -17.516 -29.422 -1.242 1 98.38 729 ASP A CA 1
ATOM 5963 C C . ASP A 1 729 ? -16.531 -30.172 -0.353 1 98.38 729 ASP A C 1
ATOM 5965 O O . ASP A 1 729 ? -16.078 -31.266 -0.71 1 98.38 729 ASP A O 1
ATOM 5969 N N . ILE A 1 730 ? -16.25 -29.672 0.812 1 97.5 730 ILE A N 1
ATOM 5970 C CA . ILE A 1 730 ? -15.133 -30.203 1.594 1 97.5 730 ILE A CA 1
ATOM 5971 C C . ILE A 1 730 ? -15.625 -31.375 2.445 1 97.5 730 ILE A C 1
ATOM 5973 O O . ILE A 1 730 ? -14.82 -32.125 3.004 1 97.5 730 ILE A O 1
ATOM 5977 N N . ASP A 1 731 ? -16.953 -31.547 2.596 1 96.62 731 ASP A N 1
ATOM 5978 C CA . ASP A 1 731 ? -17.547 -32.625 3.379 1 96.62 731 ASP A CA 1
ATOM 5979 C C . ASP A 1 731 ? -18.656 -33.312 2.604 1 96.62 731 ASP A C 1
ATOM 5981 O O . ASP A 1 731 ? -19.812 -32.875 2.646 1 96.62 731 ASP A O 1
ATOM 5985 N N . VAL A 1 732 ? -18.406 -34.469 2.061 1 96.06 732 VAL A N 1
ATOM 5986 C CA . VAL A 1 732 ? -19.375 -35.125 1.203 1 96.06 732 VAL A CA 1
ATOM 5987 C C . VAL A 1 732 ? -20.219 -36.094 2.035 1 96.06 732 VAL A C 1
ATOM 5989 O O . VAL A 1 732 ? -21.156 -36.719 1.522 1 96.06 732 VAL A O 1
ATOM 5992 N N . SER A 1 733 ? -19.969 -36.219 3.305 1 95.19 733 SER A N 1
ATOM 5993 C CA . SER A 1 733 ? -20.703 -37.156 4.152 1 95.19 733 SER A CA 1
ATOM 5994 C C . SER A 1 733 ? -22.156 -36.75 4.332 1 95.19 733 SER A C 1
ATOM 5996 O O . SER A 1 733 ? -23.016 -37.562 4.621 1 95.19 733 SER A O 1
ATOM 5998 N N . ASN A 1 734 ? -22.406 -35.469 4.199 1 97.12 734 ASN A N 1
ATOM 5999 C CA . ASN A 1 734 ? -23.781 -35 4.371 1 97.12 734 ASN A CA 1
ATOM 6000 C C . ASN A 1 734 ? -24.453 -34.75 3.029 1 97.12 734 ASN A C 1
ATOM 6002 O O . ASN A 1 734 ? -25.5 -34.094 2.973 1 97.12 734 ASN A O 1
ATOM 6006 N N . ASN A 1 735 ? -23.938 -35.281 1.965 1 98.06 735 ASN A N 1
ATOM 6007 C CA . ASN A 1 735 ? -24.438 -35 0.624 1 98.06 735 ASN A CA 1
ATOM 6008 C C . ASN A 1 735 ? -25.484 -36 0.179 1 98.06 735 ASN A C 1
ATOM 6010 O O . ASN A 1 735 ? -26.062 -35.875 -0.903 1 98.06 735 ASN A O 1
ATOM 6014 N N . SER A 1 736 ? -25.766 -37 1.017 1 97.38 736 SER A N 1
ATOM 6015 C CA . SER A 1 736 ? -26.609 -38.062 0.517 1 97.38 736 SER A CA 1
ATOM 6016 C C . SER A 1 736 ? -27.766 -38.344 1.472 1 97.38 736 SER A C 1
ATOM 6018 O O . SER A 1 736 ? -27.609 -38.219 2.689 1 97.38 736 SER A O 1
ATOM 6020 N N . TRP A 1 737 ? -28.891 -38.75 0.934 1 96.56 737 TRP A N 1
ATOM 6021 C CA . TRP A 1 737 ? -30.031 -39.312 1.637 1 96.56 737 TRP A CA 1
ATOM 6022 C C . TRP A 1 737 ? -30.516 -40.594 0.946 1 96.56 737 TRP A C 1
ATOM 6024 O O . TRP A 1 737 ? -30.797 -40.594 -0.255 1 96.56 737 TRP A O 1
ATOM 6034 N N . PRO A 1 738 ? -30.859 -41.688 1.604 1 94.31 738 PRO A N 1
ATOM 6035 C CA . PRO A 1 738 ? -30.5 -41.781 3.02 1 94.31 738 PRO A CA 1
ATOM 6036 C C . PRO A 1 738 ? -29 -41.625 3.254 1 94.31 738 PRO A C 1
ATOM 6038 O O . PRO A 1 738 ? -28.203 -41.75 2.314 1 94.31 738 PRO A O 1
ATOM 6041 N N . LYS A 1 739 ? -28.75 -41.281 4.504 1 89.62 739 LYS A N 1
ATOM 6042 C CA . LYS A 1 739 ? -27.344 -41.062 4.844 1 89.62 739 LYS A CA 1
ATOM 6043 C C . LYS A 1 739 ? -26.516 -42.312 4.586 1 89.62 739 LYS A C 1
ATOM 6045 O O . LYS A 1 739 ? -26.953 -43.406 4.887 1 89.62 739 LYS A O 1
ATOM 6050 N N . GLU A 1 740 ? -25.609 -42.156 3.801 1 77.56 740 GLU A N 1
ATOM 6051 C CA . GLU A 1 740 ? -24.703 -43.25 3.518 1 77.56 740 GLU A CA 1
ATOM 6052 C C . GLU A 1 740 ? -23.578 -43.312 4.547 1 77.56 740 GLU A C 1
ATOM 6054 O O . GLU A 1 740 ? -23.109 -42.281 5.039 1 77.56 740 GLU A O 1
ATOM 6059 N N . GLU A 1 741 ? -23.453 -44.469 5.234 1 63.09 741 GLU A N 1
ATOM 6060 C CA . GLU A 1 741 ? -22.281 -44.656 6.082 1 63.09 741 GLU A CA 1
ATOM 6061 C C . GLU A 1 741 ? -20.984 -44.531 5.277 1 63.09 741 GLU A C 1
ATOM 6063 O O . GLU A 1 741 ? -20.828 -45.188 4.246 1 63.09 741 GLU A O 1
ATOM 6068 N N . ILE A 1 742 ? -20.5 -43.375 5.176 1 58.09 742 ILE A N 1
ATOM 6069 C CA . ILE A 1 742 ? -19.25 -43.219 4.461 1 58.09 742 ILE A CA 1
ATOM 6070 C C . ILE A 1 742 ? -18.141 -43.969 5.203 1 58.09 742 ILE A C 1
ATOM 6072 O O . ILE A 1 742 ? -17.938 -43.781 6.402 1 58.09 742 ILE A O 1
ATOM 6076 N N . LYS A 1 743 ? -17.656 -45.125 4.746 1 49.69 743 LYS A N 1
ATOM 6077 C CA . LYS A 1 743 ? -16.547 -45.906 5.289 1 49.69 743 LYS A CA 1
ATOM 6078 C C . LYS A 1 743 ? -15.297 -45.031 5.434 1 49.69 743 LYS A C 1
ATOM 6080 O O . LYS A 1 743 ? -14.914 -44.344 4.496 1 49.69 743 LYS A O 1
ATOM 6085 N N . SER A 1 744 ? -15.094 -44.625 6.586 1 45.19 744 SER A N 1
ATOM 6086 C CA . SER A 1 744 ? -13.773 -44.031 6.754 1 45.19 744 SER A CA 1
ATOM 6087 C C . SER A 1 744 ? -12.695 -44.906 6.145 1 45.19 744 SER A C 1
ATOM 6089 O O . SER A 1 744 ? -12.867 -46.125 6.047 1 45.19 744 SER A O 1
ATOM 6091 N N . LYS A 1 745 ? -11.93 -44.438 5.285 1 45.06 745 LYS A N 1
ATOM 6092 C CA . LYS A 1 745 ? -10.805 -45.219 4.789 1 45.06 745 LYS A CA 1
ATOM 6093 C C . LYS A 1 745 ? -10.234 -46.125 5.887 1 45.06 745 LYS A C 1
ATOM 6095 O O . LYS A 1 745 ? -9.344 -46.938 5.629 1 45.06 745 LYS A O 1
ATOM 6100 N N . PHE A 1 746 ? -10.477 -45.781 7.141 1 41.91 746 PHE A N 1
ATOM 6101 C CA . PHE A 1 746 ? -9.922 -46.656 8.172 1 41.91 746 PHE A CA 1
ATOM 6102 C C . PHE A 1 746 ? -10.906 -47.75 8.531 1 41.91 746 PHE A C 1
ATOM 6104 O O . PHE A 1 746 ? -10.695 -48.5 9.5 1 41.91 746 PHE A O 1
ATOM 6111 N N . ASP A 1 747 ? -12.023 -47.75 8.008 1 31.73 747 ASP A N 1
ATOM 6112 C CA . ASP A 1 747 ? -12.727 -48.969 8.305 1 31.73 747 ASP A CA 1
ATOM 6113 C C . ASP A 1 747 ? -12.352 -50.062 7.309 1 31.73 747 ASP A C 1
ATOM 6115 O O . ASP A 1 747 ? -12.141 -49.812 6.125 1 31.73 747 ASP A O 1
ATOM 6119 N N . MET B 1 1 ? -10.375 -70.062 66.688 1 23.22 1 MET B N 1
ATOM 6120 C CA . MET B 1 1 ? -10.07 -70.125 65.312 1 23.22 1 MET B CA 1
ATOM 6121 C C . MET B 1 1 ? -10.977 -69.125 64.5 1 23.22 1 MET B C 1
ATOM 6123 O O . MET B 1 1 ? -11.945 -69.562 63.875 1 23.22 1 MET B O 1
ATOM 6127 N N . LYS B 1 2 ? -11.25 -68 65.188 1 22.53 2 LYS B N 1
ATOM 6128 C CA . LYS B 1 2 ? -12.258 -67 65 1 22.53 2 LYS B CA 1
ATOM 6129 C C . LYS B 1 2 ? -12.094 -66.312 63.625 1 22.53 2 LYS B C 1
ATOM 6131 O O . LYS B 1 2 ? -10.977 -65.938 63.25 1 22.53 2 LYS B O 1
ATOM 6136 N N . LYS B 1 3 ? -13.141 -66.562 62.875 1 23.72 3 LYS B N 1
ATOM 6137 C CA . LYS B 1 3 ? -13.555 -66.375 61.469 1 23.72 3 LYS B CA 1
ATOM 6138 C C . LYS B 1 3 ? -13.602 -64.875 61.125 1 23.72 3 LYS B C 1
ATOM 6140 O O . LYS B 1 3 ? -14.5 -64.188 61.562 1 23.72 3 LYS B O 1
ATOM 6145 N N . LEU B 1 4 ? -12.5 -64.188 61.25 1 25.33 4 LEU B N 1
ATOM 6146 C CA . LEU B 1 4 ? -12.359 -62.781 61 1 25.33 4 LEU B CA 1
ATOM 6147 C C . LEU B 1 4 ? -12.797 -62.438 59.594 1 25.33 4 LEU B C 1
ATOM 6149 O O . LEU B 1 4 ? -12.234 -62.938 58.625 1 25.33 4 LEU B O 1
ATOM 6153 N N . THR B 1 5 ? -14.141 -62.281 59.438 1 24.14 5 THR B N 1
ATOM 6154 C CA . THR B 1 5 ? -14.898 -61.969 58.25 1 24.14 5 THR B CA 1
ATOM 6155 C C . THR B 1 5 ? -14.383 -60.688 57.594 1 24.14 5 THR B C 1
ATOM 6157 O O . THR B 1 5 ? -14.32 -59.625 58.25 1 24.14 5 THR B O 1
ATOM 6160 N N . PHE B 1 6 ? -13.406 -60.812 56.75 1 25.48 6 PHE B N 1
ATOM 6161 C CA . PHE B 1 6 ? -12.742 -59.781 55.938 1 25.48 6 PHE B CA 1
ATOM 6162 C C . PHE B 1 6 ? -13.75 -59.062 55.062 1 25.48 6 PHE B C 1
ATOM 6164 O O . PHE B 1 6 ? -14.477 -59.688 54.312 1 25.48 6 PHE B O 1
ATOM 6171 N N . LEU B 1 7 ? -14.461 -58.125 55.688 1 25.19 7 LEU B N 1
ATOM 6172 C CA . LEU B 1 7 ? -15.367 -57.188 55 1 25.19 7 LEU B CA 1
ATOM 6173 C C . LEU B 1 7 ? -14.688 -56.531 53.812 1 25.19 7 LEU B C 1
ATOM 6175 O O . LEU B 1 7 ? -13.672 -55.875 53.969 1 25.19 7 LEU B O 1
ATOM 6179 N N . VAL B 1 8 ? -14.656 -57.25 52.688 1 26.06 8 VAL B N 1
ATOM 6180 C CA . VAL B 1 8 ? -14.18 -56.781 51.375 1 26.06 8 VAL B CA 1
ATOM 6181 C C . VAL B 1 8 ? -14.945 -55.531 50.938 1 26.06 8 VAL B C 1
ATOM 6183 O O . VAL B 1 8 ? -16.172 -55.562 50.812 1 26.06 8 VAL B O 1
ATOM 6186 N N . VAL B 1 9 ? -14.547 -54.406 51.469 1 25.3 9 VAL B N 1
ATOM 6187 C CA . VAL B 1 9 ? -15 -53.094 51 1 25.3 9 VAL B CA 1
ATOM 6188 C C . VAL B 1 9 ? -14.836 -52.969 49.5 1 25.3 9 VAL B C 1
ATOM 6190 O O . VAL B 1 9 ? -13.719 -53.062 48.969 1 25.3 9 VAL B O 1
ATOM 6193 N N . ALA B 1 10 ? -15.727 -53.625 48.75 1 25.67 10 ALA B N 1
ATOM 6194 C CA . ALA B 1 10 ? -15.789 -53.438 47.281 1 25.67 10 ALA B CA 1
ATOM 6195 C C . ALA B 1 10 ? -15.844 -51.969 46.938 1 25.67 10 ALA B C 1
ATOM 6197 O O . ALA B 1 10 ? -16.766 -51.25 47.312 1 25.67 10 ALA B O 1
ATOM 6198 N N . LEU B 1 11 ? -14.672 -51.312 46.969 1 25.86 11 LEU B N 1
ATOM 6199 C CA . LEU B 1 11 ? -14.461 -49.969 46.438 1 25.86 11 LEU B CA 1
ATOM 6200 C C . LEU B 1 11 ? -15.039 -49.875 45.031 1 25.86 11 LEU B C 1
ATOM 6202 O O . LEU B 1 11 ? -14.617 -50.594 44.125 1 25.86 11 LEU B O 1
ATOM 6206 N N . PHE B 1 12 ? -16.406 -49.719 44.938 1 26.39 12 PHE B N 1
ATOM 6207 C CA . PHE B 1 12 ? -17.078 -49.312 43.688 1 26.39 12 PHE B CA 1
ATOM 6208 C C . PHE B 1 12 ? -16.344 -48.188 43 1 26.39 12 PHE B C 1
ATOM 6210 O O . PHE B 1 12 ? -16.234 -47.062 43.562 1 26.39 12 PHE B O 1
ATOM 6217 N N . SER B 1 13 ? -15.203 -48.5 42.312 1 26.5 13 SER B N 1
ATOM 6218 C CA . SER B 1 13 ? -14.562 -47.562 41.406 1 26.5 13 SER B CA 1
ATOM 6219 C C . SER B 1 13 ? -15.555 -47 40.406 1 26.5 13 SER B C 1
ATOM 6221 O O . SER B 1 13 ? -16.172 -47.75 39.656 1 26.5 13 SER B O 1
ATOM 6223 N N . ILE B 1 14 ? -16.375 -46.031 40.812 1 29.89 14 ILE B N 1
ATOM 6224 C CA . ILE B 1 14 ? -17.125 -45.219 39.875 1 29.89 14 ILE B CA 1
ATOM 6225 C C . ILE B 1 14 ? -16.234 -44.781 38.719 1 29.89 14 ILE B C 1
ATOM 6227 O O . ILE B 1 14 ? -15.234 -44.094 38.938 1 29.89 14 ILE B O 1
ATOM 6231 N N . PHE B 1 15 ? -15.984 -45.719 37.781 1 29.14 15 PHE B N 1
ATOM 6232 C CA . PHE B 1 15 ? -15.438 -45.281 36.5 1 29.14 15 PHE B CA 1
ATOM 6233 C C . PHE B 1 15 ? -16.234 -44.125 35.938 1 29.14 15 PHE B C 1
ATOM 6235 O O . PHE B 1 15 ? -17.391 -44.281 35.562 1 29.14 15 PHE B O 1
ATOM 6242 N N . LEU B 1 16 ? -16.094 -42.938 36.594 1 31.86 16 LEU B N 1
ATOM 6243 C CA . LEU B 1 16 ? -16.5 -41.75 35.875 1 31.86 16 LEU B CA 1
ATOM 6244 C C . LEU B 1 16 ? -16.016 -41.812 34.438 1 31.86 16 LEU B C 1
ATOM 6246 O O . LEU B 1 16 ? -14.812 -41.844 34.188 1 31.86 16 LEU B O 1
ATOM 6250 N N . GLY B 1 17 ? -16.719 -42.562 33.594 1 30.5 17 GLY B N 1
ATOM 6251 C CA . GLY B 1 17 ? -16.547 -42.406 32.188 1 30.5 17 GLY B CA 1
ATOM 6252 C C . GLY B 1 17 ? -16.406 -40.938 31.766 1 30.5 17 GLY B C 1
ATOM 6253 O O . GLY B 1 17 ? -17.328 -40.156 31.969 1 30.5 17 GLY B O 1
ATOM 6254 N N . VAL B 1 18 ? -15.195 -40.406 32 1 31.78 18 VAL B N 1
ATOM 6255 C CA . VAL B 1 18 ? -14.891 -39.188 31.297 1 31.78 18 VAL B CA 1
ATOM 6256 C C . VAL B 1 18 ? -15.312 -39.312 29.828 1 31.78 18 VAL B C 1
ATOM 6258 O O . VAL B 1 18 ? -14.781 -40.125 29.094 1 31.78 18 VAL B O 1
ATOM 6261 N N . ALA B 1 19 ? -16.578 -39.125 29.562 1 33.06 19 ALA B N 1
ATOM 6262 C CA . ALA B 1 19 ? -16.938 -38.812 28.188 1 33.06 19 ALA B CA 1
ATOM 6263 C C . ALA B 1 19 ? -15.922 -37.875 27.531 1 33.06 19 ALA B C 1
ATOM 6265 O O . ALA B 1 19 ? -15.695 -36.781 28.031 1 33.06 19 ALA B O 1
ATOM 6266 N N . GLN B 1 20 ? -14.914 -38.562 27.047 1 31.16 20 GLN B N 1
ATOM 6267 C CA . GLN B 1 20 ? -14.109 -37.781 26.125 1 31.16 20 GLN B CA 1
ATOM 6268 C C . GLN B 1 20 ? -14.992 -36.875 25.25 1 31.16 20 GLN B C 1
ATOM 6270 O O . GLN B 1 20 ? -15.781 -37.375 24.438 1 31.16 20 GLN B O 1
ATOM 6275 N N . GLU B 1 21 ? -15.43 -35.781 25.844 1 32.22 21 GLU B N 1
ATOM 6276 C CA . GLU B 1 21 ? -15.891 -34.781 24.906 1 32.22 21 GLU B CA 1
ATOM 6277 C C . GLU B 1 21 ? -14.969 -34.719 23.688 1 32.22 21 GLU B C 1
ATOM 6279 O O . GLU B 1 21 ? -13.773 -34.438 23.812 1 32.22 21 GLU B O 1
ATOM 6284 N N . SER B 1 22 ? -15.156 -35.625 22.797 1 27.06 22 SER B N 1
ATOM 6285 C CA . SER B 1 22 ? -14.539 -35.25 21.531 1 27.06 22 SER B CA 1
ATOM 6286 C C . SER B 1 22 ? -14.625 -33.75 21.266 1 27.06 22 SER B C 1
ATOM 6288 O O . SER B 1 22 ? -15.727 -33.219 21.125 1 27.06 22 SER B O 1
ATOM 6290 N N . LYS B 1 23 ? -13.859 -33.062 21.953 1 37.28 23 LYS B N 1
ATOM 6291 C CA . LYS B 1 23 ? -13.672 -31.688 21.5 1 37.28 23 LYS B CA 1
ATOM 6292 C C . LYS B 1 23 ? -13.742 -31.609 19.969 1 37.28 23 LYS B C 1
ATOM 6294 O O . LYS B 1 23 ? -12.844 -32.062 19.281 1 37.28 23 LYS B O 1
ATOM 6299 N N . SER B 1 24 ? -14.797 -31.672 19.453 1 36.09 24 SER B N 1
ATOM 6300 C CA . SER B 1 24 ? -14.922 -31.281 18.062 1 36.09 24 SER B CA 1
ATOM 6301 C C . SER B 1 24 ? -13.914 -30.188 17.703 1 36.09 24 SER B C 1
ATOM 6303 O O . SER B 1 24 ? -13.844 -29.156 18.375 1 36.09 24 SER B O 1
ATOM 6305 N N . ARG B 1 25 ? -12.844 -30.516 17.25 1 41 25 ARG B N 1
ATOM 6306 C CA . ARG B 1 25 ? -11.914 -29.516 16.734 1 41 25 ARG B CA 1
ATOM 6307 C C . ARG B 1 25 ? -12.664 -28.359 16.078 1 41 25 ARG B C 1
ATOM 6309 O O . ARG B 1 25 ? -13.25 -28.516 15.008 1 41 25 ARG B O 1
ATOM 6316 N N . SER B 1 26 ? -13.219 -27.562 16.75 1 43.84 26 SER B N 1
ATOM 6317 C CA . SER B 1 26 ? -13.836 -26.344 16.219 1 43.84 26 SER B CA 1
ATOM 6318 C C . SER B 1 26 ? -13.023 -25.766 15.07 1 43.84 26 SER B C 1
ATOM 6320 O O . SER B 1 26 ? -11.844 -25.453 15.234 1 43.84 26 SER B O 1
ATOM 6322 N N . LYS B 1 27 ? -13.305 -26.141 13.906 1 56.38 27 LYS B N 1
ATOM 6323 C CA . LYS B 1 27 ? -12.695 -25.594 12.703 1 56.38 27 LYS B CA 1
ATOM 6324 C C . LYS B 1 27 ? -12.453 -24.094 12.852 1 56.38 27 LYS B C 1
ATOM 6326 O O . LYS B 1 27 ? -13.352 -23.344 13.25 1 56.38 27 LYS B O 1
ATOM 6331 N N . SER B 1 28 ? -11.156 -23.641 12.969 1 69.94 28 SER B N 1
ATOM 6332 C CA . SER B 1 28 ? -10.805 -22.219 12.953 1 69.94 28 SER B CA 1
ATOM 6333 C C . SER B 1 28 ? -11.695 -21.438 11.992 1 69.94 28 SER B C 1
ATOM 6335 O O . SER B 1 28 ? -12.102 -21.969 10.953 1 69.94 28 SER B O 1
ATOM 6337 N N . GLU B 1 29 ? -12.188 -20.375 12.461 1 84.75 29 GLU B N 1
ATOM 6338 C CA . GLU B 1 29 ? -13.102 -19.516 11.711 1 84.75 29 GLU B CA 1
ATOM 6339 C C . GLU B 1 29 ? -12.445 -18.969 10.445 1 84.75 29 GLU B C 1
ATOM 6341 O O . GLU B 1 29 ? -11.266 -18.609 10.461 1 84.75 29 GLU B O 1
ATOM 6346 N N . THR B 1 30 ? -13.117 -19.172 9.352 1 91.81 30 THR B N 1
ATOM 6347 C CA . THR B 1 30 ? -12.672 -18.562 8.102 1 91.81 30 THR B CA 1
ATOM 6348 C C . THR B 1 30 ? -12.547 -17.047 8.258 1 91.81 30 THR B C 1
ATOM 6350 O O . THR B 1 30 ? -13 -16.484 9.25 1 91.81 30 THR B O 1
ATOM 6353 N N . HIS B 1 31 ? -11.742 -16.438 7.414 1 92.19 31 HIS B N 1
ATOM 6354 C CA . HIS B 1 31 ? -11.461 -15.023 7.59 1 92.19 31 HIS B CA 1
ATOM 6355 C C . HIS B 1 31 ? -11.156 -14.352 6.254 1 92.19 31 HIS B C 1
ATOM 6357 O O . HIS B 1 31 ? -10.945 -15.031 5.246 1 92.19 31 HIS B O 1
ATOM 6363 N N . THR B 1 32 ? -11.242 -13.031 6.207 1 94.44 32 THR B N 1
ATOM 6364 C CA . THR B 1 32 ? -10.688 -12.195 5.141 1 94.44 32 THR B CA 1
ATOM 6365 C C . THR B 1 32 ? -9.195 -11.977 5.348 1 94.44 32 THR B C 1
ATOM 6367 O O . THR B 1 32 ? -8.594 -12.578 6.246 1 94.44 32 THR B O 1
ATOM 6370 N N . ASP B 1 33 ? -8.562 -11.266 4.406 1 92.31 33 ASP B N 1
ATOM 6371 C CA . ASP B 1 33 ? -7.152 -10.953 4.594 1 92.31 33 ASP B CA 1
ATOM 6372 C C . ASP B 1 33 ? -6.934 -10.133 5.863 1 92.31 33 ASP B C 1
ATOM 6374 O O . ASP B 1 33 ? -7.398 -8.992 5.965 1 92.31 33 ASP B O 1
ATOM 6378 N N . GLN B 1 34 ? -6.23 -10.664 6.777 1 91.19 34 GLN B N 1
ATOM 6379 C CA . GLN B 1 34 ? -5.984 -10 8.055 1 91.19 34 GLN B CA 1
ATOM 6380 C C . GLN B 1 34 ? -4.508 -9.648 8.211 1 91.19 34 GLN B C 1
ATOM 6382 O O . GLN B 1 34 ? -4.074 -9.25 9.297 1 91.19 34 GLN B O 1
ATOM 6387 N N . SER B 1 35 ? -3.762 -9.836 7.164 1 94 35 SER B N 1
ATOM 6388 C CA . SER B 1 35 ? -2.338 -9.531 7.25 1 94 35 SER B CA 1
ATOM 6389 C C . SER B 1 35 ? -2.109 -8.062 7.594 1 94 35 SER B C 1
ATOM 6391 O O . SER B 1 35 ? -2.775 -7.18 7.047 1 94 35 SER B O 1
ATOM 6393 N N . LYS B 1 36 ? -1.168 -7.801 8.484 1 96.12 36 LYS B N 1
ATOM 6394 C CA . LYS B 1 36 ? -0.802 -6.43 8.82 1 96.12 36 LYS B CA 1
ATOM 6395 C C . LYS B 1 36 ? -0.025 -5.773 7.684 1 96.12 36 LYS B C 1
ATOM 6397 O O . LYS B 1 36 ? 0.127 -4.551 7.652 1 96.12 36 LYS B O 1
ATOM 6402 N N . PHE B 1 37 ? 0.389 -6.551 6.711 1 95.5 37 PHE B N 1
ATOM 6403 C CA . PHE B 1 37 ? 1.201 -6.047 5.609 1 95.5 37 PHE B CA 1
ATOM 6404 C C . PHE B 1 37 ? 0.35 -5.828 4.363 1 95.5 37 PHE B C 1
ATOM 6406 O O . PHE B 1 37 ? 0.868 -5.461 3.309 1 95.5 37 PHE B O 1
ATOM 6413 N N . ARG B 1 38 ? -1 -6.086 4.422 1 94.81 38 ARG B N 1
ATOM 6414 C CA . ARG B 1 38 ? -1.841 -5.844 3.256 1 94.81 38 ARG B CA 1
ATOM 6415 C C . ARG B 1 38 ? -1.771 -4.383 2.824 1 94.81 38 ARG B C 1
ATOM 6417 O O . ARG B 1 38 ? -1.748 -3.482 3.666 1 94.81 38 ARG B O 1
ATOM 6424 N N . GLN B 1 39 ? -1.656 -4.18 1.559 1 94.5 39 GLN B N 1
ATOM 6425 C CA . GLN B 1 39 ? -1.592 -2.82 1.035 1 94.5 39 GLN B CA 1
ATOM 6426 C C . GLN B 1 39 ? -2.883 -2.059 1.322 1 94.5 39 GLN B C 1
ATOM 6428 O O . GLN B 1 39 ? -3.949 -2.662 1.46 1 94.5 39 GLN B O 1
ATOM 6433 N N . MET B 1 40 ? -2.889 -0.793 1.374 1 95.94 40 MET B N 1
ATOM 6434 C CA . MET B 1 40 ? -3.963 0.012 1.946 1 95.94 40 MET B CA 1
ATOM 6435 C C . MET B 1 40 ? -4.965 0.423 0.874 1 95.94 40 MET B C 1
ATOM 6437 O O . MET B 1 40 ? -5.512 1.526 0.92 1 95.94 40 MET B O 1
ATOM 6441 N N . TYR B 1 41 ? -5.25 -0.453 -0.065 1 92.31 41 TYR B N 1
ATOM 6442 C CA . TYR B 1 41 ? -6.262 -0.205 -1.086 1 92.31 41 TYR B CA 1
ATOM 6443 C C . TYR B 1 41 ? -7.641 -0.047 -0.458 1 92.31 41 TYR B C 1
ATOM 6445 O O . TYR B 1 41 ? -8.492 0.669 -0.99 1 92.31 41 TYR B O 1
ATOM 6453 N N . ASP B 1 42 ? -7.836 -0.69 0.63 1 90.25 42 ASP B N 1
ATOM 6454 C CA . ASP B 1 42 ? -9.125 -0.698 1.316 1 90.25 42 ASP B CA 1
ATOM 6455 C C . ASP B 1 42 ? -9.336 0.591 2.107 1 90.25 42 ASP B C 1
ATOM 6457 O O . ASP B 1 42 ? -10.469 0.955 2.426 1 90.25 42 ASP B O 1
ATOM 6461 N N . LEU B 1 43 ? -8.227 1.27 2.428 1 93.25 43 LEU B N 1
ATOM 6462 C CA . LEU B 1 43 ? -8.328 2.398 3.346 1 93.25 43 LEU B CA 1
ATOM 6463 C C . LEU B 1 43 ? -8.141 3.719 2.605 1 93.25 43 LEU B C 1
ATOM 6465 O O . LEU B 1 43 ? -8.727 4.738 2.984 1 93.25 43 LEU B O 1
ATOM 6469 N N . MET B 1 44 ? -7.398 3.766 1.561 1 96.19 44 MET B N 1
ATOM 6470 C CA . MET B 1 44 ? -7.082 5.02 0.879 1 96.19 44 MET B CA 1
ATOM 6471 C C . MET B 1 44 ? -8.023 5.25 -0.298 1 96.19 44 MET B C 1
ATOM 6473 O O . MET B 1 44 ? -8.508 4.297 -0.908 1 96.19 44 MET B O 1
ATOM 6477 N N . ALA B 1 45 ? -8.25 6.5 -0.61 1 95.5 45 ALA B N 1
ATOM 6478 C CA . ALA B 1 45 ? -9.047 6.859 -1.781 1 95.5 45 ALA B CA 1
ATOM 6479 C C . ALA B 1 45 ? -8.383 6.379 -3.066 1 95.5 45 ALA B C 1
ATOM 6481 O O . ALA B 1 45 ? -7.152 6.371 -3.168 1 95.5 45 ALA B O 1
ATOM 6482 N N . THR B 1 46 ? -9.148 5.996 -4.086 1 96.44 46 THR B N 1
ATOM 6483 C CA . THR B 1 46 ? -8.625 5.598 -5.391 1 96.44 46 THR B CA 1
ATOM 6484 C C . THR B 1 46 ? -7.957 6.781 -6.086 1 96.44 46 THR B C 1
ATOM 6486 O O . THR B 1 46 ? -8.562 7.852 -6.219 1 96.44 46 THR B O 1
ATOM 6489 N N . PRO B 1 47 ? -6.699 6.672 -6.504 1 96.75 47 PRO B N 1
ATOM 6490 C CA . PRO B 1 47 ? -6.07 7.742 -7.281 1 96.75 47 PRO B CA 1
ATOM 6491 C C . PRO B 1 47 ? -6.852 8.086 -8.547 1 96.75 47 PRO B C 1
ATOM 6493 O O . PRO B 1 47 ? -7.539 7.234 -9.109 1 96.75 47 PRO B O 1
ATOM 6496 N N . ASN B 1 48 ? -6.758 9.266 -9.016 1 96.38 48 ASN B N 1
ATOM 6497 C CA . ASN B 1 48 ? -7.469 9.766 -10.188 1 96.38 48 ASN B CA 1
ATOM 6498 C C . ASN B 1 48 ? -6.758 10.961 -10.812 1 96.38 48 ASN B C 1
ATOM 6500 O O . ASN B 1 48 ? -5.57 11.18 -10.562 1 96.38 48 ASN B O 1
ATOM 6504 N N . MET B 1 49 ? -7.441 11.719 -11.641 1 96.44 49 MET B N 1
ATOM 6505 C CA . MET B 1 49 ? -6.793 12.781 -12.406 1 96.44 49 MET B CA 1
ATOM 6506 C C . MET B 1 49 ? -6.562 14.016 -11.547 1 96.44 49 MET B C 1
ATOM 6508 O O . MET B 1 49 ? -5.789 14.898 -11.922 1 96.44 49 MET B O 1
ATOM 6512 N N . TYR B 1 50 ? -7.246 14.133 -10.359 1 97.5 50 TYR B N 1
ATOM 6513 C CA . TYR B 1 50 ? -6.992 15.242 -9.445 1 97.5 50 TYR B CA 1
ATOM 6514 C C . TYR B 1 50 ? -5.777 14.953 -8.562 1 97.5 50 TYR B C 1
ATOM 6516 O O . TYR B 1 50 ? -5 15.859 -8.258 1 97.5 50 TYR B O 1
ATOM 6524 N N . ARG B 1 51 ? -5.695 13.703 -8.148 1 97.31 51 ARG B N 1
ATOM 6525 C CA . ARG B 1 51 ? -4.656 13.242 -7.227 1 97.31 51 ARG B CA 1
ATOM 6526 C C . ARG B 1 51 ? -4.062 11.914 -7.688 1 97.31 51 ARG B C 1
ATOM 6528 O O . ARG B 1 51 ? -4.777 10.922 -7.809 1 97.31 51 ARG B O 1
ATOM 6535 N N . THR B 1 52 ? -2.779 11.852 -7.828 1 97.19 52 THR B N 1
ATOM 6536 C CA . THR B 1 52 ? -2.127 10.711 -8.469 1 97.19 52 THR B CA 1
ATOM 6537 C C . THR B 1 52 ? -1.806 9.633 -7.441 1 97.19 52 THR B C 1
ATOM 6539 O O . THR B 1 52 ? -1.83 9.883 -6.234 1 97.19 52 THR B O 1
ATOM 6542 N N . ALA B 1 53 ? -1.478 8.461 -7.988 1 97.25 53 ALA B N 1
ATOM 6543 C CA . ALA B 1 53 ? -1.073 7.32 -7.168 1 97.25 53 ALA B CA 1
ATOM 6544 C C . ALA B 1 53 ? 0.298 7.551 -6.543 1 97.25 53 ALA B C 1
ATOM 6546 O O . ALA B 1 53 ? 0.634 6.945 -5.523 1 97.25 53 ALA B O 1
ATOM 6547 N N . SER B 1 54 ? 1.125 8.43 -7.055 1 97.75 54 SER B N 1
ATOM 6548 C CA . SER B 1 54 ? 2.449 8.727 -6.52 1 97.75 54 SER B CA 1
ATOM 6549 C C . SER B 1 54 ? 2.361 9.633 -5.297 1 97.75 54 SER B C 1
ATOM 6551 O O . SER B 1 54 ? 3.34 9.789 -4.562 1 97.75 54 SER B O 1
ATOM 6553 N N . GLY B 1 55 ? 1.231 10.258 -5.074 1 98.25 55 GLY B N 1
ATOM 6554 C CA . GLY B 1 55 ? 1.071 11.242 -4.02 1 98.25 55 GLY B CA 1
ATOM 6555 C C . GLY B 1 55 ? 1.22 12.672 -4.516 1 98.25 55 GLY B C 1
ATOM 6556 O O . GLY B 1 55 ? 1.051 13.617 -3.744 1 98.25 55 GLY B O 1
ATOM 6557 N N . ALA B 1 56 ? 1.491 12.891 -5.781 1 98.19 56 ALA B N 1
ATOM 6558 C CA . ALA B 1 56 ? 1.627 14.227 -6.375 1 98.19 56 ALA B CA 1
ATOM 6559 C C . ALA B 1 56 ? 0.271 14.773 -6.809 1 98.19 56 ALA B C 1
ATOM 6561 O O . ALA B 1 56 ? -0.667 14.008 -7.047 1 98.19 56 ALA B O 1
ATOM 6562 N N . PRO B 1 57 ? 0.141 16.109 -6.898 1 98 57 PRO B N 1
ATOM 6563 C CA . PRO B 1 57 ? -1.05 16.641 -7.566 1 98 57 PRO B CA 1
ATOM 6564 C C . PRO B 1 57 ? -1.206 16.125 -8.992 1 98 57 PRO B C 1
ATOM 6566 O O . PRO B 1 57 ? -0.216 15.992 -9.719 1 98 57 PRO B O 1
ATOM 6569 N N . GLY B 1 58 ? -2.42 15.773 -9.391 1 96.69 58 GLY B N 1
ATOM 6570 C CA . GLY B 1 58 ? -2.664 15.219 -10.711 1 96.69 58 GLY B CA 1
ATOM 6571 C C . GLY B 1 58 ? -2.727 16.281 -11.797 1 96.69 58 GLY B C 1
ATOM 6572 O O . GLY B 1 58 ? -2.656 17.469 -11.508 1 96.69 58 GLY B O 1
ATOM 6573 N N . PRO B 1 59 ? -2.848 15.836 -13.047 1 96 59 PRO B N 1
ATOM 6574 C CA . PRO B 1 59 ? -2.861 16.766 -14.18 1 96 59 PRO B CA 1
ATOM 6575 C C . PRO B 1 59 ? -4.082 17.688 -14.172 1 96 59 PRO B C 1
ATOM 6577 O O . PRO B 1 59 ? -4.059 18.766 -14.781 1 96 59 PRO B O 1
ATOM 6580 N N . GLU B 1 60 ? -5.145 17.312 -13.492 1 97 60 GLU B N 1
ATOM 6581 C CA . GLU B 1 60 ? -6.359 18.125 -13.445 1 97 60 GLU B CA 1
ATOM 6582 C C . GLU B 1 60 ? -6.574 18.719 -12.062 1 97 60 GLU B C 1
ATOM 6584 O O . GLU B 1 60 ? -7.688 19.109 -11.711 1 97 60 GLU B O 1
ATOM 6589 N N . TYR B 1 61 ? -5.527 18.719 -11.227 1 97.75 61 TYR B N 1
ATOM 6590 C CA . TYR B 1 61 ? -5.613 19.375 -9.922 1 97.75 61 TYR B CA 1
ATOM 6591 C C . TYR B 1 61 ? -6.055 20.812 -10.07 1 97.75 61 TYR B C 1
ATOM 6593 O O . TYR B 1 61 ? -5.625 21.516 -10.984 1 97.75 61 TYR B O 1
ATOM 6601 N N . TYR B 1 62 ? -6.875 21.25 -9.133 1 98.06 62 TYR B N 1
ATOM 6602 C CA . TYR B 1 62 ? -7.309 22.641 -9.086 1 98.06 62 TYR B CA 1
ATOM 6603 C C . TYR B 1 62 ? -7.43 23.125 -7.645 1 98.06 62 TYR B C 1
ATOM 6605 O O . TYR B 1 62 ? -7.508 22.312 -6.715 1 98.06 62 TYR B O 1
ATOM 6613 N N . GLN B 1 63 ? -7.391 24.328 -7.379 1 98.12 63 GLN B N 1
ATOM 6614 C CA . GLN B 1 63 ? -7.746 24.969 -6.113 1 98.12 63 GLN B CA 1
ATOM 6615 C C . GLN B 1 63 ? -8.305 26.375 -6.336 1 98.12 63 GLN B C 1
ATOM 6617 O O . GLN B 1 63 ? -7.906 27.062 -7.277 1 98.12 63 GLN B O 1
ATOM 6622 N N . GLN B 1 64 ? -9.203 26.75 -5.516 1 98.56 64 GLN B N 1
ATOM 6623 C CA . GLN B 1 64 ? -9.852 28.062 -5.609 1 98.56 64 GLN B CA 1
ATOM 6624 C C . GLN B 1 64 ? -8.945 29.172 -5.074 1 98.56 64 GLN B C 1
ATOM 6626 O O . GLN B 1 64 ? -7.891 28.891 -4.504 1 98.56 64 GLN B O 1
ATOM 6631 N N . ARG B 1 65 ? -9.398 30.375 -5.32 1 98.62 65 ARG B N 1
ATOM 6632 C CA . ARG B 1 65 ? -8.664 31.547 -4.848 1 98.62 65 ARG B CA 1
ATOM 6633 C C . ARG B 1 65 ? -9.617 32.594 -4.297 1 98.62 65 ARG B C 1
ATOM 6635 O O . ARG B 1 65 ? -10.703 32.812 -4.836 1 98.62 65 ARG B O 1
ATOM 6642 N N . ALA B 1 66 ? -9.242 33.281 -3.225 1 98.88 66 ALA B N 1
ATOM 6643 C CA . ALA B 1 66 ? -10 34.375 -2.635 1 98.88 66 ALA B CA 1
ATOM 6644 C C . ALA B 1 66 ? -9.086 35.531 -2.293 1 98.88 66 ALA B C 1
ATOM 6646 O O . ALA B 1 66 ? -8.234 35.438 -1.407 1 98.88 66 ALA B O 1
ATOM 6647 N N . ASP B 1 67 ? -9.281 36.688 -2.934 1 98.88 67 ASP B N 1
ATOM 6648 C CA . ASP B 1 67 ? -8.531 37.906 -2.65 1 98.88 67 ASP B CA 1
ATOM 6649 C C . ASP B 1 67 ? -9.352 38.875 -1.787 1 98.88 67 ASP B C 1
ATOM 6651 O O . ASP B 1 67 ? -10.578 38.938 -1.924 1 98.88 67 ASP B O 1
ATOM 6655 N N . TYR B 1 68 ? -8.68 39.562 -0.946 1 98.88 68 TYR B N 1
ATOM 6656 C CA . TYR B 1 68 ? -9.359 40.438 0 1 98.88 68 TYR B CA 1
ATOM 6657 C C . TYR B 1 68 ? -8.797 41.875 -0.059 1 98.88 68 TYR B C 1
ATOM 6659 O O . TYR B 1 68 ? -7.578 42.062 -0.072 1 98.88 68 TYR B O 1
ATOM 6667 N N . LYS B 1 69 ? -9.617 42.875 -0.133 1 98.81 69 LYS B N 1
ATOM 6668 C CA . LYS B 1 69 ? -9.375 44.25 0.231 1 98.81 69 LYS B CA 1
ATOM 6669 C C . LYS B 1 69 ? -10.203 44.656 1.445 1 98.81 69 LYS B C 1
ATOM 6671 O O . LYS B 1 69 ? -11.438 44.625 1.408 1 98.81 69 LYS B O 1
ATOM 6676 N N . MET B 1 70 ? -9.516 45.094 2.455 1 98.69 70 MET B N 1
ATOM 6677 C CA . MET B 1 70 ? -10.258 45.312 3.697 1 98.69 70 MET B CA 1
ATOM 6678 C C . MET B 1 70 ? -9.867 46.625 4.359 1 98.69 70 MET B C 1
ATOM 6680 O O . MET B 1 70 ? -8.695 47 4.316 1 98.69 70 MET B O 1
ATOM 6684 N N . ASP B 1 71 ? -10.828 47.312 4.938 1 98.81 71 ASP B N 1
ATOM 6685 C CA . ASP B 1 71 ? -10.656 48.406 5.887 1 98.81 71 ASP B CA 1
ATOM 6686 C C . ASP B 1 71 ? -11.156 48.031 7.273 1 98.81 71 ASP B C 1
ATOM 6688 O O . ASP B 1 71 ? -12.336 47.688 7.445 1 98.81 71 ASP B O 1
ATOM 6692 N N . VAL B 1 72 ? -10.273 48.031 8.188 1 98.81 72 VAL B N 1
ATOM 6693 C CA . VAL B 1 72 ? -10.578 47.594 9.539 1 98.81 72 VAL B CA 1
ATOM 6694 C C . VAL B 1 72 ? -10.289 48.719 10.523 1 98.81 72 VAL B C 1
ATOM 6696 O O . VAL B 1 72 ? -9.312 49.469 10.359 1 98.81 72 VAL B O 1
ATOM 6699 N N . GLU B 1 73 ? -11.07 48.875 11.562 1 98.75 73 GLU B N 1
ATOM 6700 C CA . GLU B 1 73 ? -10.844 49.875 12.609 1 98.75 73 GLU B CA 1
ATOM 6701 C C . GLU B 1 73 ? -11.023 49.25 14 1 98.75 73 GLU B C 1
ATOM 6703 O O . GLU B 1 73 ? -12.047 48.625 14.281 1 98.75 73 GLU B O 1
ATOM 6708 N N . LEU B 1 74 ? -10.047 49.469 14.805 1 98.75 74 LEU B N 1
ATOM 6709 C CA . LEU B 1 74 ? -10.109 49.031 16.188 1 98.75 74 LEU B CA 1
ATOM 6710 C C . LEU B 1 74 ? -10.594 50.188 17.094 1 98.75 74 LEU B C 1
ATOM 6712 O O . LEU B 1 74 ? -9.984 51.25 17.125 1 98.75 74 LEU B O 1
ATOM 6716 N N . ASP B 1 75 ? -11.703 50 17.781 1 98.19 75 ASP B N 1
ATOM 6717 C CA . ASP B 1 75 ? -12.141 50.875 18.875 1 98.19 75 ASP B CA 1
ATOM 6718 C C . ASP B 1 75 ? -11.602 50.375 20.203 1 98.19 75 ASP B C 1
ATOM 6720 O O . ASP B 1 75 ? -12.219 49.531 20.859 1 98.19 75 ASP B O 1
ATOM 6724 N N . ASP B 1 76 ? -10.508 50.906 20.641 1 97.69 76 ASP B N 1
ATOM 6725 C CA . ASP B 1 76 ? -9.805 50.469 21.828 1 97.69 76 ASP B CA 1
ATOM 6726 C C . ASP B 1 76 ? -10.641 50.719 23.078 1 97.69 76 ASP B C 1
ATOM 6728 O O . ASP B 1 76 ? -10.57 49.969 24.062 1 97.69 76 ASP B O 1
ATOM 6732 N N . LYS B 1 77 ? -11.367 51.781 23.078 1 96 77 LYS B N 1
ATOM 6733 C CA . LYS B 1 77 ? -12.188 52.125 24.234 1 96 77 LYS B CA 1
ATOM 6734 C C . LYS B 1 77 ? -13.281 51.094 24.469 1 96 77 LYS B C 1
ATOM 6736 O O . LYS B 1 77 ? -13.508 50.656 25.594 1 96 77 LYS B O 1
ATOM 6741 N N . LYS B 1 78 ? -13.914 50.625 23.391 1 96.38 78 LYS B N 1
ATOM 6742 C CA . LYS B 1 78 ? -15.031 49.688 23.5 1 96.38 78 LYS B CA 1
ATOM 6743 C C . LYS B 1 78 ? -14.555 48.25 23.312 1 96.38 78 LYS B C 1
ATOM 6745 O O . LYS B 1 78 ? -15.312 47.312 23.547 1 96.38 78 LYS B O 1
ATOM 6750 N N . ALA B 1 79 ? -13.305 48.062 22.922 1 97.5 79 ALA B N 1
ATOM 6751 C CA . ALA B 1 79 ? -12.789 46.781 22.516 1 97.5 79 ALA B CA 1
ATOM 6752 C C . ALA B 1 79 ? -13.672 46.156 21.438 1 97.5 79 ALA B C 1
ATOM 6754 O O . ALA B 1 79 ? -14.156 45.031 21.594 1 97.5 79 ALA B O 1
ATOM 6755 N N . ARG B 1 80 ? -13.859 46.812 20.391 1 98.56 80 ARG B N 1
ATOM 6756 C CA . ARG B 1 80 ? -14.711 46.438 19.266 1 98.56 80 ARG B CA 1
ATOM 6757 C C . ARG B 1 80 ? -13.977 46.594 17.953 1 98.56 80 ARG B C 1
ATOM 6759 O O . ARG B 1 80 ? -13.203 47.562 17.781 1 98.56 80 ARG B O 1
ATOM 6766 N N . LEU B 1 81 ? -14.164 45.688 17.094 1 98.69 81 LEU B N 1
ATOM 6767 C CA . LEU B 1 81 ? -13.547 45.75 15.773 1 98.69 81 LEU B CA 1
ATOM 6768 C C . LEU B 1 81 ? -14.602 45.969 14.688 1 98.69 81 LEU B C 1
ATOM 6770 O O . LEU B 1 81 ? -15.617 45.281 14.664 1 98.69 81 LEU B O 1
ATOM 6774 N N . TYR B 1 82 ? -14.383 46.938 13.852 1 98.69 82 TYR B N 1
ATOM 6775 C CA . TYR B 1 82 ? -15.211 47.188 12.68 1 98.69 82 TYR B CA 1
ATOM 6776 C C . TYR B 1 82 ? -14.461 46.844 11.398 1 98.69 82 TYR B C 1
ATOM 6778 O O . TYR B 1 82 ? -13.25 47.031 11.312 1 98.69 82 TYR B O 1
ATOM 6786 N N . GLY B 1 83 ? -15.211 46.344 10.398 1 98.69 83 GLY B N 1
ATOM 6787 C CA . GLY B 1 83 ? -14.539 46.062 9.148 1 98.69 83 GLY B CA 1
ATOM 6788 C C . GLY B 1 83 ? -15.469 46.094 7.949 1 98.69 83 GLY B C 1
ATOM 6789 O O . GLY B 1 83 ? -16.672 45.844 8.078 1 98.69 83 GLY B O 1
ATOM 6790 N N . THR B 1 84 ? -14.953 46.5 6.863 1 98.75 84 THR B N 1
ATOM 6791 C CA . THR B 1 84 ? -15.523 46.312 5.531 1 98.75 84 THR B CA 1
ATOM 6792 C C . THR B 1 84 ? -14.539 45.594 4.613 1 98.75 84 THR B C 1
ATOM 6794 O O . THR B 1 84 ? -13.375 45.969 4.516 1 98.75 84 THR B O 1
ATOM 6797 N N . GLU B 1 85 ? -15.031 44.594 4.039 1 98.69 85 GLU B N 1
ATOM 6798 C CA . GLU B 1 85 ? -14.133 43.844 3.158 1 98.69 85 GLU B CA 1
ATOM 6799 C C . GLU B 1 85 ? -14.781 43.594 1.799 1 98.69 85 GLU B C 1
ATOM 6801 O O . GLU B 1 85 ? -15.992 43.375 1.713 1 98.69 85 GLU B O 1
ATOM 6806 N N . THR B 1 86 ? -14.023 43.688 0.769 1 98.88 86 THR B N 1
ATOM 6807 C CA . THR B 1 86 ? -14.367 43.25 -0.579 1 98.88 86 THR B CA 1
ATOM 6808 C C . THR B 1 86 ? -13.609 41.969 -0.932 1 98.88 86 THR B C 1
ATOM 6810 O O . THR B 1 86 ? -12.383 41.906 -0.856 1 98.88 86 THR B O 1
ATOM 6813 N N . ILE B 1 87 ? -14.352 40.938 -1.276 1 98.88 87 ILE B N 1
ATOM 6814 C CA . ILE B 1 87 ? -13.781 39.625 -1.612 1 98.88 87 ILE B CA 1
ATOM 6815 C C . ILE B 1 87 ? -13.922 39.375 -3.113 1 98.88 87 ILE B C 1
ATOM 6817 O O . ILE B 1 87 ? -14.992 39.594 -3.689 1 98.88 87 ILE B O 1
ATOM 6821 N N . THR B 1 88 ? -12.883 39.062 -3.766 1 98.88 88 THR B N 1
ATOM 6822 C CA . THR B 1 88 ? -12.891 38.531 -5.125 1 98.88 88 THR B CA 1
ATOM 6823 C C . THR B 1 88 ? -12.641 37 -5.113 1 98.88 88 THR B C 1
ATOM 6825 O O . THR B 1 88 ? -11.516 36.562 -4.871 1 98.88 88 THR B O 1
ATOM 6828 N N . TYR B 1 89 ? -13.688 36.281 -5.336 1 98.81 89 TYR B N 1
ATOM 6829 C CA . TYR B 1 89 ? -13.586 34.812 -5.371 1 98.81 89 TYR B CA 1
ATOM 6830 C C . TYR B 1 89 ? -13.477 34.312 -6.805 1 98.81 89 TYR B C 1
ATOM 6832 O O . TYR B 1 89 ? -14.281 34.688 -7.66 1 98.81 89 TYR B O 1
ATOM 6840 N N . THR B 1 90 ? -12.477 33.531 -7.109 1 98.81 90 THR B N 1
ATOM 6841 C CA . THR B 1 90 ? -12.258 32.969 -8.438 1 98.81 90 THR B CA 1
ATOM 6842 C C . THR B 1 90 ? -12.523 31.453 -8.422 1 98.81 90 THR B C 1
ATOM 6844 O O . THR B 1 90 ? -11.922 30.719 -7.637 1 98.81 90 THR B O 1
ATOM 6847 N N . ASN B 1 91 ? -13.422 31 -9.273 1 98.69 91 ASN B N 1
ATOM 6848 C CA . ASN B 1 91 ? -13.664 29.562 -9.438 1 98.69 91 ASN B CA 1
ATOM 6849 C C . ASN B 1 91 ? -12.688 28.938 -10.422 1 98.69 91 ASN B C 1
ATOM 6851 O O . ASN B 1 91 ? -12.812 29.141 -11.633 1 98.69 91 ASN B O 1
ATOM 6855 N N . ASN B 1 92 ? -11.789 28.156 -9.922 1 98.44 92 ASN B N 1
ATOM 6856 C CA . ASN B 1 92 ? -10.805 27.484 -10.773 1 98.44 92 ASN B CA 1
ATOM 6857 C C . ASN B 1 92 ? -11.203 26.047 -11.07 1 98.44 92 ASN B C 1
ATOM 6859 O O . ASN B 1 92 ? -10.523 25.344 -11.828 1 98.44 92 ASN B O 1
ATOM 6863 N N . ALA B 1 93 ? -12.273 25.609 -10.516 1 97.62 93 ALA B N 1
ATOM 6864 C CA . ALA B 1 93 ? -12.781 24.266 -10.805 1 97.62 93 ALA B CA 1
ATOM 6865 C C . ALA B 1 93 ? -13.477 24.234 -12.164 1 97.62 93 ALA B C 1
ATOM 6867 O O . ALA B 1 93 ? -14.023 25.25 -12.617 1 97.62 93 ALA B O 1
ATOM 6868 N N . LYS B 1 94 ? -13.516 23.031 -12.805 1 96.25 94 LYS B N 1
ATOM 6869 C CA . LYS B 1 94 ? -14.227 22.875 -14.07 1 96.25 94 LYS B CA 1
ATOM 6870 C C . LYS B 1 94 ? -15.734 22.906 -13.867 1 96.25 94 LYS B C 1
ATOM 6872 O O . LYS B 1 94 ? -16.484 23.312 -14.766 1 96.25 94 LYS B O 1
ATOM 6877 N N . GLU B 1 95 ? -16.156 22.594 -12.75 1 95.69 95 GLU B N 1
ATOM 6878 C CA . GLU B 1 95 ? -17.578 22.594 -12.469 1 95.69 95 GLU B CA 1
ATOM 6879 C C . GLU B 1 95 ? -18.062 23.969 -12.023 1 95.69 95 GLU B C 1
ATOM 6881 O O . GLU B 1 95 ? -17.266 24.766 -11.5 1 95.69 95 GLU B O 1
ATOM 6886 N N . SER B 1 96 ? -19.328 24.219 -12.188 1 98.06 96 SER B N 1
ATOM 6887 C CA . SER B 1 96 ? -19.938 25.484 -11.789 1 98.06 96 SER B CA 1
ATOM 6888 C C . SER B 1 96 ? -20.375 25.453 -10.328 1 98.06 96 SER B C 1
ATOM 6890 O O . SER B 1 96 ? -20.812 24.406 -9.828 1 98.06 96 SER B O 1
ATOM 6892 N N . LEU B 1 97 ? -20.266 26.578 -9.68 1 98.5 97 LEU B N 1
ATOM 6893 C CA . LEU B 1 97 ? -20.688 26.703 -8.297 1 98.5 97 LEU B CA 1
ATOM 6894 C C . LEU B 1 97 ? -21.984 27.5 -8.195 1 98.5 97 LEU B C 1
ATOM 6896 O O . LEU B 1 97 ? -22.094 28.609 -8.719 1 98.5 97 LEU B O 1
ATOM 6900 N N . ASP B 1 98 ? -22.984 27 -7.484 1 98.12 98 ASP B N 1
ATOM 6901 C CA . ASP B 1 98 ? -24.297 27.625 -7.344 1 98.12 98 ASP B CA 1
ATOM 6902 C C . ASP B 1 98 ? -24.328 28.562 -6.148 1 98.12 98 ASP B C 1
ATOM 6904 O O . ASP B 1 98 ? -25.188 29.438 -6.059 1 98.12 98 ASP B O 1
ATOM 6908 N N . TYR B 1 99 ? -23.484 28.375 -5.25 1 98.69 99 TYR B N 1
ATOM 6909 C CA . TYR B 1 99 ? -23.359 29.156 -4.023 1 98.69 99 TYR B CA 1
ATOM 6910 C C . TYR B 1 99 ? -21.922 29.172 -3.521 1 98.69 99 TYR B C 1
ATOM 6912 O O . TYR B 1 99 ? -21.094 28.375 -3.986 1 98.69 99 TYR B O 1
ATOM 6920 N N . LEU B 1 100 ? -21.609 30.109 -2.668 1 98.75 100 LEU B N 1
ATOM 6921 C CA . LEU B 1 100 ? -20.312 30.203 -2.002 1 98.75 100 LEU B CA 1
ATOM 6922 C C . LEU B 1 100 ? -20.469 30.047 -0.491 1 98.75 100 LEU B C 1
ATOM 6924 O O . LEU B 1 100 ? -21.547 30.312 0.055 1 98.75 100 LEU B O 1
ATOM 6928 N N . TRP B 1 101 ? -19.391 29.578 0.165 1 98.69 101 TRP B N 1
ATOM 6929 C CA . TRP B 1 101 ? -19.422 29.422 1.615 1 98.69 101 TRP B CA 1
ATOM 6930 C C . TRP B 1 101 ? -18.312 30.234 2.279 1 98.69 101 TRP B C 1
ATOM 6932 O O . TRP B 1 101 ? -17.172 30.234 1.796 1 98.69 101 TRP B O 1
ATOM 6942 N N . LEU B 1 102 ? -18.672 30.875 3.395 1 98.62 102 LEU B N 1
ATOM 6943 C CA . LEU B 1 102 ? -17.719 31.594 4.238 1 98.62 102 LEU B CA 1
ATOM 6944 C C . LEU B 1 102 ? -17.719 31.031 5.656 1 98.62 102 LEU B C 1
ATOM 6946 O O . LEU B 1 102 ? -18.734 30.531 6.129 1 98.62 102 LEU B O 1
ATOM 6950 N N . GLN B 1 103 ? -16.609 31.203 6.316 1 98 103 GLN B N 1
ATOM 6951 C CA . GLN B 1 103 ? -16.469 30.875 7.734 1 98 103 GLN B CA 1
ATOM 6952 C C . GLN B 1 103 ? -16.688 32.125 8.602 1 98 103 GLN B C 1
ATOM 6954 O O . GLN B 1 103 ? -16.109 33.188 8.344 1 98 103 GLN B O 1
ATOM 6959 N N . LEU B 1 104 ? -17.531 31.984 9.57 1 98 104 LEU B N 1
ATOM 6960 C CA . LEU B 1 104 ? -17.766 33 10.594 1 98 104 LEU B CA 1
ATOM 6961 C C . LEU B 1 104 ? -17.328 32.5 11.969 1 98 104 LEU B C 1
ATOM 6963 O O . LEU B 1 104 ? -18.141 32.438 12.898 1 98 104 LEU B O 1
ATOM 6967 N N . ASP B 1 105 ? -16.094 32.312 12.148 1 93.75 105 ASP B N 1
ATOM 6968 C CA . ASP B 1 105 ? -15.594 31.578 13.297 1 93.75 105 ASP B CA 1
ATOM 6969 C C . ASP B 1 105 ? -15.812 32.344 14.594 1 93.75 105 ASP B C 1
ATOM 6971 O O . ASP B 1 105 ? -15.945 31.734 15.664 1 93.75 105 ASP B O 1
ATOM 6975 N N . GLN B 1 106 ? -15.859 33.656 14.578 1 95.69 106 GLN B N 1
ATOM 6976 C CA . GLN B 1 106 ? -16.156 34.406 15.781 1 95.69 106 GLN B CA 1
ATOM 6977 C C . GLN B 1 106 ? -17.516 34.062 16.344 1 95.69 106 GLN B C 1
ATOM 6979 O O . GLN B 1 106 ? -17.781 34.281 17.531 1 95.69 106 GLN B O 1
ATOM 6984 N N . ASN B 1 107 ? -18.359 33.469 15.484 1 96.62 107 ASN B N 1
ATOM 6985 C CA . ASN B 1 107 ? -19.688 33.094 15.938 1 96.62 107 ASN B CA 1
ATOM 6986 C C . ASN B 1 107 ? -19.641 31.984 17 1 96.62 107 ASN B C 1
ATOM 6988 O O . ASN B 1 107 ? -20.641 31.688 17.641 1 96.62 107 ASN B O 1
ATOM 6992 N N . LEU B 1 108 ? -18.5 31.438 17.141 1 94.38 108 LEU B N 1
ATOM 6993 C CA . LEU B 1 108 ? -18.281 30.547 18.281 1 94.38 108 LEU B CA 1
ATOM 6994 C C . LEU B 1 108 ? -18.688 31.219 19.594 1 94.38 108 LEU B C 1
ATOM 6996 O O . LEU B 1 108 ? -19.156 30.562 20.516 1 94.38 108 LEU B O 1
ATOM 7000 N N . PHE B 1 109 ? -18.578 32.531 19.672 1 94.56 109 PHE B N 1
ATOM 7001 C CA . PHE B 1 109 ? -18.797 33.312 20.891 1 94.56 109 PHE B CA 1
ATOM 7002 C C . PHE B 1 109 ? -20.125 34.062 20.844 1 94.56 109 PHE B C 1
ATOM 7004 O O . PHE B 1 109 ? -20.391 34.906 21.703 1 94.56 109 PHE B O 1
ATOM 7011 N N . ALA B 1 110 ? -20.859 33.781 19.797 1 94.94 110 ALA B N 1
ATOM 7012 C CA . ALA B 1 110 ? -22.172 34.406 19.75 1 94.94 110 ALA B CA 1
ATOM 7013 C C . ALA B 1 110 ? -23.047 33.969 20.922 1 94.94 110 ALA B C 1
ATOM 7015 O O . ALA B 1 110 ? -22.891 32.844 21.406 1 94.94 110 ALA B O 1
ATOM 7016 N N . LYS B 1 111 ? -23.906 34.812 21.297 1 91.44 111 LYS B N 1
ATOM 7017 C CA . LYS B 1 111 ? -24.812 34.469 22.391 1 91.44 111 LYS B CA 1
ATOM 7018 C C . LYS B 1 111 ? -25.625 33.219 22.047 1 91.44 111 LYS B C 1
ATOM 7020 O O . LYS B 1 111 ? -25.969 32.438 22.938 1 91.44 111 LYS B O 1
ATOM 7025 N N . THR B 1 112 ? -25.875 33.031 20.828 1 91.62 112 THR B N 1
ATOM 7026 C CA . THR B 1 112 ? -26.719 31.953 20.375 1 91.62 112 THR B CA 1
ATOM 7027 C C . THR B 1 112 ? -25.891 30.719 20.016 1 91.62 112 THR B C 1
ATOM 7029 O O . THR B 1 112 ? -26.422 29.734 19.5 1 91.62 112 THR B O 1
ATOM 7032 N N . SER B 1 113 ? -24.609 30.844 20.234 1 92.88 113 SER B N 1
ATOM 7033 C CA . SER B 1 113 ? -23.719 29.734 19.828 1 92.88 113 SER B CA 1
ATOM 7034 C C . SER B 1 113 ? -24.141 28.422 20.484 1 92.88 113 SER B C 1
ATOM 7036 O O . SER B 1 113 ? -24.516 28.406 21.656 1 92.88 113 SER B O 1
ATOM 7038 N N . LYS B 1 114 ? -24.109 27.266 19.75 1 92.69 114 LYS B N 1
ATOM 7039 C CA . LYS B 1 114 ? -24.453 25.953 20.25 1 92.69 114 LYS B CA 1
ATOM 7040 C C . LYS B 1 114 ? -23.234 25.219 20.781 1 92.69 114 LYS B C 1
ATOM 7042 O O . LYS B 1 114 ? -23.344 24.141 21.375 1 92.69 114 LYS B O 1
ATOM 7047 N N . THR B 1 115 ? -22.094 25.75 20.703 1 89.31 115 THR B N 1
ATOM 7048 C CA . THR B 1 115 ? -20.844 25.094 21.062 1 89.31 115 THR B CA 1
ATOM 7049 C C . THR B 1 115 ? -20.844 24.703 22.547 1 89.31 115 THR B C 1
ATOM 7051 O O . THR B 1 115 ? -20.453 23.594 22.906 1 89.31 115 THR B O 1
ATOM 7054 N N . PRO B 1 116 ? -21.328 25.562 23.422 1 87.94 116 PRO B N 1
ATOM 7055 C CA . PRO B 1 116 ? -21.312 25.172 24.844 1 87.94 116 PRO B CA 1
ATOM 7056 C C . PRO B 1 116 ? -22.234 23.984 25.125 1 87.94 116 PRO B C 1
ATOM 7058 O O . PRO B 1 116 ? -22.062 23.312 26.141 1 87.94 116 PRO B O 1
ATOM 7061 N N . LEU B 1 117 ? -23.125 23.75 24.234 1 92 117 LEU B N 1
ATOM 7062 C CA . LEU B 1 117 ? -24.156 22.75 24.484 1 92 117 LEU B CA 1
ATOM 7063 C C . LEU B 1 117 ? -23.672 21.344 24.141 1 92 117 LEU B C 1
ATOM 7065 O O . LEU B 1 117 ? -24.328 20.359 24.469 1 92 117 LEU B O 1
ATOM 7069 N N . VAL B 1 118 ? -22.531 21.25 23.547 1 91.25 118 VAL B N 1
ATOM 7070 C CA . VAL B 1 118 ? -22.078 19.938 23.109 1 91.25 118 VAL B CA 1
ATOM 7071 C C . VAL B 1 118 ? -21.25 19.281 24.219 1 91.25 118 VAL B C 1
ATOM 7073 O O . VAL B 1 118 ? -20.922 18.094 24.141 1 91.25 118 VAL B O 1
ATOM 7076 N N . ARG B 1 119 ? -20.938 19.953 25.234 1 88.94 119 ARG B N 1
ATOM 7077 C CA . ARG B 1 119 ? -20.094 19.453 26.312 1 88.94 119 ARG B CA 1
ATOM 7078 C C . ARG B 1 119 ? -20.922 18.828 27.422 1 88.94 119 ARG B C 1
ATOM 7080 O O . ARG B 1 119 ? -21.969 19.375 27.812 1 88.94 119 ARG B O 1
ATOM 7087 N N . SER B 1 120 ? -20.5 17.688 27.906 1 91.5 120 SER B N 1
ATOM 7088 C CA . SER B 1 120 ? -21.078 17.125 29.125 1 91.5 120 SER B CA 1
ATOM 7089 C C . SER B 1 120 ? -20.641 17.922 30.359 1 91.5 120 SER B C 1
ATOM 7091 O O . SER B 1 120 ? -19.5 18.359 30.453 1 91.5 120 SER B O 1
ATOM 7093 N N . GLU B 1 121 ? -21.562 18.297 31.219 1 91.12 121 GLU B N 1
ATOM 7094 C CA . GLU B 1 121 ? -21.281 19.062 32.406 1 91.12 121 GLU B CA 1
ATOM 7095 C C . GLU B 1 121 ? -21.719 18.297 33.656 1 91.12 121 GLU B C 1
ATOM 7097 O O . GLU B 1 121 ? -22.781 17.672 33.688 1 91.12 121 GLU B O 1
ATOM 7102 N N . LYS B 1 122 ? -20.75 18.422 34.625 1 92.88 122 LYS B N 1
ATOM 7103 C CA . LYS B 1 122 ? -21.047 17.906 35.969 1 92.88 122 LYS B CA 1
ATOM 7104 C C . LYS B 1 122 ? -20.859 19 37 1 92.88 122 LYS B C 1
ATOM 7106 O O . LYS B 1 122 ? -20.047 19.906 36.844 1 92.88 122 LYS B O 1
ATOM 7111 N N . VAL B 1 123 ? -21.625 18.922 38.062 1 92.38 123 VAL B N 1
ATOM 7112 C CA . VAL B 1 123 ? -21.5 19.891 39.125 1 92.38 123 VAL B CA 1
ATOM 7113 C C . VAL B 1 123 ? -20.125 19.781 39.781 1 92.38 123 VAL B C 1
ATOM 7115 O O . VAL B 1 123 ? -19.688 18.688 40.156 1 92.38 123 VAL B O 1
ATOM 7118 N N . ASP B 1 124 ? -19.5 20.969 39.938 1 90.12 124 ASP B N 1
ATOM 7119 C CA . ASP B 1 124 ? -18.25 21.031 40.688 1 90.12 124 ASP B CA 1
ATOM 7120 C C . ASP B 1 124 ? -18.531 21.203 42.188 1 90.12 124 ASP B C 1
ATOM 7122 O O . ASP B 1 124 ? -19.156 22.172 42.594 1 90.12 124 ASP B O 1
ATOM 7126 N N . PRO B 1 125 ? -17.953 20.281 42.844 1 94 125 PRO B N 1
ATOM 7127 C CA . PRO B 1 125 ? -18.203 20.422 44.281 1 94 125 PRO B CA 1
ATOM 7128 C C . PRO B 1 125 ? -17.609 21.703 44.875 1 94 125 PRO B C 1
ATOM 7130 O O . PRO B 1 125 ? -18.078 22.188 45.906 1 94 125 PRO B O 1
ATOM 7133 N N . ALA B 1 126 ? -16.516 22.156 44.25 1 93.75 126 ALA B N 1
ATOM 7134 C CA . ALA B 1 126 ? -15.875 23.406 44.625 1 93.75 126 ALA B CA 1
ATOM 7135 C C . ALA B 1 126 ? -15.445 24.188 43.406 1 93.75 126 ALA B C 1
ATOM 7137 O O . ALA B 1 126 ? -14.797 23.641 42.5 1 93.75 126 ALA B O 1
ATOM 7138 N N . ILE B 1 127 ? -15.945 25.391 43.406 1 92.25 127 ILE B N 1
ATOM 7139 C CA . ILE B 1 127 ? -15.617 26.297 42.312 1 92.25 127 ILE B CA 1
ATOM 7140 C C . ILE B 1 127 ? -15.336 27.703 42.844 1 92.25 127 ILE B C 1
ATOM 7142 O O . ILE B 1 127 ? -15.852 28.078 43.906 1 92.25 127 ILE B O 1
ATOM 7146 N N . SER B 1 128 ? -14.375 28.406 42.312 1 93.88 128 SER B N 1
ATOM 7147 C CA . SER B 1 128 ? -14.07 29.75 42.781 1 93.88 128 SER B CA 1
ATOM 7148 C C . SER B 1 128 ? -15.273 30.672 42.625 1 93.88 128 SER B C 1
ATOM 7150 O O . SER B 1 128 ? -16.141 30.438 41.781 1 93.88 128 SER B O 1
ATOM 7152 N N . ALA B 1 129 ? -15.211 31.734 43.406 1 92 129 ALA B N 1
ATOM 7153 C CA . ALA B 1 129 ? -16.281 32.719 43.312 1 92 129 ALA B CA 1
ATOM 7154 C C . ALA B 1 129 ? -16.344 33.344 41.906 1 92 129 ALA B C 1
ATOM 7156 O O . ALA B 1 129 ? -17.438 33.562 41.375 1 92 129 ALA B O 1
ATOM 7157 N N . ARG B 1 130 ? -15.289 33.562 41.469 1 88.25 130 ARG B N 1
ATOM 7158 C CA . ARG B 1 130 ? -15.211 34.125 40.125 1 88.25 130 ARG B CA 1
ATOM 7159 C C . ARG B 1 130 ? -15.82 33.188 39.094 1 88.25 130 ARG B C 1
ATOM 7161 O O . ARG B 1 130 ? -16.609 33.625 38.25 1 88.25 130 ARG B O 1
ATOM 7168 N N . ALA B 1 131 ? -15.414 32.062 39.188 1 87.88 131 ALA B N 1
ATOM 7169 C CA . ALA B 1 131 ? -15.914 31.078 38.219 1 87.88 131 ALA B CA 1
ATOM 7170 C C . ALA B 1 131 ? -17.422 30.859 38.406 1 87.88 131 ALA B C 1
ATOM 7172 O O . ALA B 1 131 ? -18.141 30.703 37.406 1 87.88 131 ALA B O 1
ATOM 7173 N N . PHE B 1 132 ? -17.828 30.766 39.562 1 91.69 132 PHE B N 1
ATOM 7174 C CA . PHE B 1 132 ? -19.25 30.609 39.875 1 91.69 132 PHE B CA 1
ATOM 7175 C C . PHE B 1 132 ? -20.062 31.766 39.281 1 91.69 132 PHE B C 1
ATOM 7177 O O . PHE B 1 132 ? -21.094 31.547 38.656 1 91.69 132 PHE B O 1
ATOM 7184 N N . SER B 1 133 ? -19.531 32.938 39.531 1 92.06 133 SER B N 1
ATOM 7185 C CA . SER B 1 133 ? -20.203 34.125 39 1 92.06 133 SER B CA 1
ATOM 7186 C C . SER B 1 133 ? -20.266 34.094 37.469 1 92.06 133 SER B C 1
ATOM 7188 O O . SER B 1 133 ? -21.328 34.312 36.906 1 92.06 133 SER B O 1
ATOM 7190 N N . ARG B 1 134 ? -19.172 33.844 36.906 1 86.75 134 ARG B N 1
ATOM 7191 C CA . ARG B 1 134 ? -19.078 33.844 35.438 1 86.75 134 ARG B CA 1
ATOM 7192 C C . ARG B 1 134 ? -20 32.812 34.844 1 86.75 134 ARG B C 1
ATOM 7194 O O . ARG B 1 134 ? -20.609 33.031 33.812 1 86.75 134 ARG B O 1
ATOM 7201 N N . THR B 1 135 ? -20.062 31.688 35.5 1 85.81 135 THR B N 1
ATOM 7202 C CA . THR B 1 135 ? -20.781 30.547 34.969 1 85.81 135 THR B CA 1
ATOM 7203 C C . THR B 1 135 ? -22.297 30.703 35.156 1 85.81 135 THR B C 1
ATOM 7205 O O . THR B 1 135 ? -23.094 30.375 34.281 1 85.81 135 THR B O 1
ATOM 7208 N N . TYR B 1 136 ? -22.688 31.234 36.25 1 90.56 136 TYR B N 1
ATOM 7209 C CA . TYR B 1 136 ? -24.094 31.094 36.594 1 90.56 136 TYR B CA 1
ATOM 7210 C C . TYR B 1 136 ? -24.75 32.469 36.75 1 90.56 136 TYR B C 1
ATOM 7212 O O . TYR B 1 136 ? -25.984 32.562 36.688 1 90.56 136 TYR B O 1
ATOM 7220 N N . MET B 1 137 ? -23.922 33.469 36.875 1 92.12 137 MET B N 1
ATOM 7221 C CA . MET B 1 137 ? -24.562 34.719 37.281 1 92.12 137 MET B CA 1
ATOM 7222 C C . MET B 1 137 ? -24.422 35.781 36.188 1 92.12 137 MET B C 1
ATOM 7224 O O . MET B 1 137 ? -25.359 36.562 35.969 1 92.12 137 MET B O 1
ATOM 7228 N N . GLU B 1 138 ? -23.359 35.812 35.562 1 88 138 GLU B N 1
ATOM 7229 C CA . GLU B 1 138 ? -23.062 36.875 34.625 1 88 138 GLU B CA 1
ATOM 7230 C C . GLU B 1 138 ? -23.766 36.625 33.281 1 88 138 GLU B C 1
ATOM 7232 O O . GLU B 1 138 ? -24.031 35.5 32.906 1 88 138 GLU B O 1
ATOM 7237 N N . GLU B 1 139 ? -24.016 37.781 32.656 1 86.75 139 GLU B N 1
ATOM 7238 C CA . GLU B 1 139 ? -24.516 37.688 31.312 1 86.75 139 GLU B CA 1
ATOM 7239 C C . GLU B 1 139 ? -23.453 37.125 30.359 1 86.75 139 GLU B C 1
ATOM 7241 O O . GLU B 1 139 ? -22.266 37.469 30.5 1 86.75 139 GLU B O 1
ATOM 7246 N N . LYS B 1 140 ? -23.906 36.375 29.453 1 86.44 140 LYS B N 1
ATOM 7247 C CA . LYS B 1 140 ? -22.969 35.812 28.484 1 86.44 140 LYS B CA 1
ATOM 7248 C C . LYS B 1 140 ? -22.359 36.906 27.609 1 86.44 140 LYS B C 1
ATOM 7250 O O . LYS B 1 140 ? -23.031 37.875 27.25 1 86.44 140 LYS B O 1
ATOM 7255 N N . PHE B 1 141 ? -21.078 36.688 27.312 1 91 141 PHE B N 1
ATOM 7256 C CA . PHE B 1 141 ? -20.375 37.594 26.406 1 91 141 PHE B CA 1
ATOM 7257 C C . PHE B 1 141 ? -21.078 37.688 25.062 1 91 141 PHE B C 1
ATOM 7259 O O . PHE B 1 141 ? -21.438 36.656 24.484 1 91 141 PHE B O 1
ATOM 7266 N N . ASP B 1 142 ? -21.312 38.875 24.562 1 93.88 142 ASP B N 1
ATOM 7267 C CA . ASP B 1 142 ? -21.984 39.094 23.281 1 93.88 142 ASP B CA 1
ATOM 7268 C C . ASP B 1 142 ? -20.969 39.219 22.156 1 93.88 142 ASP B C 1
ATOM 7270 O O . ASP B 1 142 ? -20.797 40.312 21.594 1 93.88 142 ASP B O 1
ATOM 7274 N N . GLY B 1 143 ? -20.406 38.125 21.844 1 96.12 143 GLY B N 1
ATOM 7275 C CA . GLY B 1 143 ? -19.484 38.094 20.719 1 96.12 143 GLY B CA 1
ATOM 7276 C C . GLY B 1 143 ? -20.156 37.781 19.406 1 96.12 143 GLY B C 1
ATOM 7277 O O . GLY B 1 143 ? -21.344 38.031 19.234 1 96.12 143 GLY B O 1
ATOM 7278 N N . GLY B 1 144 ? -19.359 37.312 18.422 1 96.69 144 GLY B N 1
ATOM 7279 C CA . GLY B 1 144 ? -19.859 36.906 17.125 1 96.69 144 GLY B CA 1
ATOM 7280 C C . GLY B 1 144 ? -19.984 38.062 16.156 1 96.69 144 GLY B C 1
ATOM 7281 O O . GLY B 1 144 ? -20.188 39.219 16.562 1 96.69 144 GLY B O 1
ATOM 7282 N N . PHE B 1 145 ? -19.984 37.75 14.914 1 98.38 145 PHE B N 1
ATOM 7283 C CA . PHE B 1 145 ? -20.094 38.781 13.875 1 98.38 145 PHE B CA 1
ATOM 7284 C C . PHE B 1 145 ? -21.484 39.375 13.852 1 98.38 145 PHE B C 1
ATOM 7286 O O . PHE B 1 145 ? -22.484 38.656 13.914 1 98.38 145 PHE B O 1
ATOM 7293 N N . LYS B 1 146 ? -21.578 40.656 13.812 1 98.38 146 LYS B N 1
ATOM 7294 C CA . LYS B 1 146 ? -22.766 41.406 13.391 1 98.38 146 LYS B CA 1
ATOM 7295 C C . LYS B 1 146 ? -22.625 41.875 11.945 1 98.38 146 LYS B C 1
ATOM 7297 O O . LYS B 1 146 ? -21.906 42.844 11.672 1 98.38 146 LYS B O 1
ATOM 7302 N N . ILE B 1 147 ? -23.375 41.219 11.062 1 98.38 147 ILE B N 1
ATOM 7303 C CA . ILE B 1 147 ? -23.297 41.531 9.641 1 98.38 147 ILE B CA 1
ATOM 7304 C C . ILE B 1 147 ? -24.266 42.656 9.312 1 98.38 147 ILE B C 1
ATOM 7306 O O . ILE B 1 147 ? -25.469 42.531 9.492 1 98.38 147 ILE B O 1
ATOM 7310 N N . GLU B 1 148 ? -23.75 43.719 8.797 1 98.38 148 GLU B N 1
ATOM 7311 C CA . GLU B 1 148 ? -24.594 44.875 8.445 1 98.38 148 GLU B CA 1
ATOM 7312 C C . GLU B 1 148 ? -25.172 44.719 7.035 1 98.38 148 GLU B C 1
ATOM 7314 O O . GLU B 1 148 ? -26.344 45 6.805 1 98.38 148 GLU B O 1
ATOM 7319 N N . TYR B 1 149 ? -24.328 44.375 6.098 1 98.12 149 TYR B N 1
ATOM 7320 C CA . TYR B 1 149 ? -24.828 44.094 4.758 1 98.12 149 TYR B CA 1
ATOM 7321 C C . TYR B 1 149 ? -23.859 43.219 3.982 1 98.12 149 TYR B C 1
ATOM 7323 O O . TYR B 1 149 ? -22.688 43.125 4.348 1 98.12 149 TYR B O 1
ATOM 7331 N N . VAL B 1 150 ? -24.359 42.531 3.014 1 98.75 150 VAL B N 1
ATOM 7332 C CA . VAL B 1 150 ? -23.641 41.844 1.943 1 98.75 150 VAL B CA 1
ATOM 7333 C C . VAL B 1 150 ? -24.141 42.344 0.588 1 98.75 150 VAL B C 1
ATOM 7335 O O . VAL B 1 150 ? -25.328 42.25 0.278 1 98.75 150 VAL B O 1
ATOM 7338 N N . LYS B 1 151 ? -23.188 42.938 -0.161 1 98.56 151 LYS B N 1
ATOM 7339 C CA . LYS B 1 151 ? -23.578 43.562 -1.426 1 98.56 151 LYS B CA 1
ATOM 7340 C C . LYS B 1 151 ? -22.688 43.062 -2.572 1 98.56 151 LYS B C 1
ATOM 7342 O O . LYS B 1 151 ? -21.531 42.719 -2.357 1 98.56 151 LYS B O 1
ATOM 7347 N N . ASP B 1 152 ? -23.203 43.062 -3.713 1 97.69 152 ASP B N 1
ATOM 7348 C CA . ASP B 1 152 ? -22.406 42.719 -4.891 1 97.69 152 ASP B CA 1
ATOM 7349 C C . ASP B 1 152 ? -21.578 43.906 -5.363 1 97.69 152 ASP B C 1
ATOM 7351 O O . ASP B 1 152 ? -21.5 44.938 -4.688 1 97.69 152 ASP B O 1
ATOM 7355 N N . ALA B 1 153 ? -20.938 43.781 -6.465 1 96.38 153 ALA B N 1
ATOM 7356 C CA . ALA B 1 153 ? -19.969 44.75 -6.957 1 96.38 153 ALA B CA 1
ATOM 7357 C C . ALA B 1 153 ? -20.656 46.062 -7.32 1 96.38 153 ALA B C 1
ATOM 7359 O O . ALA B 1 153 ? -20.016 47.125 -7.312 1 96.38 153 ALA B O 1
ATOM 7360 N N . VAL B 1 154 ? -21.953 46 -7.578 1 96.06 154 VAL B N 1
ATOM 7361 C CA . VAL B 1 154 ? -22.656 47.188 -7.996 1 96.06 154 VAL B CA 1
ATOM 7362 C C . VAL B 1 154 ? -23.484 47.75 -6.832 1 96.06 154 VAL B C 1
ATOM 7364 O O . VAL B 1 154 ? -24.312 48.656 -7.016 1 96.06 154 VAL B O 1
ATOM 7367 N N . GLY B 1 155 ? -23.391 47.125 -5.727 1 96.44 155 GLY B N 1
ATOM 7368 C CA . GLY B 1 155 ? -24 47.688 -4.523 1 96.44 155 GLY B CA 1
ATOM 7369 C C . GLY B 1 155 ? -25.359 47.094 -4.207 1 96.44 155 GLY B C 1
ATOM 7370 O O . GLY B 1 155 ? -26.031 47.562 -3.283 1 96.44 155 GLY B O 1
ATOM 7371 N N . GLN B 1 156 ? -25.812 46.125 -4.887 1 97.31 156 GLN B N 1
ATOM 7372 C CA . GLN B 1 156 ? -27.094 45.5 -4.617 1 97.31 156 GLN B CA 1
ATOM 7373 C C . GLN B 1 156 ? -26.953 44.438 -3.533 1 97.31 156 GLN B C 1
ATOM 7375 O O . GLN B 1 156 ? -25.953 43.719 -3.488 1 97.31 156 GLN B O 1
ATOM 7380 N N . PRO B 1 157 ? -27.969 44.312 -2.797 1 97.81 157 PRO B N 1
ATOM 7381 C CA . PRO B 1 157 ? -27.906 43.281 -1.755 1 97.81 157 PRO B CA 1
ATOM 7382 C C . PRO B 1 157 ? -27.859 41.875 -2.324 1 97.81 157 PRO B C 1
ATOM 7384 O O . PRO B 1 157 ? -28.516 41.562 -3.32 1 97.81 157 PRO B O 1
ATOM 7387 N N . ILE B 1 158 ? -27.141 41.031 -1.681 1 97.94 158 ILE B N 1
ATOM 7388 C CA . ILE B 1 158 ? -27.031 39.625 -2.027 1 97.94 158 ILE B CA 1
ATOM 7389 C C . ILE B 1 158 ? -27.781 38.781 -0.994 1 97.94 158 ILE B C 1
ATOM 7391 O O . ILE B 1 158 ? -27.703 39.062 0.208 1 97.94 158 ILE B O 1
ATOM 7395 N N . SER B 1 159 ? -28.562 37.781 -1.499 1 97.75 159 SER B N 1
ATOM 7396 C CA . SER B 1 159 ? -29.188 36.812 -0.588 1 97.75 159 SER B CA 1
ATOM 7397 C C . SER B 1 159 ? -28.141 35.938 0.069 1 97.75 159 SER B C 1
ATOM 7399 O O . SER B 1 159 ? -27.219 35.438 -0.596 1 97.75 159 SER B O 1
ATOM 7401 N N . TYR B 1 160 ? -28.234 35.781 1.443 1 98.44 160 TYR B N 1
ATOM 7402 C CA . TYR B 1 160 ? -27.312 34.906 2.156 1 98.44 160 TYR B CA 1
ATOM 7403 C C . TYR B 1 160 ? -28.016 34.219 3.33 1 98.44 160 TYR B C 1
ATOM 7405 O O . TYR B 1 160 ? -29.109 34.625 3.725 1 98.44 160 TYR B O 1
ATOM 7413 N N . THR B 1 161 ? -27.484 33.062 3.797 1 98.19 161 THR B N 1
ATOM 7414 C CA . THR B 1 161 ? -27.953 32.312 4.957 1 98.19 161 THR B CA 1
ATOM 7415 C C . THR B 1 161 ? -26.812 32.031 5.93 1 98.19 161 THR B C 1
ATOM 7417 O O . THR B 1 161 ? -25.766 31.531 5.535 1 98.19 161 THR B O 1
ATOM 7420 N N . VAL B 1 162 ? -26.953 32.438 7.207 1 97.69 162 VAL B N 1
ATOM 7421 C CA . VAL B 1 162 ? -25.984 32.125 8.242 1 97.69 162 VAL B CA 1
ATOM 7422 C C . VAL B 1 162 ? -26.391 30.859 8.969 1 97.69 162 VAL B C 1
ATOM 7424 O O . VAL B 1 162 ? -27.5 30.75 9.484 1 97.69 162 VAL B O 1
ATOM 7427 N N . ASN B 1 163 ? -25.594 29.891 8.922 1 97.12 163 ASN B N 1
ATOM 7428 C CA . ASN B 1 163 ? -25.688 28.656 9.695 1 97.12 163 ASN B CA 1
ATOM 7429 C C . ASN B 1 163 ? -24.578 28.547 10.734 1 97.12 163 ASN B C 1
ATOM 7431 O O . ASN B 1 163 ? -23.531 27.969 10.469 1 97.12 163 ASN B O 1
ATOM 7435 N N . GLU B 1 164 ? -24.891 29.125 11.961 1 96.06 164 GLU B N 1
ATOM 7436 C CA . GLU B 1 164 ? -23.938 29.172 13.07 1 96.06 164 GLU B CA 1
ATOM 7437 C C . GLU B 1 164 ? -22.609 29.781 12.641 1 96.06 164 GLU B C 1
ATOM 7439 O O . GLU B 1 164 ? -22.547 30.969 12.281 1 96.06 164 GLU B O 1
ATOM 7444 N N . THR B 1 165 ? -21.531 28.953 12.477 1 96.88 165 THR B N 1
ATOM 7445 C CA . THR B 1 165 ? -20.219 29.516 12.188 1 96.88 165 THR B CA 1
ATOM 7446 C C . THR B 1 165 ? -19.938 29.516 10.68 1 96.88 165 THR B C 1
ATOM 7448 O O . THR B 1 165 ? -18.797 29.688 10.258 1 96.88 165 THR B O 1
ATOM 7451 N N . MET B 1 166 ? -20.953 29.266 9.812 1 97.62 166 MET B N 1
ATOM 7452 C CA . MET B 1 166 ? -20.844 29.297 8.359 1 97.62 166 MET B CA 1
ATOM 7453 C C . MET B 1 166 ? -21.891 30.219 7.742 1 97.62 166 MET B C 1
ATOM 7455 O O . MET B 1 166 ? -22.984 30.375 8.305 1 97.62 166 MET B O 1
ATOM 7459 N N . MET B 1 167 ? -21.531 30.766 6.621 1 98.62 167 MET B N 1
ATOM 7460 C CA . MET B 1 167 ? -22.484 31.578 5.852 1 98.62 167 MET B CA 1
ATOM 7461 C C . MET B 1 167 ? -22.453 31.172 4.379 1 98.62 167 MET B C 1
ATOM 7463 O O . MET B 1 167 ? -21.391 31.047 3.777 1 98.62 167 MET B O 1
ATOM 7467 N N . ARG B 1 168 ? -23.578 30.922 3.812 1 98.75 168 ARG B N 1
ATOM 7468 C CA . ARG B 1 168 ? -23.734 30.609 2.396 1 98.75 168 ARG B CA 1
ATOM 7469 C C . ARG B 1 168 ? -24.188 31.844 1.61 1 98.75 168 ARG B C 1
ATOM 7471 O O . ARG B 1 168 ? -25.188 32.469 1.949 1 98.75 168 ARG B O 1
ATOM 7478 N N . ILE B 1 169 ? -23.484 32.219 0.633 1 98.62 169 ILE B N 1
ATOM 7479 C CA . ILE B 1 169 ? -23.875 33.25 -0.329 1 98.62 169 ILE B CA 1
ATOM 7480 C C . ILE B 1 169 ? -24.625 32.594 -1.491 1 98.62 169 ILE B C 1
ATOM 7482 O O . ILE B 1 169 ? -24.094 31.719 -2.166 1 98.62 169 ILE B O 1
ATOM 7486 N N . ASN B 1 170 ? -25.844 33.031 -1.711 1 98.19 170 ASN B N 1
ATOM 7487 C CA . ASN B 1 170 ? -26.641 32.469 -2.801 1 98.19 170 ASN B CA 1
ATOM 7488 C C . ASN B 1 170 ? -26.453 33.25 -4.094 1 98.19 170 ASN B C 1
ATOM 7490 O O . ASN B 1 170 ? -26.922 34.375 -4.211 1 98.19 170 ASN B O 1
ATOM 7494 N N . LEU B 1 171 ? -25.875 32.656 -5.059 1 98 171 LEU B N 1
ATOM 7495 C CA . LEU B 1 171 ? -25.594 33.344 -6.312 1 98 171 LEU B CA 1
ATOM 7496 C C . LEU B 1 171 ? -26.812 33.344 -7.227 1 98 171 LEU B C 1
ATOM 7498 O O . LEU B 1 171 ? -27.531 32.344 -7.316 1 98 171 LEU B O 1
ATOM 7502 N N . LYS B 1 172 ? -27.031 34.375 -7.902 1 96.38 172 LYS B N 1
ATOM 7503 C CA . LYS B 1 172 ? -28.125 34.438 -8.875 1 96.38 172 LYS B CA 1
ATOM 7504 C C . LYS B 1 172 ? -27.828 33.594 -10.102 1 96.38 172 LYS B C 1
ATOM 7506 O O . LYS B 1 172 ? -28.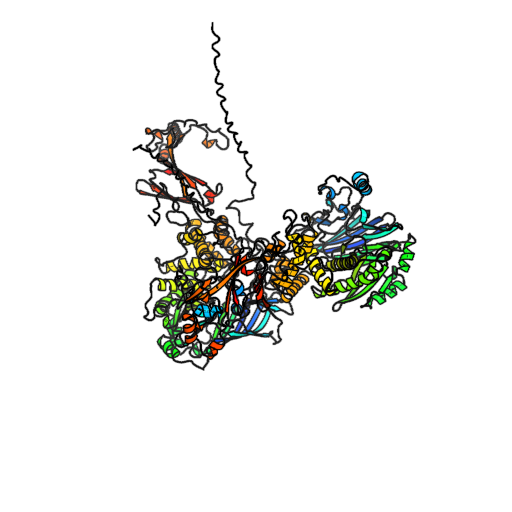734 33 -10.695 1 96.38 172 LYS B O 1
ATOM 7511 N N . THR B 1 173 ? -26.656 33.625 -10.547 1 97 173 THR B N 1
ATOM 7512 C CA . THR B 1 173 ? -26.156 32.812 -11.648 1 97 173 THR B CA 1
ATOM 7513 C C . THR B 1 173 ? -24.938 31.984 -11.203 1 97 173 THR B C 1
ATOM 7515 O O . THR B 1 173 ? -24.062 32.5 -10.516 1 97 173 THR B O 1
ATOM 7518 N N . PRO B 1 174 ? -24.938 30.734 -11.672 1 97.94 174 PRO B N 1
ATOM 7519 C CA . PRO B 1 174 ? -23.781 29.922 -11.273 1 97.94 174 PRO B CA 1
ATOM 7520 C C . PRO B 1 174 ? -22.453 30.516 -11.719 1 97.94 174 PRO B C 1
ATOM 7522 O O . PRO B 1 174 ? -22.359 31.062 -12.82 1 97.94 174 PRO B O 1
ATOM 7525 N N . LEU B 1 175 ? -21.453 30.359 -10.875 1 98.62 175 LEU B N 1
ATOM 7526 C CA . LEU B 1 175 ? -20.094 30.812 -11.164 1 98.62 175 LEU B CA 1
ATOM 7527 C C . LEU B 1 175 ? -19.312 29.75 -11.922 1 98.62 175 LEU B C 1
ATOM 7529 O O . LEU B 1 175 ? -18.938 28.719 -11.352 1 98.62 175 LEU B O 1
ATOM 7533 N N . THR B 1 176 ? -19 29.969 -13.219 1 98.25 176 THR B N 1
ATOM 7534 C CA . THR B 1 176 ? -18.359 28.969 -14.055 1 98.25 176 THR B CA 1
ATOM 7535 C C . THR B 1 176 ? -16.844 29.062 -13.953 1 98.25 176 THR B C 1
ATOM 7537 O O . THR B 1 176 ? -16.312 29.984 -13.336 1 98.25 176 THR B O 1
ATOM 7540 N N . LYS B 1 177 ? -16.172 28.109 -14.523 1 97.81 177 LYS B N 1
ATOM 7541 C CA . LYS B 1 177 ? -14.719 28.031 -14.469 1 97.81 177 LYS B CA 1
ATOM 7542 C C . LYS B 1 177 ? -14.086 29.344 -14.953 1 97.81 177 LYS B C 1
ATOM 7544 O O . LYS B 1 177 ? -14.43 29.844 -16.031 1 97.81 177 LYS B O 1
ATOM 7549 N N . GLY B 1 178 ? -13.164 29.844 -14.203 1 98.19 178 GLY B N 1
ATOM 7550 C CA . GLY B 1 178 ? -12.406 31.031 -14.578 1 98.19 178 GLY B CA 1
ATOM 7551 C C . GLY B 1 178 ? -13.102 32.344 -14.211 1 98.19 178 GLY B C 1
ATOM 7552 O O . GLY B 1 178 ? -12.477 33.406 -14.188 1 98.19 178 GLY B O 1
ATOM 7553 N N . GLN B 1 179 ? -14.352 32.281 -13.875 1 98.38 179 GLN B N 1
ATOM 7554 C CA . GLN B 1 179 ? -15.117 33.469 -13.531 1 98.38 179 GLN B CA 1
ATOM 7555 C C . GLN B 1 179 ? -14.805 33.938 -12.109 1 98.38 179 GLN B C 1
ATOM 7557 O O . GLN B 1 179 ? -14.406 33.125 -11.266 1 98.38 179 GLN B O 1
ATOM 7562 N N . LYS B 1 180 ? -14.984 35.219 -11.914 1 98.5 180 LYS B N 1
ATOM 7563 C CA . LYS B 1 180 ? -14.812 35.844 -10.609 1 98.5 180 LYS B CA 1
ATOM 7564 C C . LYS B 1 180 ? -16.141 36.406 -10.086 1 98.5 180 LYS B C 1
ATOM 7566 O O . LYS B 1 180 ? -16.969 36.875 -10.867 1 98.5 180 LYS B O 1
ATOM 7571 N N . PHE B 1 181 ? -16.312 36.25 -8.891 1 98.62 181 PHE B N 1
ATOM 7572 C CA . PHE B 1 181 ? -17.422 36.906 -8.203 1 98.62 181 PHE B CA 1
ATOM 7573 C C . PHE B 1 181 ? -16.906 37.875 -7.145 1 98.62 181 PHE B C 1
ATOM 7575 O O . PHE B 1 181 ? -16.156 37.5 -6.246 1 98.62 181 PHE B O 1
ATOM 7582 N N . VAL B 1 182 ? -17.25 39.188 -7.246 1 98.75 182 VAL B N 1
ATOM 7583 C CA . VAL B 1 182 ? -16.812 40.219 -6.328 1 98.75 182 VAL B CA 1
ATOM 7584 C C . VAL B 1 182 ? -17.969 40.656 -5.445 1 98.75 182 VAL B C 1
ATOM 7586 O O . VAL B 1 182 ? -19.062 40.969 -5.945 1 98.75 182 VAL B O 1
ATOM 7589 N N . PHE B 1 183 ? -17.812 40.688 -4.176 1 98.75 183 PHE B N 1
ATOM 7590 C CA . PHE B 1 183 ? -18.844 41.156 -3.258 1 98.75 183 PHE B CA 1
ATOM 7591 C C . PHE B 1 183 ? -18.219 41.781 -2.018 1 98.75 183 PHE B C 1
ATOM 7593 O O . PHE B 1 183 ? -17.031 41.625 -1.757 1 98.75 183 PHE B O 1
ATOM 7600 N N . THR B 1 184 ? -19.047 42.562 -1.291 1 98.75 184 THR B N 1
ATOM 7601 C CA . THR B 1 184 ? -18.594 43.312 -0.129 1 98.75 184 THR B CA 1
ATOM 7602 C C . THR B 1 184 ? -19.438 42.969 1.101 1 98.75 184 THR B C 1
ATOM 7604 O O . THR B 1 184 ? -20.656 42.844 1.015 1 98.75 184 THR B O 1
ATOM 7607 N N . ILE B 1 185 ? -18.75 42.781 2.186 1 98.88 185 ILE B N 1
ATOM 7608 C CA . ILE B 1 185 ? -19.391 42.531 3.469 1 98.88 185 ILE B CA 1
ATOM 7609 C C . ILE B 1 185 ? -18.969 43.594 4.48 1 98.88 185 ILE B C 1
ATOM 7611 O O . ILE B 1 185 ? -17.781 43.906 4.605 1 98.88 185 ILE B O 1
ATOM 7615 N N . LYS B 1 186 ? -19.922 44.156 5.176 1 98.81 186 LYS B N 1
ATOM 7616 C CA . LYS B 1 186 ? -19.656 45.031 6.312 1 98.81 186 LYS B CA 1
ATOM 7617 C C . LYS B 1 186 ? -20.062 44.344 7.625 1 98.81 186 LYS B C 1
ATOM 7619 O O . LYS B 1 186 ? -21.156 43.812 7.738 1 98.81 186 LYS B O 1
ATOM 7624 N N . TRP B 1 187 ? -19.188 44.469 8.578 1 98.81 187 TRP B N 1
ATOM 7625 C CA . TRP B 1 187 ? -19.406 43.719 9.82 1 98.81 187 TRP B CA 1
ATOM 7626 C C . TRP B 1 187 ? -18.75 44.438 11 1 98.81 187 TRP B C 1
ATOM 7628 O O . TRP B 1 187 ? -17.953 45.375 10.805 1 98.81 187 TRP B O 1
ATOM 7638 N N . TRP B 1 188 ? -19.109 44.094 12.156 1 98.62 188 TRP B N 1
ATOM 7639 C CA . TRP B 1 188 ? -18.406 44.406 13.391 1 98.62 188 TRP B CA 1
ATOM 7640 C C . TRP B 1 188 ? -18.609 43.312 14.43 1 98.62 188 TRP B C 1
ATOM 7642 O O . TRP B 1 188 ? -19.484 42.469 14.273 1 98.62 188 TRP B O 1
ATOM 7652 N N . TYR B 1 189 ? -17.859 43.25 15.477 1 98.31 189 TYR B N 1
ATOM 7653 C CA . TYR B 1 189 ? -18.078 42.375 16.625 1 98.31 189 TYR B CA 1
ATOM 7654 C C . TYR B 1 189 ? -17.328 42.875 17.859 1 98.31 189 TYR B C 1
ATOM 7656 O O . TYR B 1 189 ? -16.406 43.688 17.734 1 98.31 189 TYR B O 1
ATOM 7664 N N . ASN B 1 190 ? -17.766 42.469 19.031 1 98.06 190 ASN B N 1
ATOM 7665 C CA . ASN B 1 190 ? -17.062 42.75 20.281 1 98.06 190 ASN B CA 1
ATOM 7666 C C . ASN B 1 190 ? -15.883 41.781 20.484 1 98.06 190 ASN B C 1
ATOM 7668 O O . ASN B 1 190 ? -16.016 40.562 20.297 1 98.06 190 ASN B O 1
ATOM 7672 N N . ILE B 1 191 ? -14.766 42.406 20.812 1 98.12 191 ILE B N 1
ATOM 7673 C CA . ILE B 1 191 ? -13.57 41.625 21.047 1 98.12 191 ILE B CA 1
ATOM 7674 C C . ILE B 1 191 ? -13.562 41.094 22.484 1 98.12 191 ILE B C 1
ATOM 7676 O O . ILE B 1 191 ? -13.75 41.875 23.422 1 98.12 191 ILE B O 1
ATOM 7680 N N . GLY B 1 192 ? -13.375 39.812 22.688 1 95.06 192 GLY B N 1
ATOM 7681 C CA . GLY B 1 192 ? -13.391 39.25 24.016 1 95.06 192 GLY B CA 1
ATOM 7682 C C . GLY B 1 192 ? -12.031 39.25 24.688 1 95.06 192 GLY B C 1
ATOM 7683 O O . GLY B 1 192 ? -11 39.312 24.016 1 95.06 192 GLY B O 1
ATOM 7684 N N . ASN B 1 193 ? -12 39.281 26.031 1 94.88 193 ASN B N 1
ATOM 7685 C CA . ASN B 1 193 ? -10.805 39 26.812 1 94.88 193 ASN B CA 1
ATOM 7686 C C . ASN B 1 193 ? -10.492 37.5 26.844 1 94.88 193 ASN B C 1
ATOM 7688 O O . ASN B 1 193 ? -11.109 36.75 27.594 1 94.88 193 ASN B O 1
ATOM 7692 N N . TYR B 1 194 ? -9.469 37.125 26.062 1 94 194 TYR B N 1
ATOM 7693 C CA . TYR B 1 194 ? -9.242 35.719 25.891 1 94 194 TYR B CA 1
ATOM 7694 C C . TYR B 1 194 ? -8.734 35.062 27.172 1 94 194 TYR B C 1
ATOM 7696 O O . TYR B 1 194 ? -8.773 33.844 27.328 1 94 194 TYR B O 1
ATOM 7704 N N . MET B 1 195 ? -8.227 35.844 28.094 1 91.25 195 MET B N 1
ATOM 7705 C CA . MET B 1 195 ? -7.785 35.344 29.391 1 91.25 195 MET B CA 1
ATOM 7706 C C . MET B 1 195 ? -8.977 34.969 30.266 1 91.25 195 MET B C 1
ATOM 7708 O O . MET B 1 195 ? -8.828 34.25 31.266 1 91.25 195 MET B O 1
ATOM 7712 N N . VAL B 1 196 ? -10.094 35.469 29.906 1 86.19 196 VAL B N 1
ATOM 7713 C CA . VAL B 1 196 ? -11.312 35.219 30.672 1 86.19 196 VAL B CA 1
ATOM 7714 C C . VAL B 1 196 ? -12.242 34.312 29.891 1 86.19 196 VAL B C 1
ATOM 7716 O O . VAL B 1 196 ? -12.695 33.281 30.406 1 86.19 196 VAL B O 1
ATOM 7719 N N . ASP B 1 197 ? -12.477 34.656 28.672 1 84.81 197 ASP B N 1
ATOM 7720 C CA . ASP B 1 197 ? -13.469 33.969 27.859 1 84.81 197 ASP B CA 1
ATOM 7721 C C . ASP B 1 197 ? -12.844 32.844 27.047 1 84.81 197 ASP B C 1
ATOM 7723 O O . ASP B 1 197 ? -13.547 31.984 26.516 1 84.81 197 ASP B O 1
ATOM 7727 N N . GLY B 1 198 ? -11.562 32.781 27.047 1 86.06 198 GLY B N 1
ATOM 7728 C CA . GLY B 1 198 ? -10.883 31.828 26.188 1 86.06 198 GLY B CA 1
ATOM 7729 C C . GLY B 1 198 ? -10.852 32.25 24.734 1 86.06 198 GLY B C 1
ATOM 7730 O O . GLY B 1 198 ? -11.219 33.375 24.406 1 86.06 198 GLY B O 1
ATOM 7731 N N . GLY B 1 199 ? -10.289 31.344 23.906 1 86.94 199 GLY B N 1
ATOM 7732 C CA . GLY B 1 199 ? -10.273 31.594 22.469 1 86.94 199 GLY B CA 1
ATOM 7733 C C . GLY B 1 199 ? -8.883 31.797 21.922 1 86.94 199 GLY B C 1
ATOM 7734 O O . GLY B 1 199 ? -7.934 32.031 22.672 1 86.94 199 GLY B O 1
ATOM 7735 N N . ARG B 1 200 ? -8.812 31.844 20.625 1 90.19 200 ARG B N 1
ATOM 7736 C CA . ARG B 1 200 ? -7.559 31.953 19.875 1 90.19 200 ARG B CA 1
ATOM 7737 C C . ARG B 1 200 ? -7.371 33.375 19.344 1 90.19 200 ARG B C 1
ATOM 7739 O O . ARG B 1 200 ? -6.418 33.656 18.625 1 90.19 200 ARG B O 1
ATOM 7746 N N . SER B 1 201 ? -8.25 34.25 19.641 1 93.94 201 SER B N 1
ATOM 7747 C CA . SER B 1 201 ? -8.32 35.656 19.281 1 93.94 201 SER B CA 1
ATOM 7748 C C . SER B 1 201 ? -8.891 36.5 20.422 1 93.94 201 SER B C 1
ATOM 7750 O O . SER B 1 201 ? -9.711 36 21.203 1 93.94 201 SER B O 1
ATOM 7752 N N . GLY B 1 202 ? -8.422 37.75 20.578 1 97.38 202 GLY B N 1
ATOM 7753 C CA . GLY B 1 202 ? -8.945 38.594 21.609 1 97.38 202 GLY B CA 1
ATOM 7754 C C . GLY B 1 202 ? -7.914 39.594 22.156 1 97.38 202 GLY B C 1
ATOM 7755 O O . GLY B 1 202 ? -7.066 40.062 21.406 1 97.38 202 GLY B O 1
ATOM 7756 N N . TYR B 1 203 ? -8.102 40.031 23.438 1 97.88 203 TYR B N 1
ATOM 7757 C CA . TYR B 1 203 ? -7.133 40.938 24.047 1 97.88 203 TYR B CA 1
ATOM 7758 C C . TYR B 1 203 ? -6.762 40.469 25.453 1 97.88 203 TYR B C 1
ATOM 7760 O O . TYR B 1 203 ? -7.488 39.688 26.062 1 97.88 203 TYR B O 1
ATOM 7768 N N . GLU B 1 204 ? -5.633 40.844 25.781 1 97.12 204 GLU B N 1
ATOM 7769 C CA . GLU B 1 204 ? -5.16 40.781 27.156 1 97.12 204 GLU B CA 1
ATOM 7770 C C . GLU B 1 204 ? -5.273 42.125 27.859 1 97.12 204 GLU B C 1
ATOM 7772 O O . GLU B 1 204 ? -4.867 43.156 27.297 1 97.12 204 GLU B O 1
ATOM 7777 N N . GLN B 1 205 ? -5.836 42.094 29.016 1 95.94 205 GLN B N 1
ATOM 7778 C CA . GLN B 1 205 ? -5.945 43.312 29.812 1 95.94 205 GLN B CA 1
ATOM 7779 C C . GLN B 1 205 ? -4.844 43.406 30.859 1 95.94 205 GLN B C 1
ATOM 7781 O O . GLN B 1 205 ? -4.688 42.5 31.672 1 95.94 205 GLN B O 1
ATOM 7786 N N . PHE B 1 206 ? -4.09 44.531 30.828 1 96.31 206 PHE B N 1
ATOM 7787 C CA . PHE B 1 206 ? -3.047 44.75 31.828 1 96.31 206 PHE B CA 1
ATOM 7788 C C . PHE B 1 206 ? -3.594 45.531 33.031 1 96.31 206 PHE B C 1
ATOM 7790 O O . PHE B 1 206 ? -4.621 46.188 32.906 1 96.31 206 PHE B O 1
ATOM 7797 N N . PRO B 1 207 ? -2.895 45.469 34.156 1 93.56 207 PRO B N 1
ATOM 7798 C CA . PRO B 1 207 ? -3.355 46.156 35.375 1 93.56 207 PRO B CA 1
ATOM 7799 C C . PRO B 1 207 ? -3.441 47.688 35.188 1 93.56 207 PRO B C 1
ATOM 7801 O O . PRO B 1 207 ? -4.273 48.344 35.812 1 93.56 207 PRO B O 1
ATOM 7804 N N . ASP B 1 208 ? -2.668 48.25 34.375 1 94.44 208 ASP B N 1
ATOM 7805 C CA . ASP B 1 208 ? -2.641 49.688 34.156 1 94.44 208 ASP B CA 1
ATOM 7806 C C . ASP B 1 208 ? -3.76 50.125 33.219 1 94.44 208 ASP B C 1
ATOM 7808 O O . ASP B 1 208 ? -3.855 51.312 32.875 1 94.44 208 ASP B O 1
ATOM 7812 N N . GLY B 1 209 ? -4.504 49.188 32.75 1 94.94 209 GLY B N 1
ATOM 7813 C CA . GLY B 1 209 ? -5.66 49.5 31.922 1 94.94 209 GLY B CA 1
ATOM 7814 C C . GLY B 1 209 ? -5.398 49.344 30.438 1 94.94 209 GLY B C 1
ATOM 7815 O O . GLY B 1 209 ? -6.336 49.312 29.625 1 94.94 209 GLY B O 1
ATOM 7816 N N . ASN B 1 210 ? -4.141 49.281 30.047 1 97.62 210 ASN B N 1
ATOM 7817 C CA . ASN B 1 210 ? -3.797 49.062 28.641 1 97.62 210 ASN B CA 1
ATOM 7818 C C . ASN B 1 210 ? -4.133 47.656 28.172 1 97.62 210 ASN B C 1
ATOM 7820 O O . ASN B 1 210 ? -4.285 46.75 28.984 1 97.62 210 ASN B O 1
ATOM 7824 N N . ARG B 1 211 ? -4.324 47.531 26.844 1 98 211 ARG B N 1
ATOM 7825 C CA . ARG B 1 211 ? -4.652 46.25 26.25 1 98 211 ARG B CA 1
ATOM 7826 C C . ARG B 1 211 ? -3.637 45.844 25.172 1 98 211 ARG B C 1
ATOM 7828 O O . ARG B 1 211 ? -3.004 46.719 24.578 1 98 211 ARG B O 1
ATOM 7835 N N . LEU B 1 212 ? -3.43 44.625 25.125 1 98.25 212 LEU B N 1
ATOM 7836 C CA . LEU B 1 212 ? -2.727 44 24 1 98.25 212 LEU B CA 1
ATOM 7837 C C . LEU B 1 212 ? -3.672 43.125 23.188 1 98.25 212 LEU B C 1
ATOM 7839 O O . LEU B 1 212 ? -4.32 42.219 23.734 1 98.25 212 LEU B O 1
ATOM 7843 N N . TYR B 1 213 ? -3.764 43.406 21.875 1 98.62 213 TYR B N 1
ATOM 7844 C CA . TYR B 1 213 ? -4.715 42.719 21.016 1 98.62 213 TYR B CA 1
ATOM 7845 C C . TYR B 1 213 ? -4.008 41.688 20.141 1 98.62 213 TYR B C 1
ATOM 7847 O O . TYR B 1 213 ? -2.955 41.938 19.562 1 98.62 213 TYR B O 1
ATOM 7855 N N . VAL B 1 214 ? -4.488 40.469 20.094 1 98.44 214 VAL B N 1
ATOM 7856 C CA . VAL B 1 214 ? -4.168 39.438 19.125 1 98.44 214 VAL B CA 1
ATOM 7857 C C . VAL B 1 214 ? -5.426 39.062 18.344 1 98.44 214 VAL B C 1
ATOM 7859 O O . VAL B 1 214 ? -6.262 38.281 18.828 1 98.44 214 VAL B O 1
ATOM 7862 N N . LEU B 1 215 ? -5.508 39.5 17.109 1 98.38 215 LEU B N 1
ATOM 7863 C CA . LEU B 1 215 ? -6.723 39.375 16.312 1 98.38 215 LEU B CA 1
ATOM 7864 C C . LEU B 1 215 ? -6.543 38.375 15.188 1 98.38 215 LEU B C 1
ATOM 7866 O O . LEU B 1 215 ? -5.738 38.594 14.281 1 98.38 215 LEU B O 1
ATOM 7870 N N . ALA B 1 216 ? -7.207 37.281 15.289 1 95.5 216 ALA B N 1
ATOM 7871 C CA . ALA B 1 216 ? -7.266 36.219 14.289 1 95.5 216 ALA B CA 1
ATOM 7872 C C . ALA B 1 216 ? -8.711 35.781 14.023 1 95.5 216 ALA B C 1
ATOM 7874 O O . ALA B 1 216 ? -9.602 36.062 14.836 1 95.5 216 ALA B O 1
ATOM 7875 N N . GLN B 1 217 ? -8.93 35.156 12.836 1 96.12 217 GLN B N 1
ATOM 7876 C CA . GLN B 1 217 ? -10.297 34.844 12.453 1 96.12 217 GLN B CA 1
ATOM 7877 C C . GLN B 1 217 ? -11.227 36.031 12.656 1 96.12 217 GLN B C 1
ATOM 7879 O O . GLN B 1 217 ? -12.352 35.875 13.133 1 96.12 217 GLN B O 1
ATOM 7884 N N . PHE B 1 218 ? -10.766 37.188 12.422 1 97.56 218 PHE B N 1
ATOM 7885 C CA . PHE B 1 218 ? -11.484 38.406 12.844 1 97.56 218 PHE B CA 1
ATOM 7886 C C . PHE B 1 218 ? -12.367 38.906 11.719 1 97.56 218 PHE B C 1
ATOM 7888 O O . PHE B 1 218 ? -13.07 39.906 11.891 1 97.56 218 PHE B O 1
ATOM 7895 N N . PHE B 1 219 ? -12.367 38.312 10.586 1 98.44 219 PHE B N 1
ATOM 7896 C CA . PHE B 1 219 ? -13.211 38.688 9.453 1 98.44 219 PHE B CA 1
ATOM 7897 C C . PHE B 1 219 ? -13.836 37.438 8.828 1 98.44 219 PHE B C 1
ATOM 7899 O O . PHE B 1 219 ? -13.359 36.312 9.039 1 98.44 219 PHE B O 1
ATOM 7906 N N . PRO B 1 220 ? -15.047 37.594 8.125 1 98.56 220 PRO B N 1
ATOM 7907 C CA . PRO B 1 220 ? -15.562 36.469 7.324 1 98.56 220 PRO B CA 1
ATOM 7908 C C . PRO B 1 220 ? -14.57 36 6.266 1 98.56 220 PRO B C 1
ATOM 7910 O O . PRO B 1 220 ? -14.047 36.812 5.5 1 98.56 220 PRO B O 1
ATOM 7913 N N . ARG B 1 221 ? -14.305 34.688 6.203 1 98.56 221 ARG B N 1
ATOM 7914 C CA . ARG B 1 221 ? -13.289 34.125 5.312 1 98.56 221 ARG B CA 1
ATOM 7915 C C . ARG B 1 221 ? -13.891 33.062 4.422 1 98.56 221 ARG B C 1
ATOM 7917 O O . ARG B 1 221 ? -14.711 32.25 4.875 1 98.56 221 ARG B O 1
ATOM 7924 N N . MET B 1 222 ? -13.461 33 3.205 1 98.81 222 MET B N 1
ATOM 7925 C CA . MET B 1 222 ? -13.977 32 2.277 1 98.81 222 MET B CA 1
ATOM 7926 C C . MET B 1 222 ? -13.57 30.594 2.719 1 98.81 222 MET B C 1
ATOM 7928 O O . MET B 1 222 ? -12.445 30.375 3.162 1 98.81 222 MET B O 1
ATOM 7932 N N . ALA B 1 223 ? -14.523 29.625 2.641 1 98.25 223 ALA B N 1
ATOM 7933 C CA . ALA B 1 223 ? -14.227 28.219 2.865 1 98.25 223 ALA B CA 1
ATOM 7934 C C . ALA B 1 223 ? -13.531 27.609 1.653 1 98.25 223 ALA B C 1
ATOM 7936 O O . ALA B 1 223 ? -13.656 28.109 0.535 1 98.25 223 ALA B O 1
ATOM 7937 N N . VAL B 1 224 ? -12.836 26.562 1.89 1 98.25 224 VAL B N 1
ATOM 7938 C CA . VAL B 1 224 ? -12.18 25.812 0.812 1 98.25 224 VAL B CA 1
ATOM 7939 C C . VAL B 1 224 ? -13.211 24.984 0.055 1 98.25 224 VAL B C 1
ATOM 7941 O O . VAL B 1 224 ? -14.125 24.406 0.66 1 98.25 224 VAL B O 1
ATOM 7944 N N . TYR B 1 225 ? -13.164 25.016 -1.256 1 98.38 225 TYR B N 1
ATOM 7945 C CA . TYR B 1 225 ? -13.828 24.078 -2.15 1 98.38 225 TYR B CA 1
ATOM 7946 C C . TYR B 1 225 ? -12.805 23.234 -2.908 1 98.38 225 TYR B C 1
ATOM 7948 O O . TYR B 1 225 ? -11.969 23.766 -3.639 1 98.38 225 TYR B O 1
ATOM 7956 N N . ASN B 1 226 ? -12.828 21.891 -2.691 1 97.56 226 ASN B N 1
ATOM 7957 C CA . ASN B 1 226 ? -11.812 21.094 -3.357 1 97.56 226 ASN B CA 1
ATOM 7958 C C . ASN B 1 226 ? -12.383 19.766 -3.848 1 97.56 226 ASN B C 1
ATOM 7960 O O . ASN B 1 226 ? -13.594 19.547 -3.799 1 97.56 226 ASN B O 1
ATOM 7964 N N . ASP B 1 227 ? -11.57 18.922 -4.457 1 97.31 227 ASP B N 1
ATOM 7965 C CA . ASP B 1 227 ? -11.93 17.672 -5.105 1 97.31 227 ASP B CA 1
ATOM 7966 C C . ASP B 1 227 ? -12.203 16.562 -4.078 1 97.31 227 ASP B C 1
ATOM 7968 O O . ASP B 1 227 ? -12.672 15.484 -4.426 1 97.31 227 ASP B O 1
ATOM 7972 N N . VAL B 1 228 ? -12.039 16.797 -2.857 1 96 228 VAL B N 1
ATOM 7973 C CA . VAL B 1 228 ? -12.125 15.773 -1.821 1 96 228 VAL B CA 1
ATOM 7974 C C . VAL B 1 228 ? -13.445 15.914 -1.068 1 96 228 VAL B C 1
ATOM 7976 O O . VAL B 1 228 ? -14.18 14.93 -0.895 1 96 228 VAL B O 1
ATOM 7979 N N . GLU B 1 229 ? -13.836 17.172 -0.708 1 94.94 229 GLU B N 1
ATOM 7980 C CA . GLU B 1 229 ? -14.961 17.391 0.19 1 94.94 229 GLU B CA 1
ATOM 7981 C C . GLU B 1 229 ? -16.047 18.234 -0.481 1 94.94 229 GLU B C 1
ATOM 7983 O O . GLU B 1 229 ? -17.172 18.312 0.012 1 94.94 229 GLU B O 1
ATOM 7988 N N . GLY B 1 230 ? -15.75 18.75 -1.639 1 96.94 230 GLY B N 1
ATOM 7989 C CA . GLY B 1 230 ? -16.562 19.891 -2.012 1 96.94 230 GLY B CA 1
ATOM 7990 C C . GLY B 1 230 ? -16.328 21.094 -1.125 1 96.94 230 GLY B C 1
ATOM 7991 O O . GLY B 1 230 ? -15.188 21.516 -0.916 1 96.94 230 GLY B O 1
ATOM 7992 N N . TRP B 1 231 ? -17.312 21.656 -0.636 1 97.56 231 TRP B N 1
ATOM 7993 C CA . TRP B 1 231 ? -17.141 22.75 0.326 1 97.56 231 TRP B CA 1
ATOM 7994 C C . TRP B 1 231 ? -16.719 22.203 1.687 1 97.56 231 TRP B C 1
ATOM 7996 O O . TRP B 1 231 ? -17.359 21.297 2.225 1 97.56 231 TRP B O 1
ATOM 8006 N N . GLN B 1 232 ? -15.672 22.703 2.23 1 95.69 232 GLN B N 1
ATOM 8007 C CA . GLN B 1 232 ? -15.305 22.438 3.619 1 95.69 232 GLN B CA 1
ATOM 8008 C C . GLN B 1 232 ? -16.078 23.344 4.574 1 95.69 232 GLN B C 1
ATOM 8010 O O . GLN B 1 232 ? -15.539 24.328 5.074 1 95.69 232 GLN B O 1
ATOM 8015 N N . ASN B 1 233 ? -17.234 22.906 4.863 1 95.88 233 ASN B N 1
ATOM 8016 C CA . ASN B 1 233 ? -18.125 23.781 5.629 1 95.88 233 ASN B CA 1
ATOM 8017 C C . ASN B 1 233 ? -18.578 23.125 6.926 1 95.88 233 ASN B C 1
ATOM 8019 O O . ASN B 1 233 ? -19.703 23.359 7.383 1 95.88 233 ASN B O 1
ATOM 8023 N N . MET B 1 234 ? -17.688 22.266 7.461 1 94.12 234 MET B N 1
ATOM 8024 C CA . MET B 1 234 ? -17.953 21.75 8.805 1 94.12 234 MET B CA 1
ATOM 8025 C C . MET B 1 234 ? -17.953 22.875 9.828 1 94.12 234 MET B C 1
ATOM 8027 O O . MET B 1 234 ? -17.094 23.766 9.789 1 94.12 234 MET B O 1
ATOM 8031 N N . GLN B 1 235 ? -18.906 22.828 10.688 1 93.94 235 GLN B N 1
ATOM 8032 C CA . GLN B 1 235 ? -19.016 23.828 11.734 1 93.94 235 GLN B CA 1
ATOM 8033 C C . GLN B 1 235 ? -17.766 23.828 12.625 1 93.94 235 GLN B C 1
ATOM 8035 O O . GLN B 1 235 ? -17.156 22.781 12.844 1 93.94 235 GLN B O 1
ATOM 8040 N N . PHE B 1 236 ? -17.438 25 13.055 1 93.44 236 PHE B N 1
ATOM 8041 C CA . PHE B 1 236 ? -16.359 25.125 14.039 1 93.44 236 PHE B CA 1
ATOM 8042 C C . PHE B 1 236 ? -16.906 24.938 15.453 1 93.44 236 PHE B C 1
ATOM 8044 O O . PHE B 1 236 ? -17.594 25.797 15.977 1 93.44 236 PHE B O 1
ATOM 8051 N N 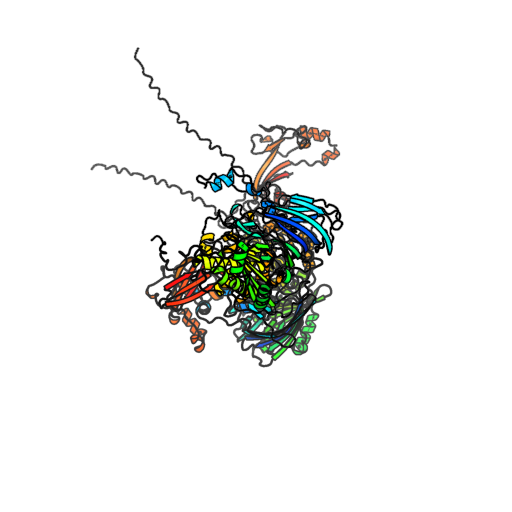. TRP B 1 237 ? -16.484 23.859 16.078 1 90.44 237 TRP B N 1
ATOM 8052 C CA . TRP B 1 237 ? -16.984 23.531 17.406 1 90.44 237 TRP B CA 1
ATOM 8053 C C . TRP B 1 237 ? -15.977 23.938 18.484 1 90.44 237 TRP B C 1
ATOM 8055 O O . TRP B 1 237 ? -16.234 23.781 19.672 1 90.44 237 TRP B O 1
ATOM 8065 N N . GLY B 1 238 ? -14.859 24.375 18.031 1 88.5 238 GLY B N 1
ATOM 8066 C CA . GLY B 1 238 ? -13.906 24.922 19 1 88.5 238 GLY B CA 1
ATOM 8067 C C . GLY B 1 238 ? -12.594 24.156 19.031 1 88.5 238 GLY B C 1
ATOM 8068 O O . GLY B 1 238 ? -11.617 24.625 19.609 1 88.5 238 GLY B O 1
ATOM 8069 N N . GLN B 1 239 ? -12.539 23.047 18.266 1 89.12 239 GLN B N 1
ATOM 8070 C CA . GLN B 1 239 ? -11.32 22.25 18.375 1 89.12 239 GLN B CA 1
ATOM 8071 C C . GLN B 1 239 ? -10.594 22.188 17.031 1 89.12 239 GLN B C 1
ATOM 8073 O O . GLN B 1 239 ? -9.461 22.672 16.906 1 89.12 239 GLN B O 1
ATOM 8078 N N . GLY B 1 240 ? -11.234 21.641 16.047 1 91.12 240 GLY B N 1
ATOM 8079 C CA . GLY B 1 240 ? -10.609 21.531 14.734 1 91.12 240 GLY B CA 1
ATOM 8080 C C . GLY B 1 240 ? -10.453 22.859 14.039 1 91.12 240 GLY B C 1
ATOM 8081 O O . GLY B 1 240 ? -11.422 23.609 13.875 1 91.12 240 GLY B O 1
ATOM 8082 N N . GLU B 1 241 ? -9.273 23.125 13.656 1 90.88 241 GLU B N 1
ATOM 8083 C CA . GLU B 1 241 ? -8.992 24.469 13.164 1 90.88 241 GLU B CA 1
ATOM 8084 C C . GLU B 1 241 ? -9.266 24.578 11.664 1 90.88 241 GLU B C 1
ATOM 8086 O O . GLU B 1 241 ? -10.086 23.828 11.125 1 90.88 241 GLU B O 1
ATOM 8091 N N . PHE B 1 242 ? -8.477 25.375 10.992 1 87.88 242 PHE B N 1
ATOM 8092 C CA . PHE B 1 242 ? -9.055 26.047 9.828 1 87.88 242 PHE B CA 1
ATOM 8093 C C . PHE B 1 242 ? -8.328 25.625 8.555 1 87.88 242 PHE B C 1
ATOM 8095 O O . PHE B 1 242 ? -7.133 25.344 8.578 1 87.88 242 PHE B O 1
ATOM 8102 N N . ALA B 1 243 ? -9.039 25.5 7.531 1 91.69 243 ALA B N 1
ATOM 8103 C CA . ALA B 1 243 ? -8.539 25.391 6.16 1 91.69 243 ALA B CA 1
ATOM 8104 C C . ALA B 1 243 ? -9.109 26.5 5.285 1 91.69 243 ALA B C 1
ATOM 8106 O O . ALA B 1 243 ? -10.328 26.719 5.262 1 91.69 243 ALA B O 1
ATOM 8107 N N . LEU B 1 244 ? -8.266 27.234 4.641 1 97.88 244 LEU B N 1
ATOM 8108 C CA . LEU B 1 244 ? -8.68 28.391 3.857 1 97.88 244 LEU B CA 1
ATOM 8109 C C . LEU B 1 244 ? -7.977 28.422 2.506 1 97.88 244 LEU B C 1
ATOM 8111 O O . LEU B 1 244 ? -6.879 27.875 2.363 1 97.88 244 LEU B O 1
ATOM 8115 N N . PRO B 1 245 ? -8.641 29.031 1.481 1 98.38 245 PRO B N 1
ATOM 8116 C CA . PRO B 1 245 ? -7.965 29.188 0.194 1 98.38 245 PRO B CA 1
ATOM 8117 C C . PRO B 1 245 ? -6.891 30.266 0.223 1 98.38 245 PRO B C 1
ATOM 8119 O O . PRO B 1 245 ? -6.91 31.141 1.095 1 98.38 245 PRO B O 1
ATOM 8122 N N . PHE B 1 246 ? -5.98 30.203 -0.705 1 98.75 246 PHE B N 1
ATOM 8123 C CA . PHE B 1 246 ? -4.953 31.234 -0.849 1 98.75 246 PHE B CA 1
ATOM 8124 C C . PHE B 1 246 ? -5.5 32.438 -1.589 1 98.75 246 PHE B C 1
ATOM 8126 O O . PHE B 1 246 ? -6.438 32.344 -2.379 1 98.75 246 PHE B O 1
ATOM 8133 N N . GLY B 1 247 ? -4.926 33.562 -1.327 1 98.75 247 GLY B N 1
ATOM 8134 C CA . GLY B 1 247 ? -5.191 34.812 -2.035 1 98.75 247 GLY B CA 1
ATOM 8135 C C . GLY B 1 247 ? -4.297 35.938 -1.596 1 98.75 247 GLY B C 1
ATOM 8136 O O . GLY B 1 247 ? -3.412 35.781 -0.757 1 98.75 247 GLY B O 1
ATOM 8137 N N . ASP B 1 248 ? -4.523 37.094 -2.262 1 98.88 248 ASP B N 1
ATOM 8138 C CA . ASP B 1 248 ? -3.822 38.312 -1.896 1 98.88 248 ASP B CA 1
ATOM 8139 C C . ASP B 1 248 ? -4.668 39.156 -0.952 1 98.88 248 ASP B C 1
ATOM 8141 O O . ASP B 1 248 ? -5.898 39.156 -1.036 1 98.88 248 ASP B O 1
ATOM 8145 N N . TYR B 1 249 ? -3.992 39.844 -0.112 1 98.88 249 TYR B N 1
ATOM 8146 C CA . TYR B 1 249 ? -4.652 40.688 0.855 1 98.88 249 TYR B CA 1
ATOM 8147 C C . TYR B 1 249 ? -4.109 42.125 0.772 1 98.88 249 TYR B C 1
ATOM 8149 O O . TYR B 1 249 ? -2.895 42.312 0.702 1 98.88 249 TYR B O 1
ATOM 8157 N N . GLU B 1 250 ? -4.922 43.062 0.684 1 98.94 250 GLU B N 1
ATOM 8158 C CA . GLU B 1 250 ? -4.668 44.5 0.949 1 98.94 250 GLU B CA 1
ATOM 8159 C C . GLU B 1 250 ? -5.516 45 2.113 1 98.94 250 GLU B C 1
ATOM 8161 O O . GLU B 1 250 ? -6.734 45.125 1.99 1 98.94 250 GLU B O 1
ATOM 8166 N N . VAL B 1 251 ? -4.84 45.312 3.195 1 98.94 251 VAL B N 1
ATOM 8167 C CA . VAL B 1 251 ? -5.59 45.594 4.418 1 98.94 251 VAL B CA 1
ATOM 8168 C C . VAL B 1 251 ? -5.137 46.906 5.031 1 98.94 251 VAL B C 1
ATOM 8170 O O . VAL B 1 251 ? -3.949 47.094 5.312 1 98.94 251 VAL B O 1
ATOM 8173 N N . ASN B 1 252 ? -6.051 47.875 5.223 1 98.88 252 ASN B N 1
ATOM 8174 C CA . ASN B 1 252 ? -5.852 49.094 6.004 1 98.88 252 ASN B CA 1
ATOM 8175 C C . ASN B 1 252 ? -6.379 48.938 7.43 1 98.88 252 ASN B C 1
ATOM 8177 O O . ASN B 1 252 ? -7.559 48.625 7.629 1 98.88 252 ASN B O 1
ATOM 8181 N N . ILE B 1 253 ? -5.523 49.125 8.32 1 98.88 253 ILE B N 1
ATOM 8182 C CA . ILE B 1 253 ? -5.91 48.938 9.719 1 98.88 253 ILE B CA 1
ATOM 8183 C C . ILE B 1 253 ? -5.785 50.25 10.469 1 98.88 253 ILE B C 1
ATOM 8185 O O . ILE B 1 253 ? -4.684 50.781 10.648 1 98.88 253 ILE B O 1
ATOM 8189 N N . THR B 1 254 ? -6.883 50.781 10.93 1 98.81 254 THR B N 1
ATOM 8190 C CA . THR B 1 254 ? -6.926 52 11.719 1 98.81 254 THR B CA 1
ATOM 8191 C C . THR B 1 254 ? -6.918 51.688 13.211 1 98.81 254 THR B C 1
ATOM 8193 O O . THR B 1 254 ? -7.797 50.969 13.711 1 98.81 254 THR B O 1
ATOM 8196 N N . VAL B 1 255 ? -5.926 52.219 13.898 1 98.56 255 VAL B N 1
ATOM 8197 C CA . VAL B 1 255 ? -5.793 52 15.336 1 98.56 255 VAL B CA 1
ATOM 8198 C C . VAL B 1 255 ? -5.41 53.312 16.016 1 98.56 255 VAL B C 1
ATOM 8200 O O . VAL B 1 255 ? -5.113 54.312 15.352 1 98.56 255 VAL B O 1
ATOM 8203 N N . PRO B 1 256 ? -5.438 53.344 17.406 1 98.19 256 PRO B N 1
ATOM 8204 C CA . PRO B 1 256 ? -4.914 54.531 18.094 1 98.19 256 PRO B CA 1
ATOM 8205 C C . PRO B 1 256 ? -3.484 54.844 17.672 1 98.19 256 PRO B C 1
ATOM 8207 O O . PRO B 1 256 ? -2.67 53.938 17.469 1 98.19 256 PRO B O 1
ATOM 8210 N N . ALA B 1 257 ? -3.146 56.156 17.641 1 97.62 257 ALA B N 1
ATOM 8211 C CA . ALA B 1 257 ? -1.897 56.625 17.047 1 97.62 257 ALA B CA 1
ATOM 8212 C C . ALA B 1 257 ? -0.698 56.219 17.891 1 97.62 257 ALA B C 1
ATOM 8214 O O . ALA B 1 257 ? 0.436 56.188 17.406 1 97.62 257 ALA B O 1
ATOM 8215 N N . ASP B 1 258 ? -0.896 55.906 19.125 1 97.5 258 ASP B N 1
ATOM 8216 C CA . ASP B 1 258 ? 0.202 55.531 20.016 1 97.5 258 ASP B CA 1
ATOM 8217 C C . ASP B 1 258 ? 0.457 54.031 20 1 97.5 258 ASP B C 1
ATOM 8219 O O . ASP B 1 258 ? 1.287 53.531 20.75 1 97.5 258 ASP B O 1
ATOM 8223 N N . HIS B 1 259 ? -0.231 53.281 19.109 1 98.19 259 HIS B N 1
ATOM 8224 C CA . HIS B 1 259 ? -0.007 51.844 19 1 98.19 259 HIS B CA 1
ATOM 8225 C C . HIS B 1 259 ? 1.197 51.531 18.125 1 98.19 259 HIS B C 1
ATOM 8227 O O . HIS B 1 259 ? 1.509 52.281 17.203 1 98.19 259 HIS B O 1
ATOM 8233 N N . ILE B 1 260 ? 1.892 50.469 18.469 1 98.19 260 ILE B N 1
ATOM 8234 C CA . ILE B 1 260 ? 2.795 49.75 17.594 1 98.19 260 ILE B CA 1
ATOM 8235 C C . ILE B 1 260 ? 2.162 48.406 17.188 1 98.19 260 ILE B C 1
ATOM 8237 O O . ILE B 1 260 ? 1.465 47.781 17.984 1 98.19 260 ILE B O 1
ATOM 8241 N N . MET B 1 261 ? 2.332 48.062 15.898 1 98.12 261 MET B N 1
ATOM 8242 C CA . MET B 1 261 ? 1.627 46.844 15.5 1 98.12 261 MET B CA 1
ATOM 8243 C C . MET B 1 261 ? 2.434 46.062 14.477 1 98.12 261 MET B C 1
ATOM 8245 O O . MET B 1 261 ? 3.412 46.562 13.922 1 98.12 261 MET B O 1
ATOM 8249 N N . GLU B 1 262 ? 2.146 44.781 14.344 1 98.62 262 GLU B N 1
ATOM 8250 C CA . GLU B 1 262 ? 2.506 43.875 13.242 1 98.62 262 GLU B CA 1
ATOM 8251 C C . GLU B 1 262 ? 1.292 43.094 12.742 1 98.62 262 GLU B C 1
ATOM 8253 O O . GLU B 1 262 ? 0.28 43 13.445 1 98.62 262 GLU B O 1
ATOM 8258 N N . ALA B 1 263 ? 1.357 42.625 11.547 1 98.81 263 ALA B N 1
ATOM 8259 C CA . ALA B 1 263 ? 0.287 41.875 10.906 1 98.81 263 ALA B CA 1
ATOM 8260 C C . ALA B 1 263 ? 0.839 40.969 9.805 1 98.81 263 ALA B C 1
ATOM 8262 O O . ALA B 1 263 ? 2.031 41 9.5 1 98.81 263 ALA B O 1
ATOM 8263 N N . THR B 1 264 ? 0.034 40.062 9.32 1 98.81 264 THR B N 1
ATOM 8264 C CA . THR B 1 264 ? 0.353 39.344 8.094 1 98.81 264 THR B CA 1
ATOM 8265 C C . THR B 1 264 ? 0.627 40.312 6.953 1 98.81 264 THR B C 1
ATOM 8267 O O . THR B 1 264 ? -0.11 41.281 6.773 1 98.81 264 THR B O 1
ATOM 8270 N N . GLY B 1 265 ? 1.732 40.031 6.262 1 98.75 265 GLY B N 1
ATOM 8271 C CA . GLY B 1 265 ? 2.031 40.875 5.094 1 98.75 265 GLY B CA 1
ATOM 8272 C C . GLY B 1 265 ? 3.109 41.906 5.352 1 98.75 265 GLY B C 1
ATOM 8273 O O . GLY B 1 265 ? 3.656 41.969 6.453 1 98.75 265 GLY B O 1
ATOM 8274 N N . THR B 1 266 ? 3.377 42.688 4.336 1 98.5 266 THR B N 1
ATOM 8275 C CA . THR B 1 266 ? 4.402 43.719 4.371 1 98.5 266 THR B CA 1
ATOM 8276 C C . THR B 1 266 ? 3.775 45.094 4.602 1 98.5 266 THR B C 1
ATOM 8278 O O . THR B 1 266 ? 2.82 45.469 3.918 1 98.5 266 THR B O 1
ATOM 8281 N N . LEU B 1 267 ? 4.316 45.781 5.562 1 98.62 267 LEU B N 1
ATOM 8282 C CA . LEU B 1 267 ? 3.873 47.156 5.809 1 98.62 267 LEU B CA 1
ATOM 8283 C C . LEU B 1 267 ? 4.242 48.062 4.645 1 98.62 267 LEU B C 1
ATOM 8285 O O . LEU B 1 267 ? 5.41 48.125 4.242 1 98.62 267 LEU B O 1
ATOM 8289 N N . GLN B 1 268 ? 3.26 48.812 4.16 1 98.5 268 GLN B N 1
ATOM 8290 C CA . GLN B 1 268 ? 3.449 49.562 2.934 1 98.5 268 GLN B CA 1
ATOM 8291 C C . GLN B 1 268 ? 3.766 51.031 3.242 1 98.5 268 GLN B C 1
ATOM 8293 O O . GLN B 1 268 ? 4.293 51.75 2.391 1 98.5 268 GLN B O 1
ATOM 8298 N N . ASN B 1 269 ? 3.461 51.531 4.438 1 98.38 269 ASN B N 1
ATOM 8299 C CA . ASN B 1 269 ? 3.584 52.969 4.734 1 98.38 269 ASN B CA 1
ATOM 8300 C C . ASN B 1 269 ? 4.398 53.188 6.004 1 98.38 269 ASN B C 1
ATOM 8302 O O . ASN B 1 269 ? 3.973 53.938 6.891 1 98.38 269 ASN B O 1
ATOM 8306 N N . ARG B 1 270 ? 5.539 52.656 6.094 1 97.56 270 ARG B N 1
ATOM 8307 C CA . ARG B 1 270 ? 6.406 52.75 7.262 1 97.56 270 ARG B CA 1
ATOM 8308 C C . ARG B 1 270 ? 6.707 54.188 7.617 1 97.56 270 ARG B C 1
ATOM 8310 O O . ARG B 1 270 ? 6.75 54.562 8.797 1 97.56 270 ARG B O 1
ATOM 8317 N N . THR B 1 271 ? 6.879 55.094 6.684 1 97.31 271 THR B N 1
ATOM 8318 C CA . THR B 1 271 ? 7.258 56.469 6.906 1 97.31 271 THR B CA 1
ATOM 8319 C C . THR B 1 271 ? 6.121 57.25 7.57 1 97.31 271 THR B C 1
ATOM 8321 O O . THR B 1 271 ? 6.348 58.281 8.188 1 97.31 271 THR B O 1
ATOM 8324 N N . GLU B 1 272 ? 4.922 56.688 7.406 1 97.5 272 GLU B N 1
ATOM 8325 C CA . GLU B 1 272 ? 3.758 57.375 7.961 1 97.5 272 GLU B CA 1
ATOM 8326 C C . GLU B 1 272 ? 3.486 56.938 9.398 1 97.5 272 GLU B C 1
ATOM 8328 O O . GLU B 1 272 ? 2.898 57.688 10.18 1 97.5 272 GLU B O 1
ATOM 8333 N N . VAL B 1 273 ? 3.965 55.75 9.688 1 97.5 273 VAL B N 1
ATOM 8334 C CA . VAL B 1 273 ? 3.48 55.219 10.961 1 97.5 273 VAL B CA 1
ATOM 8335 C C . VAL B 1 273 ? 4.645 55.062 11.938 1 97.5 273 VAL B C 1
ATOM 8337 O O . VAL B 1 273 ? 4.438 55.031 13.156 1 97.5 273 VAL B O 1
ATOM 8340 N N . LEU B 1 274 ? 5.863 55.031 11.523 1 97.69 274 LEU B N 1
ATOM 8341 C CA . LEU B 1 274 ? 7.039 55 12.383 1 97.69 274 LEU B CA 1
ATOM 8342 C C . LEU B 1 274 ? 7.668 56.375 12.5 1 97.69 274 LEU B C 1
ATOM 8344 O O . LEU B 1 274 ? 7.605 57.156 11.562 1 97.69 274 LEU B O 1
ATOM 8348 N N . THR B 1 275 ? 8.289 56.594 13.617 1 97.25 275 THR B N 1
ATOM 8349 C CA . THR B 1 275 ? 9.078 57.812 13.742 1 97.25 275 THR B CA 1
ATOM 8350 C C . THR B 1 275 ? 10.344 57.719 12.883 1 97.25 275 THR B C 1
ATOM 8352 O O . THR B 1 275 ? 10.758 56.625 12.492 1 97.25 275 THR B O 1
ATOM 8355 N N . PRO B 1 276 ? 10.953 58.906 12.664 1 97.75 276 PRO B N 1
ATOM 8356 C CA . PRO B 1 276 ? 12.164 58.875 11.852 1 97.75 276 PRO B CA 1
ATOM 8357 C C . PRO B 1 276 ? 13.258 58 12.438 1 97.75 276 PRO B C 1
ATOM 8359 O O . PRO B 1 276 ? 13.93 57.25 11.703 1 97.75 276 PRO B O 1
ATOM 8362 N N . ILE B 1 277 ? 13.43 58 13.688 1 98.25 277 ILE B N 1
ATOM 8363 C CA . ILE B 1 277 ? 14.477 57.219 14.32 1 98.25 277 ILE B CA 1
ATOM 8364 C C . ILE B 1 277 ? 14.102 55.75 14.258 1 98.25 277 ILE B C 1
ATOM 8366 O O . ILE B 1 277 ? 14.977 54.875 14.109 1 98.25 277 ILE B O 1
ATOM 8370 N N . GLN B 1 278 ? 12.906 55.406 14.445 1 98.25 278 GLN B N 1
ATOM 8371 C CA . GLN B 1 278 ? 12.453 54.031 14.305 1 98.25 278 GLN B CA 1
ATOM 8372 C C . GLN B 1 278 ? 12.68 53.5 12.891 1 98.25 278 GLN B C 1
ATOM 8374 O O . GLN B 1 278 ? 13.078 52.375 12.695 1 98.25 278 GLN B O 1
ATOM 8379 N N . LEU B 1 279 ? 12.383 54.375 11.914 1 98.31 279 LEU B N 1
ATOM 8380 C CA . LEU B 1 279 ? 12.617 54 10.516 1 98.31 279 LEU B CA 1
ATOM 8381 C C . LEU B 1 279 ? 14.086 53.719 10.266 1 98.31 279 LEU B C 1
ATOM 8383 O O . LEU B 1 279 ? 14.43 52.75 9.57 1 98.31 279 LEU B O 1
ATOM 8387 N N . GLN B 1 280 ? 14.945 54.531 10.812 1 98.31 280 GLN B N 1
ATOM 8388 C CA . GLN B 1 280 ? 16.391 54.312 10.688 1 98.31 280 GLN B CA 1
ATOM 8389 C C . GLN B 1 280 ? 16.797 53 11.297 1 98.31 280 GLN B C 1
ATOM 8391 O O . GLN B 1 280 ? 17.609 52.25 10.719 1 98.31 280 GLN B O 1
ATOM 8396 N N . ARG B 1 281 ? 16.281 52.688 12.414 1 98.69 281 ARG B N 1
ATOM 8397 C CA . ARG B 1 281 ? 16.594 51.438 13.094 1 98.69 281 ARG B CA 1
ATOM 8398 C C . ARG B 1 281 ? 16.062 50.25 12.305 1 98.69 281 ARG B C 1
ATOM 8400 O O . ARG B 1 281 ? 16.688 49.188 12.273 1 98.69 281 ARG B O 1
ATOM 8407 N N . TYR B 1 282 ? 14.922 50.375 11.688 1 98.12 282 TYR B N 1
ATOM 8408 C CA . TYR B 1 282 ? 14.383 49.344 10.844 1 98.12 282 TYR B CA 1
ATOM 8409 C C . TYR B 1 282 ? 15.305 49.031 9.664 1 98.12 282 TYR B C 1
ATOM 8411 O O . TYR B 1 282 ? 15.547 47.875 9.328 1 98.12 282 TYR B O 1
ATOM 8419 N N . LEU B 1 283 ? 15.773 50.125 9 1 98.06 283 LEU B N 1
ATOM 8420 C CA . LEU B 1 283 ? 16.703 49.969 7.879 1 98.06 283 LEU B CA 1
ATOM 8421 C C . LEU B 1 283 ? 17.984 49.281 8.32 1 98.06 283 LEU B C 1
ATOM 8423 O O . LEU B 1 283 ? 18.562 48.469 7.578 1 98.06 283 LEU B O 1
ATOM 8427 N N . GLN B 1 284 ? 18.406 49.562 9.5 1 98.44 284 GLN B N 1
ATOM 8428 C CA . GLN B 1 284 ? 19.578 48.906 10.07 1 98.44 284 GLN B CA 1
ATOM 8429 C C . GLN B 1 284 ? 19.297 47.406 10.289 1 98.44 284 GLN B C 1
ATOM 8431 O O . GLN B 1 284 ? 20.172 46.562 10.039 1 98.44 284 GLN B O 1
ATOM 8436 N N . ALA B 1 285 ? 18.156 47.094 10.773 1 98.56 285 ALA B N 1
ATOM 8437 C CA . ALA B 1 285 ? 17.766 45.719 11.023 1 98.56 285 ALA B CA 1
ATOM 8438 C C . ALA B 1 285 ? 17.812 44.875 9.734 1 98.56 285 ALA B C 1
ATOM 8440 O O . ALA B 1 285 ? 18.156 43.719 9.758 1 98.56 285 ALA B O 1
ATOM 8441 N N . GLU B 1 286 ? 17.453 45.438 8.578 1 97.81 286 GLU B N 1
ATOM 8442 C CA . GLU B 1 286 ? 17.422 44.781 7.285 1 97.81 286 GLU B CA 1
ATOM 8443 C C . GLU B 1 286 ? 18.828 44.312 6.875 1 97.81 286 GLU B C 1
ATOM 8445 O O . GLU B 1 286 ? 18.969 43.469 6.004 1 97.81 286 GLU B O 1
ATOM 8450 N N . LYS B 1 287 ? 19.828 44.875 7.594 1 97.69 287 LYS B N 1
ATOM 8451 C CA . LYS B 1 287 ? 21.219 44.562 7.23 1 97.69 287 LYS B CA 1
ATOM 8452 C C . LYS B 1 287 ? 21.938 43.844 8.367 1 97.69 287 LYS B C 1
ATOM 8454 O O . LYS B 1 287 ? 23.141 43.594 8.289 1 97.69 287 LYS B O 1
ATOM 8459 N N . THR B 1 288 ? 21.25 43.562 9.359 1 98.06 288 THR B N 1
ATOM 8460 C CA . THR B 1 288 ? 21.844 42.906 10.516 1 98.06 288 THR B CA 1
ATOM 8461 C C . THR B 1 288 ? 21.406 41.469 10.609 1 98.06 288 THR B C 1
ATOM 8463 O O . THR B 1 288 ? 20.219 41.188 10.719 1 98.06 288 THR B O 1
ATOM 8466 N N . PHE B 1 289 ? 22.375 40.594 10.602 1 97.06 289 PHE B N 1
ATOM 8467 C CA . PHE B 1 289 ? 22.062 39.156 10.469 1 97.06 289 PHE B CA 1
ATOM 8468 C C . PHE B 1 289 ? 22.375 38.406 11.766 1 97.06 289 PHE B C 1
ATOM 8470 O O . PHE B 1 289 ? 21.922 37.281 11.961 1 97.06 289 PHE B O 1
ATOM 8477 N N . ASP B 1 290 ? 23.047 39 12.734 1 94.56 290 ASP B N 1
ATOM 8478 C CA . ASP B 1 290 ? 23.578 38.281 13.891 1 94.56 290 ASP B CA 1
ATOM 8479 C C . ASP B 1 290 ? 22.781 38.625 15.156 1 94.56 290 ASP B C 1
ATOM 8481 O O . ASP B 1 290 ? 22.594 37.75 16.016 1 94.56 290 ASP B O 1
ATOM 8485 N N . ASN B 1 291 ? 22.375 39.938 15.281 1 95.69 291 ASN B N 1
ATOM 8486 C CA . ASN B 1 291 ? 21.625 40.344 16.453 1 95.69 291 ASN B CA 1
ATOM 8487 C C . ASN B 1 291 ? 20.453 41.25 16.062 1 95.69 291 ASN B C 1
ATOM 8489 O O . ASN B 1 291 ? 20.562 42.062 15.156 1 95.69 291 ASN B O 1
ATOM 8493 N N . PRO B 1 292 ? 19.359 41.125 16.875 1 98.38 292 PRO B N 1
ATOM 8494 C CA . PRO B 1 292 ? 18.219 42 16.547 1 98.38 292 PRO B CA 1
ATOM 8495 C C . PRO B 1 292 ? 18.484 43.469 16.828 1 98.38 292 PRO B C 1
ATOM 8497 O O . PRO B 1 292 ? 19.172 43.812 17.797 1 98.38 292 PRO B O 1
ATOM 8500 N N . VAL B 1 293 ? 17.984 44.25 16.031 1 98.81 293 VAL B N 1
ATOM 8501 C CA . VAL B 1 293 ? 17.953 45.688 16.25 1 98.81 293 VAL B CA 1
ATOM 8502 C C . VAL B 1 293 ? 16.641 46.094 16.922 1 98.81 293 VAL B C 1
ATOM 8504 O O . VAL B 1 293 ? 15.555 45.719 16.469 1 98.81 293 VAL B O 1
ATOM 8507 N N . ILE B 1 294 ? 16.734 46.812 18.062 1 98.75 294 ILE B N 1
ATOM 8508 C CA . ILE B 1 294 ? 15.516 47.281 18.719 1 98.75 294 ILE B CA 1
ATOM 8509 C C . ILE B 1 294 ? 14.984 48.5 17.984 1 98.75 294 ILE B C 1
ATOM 8511 O O . ILE B 1 294 ? 15.586 49.562 18.016 1 98.75 294 ILE B O 1
ATOM 8515 N N . ILE B 1 295 ? 13.898 48.406 17.391 1 98.81 295 ILE B N 1
ATOM 8516 C CA . ILE B 1 295 ? 13.328 49.438 16.531 1 98.81 295 ILE B CA 1
ATOM 8517 C C . ILE B 1 295 ? 12.453 50.375 17.359 1 98.81 295 ILE B C 1
ATOM 8519 O O . ILE B 1 295 ? 12.633 51.594 17.328 1 98.81 295 ILE B O 1
ATOM 8523 N N . ALA B 1 296 ? 11.391 49.875 17.984 1 98.75 296 ALA B N 1
ATOM 8524 C CA . ALA B 1 296 ? 10.68 50.594 19.047 1 98.75 296 ALA B CA 1
ATOM 8525 C C . ALA B 1 296 ? 11.172 50.156 20.422 1 98.75 296 ALA B C 1
ATOM 8527 O O . ALA B 1 296 ? 11 49 20.812 1 98.75 296 ALA B O 1
ATOM 8528 N N . THR B 1 297 ? 11.688 51.062 21.219 1 98.62 297 THR B N 1
ATOM 8529 C CA . THR B 1 297 ? 12.406 50.719 22.438 1 98.62 297 THR B CA 1
ATOM 8530 C C . THR B 1 297 ? 11.445 50.562 23.625 1 98.62 297 THR B C 1
ATOM 8532 O O . THR B 1 297 ? 10.297 51 23.531 1 98.62 297 THR B O 1
ATOM 8535 N N . GLN B 1 298 ? 11.953 49.969 24.641 1 98.38 298 GLN B N 1
ATOM 8536 C CA . GLN B 1 298 ? 11.18 49.844 25.875 1 98.38 298 GLN B CA 1
ATOM 8537 C C . GLN B 1 298 ? 10.836 51.219 26.438 1 98.38 298 GLN B C 1
ATOM 8539 O O . GLN B 1 298 ? 9.734 51.438 26.953 1 98.38 298 GLN B O 1
ATOM 8544 N N . GLU B 1 299 ? 11.805 52.156 26.406 1 98.19 299 GLU B N 1
ATOM 8545 C CA . GLU B 1 299 ? 11.57 53.5 26.891 1 98.19 299 GLU B CA 1
ATOM 8546 C C . GLU B 1 299 ? 10.422 54.188 26.141 1 98.19 299 GLU B C 1
ATOM 8548 O O . GLU B 1 299 ? 9.586 54.844 26.734 1 98.19 299 GLU B O 1
ATOM 8553 N N . GLU B 1 300 ? 10.461 54 24.922 1 98.12 300 GLU B N 1
ATOM 8554 C CA . GLU B 1 300 ? 9.383 54.562 24.094 1 98.12 300 GLU B CA 1
ATOM 8555 C C . GLU B 1 300 ? 8.039 53.938 24.453 1 98.12 300 GLU B C 1
ATOM 8557 O O . GLU B 1 300 ? 7.02 54.625 24.484 1 98.12 300 GLU B O 1
ATOM 8562 N N . ALA B 1 301 ? 8.008 52.656 24.672 1 98.19 301 ALA B N 1
ATOM 8563 C CA . ALA B 1 301 ? 6.777 51.938 25.031 1 98.19 301 ALA B CA 1
ATOM 8564 C C . ALA B 1 301 ? 6.23 52.469 26.359 1 98.19 301 ALA B C 1
ATOM 8566 O O . ALA B 1 301 ? 5.027 52.688 26.5 1 98.19 301 ALA B O 1
ATOM 8567 N N . ILE B 1 302 ? 7.129 52.594 27.312 1 97.75 302 ILE B N 1
ATOM 8568 C CA . ILE B 1 302 ? 6.738 53.094 28.625 1 97.75 302 ILE B CA 1
ATOM 8569 C C . ILE B 1 302 ? 6.086 54.469 28.5 1 97.75 302 ILE B C 1
ATOM 8571 O O . ILE B 1 302 ? 5.094 54.75 29.172 1 97.75 302 ILE B O 1
ATOM 8575 N N . GLU B 1 303 ? 6.68 55.281 27.688 1 97.31 303 GLU B N 1
ATOM 8576 C CA . GLU B 1 303 ? 6.105 56.594 27.469 1 97.31 303 GLU B CA 1
ATOM 8577 C C . GLU B 1 303 ? 4.715 56.5 26.844 1 97.31 303 GLU B C 1
ATOM 8579 O O . GLU B 1 303 ? 3.805 57.25 27.234 1 97.31 303 GLU B O 1
ATOM 8584 N N . ARG B 1 304 ? 4.516 55.625 25.891 1 97.12 304 ARG B N 1
ATOM 8585 C CA . ARG B 1 304 ? 3.236 55.469 25.203 1 97.12 304 ARG B CA 1
ATOM 8586 C C . ARG B 1 304 ? 2.172 54.938 26.156 1 97.12 304 ARG B C 1
ATOM 8588 O O . ARG B 1 304 ? 0.995 55.281 26.047 1 97.12 304 ARG B O 1
ATOM 8595 N N . GLU B 1 305 ? 2.49 54.156 27.141 1 95.44 305 GLU B N 1
ATOM 8596 C CA . GLU B 1 305 ? 1.55 53.5 28.016 1 95.44 305 GLU B CA 1
ATOM 8597 C C . GLU B 1 305 ? 0.903 54.469 29 1 95.44 305 GLU B C 1
ATOM 8599 O O . GLU B 1 305 ? -0.11 54.156 29.625 1 95.44 305 GLU B O 1
ATOM 8604 N N . LYS B 1 306 ? 1.48 55.625 29.078 1 95.44 306 LYS B N 1
ATOM 8605 C CA . LYS B 1 306 ? 1.077 56.562 30.125 1 95.44 306 LYS B CA 1
ATOM 8606 C C . LYS B 1 306 ? -0.235 57.25 29.766 1 95.44 306 LYS B C 1
ATOM 8608 O O . LYS B 1 306 ? -0.886 57.844 30.625 1 95.44 306 LYS B O 1
ATOM 8613 N N . SER B 1 307 ? -0.595 57.219 28.516 1 92.31 307 SER B N 1
ATOM 8614 C CA . SER B 1 307 ? -1.826 57.875 28.094 1 92.31 307 SER B CA 1
ATOM 8615 C C . SER B 1 307 ? -2.52 57.094 26.984 1 92.31 307 SER B C 1
ATOM 8617 O O . SER B 1 307 ? -1.941 56.156 26.422 1 92.31 307 SER B O 1
ATOM 8619 N N . TRP B 1 308 ? -3.777 57.469 26.734 1 94.81 308 TRP B N 1
ATOM 8620 C CA . TRP B 1 308 ? -4.578 56.875 25.656 1 94.81 308 TRP B CA 1
ATOM 8621 C C . TRP B 1 308 ? -4.859 57.906 24.562 1 94.81 308 TRP B C 1
ATOM 8623 O O . TRP B 1 308 ? -5.742 58.75 24.719 1 94.81 308 TRP B O 1
ATOM 8633 N N . SER B 1 309 ? -4.211 57.688 23.516 1 94.62 309 SER B N 1
ATOM 8634 C CA . SER B 1 309 ? -4.355 58.688 22.453 1 94.62 309 SER B CA 1
ATOM 8635 C C . SER B 1 309 ? -5.754 58.625 21.844 1 94.62 309 SER B C 1
ATOM 8637 O O . SER B 1 309 ? -6.316 57.562 21.641 1 94.62 309 SER B O 1
ATOM 8639 N N . ASP B 1 310 ? -6.324 59.75 21.516 1 92.69 310 ASP B N 1
ATOM 8640 C CA . ASP B 1 310 ? -7.59 59.844 20.781 1 92.69 310 ASP B CA 1
ATOM 8641 C C . ASP B 1 310 ? -7.352 60.031 19.281 1 92.69 310 ASP B C 1
ATOM 8643 O O . ASP B 1 310 ? -8.297 60 18.5 1 92.69 310 ASP B O 1
ATOM 8647 N N . LYS B 1 311 ? -6.137 60.188 18.922 1 96.69 311 LYS B N 1
ATOM 8648 C CA . LYS B 1 311 ? -5.777 60.219 17.516 1 96.69 311 LYS B CA 1
ATOM 8649 C C . LYS B 1 311 ? -5.641 58.844 16.922 1 96.69 311 LYS B C 1
ATOM 8651 O O . LYS B 1 311 ? -5.488 57.844 17.656 1 96.69 311 LYS B O 1
ATOM 8656 N N . LYS B 1 312 ? -5.781 58.781 15.641 1 97.75 312 LYS B N 1
ATOM 8657 C CA . LYS B 1 312 ? -5.715 57.5 14.953 1 97.75 312 LYS B CA 1
ATOM 8658 C C . LYS B 1 312 ? -4.613 57.5 13.898 1 97.75 312 LYS B C 1
ATOM 8660 O O . LYS B 1 312 ? -4.195 58.562 13.43 1 97.75 312 LYS B O 1
ATOM 8665 N N . LYS B 1 313 ? -4.105 56.375 13.641 1 97.5 313 LYS B N 1
ATOM 8666 C CA . LYS B 1 313 ? -3.197 56.125 12.523 1 97.5 313 LYS B CA 1
ATOM 8667 C C . LYS B 1 313 ? -3.645 54.906 11.711 1 97.5 313 LYS B C 1
ATOM 8669 O O . LYS B 1 313 ? -4.207 53.969 12.266 1 97.5 313 LYS B O 1
ATOM 8674 N N . VAL B 1 314 ? -3.393 54.969 10.422 1 98.62 314 VAL B N 1
ATOM 8675 C CA . VAL B 1 314 ? -3.729 53.875 9.531 1 98.62 314 VAL B CA 1
ATOM 8676 C C . VAL B 1 314 ? -2.457 53.125 9.133 1 98.62 314 VAL B C 1
ATOM 8678 O O . VAL B 1 314 ? -1.514 53.719 8.609 1 98.62 314 VAL B O 1
ATOM 8681 N N . TRP B 1 315 ? -2.357 51.906 9.477 1 98.81 315 TRP B N 1
ATOM 8682 C CA . TRP B 1 315 ? -1.313 51 9.016 1 98.81 315 TRP B CA 1
ATOM 8683 C C . TRP B 1 315 ? -1.777 50.188 7.793 1 98.81 315 TRP B C 1
ATOM 8685 O O . TRP B 1 315 ? -2.852 49.594 7.805 1 98.81 315 TRP B O 1
ATOM 8695 N N . ARG B 1 316 ? -1.001 50.156 6.695 1 98.81 316 ARG B N 1
ATOM 8696 C CA . ARG B 1 316 ? -1.38 49.5 5.445 1 98.81 316 ARG B CA 1
ATOM 8697 C C . ARG B 1 316 ? -0.492 48.281 5.168 1 98.81 316 ARG B C 1
ATOM 8699 O O . ARG B 1 316 ? 0.731 48.438 5.074 1 98.81 316 ARG B O 1
ATOM 8706 N N . PHE B 1 317 ? -1.102 47.125 5.027 1 98.88 317 PHE B N 1
ATOM 8707 C CA . PHE B 1 317 ? -0.364 45.906 4.773 1 98.88 317 PHE B CA 1
ATOM 8708 C C . PHE B 1 317 ? -0.794 45.281 3.453 1 98.88 317 PHE B C 1
ATOM 8710 O O . PHE B 1 317 ? -1.961 45.375 3.066 1 98.88 317 PHE B O 1
ATOM 8717 N N . LYS B 1 318 ? 0.159 44.656 2.783 1 98.81 318 LYS B N 1
ATOM 8718 C CA . LYS B 1 318 ? -0.074 43.812 1.606 1 98.81 318 LYS B CA 1
ATOM 8719 C C . LYS B 1 318 ? 0.529 42.438 1.785 1 98.81 318 LYS B C 1
ATOM 8721 O O . LYS B 1 318 ? 1.682 42.312 2.203 1 98.81 318 LYS B O 1
ATOM 8726 N N . ALA B 1 319 ? -0.241 41.406 1.568 1 98.81 319 ALA B N 1
ATOM 8727 C CA . ALA B 1 319 ? 0.22 40.031 1.637 1 98.81 319 ALA B CA 1
ATOM 8728 C C . ALA B 1 319 ? -0.132 39.25 0.36 1 98.81 319 ALA B C 1
ATOM 8730 O O . ALA B 1 319 ? -1.265 39.344 -0.121 1 98.81 319 ALA B O 1
ATOM 8731 N N . GLU B 1 320 ? 0.854 38.531 -0.203 1 98.56 320 GLU B N 1
ATOM 8732 C CA . GLU B 1 320 ? 0.659 37.781 -1.438 1 98.56 320 GLU B CA 1
ATOM 8733 C C . GLU B 1 320 ? 0.565 36.281 -1.163 1 98.56 320 GLU B C 1
ATOM 8735 O O . GLU B 1 320 ? 1.421 35.719 -0.48 1 98.56 320 GLU B O 1
ATOM 8740 N N . ASN B 1 321 ? -0.448 35.656 -1.692 1 98.56 321 ASN B N 1
ATOM 8741 C CA . ASN B 1 321 ? -0.627 34.188 -1.704 1 98.56 321 ASN B CA 1
ATOM 8742 C C . ASN B 1 321 ? -0.595 33.625 -0.293 1 98.56 321 ASN B C 1
ATOM 8744 O O . ASN B 1 321 ? 0.187 32.719 -0.008 1 98.56 321 ASN B O 1
ATOM 8748 N N . VAL B 1 322 ? -1.35 34.219 0.578 1 98.75 322 VAL B N 1
ATOM 8749 C CA . VAL B 1 322 ? -1.516 33.719 1.935 1 98.75 322 VAL B CA 1
ATOM 8750 C C . VAL B 1 322 ? -2.938 33.188 2.119 1 98.75 322 VAL B C 1
ATOM 8752 O O . VAL B 1 322 ? -3.83 33.5 1.329 1 98.75 322 VAL B O 1
ATOM 8755 N N . ARG B 1 323 ? -3.121 32.344 3.141 1 98.19 323 ARG B N 1
ATOM 8756 C CA . ARG B 1 323 ? -4.422 31.703 3.312 1 98.19 323 ARG B CA 1
ATOM 8757 C C . ARG B 1 323 ? -5.266 32.438 4.344 1 98.19 323 ARG B C 1
ATOM 8759 O O . ARG B 1 323 ? -6.445 32.125 4.523 1 98.19 323 ARG B O 1
ATOM 8766 N N . ASP B 1 324 ? -4.68 33.375 5.066 1 98.31 324 ASP B N 1
ATOM 8767 C CA . ASP B 1 324 ? -5.336 34.031 6.18 1 98.31 324 ASP B CA 1
ATOM 8768 C C . ASP B 1 324 ? -4.609 35.344 6.551 1 98.31 324 ASP B C 1
ATOM 8770 O O . ASP B 1 324 ? -3.639 35.719 5.891 1 98.31 324 ASP B O 1
ATOM 8774 N N . PHE B 1 325 ? -5.137 36.031 7.562 1 98.75 325 PHE B N 1
ATOM 8775 C CA . PHE B 1 325 ? -4.566 37.312 7.969 1 98.75 325 PHE B CA 1
ATOM 8776 C C . PHE B 1 325 ? -4.703 37.5 9.477 1 98.75 325 PHE B C 1
ATOM 8778 O O . PHE B 1 325 ? -5.793 37.344 10.031 1 98.75 325 PHE B O 1
ATOM 8785 N N . GLY B 1 326 ? -3.605 37.781 10.164 1 98.56 326 GLY B N 1
ATOM 8786 C CA . GLY B 1 326 ? -3.582 38.062 11.586 1 98.56 326 GLY B CA 1
ATOM 8787 C C . GLY B 1 326 ? -3.021 39.438 11.906 1 98.56 326 GLY B C 1
ATOM 8788 O O . GLY B 1 326 ? -2.25 40 11.117 1 98.56 326 GLY B O 1
ATOM 8789 N N . VAL B 1 327 ? -3.445 40 13.086 1 98.69 327 VAL B N 1
ATOM 8790 C CA . VAL B 1 327 ? -3.029 41.344 13.5 1 98.69 327 VAL B CA 1
ATOM 8791 C C . VAL B 1 327 ? -2.738 41.344 15 1 98.69 327 VAL B C 1
ATOM 8793 O O . VAL B 1 327 ? -3.473 40.75 15.781 1 98.69 327 VAL B O 1
ATOM 8796 N N . SER B 1 328 ? -1.681 42 15.359 1 98.81 328 SER B N 1
ATOM 8797 C CA . SER B 1 328 ? -1.443 42.312 16.766 1 98.81 328 SER B CA 1
ATOM 8798 C C . SER B 1 328 ? -1.07 43.781 16.938 1 98.81 328 SER B C 1
ATOM 8800 O O . SER B 1 328 ? -0.244 44.312 16.203 1 98.81 328 SER B O 1
ATOM 8802 N N . THR B 1 329 ? -1.648 44.5 17.922 1 98.75 329 THR B N 1
ATOM 8803 C CA . THR B 1 329 ? -1.421 45.906 18.141 1 98.75 329 THR B CA 1
ATOM 8804 C C . THR B 1 329 ? -1.555 46.25 19.609 1 98.75 329 THR B C 1
ATOM 8806 O O . THR B 1 329 ? -2.342 45.656 20.328 1 98.75 329 THR B O 1
ATOM 8809 N N . SER B 1 330 ? -0.777 47.219 20.078 1 98.69 330 SER B N 1
ATOM 8810 C CA . SER B 1 330 ? -0.787 47.656 21.453 1 98.69 330 SER B CA 1
ATOM 8811 C C . SER B 1 330 ? 0.122 48.875 21.641 1 98.69 330 SER B C 1
ATOM 8813 O O . SER B 1 330 ? 1.128 49.031 20.938 1 98.69 330 SER B O 1
ATOM 8815 N N . ARG B 1 331 ? -0.18 49.781 22.562 1 97.69 331 ARG B N 1
ATOM 8816 C CA . ARG B 1 331 ? 0.722 50.875 22.938 1 97.69 331 ARG B CA 1
ATOM 8817 C C . ARG B 1 331 ? 1.896 50.344 23.766 1 97.69 331 ARG B C 1
ATOM 8819 O O . ARG B 1 331 ? 2.906 51.031 23.922 1 97.69 331 ARG B O 1
ATOM 8826 N N . LYS B 1 332 ? 1.783 49.094 24.188 1 98.31 332 LYS B N 1
ATOM 8827 C CA . LYS B 1 332 ? 2.791 48.5 25.078 1 98.31 332 LYS B CA 1
ATOM 8828 C C . LYS B 1 332 ? 3.908 47.844 24.281 1 98.31 332 LYS B C 1
ATOM 8830 O O . LYS B 1 332 ? 4.945 47.469 24.844 1 98.31 332 LYS B O 1
ATOM 8835 N N . PHE B 1 333 ? 3.873 47.688 23.031 1 98.69 333 PHE B N 1
ATOM 8836 C CA . PHE B 1 333 ? 4.758 46.844 22.234 1 98.69 333 PHE B CA 1
ATOM 8837 C C . PHE B 1 333 ? 6.129 47.5 22.078 1 98.69 333 PHE B C 1
ATOM 8839 O O . PHE B 1 333 ? 6.23 48.656 21.703 1 98.69 333 PHE B O 1
ATOM 8846 N N . ILE B 1 334 ? 7.121 46.75 22.438 1 98.75 334 ILE B N 1
ATOM 8847 C CA . ILE B 1 334 ? 8.484 46.875 21.922 1 98.75 334 ILE B CA 1
ATOM 8848 C C . ILE B 1 334 ? 8.602 46.125 20.609 1 98.75 334 ILE B C 1
ATOM 8850 O O . ILE B 1 334 ? 7.961 45.094 20.422 1 98.75 334 ILE B O 1
ATOM 8854 N N . LEU B 1 335 ? 9.406 46.656 19.641 1 98.81 335 LEU B N 1
ATOM 8855 C CA . LEU B 1 335 ? 9.594 46 18.344 1 98.81 335 LEU B CA 1
ATOM 8856 C C . LEU B 1 335 ? 11.078 45.812 18.047 1 98.81 335 LEU B C 1
ATOM 8858 O O . LEU B 1 335 ? 11.867 46.75 18.156 1 98.81 335 LEU B O 1
ATOM 8862 N N . ASP B 1 336 ? 11.508 44.594 17.75 1 98.69 336 ASP B N 1
ATOM 8863 C CA . ASP B 1 336 ? 12.867 44.344 17.266 1 98.69 336 ASP B CA 1
ATOM 8864 C C . ASP B 1 336 ? 12.867 43.406 16.078 1 98.69 336 ASP B C 1
ATOM 8866 O O . ASP B 1 336 ? 11.859 42.75 15.781 1 98.69 336 ASP B O 1
ATOM 8870 N N . ALA B 1 337 ? 13.883 43.438 15.273 1 98.81 337 ALA B N 1
ATOM 8871 C CA . ALA B 1 337 ? 13.961 42.594 14.07 1 98.81 337 ALA B CA 1
ATOM 8872 C C . ALA B 1 337 ? 15.414 42.375 13.648 1 98.81 337 ALA B C 1
ATOM 8874 O O . ALA B 1 337 ? 16.312 43.125 14.07 1 98.81 337 ALA B O 1
ATOM 8875 N N . MET B 1 338 ? 15.617 41.375 12.898 1 98.69 338 MET B N 1
ATOM 8876 C CA . MET B 1 338 ? 16.891 41.094 12.227 1 98.69 338 MET B CA 1
ATOM 8877 C C . MET B 1 338 ? 16.656 40.406 10.883 1 98.69 338 MET B C 1
ATOM 8879 O O . MET B 1 338 ? 15.586 39.844 10.641 1 98.69 338 MET B O 1
ATOM 8883 N N . ALA B 1 339 ? 17.656 40.469 10.047 1 98.56 339 ALA B N 1
ATOM 8884 C CA . ALA B 1 339 ? 17.578 39.812 8.75 1 98.56 339 ALA B CA 1
ATOM 8885 C C . ALA B 1 339 ? 18.016 38.344 8.836 1 98.56 339 ALA B C 1
ATOM 8887 O O . ALA B 1 339 ? 18.812 38 9.703 1 98.56 339 ALA B O 1
ATOM 8888 N N . VAL B 1 340 ? 17.453 37.5 8.016 1 98.44 340 VAL B N 1
ATOM 8889 C CA . VAL B 1 340 ? 17.812 36.094 7.855 1 98.44 340 VAL B CA 1
ATOM 8890 C C . VAL B 1 340 ? 18.062 35.812 6.379 1 98.44 340 VAL B C 1
ATOM 8892 O O . VAL B 1 340 ? 17.203 36.062 5.527 1 98.44 340 VAL B O 1
ATOM 8895 N N . GLN B 1 341 ? 19.234 35.25 6.086 1 97.31 341 GLN B N 1
ATOM 8896 C CA . GLN B 1 341 ? 19.562 34.875 4.719 1 97.31 341 GLN B CA 1
ATOM 8897 C C . GLN B 1 341 ? 19.109 33.438 4.426 1 97.31 341 GLN B C 1
ATOM 8899 O O . GLN B 1 341 ? 19.5 32.5 5.109 1 97.31 341 GLN B O 1
ATOM 8904 N N . LEU B 1 342 ? 18.297 33.281 3.494 1 97.06 342 LEU B N 1
ATOM 8905 C CA . LEU B 1 342 ? 17.844 31.984 3.014 1 97.06 342 LEU B CA 1
ATOM 8906 C C . LEU B 1 342 ? 18.047 31.844 1.509 1 97.06 342 LEU B C 1
ATOM 8908 O O . LEU B 1 342 ? 17.234 32.344 0.719 1 97.06 342 LEU B O 1
ATOM 8912 N N . GLY B 1 343 ? 19.016 31.109 1.06 1 92.94 343 GLY B N 1
ATOM 8913 C CA . GLY B 1 343 ? 19.375 31.109 -0.352 1 92.94 343 GLY B CA 1
ATOM 8914 C C . GLY B 1 343 ? 19.625 32.5 -0.905 1 92.94 343 GLY B C 1
ATOM 8915 O O . GLY B 1 343 ? 20.5 33.219 -0.407 1 92.94 343 GLY B O 1
ATOM 8916 N N . ASP B 1 344 ? 18.766 32.844 -1.839 1 91.94 344 ASP B N 1
ATOM 8917 C CA . ASP B 1 344 ? 18.953 34.156 -2.486 1 91.94 344 ASP B CA 1
ATOM 8918 C C . ASP B 1 344 ? 17.969 35.188 -1.937 1 91.94 344 ASP B C 1
ATOM 8920 O O . ASP B 1 344 ? 17.906 36.312 -2.43 1 91.94 344 ASP B O 1
ATOM 8924 N N . LYS B 1 345 ? 17.344 34.781 -0.858 1 94.31 345 LYS B N 1
ATOM 8925 C CA . LYS B 1 345 ? 16.328 35.656 -0.31 1 94.31 345 LYS B CA 1
ATOM 8926 C C . LYS B 1 345 ? 16.688 36.125 1.098 1 94.31 345 LYS B C 1
ATOM 8928 O O . LYS B 1 345 ? 17.312 35.375 1.858 1 94.31 345 LYS B O 1
ATOM 8933 N N . LYS B 1 346 ? 16.312 37.312 1.331 1 96.5 346 LYS B N 1
ATOM 8934 C CA . LYS B 1 346 ? 16.391 37.844 2.682 1 96.5 346 LYS B CA 1
ATOM 8935 C C . LYS B 1 346 ? 15.016 37.969 3.32 1 96.5 346 LYS B C 1
ATOM 8937 O O . LYS B 1 346 ? 14.102 38.562 2.732 1 96.5 346 LYS B O 1
ATOM 8942 N N . VAL B 1 347 ? 14.891 37.406 4.465 1 98.19 347 VAL B N 1
ATOM 8943 C CA . VAL B 1 347 ? 13.648 37.406 5.223 1 98.19 347 VAL B CA 1
ATOM 8944 C C . VAL B 1 347 ? 13.844 38.125 6.555 1 98.19 347 VAL B C 1
ATOM 8946 O O . VAL B 1 347 ? 14.93 38.062 7.137 1 98.19 347 VAL B O 1
ATOM 8949 N N . MET B 1 348 ? 12.875 38.781 7.039 1 98.69 348 MET B N 1
ATOM 8950 C CA . MET B 1 348 ? 12.984 39.469 8.32 1 98.69 348 MET B CA 1
ATOM 8951 C C . MET B 1 348 ? 12.406 38.625 9.445 1 98.69 348 MET B C 1
ATOM 8953 O O . MET B 1 348 ? 11.234 38.25 9.398 1 98.69 348 MET B O 1
ATOM 8957 N N . ALA B 1 349 ? 13.211 38.312 10.422 1 98.88 349 ALA B N 1
ATOM 8958 C CA . ALA B 1 349 ? 12.711 37.781 11.695 1 98.88 349 ALA B CA 1
ATOM 8959 C C . ALA B 1 349 ? 12.336 38.938 12.625 1 98.88 349 ALA B C 1
ATOM 8961 O O . ALA B 1 349 ? 13.125 39.875 12.836 1 98.88 349 ALA B O 1
ATOM 8962 N N . THR B 1 350 ? 11.156 38.938 13.18 1 98.88 350 THR B N 1
ATOM 8963 C CA . THR B 1 350 ? 10.633 40.062 13.93 1 98.88 350 THR B CA 1
ATOM 8964 C C . THR B 1 350 ? 9.945 39.594 15.211 1 98.88 350 THR B C 1
ATOM 8966 O O . THR B 1 350 ? 9.359 38.5 15.242 1 98.88 350 THR B O 1
ATOM 8969 N N . SER B 1 351 ? 10.07 40.438 16.25 1 98.88 351 SER B N 1
ATOM 8970 C CA . SER B 1 351 ? 9.312 40.188 17.484 1 98.88 351 SER B CA 1
ATOM 8971 C C . SER B 1 351 ? 8.688 41.5 17.984 1 98.88 351 SER B C 1
ATOM 8973 O O . SER B 1 351 ? 9.281 42.562 17.859 1 98.88 351 SER B O 1
ATOM 8975 N N . ILE B 1 352 ? 7.512 41.438 18.531 1 98.88 352 ILE B N 1
ATOM 8976 C CA . ILE B 1 352 ? 6.895 42.5 19.297 1 98.88 352 ILE B CA 1
ATOM 8977 C C . ILE B 1 352 ? 6.438 42 20.656 1 98.88 352 ILE B C 1
ATOM 8979 O O . ILE B 1 352 ? 5.895 40.875 20.75 1 98.88 352 ILE B O 1
ATOM 8983 N N . TYR B 1 353 ? 6.699 42.688 21.672 1 98.75 353 TYR B N 1
ATOM 8984 C CA . TYR B 1 353 ? 6.453 42.219 23.031 1 98.75 353 TYR B CA 1
ATOM 8985 C C . TYR B 1 353 ? 6.375 43.406 24 1 98.75 353 TYR B C 1
ATOM 8987 O O . TYR B 1 353 ? 6.965 44.469 23.75 1 98.75 353 TYR B O 1
ATOM 8995 N N . PRO B 1 354 ? 5.574 43.312 25.062 1 98.38 354 PRO B N 1
ATOM 8996 C CA . PRO B 1 354 ? 5.555 44.344 26.094 1 98.38 354 PRO B CA 1
ATOM 8997 C C . PRO B 1 354 ? 6.766 44.25 27.031 1 98.38 354 PRO B C 1
ATOM 8999 O O . PRO B 1 354 ? 7.492 43.25 27.016 1 98.38 354 PRO B O 1
ATOM 9002 N N . LYS B 1 355 ? 6.945 45.281 27.828 1 97.69 355 LYS B N 1
ATOM 9003 C CA . LYS B 1 355 ? 8.086 45.312 28.734 1 97.69 355 LYS B CA 1
ATOM 9004 C C . LYS B 1 355 ? 8.062 44.156 29.703 1 97.69 355 LYS B C 1
ATOM 9006 O O . LYS B 1 355 ? 9.109 43.719 30.172 1 97.69 355 LYS B O 1
ATOM 9011 N N . GLU B 1 356 ? 6.879 43.594 29.922 1 97.06 356 GLU B N 1
ATOM 9012 C CA . GLU B 1 356 ? 6.719 42.438 30.812 1 97.06 356 GLU B CA 1
ATOM 9013 C C . GLU B 1 356 ? 7.402 41.219 30.25 1 97.06 356 GLU B C 1
ATOM 9015 O O . GLU B 1 356 ? 7.668 40.25 30.969 1 97.06 356 GLU B O 1
ATOM 9020 N N . GLY B 1 357 ? 7.703 41.188 28.953 1 97.44 357 GLY B N 1
ATOM 9021 C CA . GLY B 1 357 ? 8.398 40.062 28.344 1 97.44 357 GLY B CA 1
ATOM 9022 C C . GLY B 1 357 ? 9.898 40.125 28.547 1 97.44 357 GLY B C 1
ATOM 9023 O O . GLY B 1 357 ? 10.594 39.125 28.328 1 97.44 357 GLY B O 1
ATOM 9024 N N . ASN B 1 358 ? 10.422 41.219 28.922 1 96.81 358 ASN B N 1
ATOM 9025 C CA . ASN B 1 358 ? 11.867 41.375 29.109 1 96.81 358 ASN B CA 1
ATOM 9026 C C . ASN B 1 358 ? 12.32 40.812 30.453 1 96.81 358 ASN B C 1
ATOM 9028 O O . ASN B 1 358 ? 11.57 40.844 31.438 1 96.81 358 ASN B O 1
ATOM 9032 N N . PRO B 1 359 ? 13.547 40.25 30.516 1 97 359 PRO B N 1
ATOM 9033 C CA . PRO B 1 359 ? 14.531 40.281 29.438 1 97 359 PRO B CA 1
ATOM 9034 C C . PRO B 1 359 ? 14.406 39.094 28.484 1 97 359 PRO B C 1
ATOM 9036 O O . PRO B 1 359 ? 15.117 39.031 27.469 1 97 359 PRO B O 1
ATOM 9039 N N . LEU B 1 360 ? 13.57 38.188 28.781 1 96.88 360 LEU B N 1
ATOM 9040 C CA . LEU B 1 360 ? 13.516 36.906 28.062 1 96.88 360 LEU B CA 1
ATOM 9041 C C . LEU B 1 360 ? 13.258 37.125 26.578 1 96.88 360 LEU B C 1
ATOM 9043 O O . LEU B 1 360 ? 13.961 36.562 25.734 1 96.88 360 LEU B O 1
ATOM 9047 N N . TRP B 1 361 ? 12.297 37.875 26.219 1 98.06 361 TRP B N 1
ATOM 9048 C CA . TRP B 1 361 ? 11.883 38.094 24.828 1 98.06 361 TRP B CA 1
ATOM 9049 C C . TRP B 1 361 ? 12.938 38.875 24.062 1 98.06 361 TRP B C 1
ATOM 9051 O O . TRP B 1 361 ? 13.25 38.531 22.906 1 98.06 361 TRP B O 1
ATOM 9061 N N . GLU B 1 362 ? 13.438 39.906 24.719 1 97.56 362 GLU B N 1
ATOM 9062 C CA . GLU B 1 362 ? 14.484 40.688 24.062 1 97.56 362 GLU B CA 1
ATOM 9063 C C . GLU B 1 362 ? 15.711 39.844 23.766 1 97.56 362 GLU B C 1
ATOM 9065 O O . GLU B 1 362 ? 16.328 40 22.719 1 97.56 362 GLU B O 1
ATOM 9070 N N . GLN B 1 363 ? 15.984 38.906 24.594 1 97.12 363 GLN B N 1
ATOM 9071 C CA . GLN B 1 363 ? 17.203 38.125 24.5 1 97.12 363 GLN B CA 1
ATOM 9072 C C . GLN B 1 363 ? 17.062 37 23.469 1 97.12 363 GLN B C 1
ATOM 9074 O O . GLN B 1 363 ? 18.016 36.656 22.781 1 97.12 363 GLN B O 1
ATOM 9079 N N . TYR B 1 364 ? 15.82 36.438 23.344 1 97.94 364 TYR B N 1
ATOM 9080 C CA . TYR B 1 364 ? 15.805 35.125 22.672 1 97.94 364 TYR B CA 1
ATOM 9081 C C . TYR B 1 364 ? 14.805 35.125 21.531 1 97.94 364 TYR B C 1
ATOM 9083 O O . TYR B 1 364 ? 14.961 34.375 20.562 1 97.94 364 TYR B O 1
ATOM 9091 N N . SER B 1 365 ? 13.742 35.812 21.562 1 98.56 365 SER B N 1
ATOM 9092 C CA . SER B 1 365 ? 12.586 35.594 20.703 1 98.56 365 SER B CA 1
ATOM 9093 C C . SER B 1 365 ? 12.977 35.719 19.219 1 98.56 365 SER B C 1
ATOM 9095 O O . SER B 1 365 ? 12.789 34.75 18.453 1 98.56 365 SER B O 1
ATOM 9097 N N . THR B 1 366 ? 13.516 36.844 18.828 1 98.88 366 THR B N 1
ATOM 9098 C CA . THR B 1 366 ? 13.82 37.094 17.422 1 98.88 366 THR B CA 1
ATOM 9099 C C . THR B 1 366 ? 14.906 36.125 16.922 1 98.88 366 THR B C 1
ATOM 9101 O O . THR B 1 366 ? 14.875 35.688 15.781 1 98.88 366 THR B O 1
ATOM 9104 N N . LYS B 1 367 ? 15.859 35.781 17.766 1 98.69 367 LYS B N 1
ATOM 9105 C CA . LYS B 1 367 ? 16.906 34.812 17.422 1 98.69 367 LYS B CA 1
ATOM 9106 C C . LYS B 1 367 ? 16.297 33.438 17.172 1 98.69 367 LYS B C 1
ATOM 9108 O O . LYS B 1 367 ? 16.75 32.719 16.266 1 98.69 367 LYS B O 1
ATOM 9113 N N . ILE B 1 368 ? 15.383 33.031 17.984 1 98.75 368 ILE B N 1
ATOM 9114 C CA . ILE B 1 368 ? 14.711 31.75 17.828 1 98.75 368 ILE B CA 1
ATOM 9115 C C . ILE B 1 368 ? 13.898 31.75 16.531 1 98.75 368 ILE B C 1
ATOM 9117 O O . ILE B 1 368 ? 13.836 30.734 15.844 1 98.75 368 ILE B O 1
ATOM 9121 N N . VAL B 1 369 ? 13.234 32.875 16.203 1 98.94 369 VAL B N 1
ATOM 9122 C CA . VAL B 1 369 ? 12.523 33 14.93 1 98.94 369 VAL B CA 1
ATOM 9123 C C . VAL B 1 369 ? 13.492 32.75 13.773 1 98.94 369 VAL B C 1
ATOM 9125 O O . VAL B 1 369 ? 13.203 31.969 12.875 1 98.94 369 VAL B O 1
ATOM 9128 N N . ALA B 1 370 ? 14.625 33.406 13.812 1 98.88 370 ALA B N 1
ATOM 9129 C CA . ALA B 1 370 ? 15.633 33.25 12.766 1 98.88 370 ALA B CA 1
ATOM 9130 C C . ALA B 1 370 ? 16.109 31.812 12.648 1 98.88 370 ALA B C 1
ATOM 9132 O O . ALA B 1 370 ? 16.219 31.281 11.539 1 98.88 370 ALA B O 1
ATOM 9133 N N . HIS B 1 371 ? 16.375 31.203 13.766 1 98.69 371 HIS B N 1
ATOM 9134 C CA . HIS B 1 371 ? 16.828 29.812 13.797 1 98.69 371 HIS B CA 1
ATOM 9135 C C . HIS B 1 371 ? 15.773 28.891 13.18 1 98.69 371 HIS B C 1
ATOM 9137 O O . HIS B 1 371 ? 16.109 28 12.406 1 98.69 371 HIS B O 1
ATOM 9143 N N . THR B 1 372 ? 14.547 29.078 13.508 1 98.88 372 THR B N 1
ATOM 9144 C CA . THR B 1 372 ? 13.453 28.234 13.023 1 98.88 372 THR B CA 1
ATOM 9145 C C . THR B 1 372 ? 13.336 28.328 11.508 1 98.88 372 THR B C 1
ATOM 9147 O O . THR B 1 372 ? 13.188 27.312 10.828 1 98.88 372 THR B O 1
ATOM 9150 N N . LEU B 1 373 ? 13.414 29.547 11.016 1 98.88 373 LEU B N 1
ATOM 9151 C CA . LEU B 1 373 ? 13.328 29.734 9.57 1 98.88 373 LEU B CA 1
ATOM 9152 C C . LEU B 1 373 ? 14.43 28.969 8.852 1 98.88 373 LEU B C 1
ATOM 9154 O O . LEU B 1 373 ? 14.18 28.344 7.82 1 98.88 373 LEU B O 1
ATOM 9158 N N . LYS B 1 374 ? 15.609 29 9.352 1 98.56 374 LYS B N 1
ATOM 9159 C CA . LYS B 1 374 ? 16.734 28.312 8.734 1 98.56 374 LYS B CA 1
ATOM 9160 C C . LYS B 1 374 ? 16.562 26.797 8.82 1 98.56 374 LYS B C 1
ATOM 9162 O O . LYS B 1 374 ? 16.75 26.094 7.828 1 98.56 374 LYS B O 1
ATOM 9167 N N . SER B 1 375 ? 16.203 26.312 9.984 1 98.69 375 SER B N 1
ATOM 9168 C CA . SER B 1 375 ? 16.094 24.875 10.219 1 98.69 375 SER B CA 1
ATOM 9169 C C . SER B 1 375 ? 14.992 24.266 9.352 1 98.69 375 SER B C 1
ATOM 9171 O O . SER B 1 375 ? 15.219 23.25 8.695 1 98.69 375 SER B O 1
ATOM 9173 N N . TYR B 1 376 ? 13.82 24.859 9.383 1 98.81 376 TYR B N 1
ATOM 9174 C CA . TYR B 1 376 ? 12.688 24.328 8.625 1 98.81 376 TYR B CA 1
ATOM 9175 C C . TYR B 1 376 ? 12.945 24.422 7.125 1 98.81 376 TYR B C 1
ATOM 9177 O O . TYR B 1 376 ? 12.586 23.516 6.371 1 98.81 376 TYR B O 1
ATOM 9185 N N . SER B 1 377 ? 13.555 25.562 6.68 1 98.69 377 SER B N 1
ATOM 9186 C CA . SER B 1 377 ? 13.867 25.719 5.262 1 98.69 377 SER B CA 1
ATOM 9187 C C . SER B 1 377 ? 14.82 24.641 4.777 1 98.69 377 SER B C 1
ATOM 9189 O O . SER B 1 377 ? 14.664 24.109 3.672 1 98.69 377 SER B O 1
ATOM 9191 N N . ALA B 1 378 ? 15.727 24.266 5.559 1 98.06 378 ALA B N 1
ATOM 9192 C CA . ALA B 1 378 ? 16.703 23.25 5.199 1 98.06 378 ALA B CA 1
ATOM 9193 C C . ALA B 1 378 ? 16.047 21.891 5.027 1 98.06 378 ALA B C 1
ATOM 9195 O O . ALA B 1 378 ? 16.516 21.047 4.246 1 98.06 378 ALA B O 1
ATOM 9196 N N . LYS B 1 379 ? 14.938 21.641 5.652 1 98.12 379 LYS B N 1
ATOM 9197 C CA . LYS B 1 379 ? 14.32 20.312 5.688 1 98.12 379 LYS B CA 1
ATOM 9198 C C . LYS B 1 379 ? 13.125 20.234 4.738 1 98.12 379 LYS B C 1
ATOM 9200 O O . LYS B 1 379 ? 12.648 19.156 4.426 1 98.12 379 LYS B O 1
ATOM 9205 N N . THR B 1 380 ? 12.656 21.312 4.242 1 98.38 380 THR B N 1
ATOM 9206 C CA . THR B 1 380 ? 11.5 21.375 3.359 1 98.38 380 THR B CA 1
ATOM 9207 C C . THR B 1 380 ? 11.812 22.188 2.105 1 98.38 380 THR B C 1
ATOM 9209 O O . THR B 1 380 ? 12.438 21.688 1.173 1 98.38 380 THR B O 1
ATOM 9212 N N . PHE B 1 381 ? 11.555 23.453 2.07 1 98.06 381 PHE B N 1
ATOM 9213 C CA . PHE B 1 381 ? 11.836 24.438 1.044 1 98.06 381 PHE B CA 1
ATOM 9214 C C . PHE B 1 381 ? 12.164 25.797 1.675 1 98.06 381 PHE B C 1
ATOM 9216 O O . PHE B 1 381 ? 11.82 26.031 2.834 1 98.06 381 PHE B O 1
ATOM 9223 N N . ASP B 1 382 ? 12.805 26.672 0.962 1 98.06 382 ASP B N 1
ATOM 9224 C CA . ASP B 1 382 ? 13.109 28.016 1.47 1 98.06 382 ASP B CA 1
ATOM 9225 C C . ASP B 1 382 ? 11.828 28.781 1.788 1 98.06 382 ASP B C 1
ATOM 9227 O O . ASP B 1 382 ? 10.898 28.812 0.983 1 98.06 382 ASP B O 1
ATOM 9231 N N . TYR B 1 383 ? 11.828 29.328 3.02 1 98.56 383 TYR B N 1
ATOM 9232 C CA . TYR B 1 383 ? 10.695 30.125 3.453 1 98.56 383 TYR B CA 1
ATOM 9233 C C . TYR B 1 383 ? 10.367 31.203 2.43 1 98.56 383 TYR B C 1
ATOM 9235 O O . TYR B 1 383 ? 11.211 32.062 2.115 1 98.56 383 TYR B O 1
ATOM 9243 N N . PRO B 1 384 ? 9.148 31.234 1.91 1 98.06 384 PRO B N 1
ATOM 9244 C CA . PRO B 1 384 ? 8.891 32.094 0.745 1 98.06 384 PRO B CA 1
ATOM 9245 C C . PRO B 1 384 ? 8.414 33.469 1.129 1 98.06 384 PRO B C 1
ATOM 9247 O O . PRO B 1 384 ? 8.422 34.375 0.293 1 98.06 384 PRO B O 1
ATOM 9250 N N . TYR B 1 385 ? 7.93 33.75 2.299 1 98.56 385 TYR B N 1
ATOM 9251 C CA . TYR B 1 385 ? 7.355 35.031 2.689 1 98.56 385 TYR B CA 1
ATOM 9252 C C . TYR B 1 385 ? 8.438 36 3.16 1 98.56 385 TYR B C 1
ATOM 9254 O O . TYR B 1 385 ? 9.555 35.594 3.475 1 98.56 385 TYR B O 1
ATOM 9262 N N . PRO B 1 386 ? 8.133 37.281 3.242 1 98.31 386 PRO B N 1
ATOM 9263 C CA . PRO B 1 386 ? 9.172 38.281 3.484 1 98.31 386 PRO B CA 1
ATOM 9264 C C . PRO B 1 386 ? 9.523 38.438 4.961 1 98.31 386 PRO B C 1
ATOM 9266 O O . PRO B 1 386 ? 10.547 39.031 5.305 1 98.31 386 PRO B O 1
ATOM 9269 N N . LYS B 1 387 ? 8.727 37.875 5.852 1 98.69 387 LYS B N 1
ATOM 9270 C CA . LYS B 1 387 ? 9 38 7.277 1 98.69 387 LYS B CA 1
ATOM 9271 C C . LYS B 1 387 ? 8.297 36.906 8.078 1 98.69 387 LYS B C 1
ATOM 9273 O O . LYS B 1 387 ? 7.477 36.188 7.535 1 98.69 387 LYS B O 1
ATOM 9278 N N . ALA B 1 388 ? 8.656 36.812 9.273 1 98.88 388 ALA B N 1
ATOM 9279 C CA . ALA B 1 388 ? 7.977 36.031 10.312 1 98.88 388 ALA B CA 1
ATOM 9280 C C . ALA B 1 388 ? 7.992 36.781 11.648 1 98.88 388 ALA B C 1
ATOM 9282 O O . ALA B 1 388 ? 9.023 37.344 12.055 1 98.88 388 ALA B O 1
ATOM 9283 N N . VAL B 1 389 ? 6.828 36.844 12.312 1 98.94 389 VAL B N 1
ATOM 9284 C CA . VAL B 1 389 ? 6.684 37.688 13.492 1 98.94 389 VAL B CA 1
ATOM 9285 C C . VAL B 1 389 ? 6.277 36.844 14.688 1 98.94 389 VAL B C 1
ATOM 9287 O O . VAL B 1 389 ? 5.312 36.062 14.617 1 98.94 389 VAL B O 1
ATOM 9290 N N . SER B 1 390 ? 7.004 36.938 15.719 1 98.88 390 SER B N 1
ATOM 9291 C CA . SER B 1 390 ? 6.637 36.406 17.016 1 98.88 390 SER B CA 1
ATOM 9292 C C . SER B 1 390 ? 6.055 37.469 17.938 1 98.88 390 SER B C 1
ATOM 9294 O O . SER B 1 390 ? 6.695 38.5 18.188 1 98.88 390 SER B O 1
ATOM 9296 N N . VAL B 1 391 ? 4.883 37.25 18.5 1 98.88 391 VAL B N 1
ATOM 9297 C CA . VAL B 1 391 ? 4.188 38.219 19.359 1 98.88 391 VAL B CA 1
ATOM 9298 C C . VAL B 1 391 ? 4.059 37.625 20.766 1 98.88 391 VAL B C 1
ATOM 9300 O O . VAL B 1 391 ? 3.588 36.5 20.953 1 98.88 391 VAL B O 1
ATOM 9303 N N . ASN B 1 392 ? 4.477 38.406 21.703 1 98.56 392 ASN B N 1
ATOM 9304 C CA . ASN B 1 392 ? 4.242 37.969 23.078 1 98.56 392 ASN B CA 1
ATOM 9305 C C . ASN B 1 392 ? 2.799 38.219 23.516 1 98.56 392 ASN B C 1
ATOM 9307 O O . ASN B 1 392 ? 2.342 39.375 23.531 1 98.56 392 ASN B O 1
ATOM 9311 N N . ALA B 1 393 ? 2.066 37.312 23.75 1 97.38 393 ALA B N 1
ATOM 9312 C CA . ALA B 1 393 ? 0.722 37.312 24.328 1 97.38 393 ALA B CA 1
ATOM 9313 C C . ALA B 1 393 ? 0.555 36.219 25.375 1 97.38 393 ALA B C 1
ATOM 9315 O O . ALA B 1 393 ? 0.729 35.031 25.078 1 97.38 393 ALA B O 1
ATOM 9316 N N . GLN B 1 394 ? 0.149 36.625 26.531 1 93.94 394 GLN B N 1
ATOM 9317 C CA . GLN B 1 394 ? 0.105 35.688 27.641 1 93.94 394 GLN B CA 1
ATOM 9318 C C . GLN B 1 394 ? -0.871 34.562 27.359 1 93.94 394 GLN B C 1
ATOM 9320 O O . GLN B 1 394 ? -1.959 34.781 26.828 1 93.94 394 GLN B O 1
ATOM 9325 N N . ASP B 1 395 ? -0.513 33.344 27.609 1 90.69 395 ASP B N 1
ATOM 9326 C CA . ASP B 1 395 ? -1.328 32.125 27.562 1 90.69 395 ASP B CA 1
ATOM 9327 C C . ASP B 1 395 ? -1.768 31.828 26.125 1 90.69 395 ASP B C 1
ATOM 9329 O O . ASP B 1 395 ? -2.855 31.297 25.906 1 90.69 395 ASP B O 1
ATOM 9333 N N . GLN B 1 396 ? -0.973 32.25 25.188 1 93 396 GLN B N 1
ATOM 9334 C CA . GLN B 1 396 ? -1.306 31.969 23.797 1 93 396 GLN B CA 1
ATOM 9335 C C . GLN B 1 396 ? -0.25 31.078 23.141 1 93 396 GLN B C 1
ATOM 9337 O O . GLN B 1 396 ? 0.902 31.047 23.578 1 93 396 GLN B O 1
ATOM 9342 N N . GLY B 1 397 ? -0.512 30.375 22.234 1 95.75 397 GLY B N 1
ATOM 9343 C CA . GLY B 1 397 ? 0.216 29.578 21.25 1 95.75 397 GLY B CA 1
ATOM 9344 C C . GLY B 1 397 ? -0.56 29.328 19.969 1 95.75 397 GLY B C 1
ATOM 9345 O O . GLY B 1 397 ? -1.223 28.312 19.828 1 95.75 397 GLY B O 1
ATOM 9346 N N . MET B 1 398 ? -0.517 30.359 19.203 1 96.62 398 MET B N 1
ATOM 9347 C CA . MET B 1 398 ? -1.342 30.328 18 1 96.62 398 MET B CA 1
ATOM 9348 C C . MET B 1 398 ? -0.583 30.906 16.797 1 96.62 398 MET B C 1
ATOM 9350 O O . MET B 1 398 ? 0.218 31.828 16.953 1 96.62 398 MET B O 1
ATOM 9354 N N . GLU B 1 399 ? -0.934 30.375 15.578 1 97.19 399 GLU B N 1
ATOM 9355 C CA . GLU B 1 399 ? -0.173 30.719 14.383 1 97.19 399 GLU B CA 1
ATOM 9356 C C . GLU B 1 399 ? -1.088 31.219 13.273 1 97.19 399 GLU B C 1
ATOM 9358 O O . GLU B 1 399 ? -2.211 30.734 13.117 1 97.19 399 GLU B O 1
ATOM 9363 N N . TYR B 1 400 ? -0.621 32.094 12.484 1 97.94 400 TYR B N 1
ATOM 9364 C CA . TYR B 1 400 ? -1.201 32.594 11.242 1 97.94 400 TYR B CA 1
ATOM 9365 C C . TYR B 1 400 ? -0.113 32.969 10.242 1 97.94 400 TYR B C 1
ATOM 9367 O O . TYR B 1 400 ? 1.074 32.969 10.578 1 97.94 400 TYR B O 1
ATOM 9375 N N . PRO B 1 401 ? -0.487 33.219 8.945 1 98.44 401 PRO B N 1
ATOM 9376 C CA . PRO B 1 401 ? 0.575 33.469 7.969 1 98.44 401 PRO B CA 1
ATOM 9377 C C . PRO B 1 401 ? 1.495 34.625 8.383 1 98.44 401 PRO B C 1
ATOM 9379 O O . PRO B 1 401 ? 1.041 35.75 8.531 1 98.44 401 PRO B O 1
ATOM 9382 N N . MET B 1 402 ? 2.754 34.344 8.602 1 98.88 402 MET B N 1
ATOM 9383 C CA . MET B 1 402 ? 3.842 35.281 8.852 1 98.88 402 MET B CA 1
ATOM 9384 C C . MET B 1 402 ? 3.809 35.812 10.289 1 98.88 402 MET B C 1
ATOM 9386 O O . MET B 1 402 ? 4.695 36.531 10.703 1 98.88 402 MET B O 1
ATOM 9390 N N . ILE B 1 403 ? 2.824 35.406 11.102 1 98.81 403 ILE B N 1
ATOM 9391 C CA . ILE B 1 403 ? 2.707 35.969 12.438 1 98.81 403 ILE B CA 1
ATOM 9392 C C . ILE B 1 403 ? 2.162 34.906 13.398 1 98.81 403 ILE B C 1
ATOM 9394 O O . ILE B 1 403 ? 1.381 34.062 12.992 1 98.81 403 ILE B O 1
ATOM 9398 N N . CYS B 1 404 ? 2.627 34.938 14.594 1 98.62 404 CYS B N 1
ATOM 9399 C CA . CYS B 1 404 ? 2.146 34 15.602 1 98.62 404 CYS B CA 1
ATOM 9400 C C . CYS B 1 404 ? 2.17 34.625 16.984 1 98.62 404 CYS B C 1
ATOM 9402 O O . CYS B 1 404 ? 2.902 35.594 17.219 1 98.62 404 CYS B O 1
ATOM 9404 N N . TRP B 1 405 ? 1.338 34.125 17.922 1 97.75 405 TRP B N 1
ATOM 9405 C CA . TRP B 1 405 ? 1.263 34.5 19.328 1 97.75 405 TRP B CA 1
ATOM 9406 C C . TRP B 1 405 ? 1.915 33.469 20.219 1 97.75 405 TRP B C 1
ATOM 9408 O O . TRP B 1 405 ? 1.656 32.281 20.078 1 97.75 405 TRP B O 1
ATOM 9418 N N . ASN B 1 406 ? 2.711 33.969 21.094 1 98 406 ASN B N 1
ATOM 9419 C CA . ASN B 1 406 ? 3.455 33.062 21.953 1 98 406 ASN B CA 1
ATOM 9420 C C . ASN B 1 406 ? 3.512 33.562 23.391 1 98 406 ASN B C 1
ATOM 9422 O O . ASN B 1 406 ? 3.613 34.75 23.625 1 98 406 ASN B O 1
ATOM 9426 N N . PHE B 1 407 ? 3.541 32.688 24.328 1 96.44 407 PHE B N 1
ATOM 9427 C CA . PHE B 1 407 ? 3.639 33.062 25.719 1 96.44 407 PHE B CA 1
ATOM 9428 C C . PHE B 1 407 ? 5.098 33.156 26.156 1 96.44 407 PHE B C 1
ATOM 9430 O O . PHE B 1 407 ? 6.004 33.031 25.344 1 96.44 407 PHE B O 1
ATOM 9437 N N . GLY B 1 408 ? 5.312 33.344 27.484 1 96.25 408 GLY B N 1
ATOM 9438 C CA . GLY B 1 408 ? 6.609 33.312 28.141 1 96.25 408 GLY B CA 1
ATOM 9439 C C . GLY B 1 408 ? 7.051 34.688 28.641 1 96.25 408 GLY B C 1
ATOM 9440 O O . GLY B 1 408 ? 7.539 35.5 27.875 1 96.25 408 GLY B O 1
ATOM 9441 N N . ARG B 1 409 ? 6.891 34.938 29.922 1 96.62 409 ARG B N 1
ATOM 9442 C CA . ARG B 1 409 ? 7.316 36.156 30.609 1 96.62 409 ARG B CA 1
ATOM 9443 C C . ARG B 1 409 ? 8.016 35.844 31.922 1 96.62 409 ARG B C 1
ATOM 9445 O O . ARG B 1 409 ? 7.613 34.906 32.625 1 96.62 409 ARG B O 1
ATOM 9452 N N . PRO B 1 410 ? 9.07 36.562 32.125 1 97 410 PRO B N 1
ATOM 9453 C CA . PRO B 1 410 ? 9.648 36.438 33.469 1 97 410 PRO B CA 1
ATOM 9454 C C . PRO B 1 410 ? 8.75 37.031 34.531 1 97 410 PRO B C 1
ATOM 9456 O O . PRO B 1 410 ? 7.699 37.594 34.25 1 97 410 PRO B O 1
ATOM 9459 N N . ASP B 1 411 ? 9.188 36.844 35.812 1 95.31 411 ASP B N 1
ATOM 9460 C CA . ASP B 1 411 ? 8.461 37.469 36.906 1 95.31 411 ASP B CA 1
ATOM 9461 C C . ASP B 1 411 ? 8.742 38.969 36.938 1 95.31 411 ASP B C 1
ATOM 9463 O O . ASP B 1 411 ? 9.477 39.5 36.094 1 95.31 411 ASP B O 1
ATOM 9467 N N . GLU B 1 412 ? 8.055 39.719 37.781 1 93.06 412 GLU B N 1
ATOM 9468 C CA . GLU B 1 412 ? 8.109 41.188 37.812 1 93.06 412 GLU B CA 1
ATOM 9469 C C . GLU B 1 412 ? 9.547 41.656 38.031 1 93.06 412 GLU B C 1
ATOM 9471 O O . GLU B 1 412 ? 9.883 42.781 37.656 1 93.06 412 GLU B O 1
ATOM 9476 N N . LYS B 1 413 ? 10.375 40.781 38.562 1 95.06 413 LYS B N 1
ATOM 9477 C CA . LYS B 1 413 ? 11.766 41.125 38.844 1 95.06 413 LYS B CA 1
ATOM 9478 C C . LYS B 1 413 ? 12.68 40.719 37.688 1 95.06 413 LYS B C 1
ATOM 9480 O O . LYS B 1 413 ? 13.898 40.906 37.75 1 95.06 413 LYS B O 1
ATOM 9485 N N . GLY B 1 414 ? 12.078 40.125 36.688 1 93.81 414 GLY B N 1
ATOM 9486 C CA . GLY B 1 414 ? 12.852 39.719 35.531 1 93.81 414 GLY B CA 1
ATOM 9487 C C . GLY B 1 414 ? 13.43 38.312 35.656 1 93.81 414 GLY B C 1
ATOM 9488 O O . GLY B 1 414 ? 14.203 37.875 34.781 1 93.81 414 GLY B O 1
ATOM 9489 N N . ASN B 1 415 ? 13.109 37.594 36.75 1 96.06 415 ASN B N 1
ATOM 9490 C CA . ASN B 1 415 ? 13.617 36.219 36.938 1 96.06 415 ASN B CA 1
ATOM 9491 C C . ASN B 1 415 ? 12.766 35.219 36.188 1 96.06 415 ASN B C 1
ATOM 9493 O O . ASN B 1 415 ? 11.547 35.375 36.062 1 96.06 415 ASN B O 1
ATOM 9497 N N . TYR B 1 416 ? 13.438 34.188 35.688 1 96.44 416 TYR B N 1
ATOM 9498 C CA . TYR B 1 416 ? 12.727 33.094 35 1 96.44 416 TYR B CA 1
ATOM 9499 C C . TYR B 1 416 ? 13.445 31.766 35.219 1 96.44 416 TYR B C 1
ATOM 9501 O O . TYR B 1 416 ? 14.648 31.734 35.469 1 96.44 416 TYR B O 1
ATOM 9509 N N . SER B 1 417 ? 12.773 30.641 35.188 1 96.38 417 SER B N 1
ATOM 9510 C CA . SER B 1 417 ? 13.305 29.281 35.281 1 96.38 417 SER B CA 1
ATOM 9511 C C . SER B 1 417 ? 13.727 28.766 33.906 1 96.38 417 SER B C 1
ATOM 9513 O O . SER B 1 417 ? 13.305 29.297 32.875 1 96.38 417 SER B O 1
ATOM 9515 N N . ASP B 1 418 ? 14.555 27.734 33.875 1 95.38 418 ASP B N 1
ATOM 9516 C CA . ASP B 1 418 ? 14.898 27.047 32.625 1 95.38 418 ASP B CA 1
ATOM 9517 C C . ASP B 1 418 ? 13.648 26.469 31.969 1 95.38 418 ASP B C 1
ATOM 9519 O O . ASP B 1 418 ? 13.547 26.469 30.734 1 95.38 418 ASP B O 1
ATOM 9523 N N . HIS B 1 419 ? 12.805 26.016 32.781 1 95.81 419 HIS B N 1
ATOM 9524 C CA . HIS B 1 419 ? 11.555 25.484 32.25 1 95.81 419 HIS B CA 1
ATOM 9525 C C . HIS B 1 419 ? 10.797 26.531 31.453 1 95.81 419 HIS B C 1
ATOM 9527 O O . HIS B 1 419 ? 10.297 26.25 30.359 1 95.81 419 HIS B O 1
ATOM 9533 N N . LEU B 1 420 ? 10.711 27.734 31.969 1 96.75 420 LEU B N 1
ATOM 9534 C CA . LEU B 1 420 ? 10.023 28.812 31.266 1 96.75 420 LEU B CA 1
ATOM 9535 C C . LEU B 1 420 ? 10.781 29.234 30.016 1 96.75 420 LEU B C 1
ATOM 9537 O O . LEU B 1 420 ? 10.172 29.453 28.969 1 96.75 420 LEU B O 1
ATOM 9541 N N . LYS B 1 421 ? 12.062 29.344 30.141 1 97.38 421 LYS B N 1
ATOM 9542 C CA . LYS B 1 421 ? 12.906 29.734 29.016 1 97.38 421 LYS B CA 1
ATOM 9543 C C . LYS B 1 421 ? 12.75 28.781 27.844 1 97.38 421 LYS B C 1
ATOM 9545 O O . LYS B 1 421 ? 12.453 29.203 26.719 1 97.38 421 LYS B O 1
ATOM 9550 N N . TYR B 1 422 ? 12.914 27.484 28.109 1 97.81 422 TYR B N 1
ATOM 9551 C CA . TYR B 1 422 ? 12.836 26.484 27.047 1 97.81 422 TYR B CA 1
ATOM 9552 C C . TYR B 1 422 ? 11.398 26.312 26.562 1 97.81 422 TYR B C 1
ATOM 9554 O O . TYR B 1 422 ? 11.164 26.047 25.391 1 97.81 422 TYR B O 1
ATOM 9562 N N . GLY B 1 423 ? 10.461 26.422 27.516 1 97.5 423 GLY B N 1
ATOM 9563 C CA . GLY B 1 423 ? 9.062 26.422 27.109 1 97.5 423 GLY B CA 1
ATOM 9564 C C . GLY B 1 423 ? 8.734 27.516 26.109 1 97.5 423 GLY B C 1
ATOM 9565 O O . GLY B 1 423 ? 8.016 27.281 25.141 1 97.5 423 GLY B O 1
ATOM 9566 N N . MET B 1 424 ? 9.195 28.719 26.406 1 98 424 MET B N 1
ATOM 9567 C CA . MET B 1 424 ? 8.992 29.859 25.5 1 98 424 MET B CA 1
ATOM 9568 C C . MET B 1 424 ? 9.656 29.609 24.156 1 98 424 MET B C 1
ATOM 9570 O O . MET B 1 424 ? 9.047 29.828 23.109 1 98 424 MET B O 1
ATOM 9574 N N . MET B 1 425 ? 10.914 29.141 24.203 1 98.38 425 MET B N 1
ATOM 9575 C CA . MET B 1 425 ? 11.633 28.859 22.953 1 98.38 425 MET B CA 1
ATOM 9576 C C . MET B 1 425 ? 10.898 27.797 22.141 1 98.38 425 MET B C 1
ATOM 9578 O O . MET B 1 425 ? 10.758 27.953 20.922 1 98.38 425 MET B O 1
ATOM 9582 N N . GLY B 1 426 ? 10.453 26.75 22.812 1 98.38 426 GLY B N 1
ATOM 9583 C CA . GLY B 1 426 ? 9.742 25.672 22.141 1 98.38 426 GLY B CA 1
ATOM 9584 C C . GLY B 1 426 ? 8.461 26.141 21.453 1 98.38 426 GLY B C 1
ATOM 9585 O O . GLY B 1 426 ? 8.188 25.766 20.312 1 98.38 426 GLY B O 1
ATOM 9586 N N . VAL B 1 427 ? 7.664 26.922 22.125 1 98.31 427 VAL B N 1
ATOM 9587 C CA . VAL B 1 427 ? 6.402 27.375 21.547 1 98.31 427 VAL B CA 1
ATOM 9588 C C . VAL B 1 427 ? 6.672 28.328 20.391 1 98.31 427 VAL B C 1
ATOM 9590 O O . VAL B 1 427 ? 5.957 28.312 19.375 1 98.31 427 VAL B O 1
ATOM 9593 N N . ILE B 1 428 ? 7.723 29.188 20.484 1 98.75 428 ILE B N 1
ATOM 9594 C CA . ILE B 1 428 ? 8.055 30.078 19.391 1 98.75 428 ILE B CA 1
ATOM 9595 C C . ILE B 1 428 ? 8.469 29.266 18.156 1 98.75 428 ILE B C 1
ATOM 9597 O O . ILE B 1 428 ? 8.016 29.547 17.047 1 98.75 428 ILE B O 1
ATOM 9601 N N . ILE B 1 429 ? 9.32 28.234 18.375 1 98.81 429 ILE B N 1
ATOM 9602 C CA . ILE B 1 429 ? 9.719 27.359 17.266 1 98.81 429 ILE B CA 1
ATOM 9603 C C . ILE B 1 429 ? 8.484 26.734 16.625 1 98.81 429 ILE B C 1
ATOM 9605 O O . ILE B 1 429 ? 8.336 26.75 15.406 1 98.81 429 ILE B O 1
ATOM 9609 N N . HIS B 1 430 ? 7.598 26.203 17.422 1 98.75 430 HIS B N 1
ATOM 9610 C CA . HIS B 1 430 ? 6.395 25.516 16.953 1 98.75 430 HIS B CA 1
ATOM 9611 C C . HIS B 1 430 ? 5.508 26.453 16.141 1 98.75 430 HIS B C 1
ATOM 9613 O O . HIS B 1 430 ? 5.094 26.109 15.031 1 98.75 430 HIS B O 1
ATOM 9619 N N . GLU B 1 431 ? 5.258 27.641 16.703 1 98.81 431 GLU B N 1
ATOM 9620 C CA . GLU B 1 431 ? 4.305 28.562 16.078 1 98.81 431 GLU B CA 1
ATOM 9621 C C . GLU B 1 431 ? 4.895 29.188 14.82 1 98.81 431 GLU B C 1
ATOM 9623 O O . GLU B 1 431 ? 4.172 29.469 13.859 1 98.81 431 GLU B O 1
ATOM 9628 N N . VAL B 1 432 ? 6.148 29.469 14.828 1 98.88 432 VAL B N 1
ATOM 9629 C CA . VAL B 1 432 ? 6.801 29.938 13.602 1 98.88 432 VAL B CA 1
ATOM 9630 C C . VAL B 1 432 ? 6.793 28.812 12.562 1 98.88 432 VAL B C 1
ATOM 9632 O O . VAL B 1 432 ? 6.602 29.062 11.367 1 98.88 432 VAL B O 1
ATOM 9635 N N . GLY B 1 433 ? 7.031 27.562 13.023 1 98.88 433 GLY B N 1
ATOM 9636 C CA . GLY B 1 433 ? 7.02 26.391 12.148 1 98.88 433 GLY B CA 1
ATOM 9637 C C . GLY B 1 433 ? 5.711 26.219 11.406 1 98.88 433 GLY B C 1
ATOM 9638 O O . GLY B 1 433 ? 5.691 25.719 10.281 1 98.88 433 GLY B O 1
ATOM 9639 N N . HIS B 1 434 ? 4.648 26.656 11.961 1 98.69 434 HIS B N 1
ATOM 9640 C CA . HIS B 1 434 ? 3.324 26.547 11.359 1 98.69 434 HIS B CA 1
ATOM 9641 C C . HIS B 1 434 ? 3.234 27.359 10.07 1 98.69 434 HIS B C 1
ATOM 9643 O O . HIS B 1 434 ? 2.303 27.188 9.281 1 98.69 434 HIS B O 1
ATOM 9649 N N . ASN B 1 435 ? 4.191 28.266 9.812 1 98.75 435 ASN B N 1
ATOM 9650 C CA . ASN B 1 435 ? 4.23 28.875 8.492 1 98.75 435 ASN B CA 1
ATOM 9651 C C . ASN B 1 435 ? 4.379 27.828 7.395 1 98.75 435 ASN B C 1
ATOM 9653 O O . ASN B 1 435 ? 3.799 27.953 6.316 1 98.75 435 ASN B O 1
ATOM 9657 N N . PHE B 1 436 ? 5.109 26.797 7.703 1 98.69 436 PHE B N 1
ATOM 9658 C CA . PHE B 1 436 ? 5.355 25.734 6.73 1 98.69 436 PHE B CA 1
ATOM 9659 C C . PHE B 1 436 ? 4.172 24.781 6.668 1 98.69 436 PHE B C 1
ATOM 9661 O O . PHE B 1 436 ? 3.709 24.422 5.578 1 98.69 436 PHE B O 1
ATOM 9668 N N . PHE B 1 437 ? 3.707 24.375 7.82 1 98.12 437 PHE B N 1
ATOM 9669 C CA . PHE B 1 437 ? 2.539 23.516 7.973 1 98.12 437 PHE B CA 1
ATOM 9670 C C . PHE B 1 437 ? 1.55 24.109 8.969 1 98.12 437 PHE B C 1
ATOM 9672 O O . PHE B 1 437 ? 1.822 24.156 10.164 1 98.12 437 PHE B O 1
ATOM 9679 N N . PRO B 1 438 ? 0.531 24.656 8.523 1 97.06 438 PRO B N 1
ATOM 9680 C CA . PRO B 1 438 ? -0.126 24.438 7.234 1 97.06 438 PRO B CA 1
ATOM 9681 C C . PRO B 1 438 ? -0.171 25.719 6.387 1 97.06 438 PRO B C 1
ATOM 9683 O O . PRO B 1 438 ? -0.837 25.75 5.348 1 97.06 438 PRO B O 1
ATOM 9686 N N . MET B 1 439 ? 0.446 26.828 6.844 1 98.38 439 MET B N 1
ATOM 9687 C CA . MET B 1 439 ? 0.201 28.078 6.148 1 98.38 439 MET B CA 1
ATOM 9688 C C . MET B 1 439 ? 0.624 28 4.688 1 98.38 439 MET B C 1
ATOM 9690 O O . MET B 1 439 ? 0.019 28.625 3.82 1 98.38 439 MET B O 1
ATOM 9694 N N . ILE B 1 440 ? 1.676 27.219 4.422 1 98.5 440 ILE B N 1
ATOM 9695 C CA . ILE B 1 440 ? 2.145 27.047 3.053 1 98.5 440 ILE B CA 1
ATOM 9696 C C . ILE B 1 440 ? 1.674 25.703 2.51 1 98.5 440 ILE B C 1
ATOM 9698 O O . ILE B 1 440 ? 1.042 25.625 1.452 1 98.5 440 ILE B O 1
ATOM 9702 N N . VAL B 1 441 ? 2.008 24.562 3.195 1 98.62 441 VAL B N 1
ATOM 9703 C CA . VAL B 1 441 ? 1.381 23.281 2.902 1 98.62 441 VAL B CA 1
ATOM 9704 C C . VAL B 1 441 ? 0.022 23.203 3.594 1 98.62 441 VAL B C 1
ATOM 9706 O O . VAL B 1 441 ? -0.07 22.781 4.75 1 98.62 441 VAL B O 1
ATOM 9709 N N . ASN B 1 442 ? -0.983 23.5 2.918 1 98.12 442 ASN B N 1
ATOM 9710 C CA . ASN B 1 442 ? -2.273 23.922 3.455 1 98.12 442 ASN B CA 1
ATOM 9711 C C . ASN B 1 442 ? -3.244 22.75 3.57 1 98.12 442 ASN B C 1
ATOM 9713 O O . ASN B 1 442 ? -4.246 22.703 2.855 1 98.12 442 ASN B O 1
ATOM 9717 N N . SER B 1 443 ? -2.979 21.922 4.508 1 97.25 443 SER B N 1
ATOM 9718 C CA . SER B 1 443 ? -3.834 20.766 4.754 1 97.25 443 SER B CA 1
ATOM 9719 C C . SER B 1 443 ? -5.133 21.172 5.438 1 97.25 443 SER B C 1
ATOM 9721 O O . SER B 1 443 ? -5.293 22.328 5.84 1 97.25 443 SER B O 1
ATOM 9723 N N . ASP B 1 444 ? -6.105 20.266 5.523 1 95.94 444 ASP B N 1
ATOM 9724 C CA . ASP B 1 444 ? -7.383 20.453 6.199 1 95.94 444 ASP B CA 1
ATOM 9725 C C . ASP B 1 444 ? -7.27 20.141 7.691 1 95.94 444 ASP B C 1
ATOM 9727 O O . ASP B 1 444 ? -7.57 19.031 8.125 1 95.94 444 ASP B O 1
ATOM 9731 N N . GLU B 1 445 ? -6.93 21.078 8.383 1 94 445 GLU B N 1
ATOM 9732 C CA . GLU B 1 445 ? -6.691 20.891 9.812 1 94 445 GLU B CA 1
ATOM 9733 C C . GLU B 1 445 ? -7.977 20.531 10.547 1 94 445 GLU B C 1
ATOM 9735 O O . GLU B 1 445 ? -7.941 19.906 11.609 1 94 445 GLU B O 1
ATOM 9740 N N . ARG B 1 446 ? -9.078 20.984 10.039 1 93.69 446 ARG B N 1
ATOM 9741 C CA . ARG B 1 446 ? -10.359 20.688 10.664 1 93.69 446 ARG B CA 1
ATOM 9742 C C . ARG B 1 446 ? -10.625 19.188 10.688 1 93.69 446 ARG B C 1
ATOM 9744 O O . ARG B 1 446 ? -11.172 18.656 11.664 1 93.69 446 ARG B O 1
ATOM 9751 N N . GLN B 1 447 ? -10.234 18.531 9.688 1 93.69 447 GLN B N 1
ATOM 9752 C CA . GLN B 1 447 ? -10.445 17.094 9.594 1 93.69 447 GLN B CA 1
ATOM 9753 C C . GLN B 1 447 ? -9.266 16.328 10.195 1 93.69 447 GLN B C 1
ATOM 9755 O O . GLN B 1 447 ? -9.461 15.352 10.93 1 93.69 447 GLN B O 1
ATOM 9760 N N . TRP B 1 448 ? -8.078 16.75 9.82 1 96.06 448 TRP B N 1
ATOM 9761 C CA . TRP B 1 448 ? -6.875 15.992 10.148 1 96.06 448 TRP B CA 1
ATOM 9762 C C . TRP B 1 448 ? -5.863 16.859 10.875 1 96.06 448 TRP B C 1
ATOM 9764 O O . TRP B 1 448 ? -4.84 17.25 10.305 1 96.06 448 TRP B O 1
ATOM 9774 N N . THR B 1 449 ? -6.004 17.016 12.109 1 97.12 449 THR B N 1
ATOM 9775 C CA . THR B 1 449 ? -5.184 17.922 12.914 1 97.12 449 THR B CA 1
ATOM 9776 C C . THR B 1 449 ? -3.717 17.5 12.875 1 97.12 449 THR B C 1
ATOM 9778 O O . THR B 1 449 ? -2.82 18.344 12.883 1 97.12 449 THR B O 1
ATOM 9781 N N . TRP B 1 450 ? -3.424 16.203 12.742 1 98.19 450 TRP B N 1
ATOM 9782 C CA . TRP B 1 450 ? -2.053 15.703 12.82 1 98.19 450 TRP B CA 1
ATOM 9783 C C . TRP B 1 450 ? -1.23 16.203 11.633 1 98.19 450 TRP B C 1
ATOM 9785 O O . TRP B 1 450 ? -0.003 16.281 11.719 1 98.19 450 TRP B O 1
ATOM 9795 N N . MET B 1 451 ? -1.812 16.516 10.492 1 98.06 451 MET B N 1
ATOM 9796 C CA . MET B 1 451 ? -1.078 16.938 9.305 1 98.06 451 MET B CA 1
ATOM 9797 C C . MET B 1 451 ? -0.418 18.297 9.531 1 98.06 451 MET B C 1
ATOM 9799 O O . MET B 1 451 ? 0.58 18.625 8.883 1 98.06 451 MET B O 1
ATOM 9803 N N . ASP B 1 452 ? -0.981 19.031 10.398 1 96.44 452 ASP B N 1
ATOM 9804 C CA . ASP B 1 452 ? -0.405 20.328 10.781 1 96.44 452 ASP B CA 1
ATOM 9805 C C . ASP B 1 452 ? 0.412 20.203 12.07 1 96.44 452 ASP B C 1
ATOM 9807 O O . ASP B 1 452 ? 1.628 20.391 12.055 1 96.44 452 ASP B O 1
ATOM 9811 N N . GLU B 1 453 ? -0.265 19.719 13.078 1 98.12 453 GLU B N 1
ATOM 9812 C CA . GLU B 1 453 ? 0.347 19.656 14.398 1 98.12 453 GLU B CA 1
ATOM 9813 C C . GLU B 1 453 ? 1.427 18.578 14.461 1 98.12 453 GLU B C 1
ATOM 9815 O O . GLU B 1 453 ? 2.494 18.797 15.039 1 98.12 453 GLU B O 1
ATOM 9820 N N . GLY B 1 454 ? 1.185 17.469 13.891 1 98.56 454 GLY B N 1
ATOM 9821 C CA . GLY B 1 454 ? 2.111 16.359 13.938 1 98.56 454 GLY B CA 1
ATOM 9822 C C . GLY B 1 454 ? 3.363 16.578 13.109 1 98.56 454 GLY B C 1
ATOM 9823 O O . GLY B 1 454 ? 4.48 16.422 13.602 1 98.56 454 GLY B O 1
ATOM 9824 N N . LEU B 1 455 ? 3.164 16.953 11.828 1 98.75 455 LEU B N 1
ATOM 9825 C CA . LEU B 1 455 ? 4.297 17.25 10.961 1 98.75 455 LEU B CA 1
ATOM 9826 C C . LEU B 1 455 ? 5.148 18.375 11.539 1 98.75 455 LEU B C 1
ATOM 9828 O O . LEU B 1 455 ? 6.379 18.312 11.523 1 98.75 455 LEU B O 1
ATOM 9832 N N . ASN B 1 456 ? 4.484 19.375 12.055 1 98.75 456 ASN B N 1
ATOM 9833 C CA . ASN B 1 456 ? 5.188 20.516 12.633 1 98.75 456 ASN B CA 1
ATOM 9834 C C . ASN B 1 456 ? 5.961 20.109 13.891 1 98.75 456 ASN B C 1
ATOM 9836 O O . ASN B 1 456 ? 7.09 20.562 14.094 1 98.75 456 ASN B O 1
ATOM 9840 N N . THR B 1 457 ? 5.316 19.328 14.75 1 98.81 457 THR B N 1
ATOM 9841 C CA . THR B 1 457 ? 5.977 18.891 15.977 1 98.81 457 THR B CA 1
ATOM 9842 C C . THR B 1 457 ? 7.227 18.078 15.656 1 98.81 457 THR B C 1
ATOM 9844 O O . THR B 1 457 ? 8.227 18.156 16.375 1 98.81 457 THR B O 1
ATOM 9847 N N . PHE B 1 458 ? 7.211 17.266 14.656 1 98.75 458 PHE B N 1
ATOM 9848 C CA . PHE B 1 458 ? 8.391 16.531 14.219 1 98.75 458 PHE B CA 1
ATOM 9849 C C . PHE B 1 458 ? 9.531 17.484 13.883 1 98.75 458 PHE B C 1
ATOM 9851 O O . PHE B 1 458 ? 10.656 17.297 14.359 1 98.75 458 PHE B O 1
ATOM 9858 N N . LEU B 1 459 ? 9.258 18.484 13.039 1 98.88 459 LEU B N 1
ATOM 9859 C CA . LEU B 1 459 ? 10.281 19.469 12.656 1 98.88 459 LEU B CA 1
ATOM 9860 C C . LEU B 1 459 ? 10.703 20.312 13.852 1 98.88 459 LEU B C 1
ATOM 9862 O O . LEU B 1 459 ? 11.867 20.703 13.961 1 98.88 459 LEU B O 1
ATOM 9866 N N . GLU B 1 460 ? 9.742 20.641 14.758 1 98.81 460 GLU B N 1
ATOM 9867 C CA . GLU B 1 460 ? 10.062 21.359 16 1 98.81 460 GLU B CA 1
ATOM 9868 C C . GLU B 1 460 ? 11.133 20.625 16.797 1 98.81 460 GLU B C 1
ATOM 9870 O O . GLU B 1 460 ? 12.109 21.234 17.25 1 98.81 460 GLU B O 1
ATOM 9875 N N . TYR B 1 461 ? 10.938 19.344 16.906 1 98.62 461 TYR B N 1
ATOM 9876 C CA . TYR B 1 461 ? 11.906 18.531 17.641 1 98.62 461 TYR B CA 1
ATOM 9877 C C . TYR B 1 461 ? 13.297 18.672 17.031 1 98.62 461 TYR B C 1
ATOM 9879 O O . TYR B 1 461 ? 14.281 18.875 17.75 1 98.62 461 TYR B O 1
ATOM 9887 N N . LEU B 1 462 ? 13.359 18.531 15.742 1 98.69 462 LEU B N 1
ATOM 9888 C CA . LEU B 1 462 ? 14.656 18.641 15.07 1 98.69 462 LEU B CA 1
ATOM 9889 C C . LEU B 1 462 ? 15.266 20.016 15.281 1 98.69 462 LEU B C 1
ATOM 9891 O O . LEU B 1 462 ? 16.469 20.141 15.523 1 98.69 462 LEU B O 1
ATOM 9895 N N . ALA B 1 463 ? 14.469 21.078 15.211 1 98.81 463 ALA B N 1
ATOM 9896 C CA . ALA B 1 463 ? 14.945 22.438 15.391 1 98.81 463 ALA B CA 1
ATOM 9897 C C . ALA B 1 463 ? 15.422 22.672 16.828 1 98.81 463 ALA B C 1
ATOM 9899 O O . ALA B 1 463 ? 16.391 23.391 17.047 1 98.81 463 ALA B O 1
ATOM 9900 N N . GLU B 1 464 ? 14.68 22.141 17.734 1 98.81 464 GLU B N 1
ATOM 9901 C CA . GLU B 1 464 ? 15.055 22.266 19.141 1 98.81 464 GLU B CA 1
ATOM 9902 C C . GLU B 1 464 ? 16.422 21.641 19.406 1 98.81 464 GLU B C 1
ATOM 9904 O O . GLU B 1 464 ? 17.281 22.281 20.016 1 98.81 464 GLU B O 1
ATOM 9909 N N . ILE B 1 465 ? 16.641 20.484 18.922 1 98.31 465 ILE B N 1
ATOM 9910 C CA . ILE B 1 465 ? 17.891 19.781 19.156 1 98.31 465 ILE B CA 1
ATOM 9911 C C . ILE B 1 465 ? 19.031 20.484 18.406 1 98.31 465 ILE B C 1
ATOM 9913 O O . ILE B 1 465 ? 20.172 20.516 18.891 1 98.31 465 ILE B O 1
ATOM 9917 N N . GLU B 1 466 ? 18.766 21.047 17.281 1 98.38 466 GLU B N 1
ATOM 9918 C CA . GLU B 1 466 ? 19.766 21.812 16.547 1 98.38 466 GLU B CA 1
ATOM 9919 C C . GLU B 1 466 ? 20.188 23.062 17.312 1 98.38 466 GLU B C 1
ATOM 9921 O O . GLU B 1 466 ? 21.344 23.484 17.25 1 98.38 466 GLU B O 1
ATOM 9926 N N . TRP B 1 467 ? 19.234 23.672 17.984 1 98.44 467 TRP B N 1
ATOM 9927 C CA . TRP B 1 467 ? 19.5 24.859 18.781 1 98.44 467 TRP B CA 1
ATOM 9928 C C . TRP B 1 467 ? 20.359 24.531 20 1 98.44 467 TRP B C 1
ATOM 9930 O O . TRP B 1 467 ? 21.297 25.25 20.328 1 98.44 467 TRP B O 1
ATOM 9940 N N . ASP B 1 468 ? 19.953 23.469 20.641 1 97.88 468 ASP B N 1
ATOM 9941 C CA . ASP B 1 468 ? 20.625 22.953 21.844 1 97.88 468 ASP B CA 1
ATOM 9942 C C . ASP B 1 468 ? 20.5 21.438 21.938 1 97.88 468 ASP B C 1
ATOM 9944 O O . ASP B 1 468 ? 19.406 20.906 22.188 1 97.88 468 ASP B O 1
ATOM 9948 N N . PRO B 1 469 ? 21.562 20.781 21.797 1 96.75 469 PRO B N 1
ATOM 9949 C CA . PRO B 1 469 ? 21.5 19.328 21.844 1 96.75 469 PRO B CA 1
ATOM 9950 C C . PRO B 1 469 ? 20.906 18.812 23.141 1 96.75 469 PRO B C 1
ATOM 9952 O O . PRO B 1 469 ? 20.469 17.656 23.219 1 96.75 469 PRO B O 1
ATOM 9955 N N . ASN B 1 470 ? 20.953 19.641 24.156 1 96.81 470 ASN B N 1
ATOM 9956 C CA . ASN B 1 470 ? 20.391 19.25 25.438 1 96.81 470 ASN B CA 1
ATOM 9957 C C . ASN B 1 470 ? 19.031 19.875 25.688 1 96.81 470 ASN B C 1
ATOM 9959 O O . ASN B 1 470 ? 18.578 19.969 26.828 1 96.81 470 ASN B O 1
ATOM 9963 N N . PHE B 1 471 ? 18.391 20.375 24.625 1 97.75 471 PHE B N 1
ATOM 9964 C CA . PHE B 1 471 ? 17.047 20.938 24.734 1 97.75 471 PHE B CA 1
ATOM 9965 C C . PHE B 1 471 ? 16.109 19.953 25.438 1 97.75 471 PHE B C 1
ATOM 9967 O O . PHE B 1 471 ? 16.078 18.766 25.094 1 97.75 471 PHE B O 1
ATOM 9974 N N . PRO B 1 472 ? 15.438 20.312 26.422 1 97.25 472 PRO B N 1
ATOM 9975 C CA . PRO B 1 472 ? 14.547 19.391 27.125 1 97.25 472 PRO B CA 1
ATOM 9976 C C . PRO B 1 472 ? 13.258 19.094 26.359 1 97.25 472 PRO B C 1
ATOM 9978 O O . PRO B 1 472 ? 12.172 19.484 26.812 1 97.25 472 PRO B O 1
ATOM 9981 N N . THR B 1 473 ? 13.383 18.328 25.344 1 95.06 473 THR B N 1
ATOM 9982 C CA . THR B 1 473 ? 12.234 18 24.5 1 95.06 473 THR B CA 1
ATOM 9983 C C . THR B 1 473 ? 11.32 17 25.188 1 95.06 473 THR B C 1
ATOM 9985 O O . THR B 1 473 ? 11.781 16.172 25.984 1 95.06 473 THR B O 1
ATOM 9988 N N . ASP B 1 474 ? 10.047 17.078 24.906 1 93.5 474 ASP B N 1
ATOM 9989 C CA . ASP B 1 474 ? 9.094 16.141 25.484 1 93.5 474 ASP B CA 1
ATOM 9990 C C . ASP B 1 474 ? 8.398 15.32 24.391 1 93.5 474 ASP B C 1
ATOM 9992 O O . ASP B 1 474 ? 7.543 14.484 24.688 1 93.5 474 ASP B O 1
ATOM 9996 N N . ARG B 1 475 ? 8.695 15.539 23.125 1 97 475 ARG B N 1
ATOM 9997 C CA . ARG B 1 475 ? 8.141 14.797 22 1 97 475 ARG B CA 1
ATOM 9998 C C . ARG B 1 475 ? 9.219 14.461 20.969 1 97 475 ARG B C 1
ATOM 10000 O O . ARG B 1 475 ? 10.289 15.078 20.969 1 97 475 ARG B O 1
ATOM 10007 N N . GLY B 1 476 ? 8.984 13.531 20.125 1 97.19 476 GLY B N 1
ATOM 10008 C CA . GLY B 1 476 ? 9.938 13.133 19.109 1 97.19 476 GLY B CA 1
ATOM 10009 C C . GLY B 1 476 ? 10.469 11.727 19.312 1 97.19 476 GLY B C 1
ATOM 10010 O O . GLY B 1 476 ? 10.031 10.789 18.641 1 97.19 476 GLY B O 1
ATOM 10011 N N . PRO B 1 477 ? 11.297 11.547 20.281 1 97.75 477 PRO B N 1
ATOM 10012 C CA . PRO B 1 477 ? 11.852 10.219 20.531 1 97.75 477 PRO B CA 1
ATOM 10013 C C . PRO B 1 477 ? 10.781 9.195 20.906 1 97.75 477 PRO B C 1
ATOM 10015 O O . PRO B 1 477 ? 9.852 9.523 21.656 1 97.75 477 PRO B O 1
ATOM 10018 N N . ALA B 1 478 ? 10.969 7.965 20.531 1 98.19 478 ALA B N 1
ATOM 10019 C CA . ALA B 1 478 ? 9.977 6.906 20.688 1 98.19 478 ALA B CA 1
ATOM 10020 C C . ALA B 1 478 ? 9.617 6.691 22.141 1 98.19 478 ALA B C 1
ATOM 10022 O O . ALA B 1 478 ? 8.445 6.484 22.484 1 98.19 478 ALA B O 1
ATOM 10023 N N . LYS B 1 479 ? 10.555 6.754 23.031 1 97.31 479 LYS B N 1
ATOM 10024 C CA . LYS B 1 479 ? 10.336 6.461 24.438 1 97.31 479 LYS B CA 1
ATOM 10025 C C . LYS B 1 479 ? 9.359 7.461 25.062 1 97.31 479 LYS B C 1
ATOM 10027 O O . LYS B 1 479 ? 8.672 7.141 26.031 1 97.31 479 LYS B O 1
ATOM 10032 N N . MET B 1 480 ? 9.195 8.625 24.484 1 97.75 480 MET B N 1
ATOM 10033 C CA . MET B 1 480 ? 8.414 9.703 25.078 1 97.75 480 MET B CA 1
ATOM 10034 C C . MET B 1 480 ? 6.922 9.484 24.859 1 97.75 480 MET B C 1
ATOM 10036 O O . MET B 1 480 ? 6.098 10.086 25.547 1 97.75 480 MET B O 1
ATOM 10040 N N . ILE B 1 481 ? 6.52 8.641 23.906 1 98.56 481 ILE B N 1
ATOM 10041 C CA . ILE B 1 481 ? 5.105 8.438 23.609 1 98.56 481 ILE B CA 1
ATOM 10042 C C . ILE B 1 481 ? 4.582 7.234 24.375 1 98.56 481 ILE B C 1
ATOM 10044 O O . ILE B 1 481 ? 3.375 6.969 24.391 1 98.56 481 ILE B O 1
ATOM 10048 N N . VAL B 1 482 ? 5.434 6.449 25.094 1 98.25 482 VAL B N 1
ATOM 10049 C CA . VAL B 1 482 ? 5.117 5.18 25.75 1 98.25 482 VAL B CA 1
ATOM 10050 C C . VAL B 1 482 ? 4.027 5.391 26.797 1 98.25 482 VAL B C 1
ATOM 10052 O O . VAL B 1 482 ? 3.07 4.617 26.859 1 98.25 482 VAL B O 1
ATOM 10055 N N . PRO B 1 483 ? 4.094 6.457 27.625 1 97.62 483 PRO B N 1
ATOM 10056 C CA . PRO B 1 483 ? 3.029 6.633 28.625 1 97.62 483 PRO B CA 1
ATOM 10057 C C . PRO B 1 483 ? 1.646 6.746 27.984 1 97.62 483 PRO B C 1
ATOM 10059 O O . PRO B 1 483 ? 0.675 6.188 28.5 1 97.62 483 PRO B O 1
ATOM 10062 N N . TYR B 1 484 ? 1.532 7.449 26.906 1 98 484 TYR B N 1
ATOM 10063 C CA . TYR B 1 484 ? 0.26 7.59 26.203 1 98 484 TYR B CA 1
ATOM 10064 C C . TYR B 1 484 ? -0.198 6.254 25.641 1 98 484 TYR B C 1
ATOM 10066 O O . TYR B 1 484 ? -1.335 5.832 25.859 1 98 484 TYR B O 1
ATOM 10074 N N . MET B 1 485 ? 0.713 5.555 24.938 1 98.06 485 MET B N 1
ATOM 10075 C CA . MET B 1 485 ? 0.344 4.34 24.219 1 98.06 485 MET B CA 1
ATOM 10076 C C . MET B 1 485 ? 0.074 3.191 25.188 1 98.06 485 MET B C 1
ATOM 10078 O O . MET B 1 485 ? -0.609 2.229 24.828 1 98.06 485 MET B O 1
ATOM 10082 N N . SER B 1 486 ? 0.61 3.273 26.422 1 97.44 486 SER B N 1
ATOM 10083 C CA . SER B 1 486 ? 0.383 2.258 27.453 1 97.44 486 SER B CA 1
ATOM 10084 C C . SER B 1 486 ? -0.887 2.545 28.25 1 97.44 486 SER B C 1
ATOM 10086 O O . SER B 1 486 ? -1.278 1.758 29.109 1 97.44 486 SER B O 1
ATOM 10088 N N . GLY B 1 487 ? -1.515 3.615 27.953 1 96.62 487 GLY B N 1
ATOM 10089 C CA . GLY B 1 487 ? -2.639 4.066 28.766 1 96.62 487 GLY B CA 1
ATOM 10090 C C . GLY B 1 487 ? -3.928 3.326 28.453 1 96.62 487 GLY B C 1
ATOM 10091 O O . GLY B 1 487 ? -3.934 2.385 27.656 1 96.62 487 GLY B O 1
ATOM 10092 N N . ASP B 1 488 ? -5.043 3.777 29.094 1 97 488 ASP B N 1
ATOM 10093 C CA . ASP B 1 488 ? -6.375 3.207 28.938 1 97 488 ASP B CA 1
ATOM 10094 C C . ASP B 1 488 ? -6.895 3.412 27.516 1 97 488 ASP B C 1
ATOM 10096 O O . ASP B 1 488 ? -7.051 4.547 27.062 1 97 488 ASP B O 1
ATOM 10100 N N . GLN B 1 489 ? -7.23 2.377 26.875 1 95.56 489 GLN B N 1
ATOM 10101 C CA . GLN B 1 489 ? -7.652 2.379 25.469 1 95.56 489 GLN B CA 1
ATOM 10102 C C . GLN B 1 489 ? -8.93 3.195 25.281 1 95.56 489 GLN B C 1
ATOM 10104 O O . GLN B 1 489 ? -9.18 3.723 24.203 1 95.56 489 GLN B O 1
ATOM 10109 N N . ASN B 1 490 ? -9.727 3.324 26.328 1 95.75 490 ASN B N 1
ATOM 10110 C CA . ASN B 1 490 ? -10.953 4.109 26.234 1 95.75 490 ASN B CA 1
ATOM 10111 C C . ASN B 1 490 ? -10.656 5.594 26.031 1 95.75 490 ASN B C 1
ATOM 10113 O O . ASN B 1 490 ? -11.531 6.359 25.625 1 95.75 490 ASN B O 1
ATOM 10117 N N . GLY B 1 491 ? -9.5 5.984 26.344 1 96.38 491 GLY B N 1
ATOM 10118 C CA . GLY B 1 491 ? -9.125 7.383 26.203 1 96.38 491 GLY B CA 1
ATOM 10119 C C . GLY B 1 491 ? -8.227 7.656 25.016 1 96.38 491 GLY B C 1
ATOM 10120 O O . GLY B 1 491 ? -7.703 8.758 24.875 1 96.38 491 GLY B O 1
ATOM 10121 N N . ILE B 1 492 ? -7.988 6.68 24.156 1 97.5 492 ILE B N 1
ATOM 10122 C CA . ILE B 1 492 ? -7.051 6.801 23.047 1 97.5 492 ILE B CA 1
ATOM 10123 C C . ILE B 1 492 ? -7.789 6.617 21.734 1 97.5 492 ILE B C 1
ATOM 10125 O O . ILE B 1 492 ? -8.672 5.766 21.625 1 97.5 492 ILE B O 1
ATOM 10129 N N . GLU B 1 493 ? -7.582 7.469 20.75 1 97.75 493 GLU B N 1
ATOM 10130 C CA . GLU B 1 493 ? -8.102 7.363 19.406 1 97.75 493 GLU B CA 1
ATOM 10131 C C . GLU B 1 493 ? -6.977 7.176 18.391 1 97.75 493 GLU B C 1
ATOM 10133 O O . GLU B 1 493 ? -5.852 7.621 18.609 1 97.75 493 GLU B O 1
ATOM 10138 N N . PRO B 1 494 ? -7.215 6.461 17.234 1 98.38 494 PRO B N 1
ATOM 10139 C CA . PRO B 1 494 ? -6.219 6.488 16.156 1 98.38 494 PRO B CA 1
ATOM 10140 C C . PRO B 1 494 ? -5.887 7.906 15.703 1 98.38 494 PRO B C 1
ATOM 10142 O O . PRO B 1 494 ? -6.699 8.82 15.859 1 98.38 494 PRO B O 1
ATOM 10145 N N . ILE B 1 495 ? -4.738 8.086 15.188 1 98.56 495 ILE B N 1
ATOM 10146 C CA . ILE B 1 495 ? -4.336 9.375 14.648 1 98.56 495 ILE B CA 1
ATOM 10147 C C . ILE B 1 495 ? -5.324 9.812 13.57 1 98.56 495 ILE B C 1
ATOM 10149 O O . ILE B 1 495 ? -5.699 10.984 13.5 1 98.56 495 ILE B O 1
ATOM 10153 N N . MET B 1 496 ? -5.746 8.82 12.703 1 98.25 496 MET B N 1
ATOM 10154 C CA . MET B 1 496 ? -6.672 9.086 11.602 1 98.25 496 MET B CA 1
ATOM 10155 C C . MET B 1 496 ? -8.102 9.203 12.117 1 98.25 496 MET B C 1
ATOM 10157 O O . MET B 1 496 ? -8.969 8.414 11.734 1 98.25 496 MET B O 1
ATOM 10161 N N . SER B 1 497 ? -8.336 10.125 13.023 1 97.12 497 SER B N 1
ATOM 10162 C CA . SER B 1 497 ? -9.633 10.5 13.578 1 97.12 497 SER B CA 1
ATOM 10163 C C . SER B 1 497 ? -9.898 11.984 13.383 1 97.12 497 SER B C 1
ATOM 10165 O O . SER B 1 497 ? -8.977 12.805 13.406 1 97.12 497 SER B O 1
ATOM 10167 N N . ASN B 1 498 ? -11.156 12.297 13.195 1 95.69 498 ASN B N 1
ATOM 10168 C CA . ASN B 1 498 ? -11.539 13.703 13.086 1 95.69 498 ASN B CA 1
ATOM 10169 C C . ASN B 1 498 ? -11.148 14.484 14.336 1 95.69 498 ASN B C 1
ATOM 10171 O O . ASN B 1 498 ? -11.242 13.969 15.453 1 95.69 498 ASN B O 1
ATOM 10175 N N . SER B 1 499 ? -10.836 15.703 14.172 1 95.06 499 SER B N 1
ATOM 10176 C CA . SER B 1 499 ? -10.305 16.562 15.227 1 95.06 499 SER B CA 1
ATOM 10177 C C . SER B 1 499 ? -11.266 16.656 16.406 1 95.06 499 SER B C 1
ATOM 10179 O O . SER B 1 499 ? -10.836 16.719 17.562 1 95.06 499 SER B O 1
ATOM 10181 N N . GLU B 1 500 ? -12.57 16.625 16.188 1 93.19 500 GLU B N 1
ATOM 10182 C CA . GLU B 1 500 ? -13.57 16.922 17.203 1 93.19 500 GLU B CA 1
ATOM 10183 C C . GLU B 1 500 ? -13.742 15.734 18.156 1 93.19 500 GLU B C 1
ATOM 10185 O O . GLU B 1 500 ? -14.242 15.898 19.266 1 93.19 500 GLU B O 1
ATOM 10190 N N . VAL B 1 501 ? -13.258 14.578 17.781 1 94.75 501 VAL B N 1
ATOM 10191 C CA . VAL B 1 501 ? -13.539 13.398 18.578 1 94.75 501 VAL B CA 1
ATOM 10192 C C . VAL B 1 501 ? -12.336 13.055 19.453 1 94.75 501 VAL B C 1
ATOM 10194 O O . VAL B 1 501 ? -12.422 12.211 20.344 1 94.75 501 VAL B O 1
ATOM 10197 N N . ILE B 1 502 ? -11.258 13.68 19.234 1 95.69 502 ILE B N 1
ATOM 10198 C CA . ILE B 1 502 ? -10.016 13.328 19.906 1 95.69 502 ILE B CA 1
ATOM 10199 C C . ILE B 1 502 ? -10.102 13.711 21.391 1 95.69 502 ILE B C 1
ATOM 10201 O O . ILE B 1 502 ? -10.375 14.867 21.719 1 95.69 502 ILE B O 1
ATOM 10205 N N . LYS B 1 503 ? -9.805 12.805 22.281 1 95.56 503 LYS B N 1
ATOM 10206 C CA . LYS B 1 503 ? -9.875 13.031 23.734 1 95.56 503 LYS B CA 1
ATOM 10207 C C . LYS B 1 503 ? -8.57 13.602 24.266 1 95.56 503 LYS B C 1
ATOM 10209 O O . LYS B 1 503 ? -8.57 14.562 25.031 1 95.56 503 LYS B O 1
ATOM 10214 N N . GLN B 1 504 ? -7.469 12.945 23.875 1 97 504 GLN B N 1
ATOM 10215 C CA . GLN B 1 504 ? -6.148 13.445 24.25 1 97 504 GLN B CA 1
ATOM 10216 C C . GLN B 1 504 ? -5.469 14.133 23.062 1 97 504 GLN B C 1
ATOM 10218 O O . GLN B 1 504 ? -4.574 13.562 22.438 1 97 504 GLN B O 1
ATOM 10223 N N . PHE B 1 505 ? -5.824 15.359 22.953 1 96.06 505 PHE B N 1
ATOM 10224 C CA . PHE B 1 505 ? -5.543 16.109 21.734 1 96.06 505 PHE B CA 1
ATOM 10225 C C . PHE B 1 505 ? -4.043 16.203 21.484 1 96.06 505 PHE B C 1
ATOM 10227 O O . PHE B 1 505 ? -3.574 15.914 20.375 1 96.06 505 PHE B O 1
ATOM 10234 N N . GLY B 1 506 ? -3.215 16.594 22.516 1 97.12 506 GLY B N 1
ATOM 10235 C CA . GLY B 1 506 ? -1.776 16.75 22.375 1 97.12 506 GLY B CA 1
ATOM 10236 C C . GLY B 1 506 ? -1.063 15.453 22.047 1 97.12 506 GLY B C 1
ATOM 10237 O O . GLY B 1 506 ? -0.229 15.406 21.141 1 97.12 506 GLY B O 1
ATOM 10238 N N . ASN B 1 507 ? -1.4 14.375 22.719 1 98.19 507 ASN B N 1
ATOM 10239 C CA . ASN B 1 507 ? -0.765 13.086 22.5 1 98.19 507 ASN B CA 1
ATOM 10240 C C . ASN B 1 507 ? -1.121 12.523 21.125 1 98.19 507 ASN B C 1
ATOM 10242 O O . ASN B 1 507 ? -0.26 11.984 20.422 1 98.19 507 ASN B O 1
ATOM 10246 N N . ASN B 1 508 ? -2.35 12.703 20.75 1 98.19 508 ASN B N 1
ATOM 10247 C CA . ASN B 1 508 ? -2.865 12.094 19.516 1 98.19 508 ASN B CA 1
ATOM 10248 C C . ASN B 1 508 ? -2.404 12.852 18.281 1 98.19 508 ASN B C 1
ATOM 10250 O O . ASN B 1 508 ? -1.95 12.234 17.312 1 98.19 508 ASN B O 1
ATOM 10254 N N . ALA B 1 509 ? -2.51 14.195 18.359 1 98 509 ALA B N 1
ATOM 10255 C CA . ALA B 1 509 ? -2.365 14.961 17.125 1 98 509 ALA B CA 1
ATOM 10256 C C . ALA B 1 509 ? -0.966 15.555 17 1 98 509 ALA B C 1
ATOM 10258 O O . ALA B 1 509 ? -0.536 15.945 15.914 1 98 509 ALA B O 1
ATOM 10259 N N . TYR B 1 510 ? -0.237 15.672 18.125 1 98.31 510 TYR B N 1
ATOM 10260 C CA . TYR B 1 510 ? 1.124 16.188 18.141 1 98.31 510 TYR B CA 1
ATOM 10261 C C . TYR B 1 510 ? 2.135 15.07 18.359 1 98.31 510 TYR B C 1
ATOM 10263 O O . TYR B 1 510 ? 2.928 14.766 17.469 1 98.31 510 TYR B O 1
ATOM 10271 N N . GLY B 1 511 ? 1.989 14.43 19.562 1 98.62 511 GLY B N 1
ATOM 10272 C CA . GLY B 1 511 ? 3.008 13.523 20.047 1 98.62 511 GLY B CA 1
ATOM 10273 C C . GLY B 1 511 ? 3.15 12.273 19.203 1 98.62 511 GLY B C 1
ATOM 10274 O O . GLY B 1 511 ? 4.242 11.969 18.719 1 98.62 511 GLY B O 1
ATOM 10275 N N . LYS B 1 512 ? 2.111 11.547 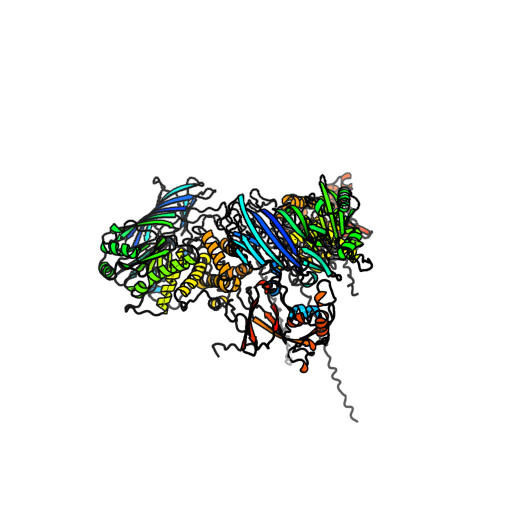18.984 1 98.69 512 LYS B N 1
ATOM 10276 C CA . LYS B 1 512 ? 2.186 10.242 18.328 1 98.69 512 LYS B CA 1
ATOM 10277 C C . LYS B 1 512 ? 2.596 10.375 16.859 1 98.69 512 LYS B C 1
ATOM 10279 O O . LYS B 1 512 ? 3.436 9.617 16.375 1 98.69 512 LYS B O 1
ATOM 10284 N N . PRO B 1 513 ? 2.002 11.305 16.109 1 98.75 513 PRO B N 1
ATOM 10285 C CA . PRO B 1 513 ? 2.479 11.43 14.719 1 98.75 513 PRO B CA 1
ATOM 10286 C C . PRO B 1 513 ? 3.938 11.875 14.641 1 98.75 513 PRO B C 1
ATOM 10288 O O . PRO B 1 513 ? 4.688 11.383 13.789 1 98.75 513 PRO B O 1
ATOM 10291 N N . ALA B 1 514 ? 4.395 12.797 15.469 1 98.88 514 ALA B N 1
ATOM 10292 C CA . ALA B 1 514 ? 5.789 13.227 15.461 1 98.88 514 ALA B CA 1
ATOM 10293 C C . ALA B 1 514 ? 6.723 12.062 15.781 1 98.88 514 ALA B C 1
ATOM 10295 O O . ALA B 1 514 ? 7.781 11.914 15.164 1 98.88 514 ALA B O 1
ATOM 10296 N N . THR B 1 515 ? 6.328 11.297 16.766 1 98.88 515 THR B N 1
ATOM 10297 C CA . THR B 1 515 ? 7.117 10.125 17.125 1 98.88 515 THR B CA 1
ATOM 10298 C C . THR B 1 515 ? 7.188 9.141 15.969 1 98.88 515 THR B C 1
ATOM 10300 O O . THR B 1 515 ? 8.25 8.578 15.688 1 98.88 515 THR B O 1
ATOM 10303 N N . GLY B 1 516 ? 6.031 8.891 15.375 1 98.88 516 GLY B N 1
ATOM 10304 C CA . GLY B 1 516 ? 6.023 8.016 14.211 1 98.88 516 GLY B CA 1
ATOM 10305 C C . GLY B 1 516 ? 7 8.445 13.133 1 98.88 516 GLY B C 1
ATOM 10306 O O . GLY B 1 516 ? 7.727 7.613 12.578 1 98.88 516 GLY B O 1
ATOM 10307 N N . LEU B 1 517 ? 6.988 9.711 12.82 1 98.88 517 LEU B N 1
ATOM 10308 C CA . LEU B 1 517 ? 7.902 10.234 11.812 1 98.88 517 LEU B CA 1
ATOM 10309 C C . LEU B 1 517 ? 9.352 10.086 12.266 1 98.88 517 LEU B C 1
ATOM 10311 O O . LEU B 1 517 ? 10.227 9.789 11.445 1 98.88 517 LEU B O 1
ATOM 10315 N N . ASN B 1 518 ? 9.617 10.312 13.508 1 98.81 518 ASN B N 1
ATOM 10316 C CA . ASN B 1 518 ? 10.977 10.133 14.016 1 98.81 518 ASN B CA 1
ATOM 10317 C C . ASN B 1 518 ? 11.422 8.672 13.914 1 98.81 518 ASN B C 1
ATOM 10319 O O . ASN B 1 518 ? 12.578 8.391 13.617 1 98.81 518 ASN B O 1
ATOM 10323 N N . ILE B 1 519 ? 10.539 7.738 14.227 1 98.81 519 ILE B N 1
ATOM 10324 C CA . ILE B 1 519 ? 10.852 6.32 14.102 1 98.81 519 ILE B CA 1
ATOM 10325 C C . ILE B 1 519 ? 11.18 5.992 12.641 1 98.81 519 ILE B C 1
ATOM 10327 O O . ILE B 1 519 ? 12.148 5.281 12.359 1 98.81 519 ILE B O 1
ATOM 10331 N N . LEU B 1 520 ? 10.375 6.492 11.68 1 98.88 520 LEU B N 1
ATOM 10332 C CA . LEU B 1 520 ? 10.656 6.277 10.266 1 98.88 520 LEU B CA 1
ATOM 10333 C C . LEU B 1 520 ? 12.039 6.801 9.898 1 98.88 520 LEU B C 1
ATOM 10335 O O . LEU B 1 520 ? 12.789 6.129 9.188 1 98.88 520 LEU B O 1
ATOM 10339 N N . ARG B 1 521 ? 12.375 7.945 10.391 1 98.75 521 ARG B N 1
ATOM 10340 C CA . ARG B 1 521 ? 13.625 8.594 10.008 1 98.75 521 ARG B CA 1
ATOM 10341 C C . ARG B 1 521 ? 14.82 7.895 10.656 1 98.75 521 ARG B C 1
ATOM 10343 O O . ARG B 1 521 ? 15.852 7.703 10.016 1 98.75 521 ARG B O 1
ATOM 10350 N N . GLU B 1 522 ? 14.719 7.504 11.922 1 98.25 522 GLU B N 1
ATOM 10351 C CA . GLU B 1 522 ? 15.867 7.043 12.695 1 98.25 522 GLU B CA 1
ATOM 10352 C C . GLU B 1 522 ? 16.031 5.527 12.594 1 98.25 522 GLU B C 1
ATOM 10354 O O . GLU B 1 522 ? 17.141 5.012 12.664 1 98.25 522 GLU B O 1
ATOM 10359 N N . THR B 1 523 ? 14.906 4.824 12.453 1 98.19 523 THR B N 1
ATOM 10360 C CA . THR B 1 523 ? 14.945 3.391 12.727 1 98.19 523 THR B CA 1
ATOM 10361 C C . THR B 1 523 ? 14.547 2.592 11.492 1 98.19 523 THR B C 1
ATOM 10363 O O . THR B 1 523 ? 15.133 1.541 11.211 1 98.19 523 THR B O 1
ATOM 10366 N N . ILE B 1 524 ? 13.633 3.025 10.711 1 98.31 524 ILE B N 1
ATOM 10367 C CA . ILE B 1 524 ? 13.039 2.182 9.68 1 98.31 524 ILE B CA 1
ATOM 10368 C C . ILE B 1 524 ? 13.633 2.537 8.312 1 98.31 524 ILE B C 1
ATOM 10370 O O . ILE B 1 524 ? 14.156 1.67 7.617 1 98.31 524 ILE B O 1
ATOM 10374 N N . MET B 1 525 ? 13.633 3.83 7.91 1 98.31 525 MET B N 1
ATOM 10375 C CA . MET B 1 525 ? 14.023 4.234 6.562 1 98.31 525 MET B CA 1
ATOM 10376 C C . MET B 1 525 ? 15.477 4.711 6.535 1 98.31 525 MET B C 1
ATOM 10378 O O . MET B 1 525 ? 16.172 4.535 5.535 1 98.31 525 MET B O 1
ATOM 10382 N N . GLY B 1 526 ? 15.914 5.402 7.734 1 97.88 526 GLY B N 1
ATOM 10383 C CA . GLY B 1 526 ? 17.188 6.117 7.746 1 97.88 526 GLY B CA 1
ATOM 10384 C C . GLY B 1 526 ? 17.062 7.551 7.266 1 97.88 526 GLY B C 1
ATOM 10385 O O . GLY B 1 526 ? 16.109 7.902 6.57 1 97.88 526 GLY B O 1
ATOM 10386 N N . HIS B 1 527 ? 18.031 8.359 7.574 1 98.19 527 HIS B N 1
ATOM 10387 C CA . HIS B 1 527 ? 18.016 9.797 7.324 1 98.19 527 HIS B CA 1
ATOM 10388 C C . HIS B 1 527 ? 17.891 10.094 5.836 1 98.19 527 HIS B C 1
ATOM 10390 O O . HIS B 1 527 ? 17.062 10.914 5.43 1 98.19 527 HIS B O 1
ATOM 10396 N N . GLU B 1 528 ? 18.609 9.43 5 1 97.94 528 GLU B N 1
ATOM 10397 C CA . GLU B 1 528 ? 18.688 9.773 3.582 1 97.94 528 GLU B CA 1
ATOM 10398 C C . GLU B 1 528 ? 17.359 9.562 2.879 1 97.94 528 GLU B C 1
ATOM 10400 O O . GLU B 1 528 ? 16.844 10.477 2.227 1 97.94 528 GLU B O 1
ATOM 10405 N N . LEU B 1 529 ? 16.828 8.336 2.988 1 98.62 529 LEU B N 1
ATOM 10406 C CA . LEU B 1 529 ? 15.57 8.016 2.309 1 98.62 529 LEU B CA 1
ATOM 10407 C C . LEU B 1 529 ? 14.422 8.836 2.879 1 98.62 529 LEU B C 1
ATOM 10409 O O . LEU B 1 529 ? 13.586 9.352 2.129 1 98.62 529 LEU B O 1
ATOM 10413 N N . PHE B 1 530 ? 14.359 9.031 4.215 1 98.81 530 PHE B N 1
ATOM 10414 C CA . PHE B 1 530 ? 13.289 9.789 4.855 1 98.81 530 PHE B CA 1
ATOM 10415 C C . PHE B 1 530 ? 13.336 11.25 4.441 1 98.81 530 PHE B C 1
ATOM 10417 O O . PHE B 1 530 ? 12.312 11.82 4.051 1 98.81 530 PHE B O 1
ATOM 10424 N N . ASP B 1 531 ? 14.523 11.836 4.617 1 98.75 531 ASP B N 1
ATOM 10425 C CA . ASP B 1 531 ? 14.648 13.266 4.348 1 98.75 531 ASP B CA 1
ATOM 10426 C C . ASP B 1 531 ? 14.297 13.578 2.893 1 98.75 531 ASP B C 1
ATOM 10428 O O . ASP B 1 531 ? 13.648 14.586 2.609 1 98.75 531 ASP B O 1
ATOM 10432 N N . TYR B 1 532 ? 14.734 12.711 1.982 1 98.44 532 TYR B N 1
ATOM 10433 C CA . TYR B 1 532 ? 14.414 12.922 0.577 1 98.44 532 TYR B CA 1
ATOM 10434 C C . TYR B 1 532 ? 12.906 12.859 0.347 1 98.44 532 TYR B C 1
ATOM 10436 O O . TYR B 1 532 ? 12.336 13.703 -0.345 1 98.44 532 TYR B O 1
ATOM 10444 N N . ALA B 1 533 ? 12.305 11.82 0.867 1 98.81 533 ALA B N 1
ATOM 10445 C CA . ALA B 1 533 ? 10.867 11.633 0.666 1 98.81 533 ALA B CA 1
ATOM 10446 C C . ALA B 1 533 ? 10.07 12.758 1.307 1 98.81 533 ALA B C 1
ATOM 10448 O O . ALA B 1 533 ? 9.109 13.266 0.713 1 98.81 533 ALA B O 1
ATOM 10449 N N . PHE B 1 534 ? 10.414 13.164 2.557 1 98.88 534 PHE B N 1
ATOM 10450 C CA . PHE B 1 534 ? 9.727 14.234 3.264 1 98.88 534 PHE B CA 1
ATOM 10451 C C . PHE B 1 534 ? 9.852 15.555 2.506 1 98.88 534 PHE B C 1
ATOM 10453 O O . PHE B 1 534 ? 8.867 16.281 2.363 1 98.88 534 PHE B O 1
ATOM 10460 N N . LYS B 1 535 ? 11.031 15.859 2.039 1 98.5 535 LYS B N 1
ATOM 10461 C CA . LYS B 1 535 ? 11.266 17.062 1.252 1 98.5 535 LYS B CA 1
ATOM 10462 C C . LYS B 1 535 ? 10.461 17.031 -0.049 1 98.5 535 LYS B C 1
ATOM 10464 O O . LYS B 1 535 ? 9.961 18.062 -0.5 1 98.5 535 LYS B O 1
ATOM 10469 N N . THR B 1 536 ? 10.383 15.844 -0.667 1 98.56 536 THR B N 1
ATOM 10470 C CA . THR B 1 536 ? 9.586 15.68 -1.882 1 98.56 536 THR B CA 1
ATOM 10471 C C . THR B 1 536 ? 8.117 16.016 -1.62 1 98.56 536 THR B C 1
ATOM 10473 O O . THR B 1 536 ? 7.492 16.734 -2.398 1 98.56 536 THR B O 1
ATOM 10476 N N . TYR B 1 537 ? 7.582 15.508 -0.487 1 98.69 537 TYR B N 1
ATOM 10477 C CA . TYR B 1 537 ? 6.199 15.797 -0.127 1 98.69 537 TYR B CA 1
ATOM 10478 C C . TYR B 1 537 ? 5.984 17.297 0.046 1 98.69 537 TYR B C 1
ATOM 10480 O O . TYR B 1 537 ? 5.031 17.859 -0.497 1 98.69 537 TYR B O 1
ATOM 10488 N N . ALA B 1 538 ? 6.859 17.891 0.836 1 98.81 538 ALA B N 1
ATOM 10489 C CA . ALA B 1 538 ? 6.723 19.328 1.125 1 98.81 538 ALA B CA 1
ATOM 10490 C C . ALA B 1 538 ? 6.727 20.141 -0.161 1 98.81 538 ALA B C 1
ATOM 10492 O O . ALA B 1 538 ? 5.914 21.062 -0.32 1 98.81 538 ALA B O 1
ATOM 10493 N N . ASN B 1 539 ? 7.559 19.844 -1.062 1 98.38 539 ASN B N 1
ATOM 10494 C CA . ASN B 1 539 ? 7.664 20.609 -2.301 1 98.38 539 ASN B CA 1
ATOM 10495 C C . ASN B 1 539 ? 6.492 20.312 -3.236 1 98.38 539 ASN B C 1
ATOM 10497 O O . ASN B 1 539 ? 5.984 21.234 -3.895 1 98.38 539 ASN B O 1
ATOM 10501 N N . ARG B 1 540 ? 6.059 19.016 -3.312 1 98.25 540 ARG B N 1
ATOM 10502 C CA . ARG B 1 540 ? 4.914 18.656 -4.145 1 98.25 540 ARG B CA 1
ATOM 10503 C C . ARG B 1 540 ? 3.68 19.469 -3.764 1 98.25 540 ARG B C 1
ATOM 10505 O O . ARG B 1 540 ? 2.891 19.844 -4.629 1 98.25 540 ARG B O 1
ATOM 10512 N N . TRP B 1 541 ? 3.562 19.766 -2.498 1 98.56 541 TRP B N 1
ATOM 10513 C CA . TRP B 1 541 ? 2.287 20.312 -2.045 1 98.56 541 TRP B CA 1
ATOM 10514 C C . TRP B 1 541 ? 2.463 21.719 -1.488 1 98.56 541 TRP B C 1
ATOM 10516 O O . TRP B 1 541 ? 1.581 22.234 -0.798 1 98.56 541 TRP B O 1
ATOM 10526 N N . LYS B 1 542 ? 3.631 22.359 -1.736 1 98.62 542 LYS B N 1
ATOM 10527 C CA . LYS B 1 542 ? 3.836 23.781 -1.432 1 98.62 542 LYS B CA 1
ATOM 10528 C C . LYS B 1 542 ? 2.766 24.641 -2.092 1 98.62 542 LYS B C 1
ATOM 10530 O O . LYS B 1 542 ? 2.547 24.547 -3.303 1 98.62 542 LYS B O 1
ATOM 10535 N N . PHE B 1 543 ? 2.018 25.438 -1.247 1 98.56 543 PHE B N 1
ATOM 10536 C CA . PHE B 1 543 ? 0.949 26.344 -1.665 1 98.56 543 PHE B CA 1
ATOM 10537 C C . PHE B 1 543 ? -0.197 25.562 -2.301 1 98.56 543 PHE B C 1
ATOM 10539 O O . PHE B 1 543 ? -0.804 26.016 -3.27 1 98.56 543 PHE B O 1
ATOM 10546 N N . LYS B 1 544 ? -0.505 24.297 -1.789 1 98.38 544 LYS B N 1
ATOM 10547 C CA . LYS B 1 544 ? -1.613 23.453 -2.219 1 98.38 544 LYS B CA 1
ATOM 10548 C C . LYS B 1 544 ? -2.322 22.828 -1.022 1 98.38 544 LYS B C 1
ATOM 10550 O O . LYS B 1 544 ? -1.993 23.125 0.128 1 98.38 544 LYS B O 1
ATOM 10555 N N . HIS B 1 545 ? -3.371 21.984 -1.253 1 98.31 545 HIS B N 1
ATOM 10556 C CA . HIS B 1 545 ? -4.203 21.406 -0.208 1 98.31 545 HIS B CA 1
ATOM 10557 C C . HIS B 1 545 ? -4.031 19.891 -0.151 1 98.31 545 HIS B C 1
ATOM 10559 O O . HIS B 1 545 ? -4.879 19.141 -0.645 1 98.31 545 HIS B O 1
ATOM 10565 N N . PRO B 1 546 ? -3.027 19.375 0.497 1 98.25 546 PRO B N 1
ATOM 10566 C CA . PRO B 1 546 ? -2.834 17.922 0.538 1 98.25 546 PRO B CA 1
ATOM 10567 C C . PRO B 1 546 ? -3.809 17.219 1.484 1 98.25 546 PRO B C 1
ATOM 10569 O O . PRO B 1 546 ? -4.391 17.875 2.361 1 98.25 546 PRO B O 1
ATOM 10572 N N . THR B 1 547 ? -3.99 15.883 1.295 1 97.88 547 THR B N 1
ATOM 10573 C CA . THR B 1 547 ? -4.668 14.953 2.188 1 97.88 547 THR B CA 1
ATOM 10574 C C . THR B 1 547 ? -3.666 13.992 2.824 1 97.88 547 THR B C 1
ATOM 10576 O O . THR B 1 547 ? -2.506 13.93 2.412 1 97.88 547 THR B O 1
ATOM 10579 N N . PRO B 1 548 ? -4.082 13.227 3.855 1 98.25 548 PRO B N 1
ATOM 10580 C CA . PRO B 1 548 ? -3.193 12.211 4.434 1 98.25 548 PRO B CA 1
ATOM 10581 C C . PRO B 1 548 ? -2.662 11.234 3.389 1 98.25 548 PRO B C 1
ATOM 10583 O O . PRO B 1 548 ? -1.488 10.852 3.434 1 98.25 548 PRO B O 1
ATOM 10586 N N . GLU B 1 549 ? -3.455 10.828 2.449 1 98 549 GLU B N 1
ATOM 10587 C CA . GLU B 1 549 ? -3.061 9.844 1.444 1 98 549 GLU B CA 1
ATOM 10588 C C . GLU B 1 549 ? -1.937 10.383 0.562 1 98 549 GLU B C 1
ATOM 10590 O O . GLU B 1 549 ? -1.073 9.625 0.117 1 98 549 GLU B O 1
ATOM 10595 N N . ASP B 1 550 ? -2 11.672 0.239 1 98.62 550 ASP B N 1
ATOM 10596 C CA . ASP B 1 550 ? -0.925 12.289 -0.534 1 98.62 550 ASP B CA 1
ATOM 10597 C C . ASP B 1 550 ? 0.414 12.164 0.189 1 98.62 550 ASP B C 1
ATOM 10599 O O . ASP B 1 550 ? 1.45 11.953 -0.445 1 98.62 550 ASP B O 1
ATOM 10603 N N . PHE B 1 551 ? 0.392 12.312 1.51 1 98.75 551 PHE B N 1
ATOM 10604 C CA . PHE B 1 551 ? 1.599 12.164 2.314 1 98.75 551 PHE B CA 1
ATOM 10605 C C . PHE B 1 551 ? 2.076 10.719 2.316 1 98.75 551 PHE B C 1
ATOM 10607 O O . PHE B 1 551 ? 3.24 10.445 2.025 1 98.75 551 PHE B O 1
ATOM 10614 N N . PHE B 1 552 ? 1.175 9.773 2.625 1 98.81 552 PHE B N 1
ATOM 10615 C CA . PHE B 1 552 ? 1.531 8.359 2.701 1 98.81 552 PHE B CA 1
ATOM 10616 C C . PHE B 1 552 ? 2.105 7.875 1.375 1 98.81 552 PHE B C 1
ATOM 10618 O O . PHE B 1 552 ? 3.162 7.238 1.346 1 98.81 552 PHE B O 1
ATOM 10625 N N . ARG B 1 553 ? 1.472 8.195 0.277 1 98.56 553 ARG B N 1
ATOM 10626 C CA . ARG B 1 553 ? 1.896 7.754 -1.048 1 98.56 553 ARG B CA 1
ATOM 10627 C C . ARG B 1 553 ? 3.24 8.367 -1.424 1 98.56 553 ARG B C 1
ATOM 10629 O O . ARG B 1 553 ? 4.098 7.691 -1.998 1 98.56 553 ARG B O 1
ATOM 10636 N N . THR B 1 554 ? 3.449 9.672 -1.138 1 98.75 554 THR B N 1
ATOM 10637 C CA . THR B 1 554 ? 4.703 10.32 -1.498 1 98.75 554 THR B CA 1
ATOM 10638 C C . THR B 1 554 ? 5.875 9.688 -0.757 1 98.75 554 THR B C 1
ATOM 10640 O O . THR B 1 554 ? 6.938 9.469 -1.341 1 98.75 554 THR B O 1
ATOM 10643 N N . MET B 1 555 ? 5.66 9.445 0.546 1 98.81 555 MET B N 1
ATOM 10644 C CA . MET B 1 555 ? 6.738 8.867 1.338 1 98.81 555 MET B CA 1
ATOM 10645 C C . MET B 1 555 ? 7.188 7.531 0.747 1 98.81 555 MET B C 1
ATOM 10647 O O . MET B 1 555 ? 8.383 7.234 0.709 1 98.81 555 MET B O 1
ATOM 10651 N N . GLU B 1 556 ? 6.293 6.738 0.277 1 98.25 556 GLU B N 1
ATOM 10652 C CA . GLU B 1 556 ? 6.629 5.441 -0.301 1 98.25 556 GLU B CA 1
ATOM 10653 C C . GLU B 1 556 ? 7.172 5.59 -1.72 1 98.25 556 GLU B C 1
ATOM 10655 O O . GLU B 1 556 ? 8.172 4.965 -2.078 1 98.25 556 GLU B O 1
ATOM 10660 N N . ASP B 1 557 ? 6.523 6.402 -2.514 1 98.44 557 ASP B N 1
ATOM 10661 C CA . ASP B 1 557 ? 6.875 6.609 -3.916 1 98.44 557 ASP B CA 1
ATOM 10662 C C . ASP B 1 557 ? 8.305 7.125 -4.051 1 98.44 557 ASP B C 1
ATOM 10664 O O . ASP B 1 557 ? 9.055 6.676 -4.926 1 98.44 557 ASP B O 1
ATOM 10668 N N . ALA B 1 558 ? 8.719 8.031 -3.215 1 98.69 558 ALA B N 1
ATOM 10669 C CA . ALA B 1 558 ? 10 8.727 -3.328 1 98.69 558 ALA B CA 1
ATOM 10670 C C . ALA B 1 558 ? 11.117 7.906 -2.699 1 98.69 558 ALA B C 1
ATOM 10672 O O . ALA B 1 558 ? 12.289 8.055 -3.066 1 98.69 558 ALA B O 1
ATOM 10673 N N . SER B 1 559 ? 10.781 7.023 -1.789 1 98.56 559 SER B N 1
ATOM 10674 C CA . SER B 1 559 ? 11.828 6.336 -1.04 1 98.56 559 SER B CA 1
ATOM 10675 C C . SER B 1 559 ? 12 4.898 -1.521 1 98.56 559 SER B C 1
ATOM 10677 O O . SER B 1 559 ? 13.039 4.277 -1.277 1 98.56 559 SER B O 1
ATOM 10679 N N . GLY B 1 560 ? 10.961 4.328 -2.096 1 97.75 560 GLY B N 1
ATOM 10680 C CA . GLY B 1 560 ? 10.977 2.91 -2.426 1 97.75 560 GLY B CA 1
ATOM 10681 C C . GLY B 1 560 ? 10.922 2.012 -1.204 1 97.75 560 GLY B C 1
ATOM 10682 O O . GLY B 1 560 ? 11.484 0.917 -1.203 1 97.75 560 GLY B O 1
ATOM 10683 N N . VAL B 1 561 ? 10.352 2.506 -0.112 1 98.06 561 VAL B N 1
ATOM 10684 C CA . VAL B 1 561 ? 10.117 1.726 1.099 1 98.06 561 VAL B CA 1
ATOM 10685 C C . VAL B 1 561 ? 8.617 1.477 1.275 1 98.06 561 VAL B C 1
ATOM 10687 O O . VAL B 1 561 ? 7.824 2.418 1.282 1 98.06 561 VAL B O 1
ATOM 10690 N N . ASP B 1 562 ? 8.227 0.23 1.331 1 96.94 562 ASP B N 1
ATOM 10691 C CA . ASP B 1 562 ? 6.84 -0.078 1.657 1 96.94 562 ASP B CA 1
ATOM 10692 C C . ASP B 1 562 ? 6.527 0.264 3.113 1 96.94 562 ASP B C 1
ATOM 10694 O O . ASP B 1 562 ? 7.152 -0.274 4.027 1 96.94 562 ASP B O 1
ATOM 10698 N N . LEU B 1 563 ? 5.566 1.149 3.338 1 98.5 563 LEU B N 1
ATOM 10699 C CA . LEU B 1 563 ? 5.262 1.629 4.684 1 98.5 563 LEU B CA 1
ATOM 10700 C C . LEU B 1 563 ? 3.799 1.371 5.031 1 98.5 563 LEU B C 1
ATOM 10702 O O . LEU B 1 563 ? 3.309 1.852 6.055 1 98.5 563 LEU B O 1
ATOM 10706 N N . ASP B 1 564 ? 3.051 0.64 4.211 1 97.88 564 ASP B N 1
ATOM 10707 C CA . ASP B 1 564 ? 1.63 0.411 4.453 1 97.88 564 ASP B CA 1
ATOM 10708 C C . ASP B 1 564 ? 1.398 -0.219 5.824 1 97.88 564 ASP B C 1
ATOM 10710 O O . ASP B 1 564 ? 0.442 0.127 6.52 1 97.88 564 ASP B O 1
ATOM 10714 N N . TRP B 1 565 ? 2.281 -1.151 6.188 1 97.94 565 TRP B N 1
ATOM 10715 C CA . TRP B 1 565 ? 2.143 -1.796 7.492 1 97.94 565 TRP B CA 1
ATOM 10716 C C . TRP B 1 565 ? 2.293 -0.782 8.617 1 97.94 565 TRP B C 1
ATOM 10718 O O . TRP B 1 565 ? 1.629 -0.891 9.656 1 97.94 565 TRP B O 1
ATOM 10728 N N . PHE B 1 566 ? 3.184 0.151 8.492 1 98.69 566 PHE B N 1
ATOM 10729 C CA . PHE B 1 566 ? 3.418 1.173 9.508 1 98.69 566 PHE B CA 1
ATOM 10730 C C . PHE B 1 566 ? 2.23 2.121 9.602 1 98.69 566 PHE B C 1
ATOM 10732 O O . PHE B 1 566 ? 1.757 2.42 10.703 1 98.69 566 PHE B O 1
ATOM 10739 N N . TRP B 1 567 ? 1.758 2.666 8.445 1 98.75 567 TRP B N 1
ATOM 10740 C CA . TRP B 1 567 ? 0.608 3.564 8.438 1 98.75 567 TRP B CA 1
ATOM 10741 C C . TRP B 1 567 ? -0.619 2.887 9.039 1 98.75 567 TRP B C 1
ATOM 10743 O O . TRP B 1 567 ? -1.315 3.475 9.867 1 98.75 567 TRP B O 1
ATOM 10753 N N . ARG B 1 568 ? -0.868 1.663 8.617 1 97.69 568 ARG B N 1
ATOM 10754 C CA . ARG B 1 568 ? -2.023 0.907 9.086 1 97.69 568 ARG B CA 1
ATOM 10755 C C . ARG B 1 568 ? -1.99 0.749 10.609 1 97.69 568 ARG B C 1
ATOM 10757 O O . ARG B 1 568 ? -3.033 0.781 11.258 1 97.69 568 ARG B O 1
ATOM 10764 N N . GLY B 1 569 ? -0.854 0.463 11.133 1 98.44 569 GLY B N 1
ATOM 10765 C CA . GLY B 1 569 ? -0.728 0.251 12.562 1 98.44 569 GLY B CA 1
ATOM 10766 C C . GLY B 1 569 ? -0.653 1.544 13.352 1 98.44 569 GLY B C 1
ATOM 10767 O O . GLY B 1 569 ? -1.527 1.827 14.172 1 98.44 569 GLY B O 1
ATOM 10768 N N . TRP B 1 570 ? 0.342 2.385 13.039 1 98.75 570 TRP B N 1
ATOM 10769 C CA . TRP B 1 570 ? 0.677 3.547 13.852 1 98.75 570 TRP B CA 1
ATOM 10770 C C . TRP B 1 570 ? -0.388 4.629 13.719 1 98.75 570 TRP B C 1
ATOM 10772 O O . TRP B 1 570 ? -0.673 5.352 14.68 1 98.75 570 TRP B O 1
ATOM 10782 N N . PHE B 1 571 ? -1.051 4.762 12.562 1 98.69 571 PHE B N 1
ATOM 10783 C CA . PHE B 1 571 ? -1.94 5.887 12.305 1 98.69 571 PHE B CA 1
ATOM 10784 C C . PHE B 1 571 ? -3.398 5.449 12.383 1 98.69 571 PHE B C 1
ATOM 10786 O O . PHE B 1 571 ? -4.258 6.211 12.836 1 98.69 571 PHE B O 1
ATOM 10793 N N . TYR B 1 572 ? -3.773 4.246 11.961 1 98.38 572 TYR B N 1
ATOM 10794 C CA . TYR B 1 572 ? -5.176 3.871 11.805 1 98.38 572 TYR B CA 1
ATOM 10795 C C . TYR B 1 572 ? -5.652 3.041 12.992 1 98.38 572 TYR B C 1
ATOM 10797 O O . TYR B 1 572 ? -6.832 2.68 13.07 1 98.38 572 TYR B O 1
ATOM 10805 N N . THR B 1 573 ? -4.762 2.695 13.93 1 98.38 573 THR B N 1
ATOM 10806 C CA . THR B 1 573 ? -5.168 1.928 15.102 1 98.38 573 THR B CA 1
ATOM 10807 C C . THR B 1 573 ? -4.637 2.574 16.375 1 98.38 573 THR B C 1
ATOM 10809 O O . THR B 1 573 ? -3.895 3.559 16.328 1 98.38 573 THR B O 1
ATOM 10812 N N . THR B 1 574 ? -5.086 2.037 17.453 1 98.44 574 THR B N 1
ATOM 10813 C CA . THR B 1 574 ? -4.535 2.404 18.75 1 98.44 574 THR B CA 1
ATOM 10814 C C . THR B 1 574 ? -3.584 1.326 19.266 1 98.44 574 THR B C 1
ATOM 10816 O O . THR B 1 574 ? -3.299 1.258 20.469 1 98.44 574 THR B O 1
ATOM 10819 N N . ASP B 1 575 ? -3.156 0.432 18.344 1 98.06 575 ASP B N 1
ATOM 10820 C CA . ASP B 1 575 ? -2.236 -0.639 18.719 1 98.06 575 ASP B CA 1
ATOM 10821 C C . ASP B 1 575 ? -0.966 -0.076 19.344 1 98.06 575 ASP B C 1
ATOM 10823 O O . ASP B 1 575 ? -0.601 1.076 19.109 1 98.06 575 ASP B O 1
ATOM 10827 N N . TYR B 1 576 ? -0.354 -0.85 20.172 1 98.31 576 TYR B N 1
ATOM 10828 C CA . TYR B 1 576 ? 0.93 -0.507 20.766 1 98.31 576 TYR B CA 1
ATOM 10829 C C . TYR B 1 576 ? 2.002 -1.519 20.391 1 98.31 576 TYR B C 1
ATOM 10831 O O . TYR B 1 576 ? 1.695 -2.568 19.812 1 98.31 576 TYR B O 1
ATOM 10839 N N . ASN B 1 577 ? 3.275 -1.157 20.562 1 98.5 577 ASN B N 1
ATOM 10840 C CA . ASN B 1 577 ? 4.395 -2.062 20.328 1 98.5 577 ASN B CA 1
ATOM 10841 C C . ASN B 1 577 ? 4.828 -2.762 21.609 1 98.5 577 ASN B C 1
ATOM 10843 O O . ASN B 1 577 ? 4.844 -2.15 22.688 1 98.5 577 ASN B O 1
ATOM 10847 N N . ASP B 1 578 ? 5.02 -3.986 21.562 1 98.62 578 ASP B N 1
ATOM 10848 C CA . ASP B 1 578 ? 5.66 -4.812 22.578 1 98.62 578 ASP B CA 1
ATOM 10849 C C . ASP B 1 578 ? 6.297 -6.055 21.953 1 98.62 578 ASP B C 1
ATOM 10851 O O . ASP B 1 578 ? 5.594 -6.941 21.469 1 98.62 578 ASP B O 1
ATOM 10855 N N . ILE B 1 579 ? 7.57 -6.102 21.891 1 98.56 579 ILE B N 1
ATOM 10856 C CA . ILE B 1 579 ? 8.344 -7.246 21.422 1 98.56 579 ILE B CA 1
ATOM 10857 C C . ILE B 1 579 ? 9.266 -7.738 22.531 1 98.56 579 ILE B C 1
ATOM 10859 O O . ILE B 1 579 ? 9.938 -6.938 23.188 1 98.56 579 ILE B O 1
ATOM 10863 N N . GLY B 1 580 ? 9.297 -8.977 22.766 1 98.25 580 GLY B N 1
ATOM 10864 C CA . GLY B 1 580 ? 10.102 -9.523 23.844 1 98.25 580 GLY B CA 1
ATOM 10865 C C . GLY B 1 580 ? 10.797 -10.82 23.484 1 98.25 580 GLY B C 1
ATOM 10866 O O . GLY B 1 580 ? 10.688 -11.289 22.344 1 98.25 580 GLY B O 1
ATOM 10867 N N . ILE B 1 581 ? 11.641 -11.289 24.391 1 98.62 581 ILE B N 1
ATOM 10868 C CA . ILE B 1 581 ? 12.32 -12.578 24.281 1 98.62 581 ILE B CA 1
ATOM 10869 C C . ILE B 1 581 ? 11.523 -13.648 25.016 1 98.62 581 ILE B C 1
ATOM 10871 O O . ILE B 1 581 ? 11.398 -13.617 26.234 1 98.62 581 ILE B O 1
ATOM 10875 N N . LYS B 1 582 ? 10.984 -14.555 24.297 1 97.62 582 LYS B N 1
ATOM 10876 C CA . LYS B 1 582 ? 10.18 -15.625 24.875 1 97.62 582 LYS B CA 1
ATOM 10877 C C . LYS B 1 582 ? 11.062 -16.734 25.438 1 97.62 582 LYS B C 1
ATOM 10879 O O . LYS B 1 582 ? 10.797 -17.25 26.531 1 97.62 582 LYS B O 1
ATOM 10884 N N . GLU B 1 583 ? 12.109 -17.094 24.562 1 96.38 583 GLU B N 1
ATOM 10885 C CA . GLU B 1 583 ? 12.953 -18.219 24.969 1 96.38 583 GLU B CA 1
ATOM 10886 C C . GLU B 1 583 ? 14.305 -18.172 24.266 1 96.38 583 GLU B C 1
ATOM 10888 O O . GLU B 1 583 ? 14.406 -17.688 23.141 1 96.38 583 GLU B O 1
ATOM 10893 N N . VAL B 1 584 ? 15.359 -18.609 25.062 1 97.81 584 VAL B N 1
ATOM 10894 C CA . VAL B 1 584 ? 16.688 -18.812 24.5 1 97.81 584 VAL B CA 1
ATOM 10895 C C . VAL B 1 584 ? 17.125 -20.25 24.734 1 97.81 584 VAL B C 1
ATOM 10897 O O . VAL B 1 584 ? 17.172 -20.719 25.875 1 97.81 584 VAL B O 1
ATOM 10900 N N . LYS B 1 585 ? 17.422 -20.953 23.672 1 96.88 585 LYS B N 1
ATOM 10901 C CA . LYS B 1 585 ? 17.906 -22.328 23.734 1 96.88 585 LYS B CA 1
ATOM 10902 C C . LYS B 1 585 ? 19.312 -22.453 23.172 1 96.88 585 LYS B C 1
ATOM 10904 O O . LYS B 1 585 ? 19.625 -21.859 22.141 1 96.88 585 LYS B O 1
ATOM 10909 N N . GLN B 1 586 ? 20.125 -23.172 23.859 1 96.31 586 GLN B N 1
ATOM 10910 C CA . GLN B 1 586 ? 21.469 -23.469 23.344 1 96.31 586 GLN B CA 1
ATOM 10911 C C . GLN B 1 586 ? 21.516 -24.859 22.719 1 96.31 586 GLN B C 1
ATOM 10913 O O . GLN B 1 586 ? 20.938 -25.812 23.25 1 96.31 586 GLN B O 1
ATOM 10918 N N . PHE B 1 587 ? 22.25 -24.984 21.641 1 96.56 587 PHE B N 1
ATOM 10919 C CA . PHE B 1 587 ? 22.344 -26.25 20.938 1 96.56 587 PHE B CA 1
ATOM 10920 C C . PHE B 1 587 ? 23.797 -26.672 20.766 1 96.56 587 PHE B C 1
ATOM 10922 O O . PHE B 1 587 ? 24.703 -25.828 20.75 1 96.56 587 PHE B O 1
ATOM 10929 N N . PHE B 1 588 ? 24.016 -27.953 20.672 1 95.81 588 PHE B N 1
ATOM 10930 C CA . PHE B 1 588 ? 25.328 -28.562 20.5 1 95.81 588 PHE B CA 1
ATOM 10931 C C . PHE B 1 588 ? 25.344 -29.531 19.328 1 95.81 588 PHE B C 1
ATOM 10933 O O . PHE B 1 588 ? 24.375 -30.266 19.125 1 95.81 588 PHE B O 1
ATOM 10940 N N . VAL B 1 589 ? 26.438 -29.453 18.547 1 95.69 589 VAL B N 1
ATOM 10941 C CA . VAL B 1 589 ? 26.594 -30.328 17.391 1 95.69 589 VAL B CA 1
ATOM 10942 C C . VAL B 1 589 ? 27.109 -31.703 17.844 1 95.69 589 VAL B C 1
ATOM 10944 O O . VAL B 1 589 ? 27.969 -31.781 18.703 1 95.69 589 VAL B O 1
ATOM 10947 N N . THR B 1 590 ? 26.578 -32.781 17.266 1 93.88 590 THR B N 1
ATOM 10948 C CA . THR B 1 590 ? 26.969 -34.094 17.703 1 93.88 590 THR B CA 1
ATOM 10949 C C . THR B 1 590 ? 26.922 -35.094 16.547 1 93.88 590 THR B C 1
ATOM 10951 O O . THR B 1 590 ? 26.312 -34.812 15.516 1 93.88 590 THR B O 1
ATOM 10954 N N . ASN B 1 591 ? 27.625 -36.188 16.703 1 92.75 591 ASN B N 1
ATOM 10955 C CA . ASN B 1 591 ? 27.609 -37.281 15.742 1 92.75 591 ASN B CA 1
ATOM 10956 C C . ASN B 1 591 ? 26.391 -38.188 15.938 1 92.75 591 ASN B C 1
ATOM 10958 O O . ASN B 1 591 ? 26.016 -38.938 15.031 1 92.75 591 ASN B O 1
ATOM 10962 N N . ASP B 1 592 ? 25.828 -38.062 17.094 1 90.06 592 ASP B N 1
ATOM 10963 C CA . ASP B 1 592 ? 24.797 -39.031 17.469 1 90.06 592 ASP B CA 1
ATOM 10964 C C . ASP B 1 592 ? 23.406 -38.531 17.078 1 90.06 592 ASP B C 1
ATOM 10966 O O . ASP B 1 592 ? 23.062 -37.375 17.359 1 90.06 592 ASP B O 1
ATOM 10970 N N . GLU B 1 593 ? 22.656 -39.375 16.453 1 90.31 593 GLU B N 1
ATOM 10971 C CA . GLU B 1 593 ? 21.266 -39.062 16.125 1 90.31 593 GLU B CA 1
ATOM 10972 C C . GLU B 1 593 ? 20.438 -38.906 17.375 1 90.31 593 GLU B C 1
ATOM 10974 O O . GLU B 1 593 ? 20.484 -39.75 18.281 1 90.31 593 GLU B O 1
ATOM 10979 N N . PRO B 1 594 ? 19.781 -37.844 17.453 1 88.81 594 PRO B N 1
ATOM 10980 C CA . PRO B 1 594 ? 18.938 -37.656 18.641 1 88.81 594 PRO B CA 1
ATOM 10981 C C . PRO B 1 594 ? 17.891 -38.75 18.797 1 88.81 594 PRO B C 1
ATOM 10983 O O . PRO B 1 594 ? 17.375 -39.25 17.797 1 88.81 594 PRO B O 1
ATOM 10986 N N . VAL B 1 595 ? 17.562 -39 19.984 1 84.44 595 VAL B N 1
ATOM 10987 C CA . VAL B 1 595 ? 16.578 -40.062 20.281 1 84.44 595 VAL B CA 1
ATOM 10988 C C . VAL B 1 595 ? 15.227 -39.656 19.703 1 84.44 595 VAL B C 1
ATOM 10990 O O . VAL B 1 595 ? 14.758 -38.531 19.891 1 84.44 595 VAL B O 1
ATOM 10993 N N . GLY B 1 596 ? 14.625 -40.562 18.969 1 80.88 596 GLY B N 1
ATOM 10994 C CA . GLY B 1 596 ? 13.289 -40.344 18.438 1 80.88 596 GLY B CA 1
ATOM 10995 C C . GLY B 1 596 ? 13.281 -39.562 17.141 1 80.88 596 GLY B C 1
ATOM 10996 O O . GLY B 1 596 ? 12.219 -39.219 16.625 1 80.88 596 GLY B O 1
ATOM 10997 N N . PHE B 1 597 ? 14.508 -39.281 16.75 1 81.31 597 PHE B N 1
ATOM 10998 C CA . PHE B 1 597 ? 14.586 -38.5 15.531 1 81.31 597 PHE B CA 1
ATOM 10999 C C . PHE B 1 597 ? 14.117 -39.312 14.328 1 81.31 597 PHE B C 1
ATOM 11001 O O . PHE B 1 597 ? 14.477 -40.469 14.195 1 81.31 597 PHE B O 1
ATOM 11008 N N . LYS B 1 598 ? 13.164 -38.781 13.477 1 78.75 598 LYS B N 1
ATOM 11009 C CA . LYS B 1 598 ? 12.742 -39.344 12.203 1 78.75 598 LYS B CA 1
ATOM 11010 C C . LYS B 1 598 ? 13.18 -38.469 11.031 1 78.75 598 LYS B C 1
ATOM 11012 O O . LYS B 1 598 ? 12.75 -37.312 10.93 1 78.75 598 LYS B O 1
ATOM 11017 N N . ALA B 1 599 ? 14.047 -39.062 10.242 1 75.75 599 ALA B N 1
ATOM 11018 C CA . ALA B 1 599 ? 14.547 -38.281 9.094 1 75.75 599 ALA B CA 1
ATOM 11019 C C . ALA B 1 599 ? 13.406 -37.906 8.148 1 75.75 599 ALA B C 1
ATOM 11021 O O . ALA B 1 599 ? 12.5 -38.719 7.906 1 75.75 599 ALA B O 1
ATOM 11022 N N . GLN B 1 600 ? 13.383 -36.656 7.73 1 73.75 600 GLN B N 1
ATOM 11023 C CA . GLN B 1 600 ? 12.398 -36.219 6.746 1 73.75 600 GLN B CA 1
ATOM 11024 C C . GLN B 1 600 ? 12.664 -36.844 5.383 1 73.75 600 GLN B C 1
ATOM 11026 O O . GLN B 1 600 ? 13.82 -37.094 5.016 1 73.75 600 GLN B O 1
ATOM 11031 N N . GLU B 1 601 ? 11.578 -37.125 4.727 1 74.69 601 GLU B N 1
ATOM 11032 C CA . GLU B 1 601 ? 11.711 -37.594 3.35 1 74.69 601 GLU B CA 1
ATOM 11033 C C . GLU B 1 601 ? 12.359 -36.531 2.465 1 74.69 601 GLU B C 1
ATOM 11035 O O . GLU B 1 601 ? 12.047 -35.344 2.59 1 74.69 601 GLU B O 1
ATOM 11040 N N . VAL B 1 602 ? 13.391 -36.938 1.728 1 73.75 602 VAL B N 1
ATOM 11041 C CA . VAL B 1 602 ? 14.07 -36.031 0.816 1 73.75 602 VAL B CA 1
ATOM 11042 C C . VAL B 1 602 ? 13.133 -35.625 -0.323 1 73.75 602 VAL B C 1
ATOM 11044 O O . VAL B 1 602 ? 12.586 -36.5 -1.012 1 73.75 602 VAL B O 1
ATOM 11047 N N . THR B 1 603 ? 12.805 -34.438 -0.397 1 68.75 603 THR B N 1
ATOM 11048 C CA . THR B 1 603 ? 12 -33.844 -1.472 1 68.75 603 THR B CA 1
ATOM 11049 C C . THR B 1 603 ? 12.828 -32.906 -2.32 1 68.75 603 THR B C 1
ATOM 11051 O O . THR B 1 603 ? 13.984 -32.625 -1.993 1 68.75 603 THR B O 1
ATOM 11054 N N . ARG B 1 604 ? 12.234 -32.531 -3.414 1 64.25 604 ARG B N 1
ATOM 11055 C CA . ARG B 1 604 ? 12.891 -31.578 -4.281 1 64.25 604 ARG B CA 1
ATOM 11056 C C . ARG B 1 604 ? 13.203 -30.281 -3.529 1 64.25 604 ARG B C 1
ATOM 11058 O O . ARG B 1 604 ? 14.273 -29.703 -3.707 1 64.25 604 ARG B O 1
ATOM 11065 N N . ARG B 1 605 ? 12.414 -29.969 -2.631 1 64.38 605 ARG B N 1
ATOM 11066 C CA . ARG B 1 605 ? 12.523 -28.688 -1.938 1 64.38 605 ARG B CA 1
ATOM 11067 C C . ARG B 1 605 ? 13.609 -28.734 -0.868 1 64.38 605 ARG B C 1
ATOM 11069 O O . ARG B 1 605 ? 14.273 -27.734 -0.605 1 64.38 605 ARG B O 1
ATOM 11076 N N . ASN B 1 606 ? 13.75 -29.953 -0.322 1 74.44 606 ASN B N 1
ATOM 11077 C CA . ASN B 1 606 ? 14.656 -29.984 0.817 1 74.44 606 ASN B CA 1
ATOM 11078 C C . ASN B 1 606 ? 15.906 -30.812 0.509 1 74.44 606 ASN B C 1
ATOM 11080 O O . ASN B 1 606 ? 16.656 -31.172 1.418 1 74.44 606 ASN B O 1
ATOM 11084 N N . ARG B 1 607 ? 16.094 -31.141 -0.696 1 72.12 607 ARG B N 1
ATOM 11085 C CA . ARG B 1 607 ? 17.125 -32.094 -1.076 1 72.12 607 ARG B CA 1
ATOM 11086 C C . ARG B 1 607 ? 18.5 -31.641 -0.62 1 72.12 607 ARG B C 1
ATOM 11088 O O . ARG B 1 607 ? 19.312 -32.438 -0.18 1 72.12 607 ARG B O 1
ATOM 11095 N N . PHE B 1 608 ? 18.734 -30.391 -0.672 1 72.5 608 PHE B N 1
ATOM 11096 C CA . PHE B 1 608 ? 20.062 -29.922 -0.277 1 72.5 608 PHE B CA 1
ATOM 11097 C C . PHE B 1 608 ? 20.25 -30.062 1.228 1 72.5 608 PHE B C 1
ATOM 11099 O O . PHE B 1 608 ? 21.344 -30.406 1.688 1 72.5 608 PHE B O 1
ATOM 11106 N N . ARG B 1 609 ? 19.234 -29.938 1.904 1 78.69 609 ARG B N 1
ATOM 11107 C CA . ARG B 1 609 ? 19.297 -29.984 3.361 1 78.69 609 ARG B CA 1
ATOM 11108 C C . ARG B 1 609 ? 19.25 -31.422 3.863 1 78.69 609 ARG B C 1
ATOM 11110 O O . ARG B 1 609 ? 19.875 -31.766 4.867 1 78.69 609 ARG B O 1
ATOM 11117 N N . ALA B 1 610 ? 18.562 -32.219 3.125 1 80.31 610 ALA B N 1
ATOM 11118 C CA . ALA B 1 610 ? 18.234 -33.531 3.689 1 80.31 610 ALA B CA 1
ATOM 11119 C C . ALA B 1 610 ? 19.109 -34.625 3.094 1 80.31 610 ALA B C 1
ATOM 11121 O O . ALA B 1 610 ? 19.312 -35.688 3.711 1 80.31 610 ALA B O 1
ATOM 11122 N N . SER B 1 611 ? 19.719 -34.375 1.98 1 82 611 SER B N 1
ATOM 11123 C CA . SER B 1 611 ? 20.438 -35.438 1.315 1 82 611 SER B CA 1
ATOM 11124 C C . SER B 1 611 ? 21.891 -35.5 1.765 1 82 611 SER B C 1
ATOM 11126 O O . SER B 1 611 ? 22.531 -34.469 1.949 1 82 611 SER B O 1
ATOM 11128 N N . GLY B 1 612 ? 22.406 -36.812 2.018 1 85 612 GLY B N 1
ATOM 11129 C CA . GLY B 1 612 ? 23.797 -37.031 2.367 1 85 612 GLY B CA 1
ATOM 11130 C C . GLY B 1 612 ? 24 -37.281 3.85 1 85 612 GLY B C 1
ATOM 11131 O O . GLY B 1 612 ? 23.047 -37.438 4.602 1 85 612 GLY B O 1
ATOM 11132 N N . PRO B 1 613 ? 25.344 -37.312 4.191 1 90.31 613 PRO B N 1
ATOM 11133 C CA . PRO B 1 613 ? 25.656 -37.531 5.605 1 90.31 613 PRO B CA 1
ATOM 11134 C C . PRO B 1 613 ? 25.141 -36.406 6.492 1 90.31 613 PRO B C 1
ATOM 11136 O O . PRO B 1 613 ? 25.203 -35.219 6.109 1 90.31 613 PRO B O 1
ATOM 11139 N N . LYS B 1 614 ? 24.719 -36.75 7.707 1 92.38 614 LYS B N 1
ATOM 11140 C CA . LYS B 1 614 ? 24 -35.812 8.547 1 92.38 614 LYS B CA 1
ATOM 11141 C C . LYS B 1 614 ? 24.891 -35.281 9.68 1 92.38 614 LYS B C 1
ATOM 11143 O O . LYS B 1 614 ? 25.797 -36 10.133 1 92.38 614 LYS B O 1
ATOM 11148 N N . VAL B 1 615 ? 24.672 -34.062 9.984 1 93.75 615 VAL B N 1
ATOM 11149 C CA . VAL B 1 615 ? 25.141 -33.406 11.203 1 93.75 615 VAL B CA 1
ATOM 11150 C C . VAL B 1 615 ? 23.969 -33.156 12.148 1 93.75 615 VAL B C 1
ATOM 11152 O O . VAL B 1 615 ? 22.938 -32.625 11.75 1 93.75 615 VAL B O 1
ATOM 11155 N N . TYR B 1 616 ? 24.125 -33.562 13.336 1 94.25 616 TYR B N 1
ATOM 11156 C CA . TYR B 1 616 ? 23.016 -33.469 14.281 1 94.25 616 TYR B CA 1
ATOM 11157 C C . TYR B 1 616 ? 23.266 -32.375 15.32 1 94.25 616 TYR B C 1
ATOM 11159 O O . TYR B 1 616 ? 24.422 -32.094 15.656 1 94.25 616 TYR B O 1
ATOM 11167 N N . MET B 1 617 ? 22.188 -31.781 15.758 1 94.56 617 MET B N 1
ATOM 11168 C CA . MET B 1 617 ? 22.25 -30.781 16.812 1 94.56 617 MET B CA 1
ATOM 11169 C C . MET B 1 617 ? 21.234 -31.094 17.906 1 94.56 617 MET B C 1
ATOM 11171 O O . MET B 1 617 ? 20.078 -31.438 17.625 1 94.56 617 MET B O 1
ATOM 11175 N N . VAL B 1 618 ? 21.688 -31.031 19.125 1 94.75 618 VAL B N 1
ATOM 11176 C CA . VAL B 1 618 ? 20.812 -31.344 20.25 1 94.75 618 VAL B CA 1
ATOM 11177 C C . VAL B 1 618 ? 20.781 -30.156 21.219 1 94.75 618 VAL B C 1
ATOM 11179 O O . VAL B 1 618 ? 21.781 -29.469 21.406 1 94.75 618 VAL B O 1
ATOM 11182 N N . GLU B 1 619 ? 19.594 -30 21.828 1 94.81 619 GLU B N 1
ATOM 11183 C CA . GLU B 1 619 ? 19.406 -28.922 22.797 1 94.81 619 GLU B CA 1
ATOM 11184 C C . GLU B 1 619 ? 20.047 -29.266 24.141 1 94.81 619 GLU B C 1
ATOM 11186 O O . GLU B 1 619 ? 19.984 -30.406 24.578 1 94.81 619 GLU B O 1
ATOM 11191 N N . LYS B 1 620 ? 20.547 -28.25 24.766 1 93.44 620 LYS B N 1
ATOM 11192 C CA . LYS B 1 620 ? 21.203 -28.453 26.062 1 93.44 620 LYS B CA 1
ATOM 11193 C C . LYS B 1 620 ? 20.25 -29.078 27.062 1 93.44 620 LYS B C 1
ATOM 11195 O O . LYS B 1 620 ? 20.656 -29.906 27.875 1 93.44 620 LYS B O 1
ATOM 11200 N N . ALA B 1 621 ? 19.016 -28.734 27.062 1 91.19 621 ALA B N 1
ATOM 11201 C CA . ALA B 1 621 ? 18.047 -29.188 28.047 1 91.19 621 ALA B CA 1
ATOM 11202 C C . ALA B 1 621 ? 17.469 -30.547 27.672 1 91.19 621 ALA B C 1
ATOM 11204 O O . ALA B 1 621 ? 16.703 -31.141 28.438 1 91.19 621 ALA B O 1
ATOM 11205 N N . SER B 1 622 ? 17.875 -31 26.5 1 90.38 622 SER B N 1
ATOM 11206 C CA . SER B 1 622 ? 17.312 -32.25 26.047 1 90.38 622 SER B CA 1
ATOM 11207 C C . SER B 1 622 ? 18.016 -33.438 26.703 1 90.38 622 SER B C 1
ATOM 11209 O O . SER B 1 622 ? 19.109 -33.312 27.25 1 90.38 622 SER B O 1
ATOM 11211 N N . GLY B 1 623 ? 17.438 -34.625 26.719 1 88.69 623 GLY B N 1
ATOM 11212 C CA . GLY B 1 623 ? 18.016 -35.812 27.281 1 88.69 623 GLY B CA 1
ATOM 11213 C C . GLY B 1 623 ? 19.219 -36.312 26.484 1 88.69 623 GLY B C 1
ATOM 11214 O O . GLY B 1 623 ? 20 -37.125 26.984 1 88.69 623 GLY B O 1
ATOM 11215 N N . ASP B 1 624 ? 19.422 -35.781 25.391 1 91.31 624 ASP B N 1
ATOM 11216 C CA . ASP B 1 624 ? 20.516 -36.219 24.516 1 91.31 624 ASP B CA 1
ATOM 11217 C C . ASP B 1 624 ? 21.812 -35.469 24.812 1 91.31 624 ASP B C 1
ATOM 11219 O O . ASP B 1 624 ? 22.875 -35.875 24.344 1 91.31 624 ASP B O 1
ATOM 11223 N N . PHE B 1 625 ? 21.656 -34.438 25.547 1 92.38 625 PHE B N 1
ATOM 11224 C CA . PHE B 1 625 ? 22.828 -33.656 25.891 1 92.38 625 PHE B CA 1
ATOM 11225 C C . PHE B 1 625 ? 23.688 -34.375 26.922 1 92.38 625 PHE B C 1
ATOM 11227 O O . PHE B 1 625 ? 23.172 -34.969 27.875 1 92.38 625 PHE B O 1
ATOM 11234 N N . LYS B 1 626 ? 25.016 -34.406 26.656 1 91.06 626 LYS B N 1
ATOM 11235 C CA . LYS B 1 626 ? 26 -34.938 27.578 1 91.06 626 LYS B CA 1
ATOM 11236 C C . LYS B 1 626 ? 27.016 -33.875 28 1 91.06 626 LYS B C 1
ATOM 11238 O O . LYS B 1 626 ? 27.406 -33.031 27.188 1 91.06 626 LYS B O 1
ATOM 11243 N N . SER B 1 627 ? 27.484 -33.969 29.156 1 90.56 627 SER B N 1
ATOM 11244 C CA . SER B 1 627 ? 28.359 -32.969 29.734 1 90.56 627 SER B CA 1
ATOM 11245 C C . SER B 1 627 ? 29.641 -32.812 28.906 1 90.56 627 SER B C 1
ATOM 11247 O O . SER B 1 627 ? 30.219 -31.734 28.844 1 90.56 627 SER B O 1
ATOM 11249 N N . GLU B 1 628 ? 30.031 -33.875 28.281 1 89.94 628 GLU B N 1
ATOM 11250 C CA . GLU B 1 628 ? 31.25 -33.844 27.5 1 89.94 628 GLU B CA 1
ATOM 11251 C C . GLU B 1 628 ? 31.094 -32.969 26.266 1 89.94 628 GLU B C 1
ATOM 11253 O O . GLU B 1 628 ? 32.094 -32.5 25.688 1 89.94 628 GLU B O 1
ATOM 11258 N N . MET B 1 629 ? 29.844 -32.625 26 1 91.06 629 MET B N 1
ATOM 11259 C CA . MET B 1 629 ? 29.562 -31.828 24.812 1 91.06 629 MET B CA 1
ATOM 11260 C C . MET B 1 629 ? 29.75 -30.344 25.109 1 91.06 629 MET B C 1
ATOM 11262 O O . MET B 1 629 ? 29.859 -29.531 24.188 1 91.06 629 MET B O 1
ATOM 11266 N N . ASN B 1 630 ? 29.781 -30.062 26.375 1 91.81 630 ASN B N 1
ATOM 11267 C CA . ASN B 1 630 ? 29.812 -28.656 26.781 1 91.81 630 ASN B CA 1
ATOM 11268 C C . ASN B 1 630 ? 31.188 -28.031 26.531 1 91.81 630 ASN B C 1
ATOM 11270 O O . ASN B 1 630 ? 31.875 -27.641 27.469 1 91.81 630 ASN B O 1
ATOM 11274 N N . LYS B 1 631 ? 31.609 -27.984 25.359 1 92.62 631 LYS B N 1
ATOM 11275 C CA . LYS B 1 631 ? 32.844 -27.375 24.859 1 92.62 631 LYS B CA 1
ATOM 11276 C C . LYS B 1 631 ? 32.625 -26.719 23.5 1 92.62 631 LYS B C 1
ATOM 11278 O O . LYS B 1 631 ? 31.625 -26.984 22.828 1 92.62 631 LYS B O 1
ATOM 11283 N N . PRO B 1 632 ? 33.5 -25.734 23.109 1 95 632 PRO B N 1
ATOM 11284 C CA . PRO B 1 632 ? 33.344 -25.125 21.781 1 95 632 PRO B CA 1
ATOM 11285 C C . PRO B 1 632 ? 33.344 -26.141 20.656 1 95 632 PRO B C 1
ATOM 11287 O O . PRO B 1 632 ? 34.188 -27.062 20.656 1 95 632 PRO B O 1
ATOM 11290 N N . PHE B 1 633 ? 32.5 -25.953 19.734 1 94.06 633 PHE B N 1
ATOM 11291 C CA . PHE B 1 633 ? 32.344 -26.859 18.609 1 94.06 633 PHE B CA 1
ATOM 11292 C C . PHE B 1 633 ? 33.594 -26.828 17.719 1 94.06 633 PHE B C 1
ATOM 11294 O O . PHE B 1 633 ? 34.156 -25.75 17.484 1 94.06 633 PHE B O 1
ATOM 11301 N N . GLU B 1 634 ? 34.031 -28 17.25 1 94.06 634 GLU B N 1
ATOM 11302 C CA . GLU B 1 634 ? 35.094 -28.156 16.297 1 94.06 634 GLU B CA 1
ATOM 11303 C C . GLU B 1 634 ? 34.688 -29.094 15.156 1 94.06 634 GLU B C 1
ATOM 11305 O O . GLU B 1 634 ? 34.188 -30.188 15.398 1 94.06 634 GLU B O 1
ATOM 11310 N N . THR B 1 635 ? 35 -28.734 13.984 1 93.88 635 THR B N 1
ATOM 11311 C CA . THR B 1 635 ? 34.594 -29.469 12.797 1 93.88 635 THR B CA 1
ATOM 11312 C C . THR B 1 635 ? 35.188 -30.891 12.812 1 93.88 635 THR B C 1
ATOM 11314 O O . THR B 1 635 ? 34.5 -31.844 12.398 1 93.88 635 THR B O 1
ATOM 11317 N N . LYS B 1 636 ? 36.375 -31.078 13.312 1 92.12 636 LYS B N 1
ATOM 11318 C CA . LYS B 1 636 ? 37.094 -32.344 13.281 1 92.12 636 LYS B CA 1
ATOM 11319 C C . LYS B 1 636 ? 36.406 -33.406 14.156 1 92.12 636 LYS B C 1
ATOM 11321 O O . LYS B 1 636 ? 36.656 -34.594 14.008 1 92.12 636 LYS B O 1
ATOM 11326 N N . GLU B 1 637 ? 35.594 -32.906 14.992 1 93 637 GLU B N 1
ATOM 11327 C CA . GLU B 1 637 ? 34.938 -33.812 15.93 1 93 637 GLU B CA 1
ATOM 11328 C C . GLU B 1 637 ? 33.719 -34.469 15.305 1 93 637 GLU B C 1
ATOM 11330 O O . GLU B 1 637 ? 33.188 -35.438 15.844 1 93 637 GLU B O 1
ATOM 11335 N N . ILE B 1 638 ? 33.312 -33.969 14.25 1 94.94 638 ILE B N 1
ATOM 11336 C CA . ILE B 1 638 ? 32.125 -34.469 13.562 1 94.94 638 ILE B CA 1
ATOM 11337 C C . ILE B 1 638 ? 32.531 -35.188 12.273 1 94.94 638 ILE B C 1
ATOM 11339 O O . ILE B 1 638 ? 32.875 -34.531 11.289 1 94.94 638 ILE B O 1
ATOM 11343 N N . LYS B 1 639 ? 32.406 -36.438 12.25 1 95 639 LYS B N 1
ATOM 11344 C CA . LYS B 1 639 ? 32.906 -37.25 11.164 1 95 639 LYS B CA 1
ATOM 11345 C C . LYS B 1 639 ? 32.344 -36.812 9.82 1 95 639 LYS B C 1
ATOM 11347 O O . LYS B 1 639 ? 33.094 -36.594 8.867 1 95 639 LYS B O 1
ATOM 11352 N N . ALA B 1 640 ? 31.062 -36.75 9.781 1 94.69 640 ALA B N 1
ATOM 11353 C CA . ALA B 1 640 ? 30.406 -36.406 8.531 1 94.69 640 ALA B CA 1
ATOM 11354 C C . ALA B 1 640 ? 30.891 -35.062 8.008 1 94.69 640 ALA B C 1
ATOM 11356 O O . ALA B 1 640 ? 31.062 -34.875 6.801 1 94.69 640 ALA B O 1
ATOM 11357 N N . LEU B 1 641 ? 31.031 -34.094 8.875 1 95.12 641 LEU B N 1
ATOM 11358 C CA . LEU B 1 641 ? 31.438 -32.75 8.492 1 95.12 641 LEU B CA 1
ATOM 11359 C C . LEU B 1 641 ? 32.906 -32.719 8.094 1 95.12 641 LEU B C 1
ATOM 11361 O O . LEU B 1 641 ? 33.281 -32.062 7.117 1 95.12 641 LEU B O 1
ATOM 11365 N N . GLU B 1 642 ? 33.75 -33.406 8.805 1 94.31 642 GLU B N 1
ATOM 11366 C CA . GLU B 1 642 ? 35.156 -33.5 8.477 1 94.31 642 GLU B CA 1
ATOM 11367 C C . GLU B 1 642 ? 35.375 -34.125 7.098 1 94.31 642 GLU B C 1
ATOM 11369 O O . GLU B 1 642 ? 36.156 -33.625 6.289 1 94.31 642 GLU B O 1
ATOM 11374 N N . ASP B 1 643 ? 34.688 -35.188 6.902 1 95.19 643 ASP B N 1
ATOM 11375 C CA . ASP B 1 643 ? 34.781 -35.875 5.613 1 95.19 643 ASP B CA 1
ATOM 11376 C C . ASP B 1 643 ? 34.344 -34.938 4.477 1 95.19 643 ASP B C 1
ATOM 11378 O O . ASP B 1 643 ? 35 -34.906 3.424 1 95.19 643 ASP B O 1
ATOM 11382 N N . PHE B 1 644 ? 33.281 -34.281 4.723 1 93.69 644 PHE B N 1
ATOM 11383 C CA . PHE B 1 644 ? 32.75 -33.375 3.713 1 93.69 644 PHE B CA 1
ATOM 11384 C C . PHE B 1 644 ? 33.75 -32.281 3.402 1 93.69 644 PHE B C 1
ATOM 11386 O O . PHE B 1 644 ? 34 -31.984 2.236 1 93.69 644 PHE B O 1
ATOM 11393 N N . VAL B 1 645 ? 34.25 -31.656 4.41 1 93.75 645 VAL B N 1
ATOM 11394 C CA . VAL B 1 645 ? 35.188 -30.547 4.25 1 93.75 645 VAL B CA 1
ATOM 11395 C C . VAL B 1 645 ? 36.438 -31.031 3.52 1 93.75 645 VAL B C 1
ATOM 11397 O O . VAL B 1 645 ? 36.938 -30.359 2.613 1 93.75 645 VAL B O 1
ATOM 11400 N N . ASN B 1 646 ? 36.938 -32.188 3.84 1 92.69 646 ASN B N 1
ATOM 11401 C CA . ASN B 1 646 ? 38.125 -32.719 3.221 1 92.69 646 ASN B CA 1
ATOM 11402 C C . ASN B 1 646 ? 37.875 -33.062 1.753 1 92.69 646 ASN B C 1
ATOM 11404 O O . ASN B 1 646 ? 38.781 -32.938 0.927 1 92.69 646 ASN B O 1
ATOM 11408 N N . ALA B 1 647 ? 36.719 -33.406 1.499 1 90.88 647 ALA B N 1
ATOM 11409 C CA . ALA B 1 647 ? 36.406 -33.875 0.152 1 90.88 647 ALA B CA 1
ATOM 11410 C C . ALA B 1 647 ? 36.094 -32.719 -0.775 1 90.88 647 ALA B C 1
ATOM 11412 O O . ALA B 1 647 ? 36.281 -32.812 -1.988 1 90.88 647 ALA B O 1
ATOM 11413 N N . ASN B 1 648 ? 35.656 -31.625 -0.25 1 88.5 648 ASN B N 1
ATOM 11414 C CA . ASN B 1 648 ? 35.031 -30.641 -1.122 1 88.5 648 ASN B CA 1
ATOM 11415 C C . ASN B 1 648 ? 35.781 -29.312 -1.1 1 88.5 648 ASN B C 1
ATOM 11417 O O . ASN B 1 648 ? 35.5 -28.422 -1.896 1 88.5 648 ASN B O 1
ATOM 11421 N N . PHE B 1 649 ? 36.75 -29.172 -0.195 1 91.19 649 PHE B N 1
ATOM 11422 C CA . PHE B 1 649 ? 37.5 -27.922 -0.101 1 91.19 649 PHE B CA 1
ATOM 11423 C C . PHE B 1 649 ? 39 -28.156 -0.203 1 91.19 649 PHE B C 1
ATOM 11425 O O . PHE B 1 649 ? 39.5 -29.141 0.329 1 91.19 649 PHE B O 1
ATOM 11432 N N . THR B 1 650 ? 39.625 -27.203 -0.891 1 89.94 650 THR B N 1
ATOM 11433 C CA . THR B 1 650 ? 41.062 -27.219 -0.933 1 89.94 650 THR B CA 1
ATOM 11434 C C . THR B 1 650 ? 41.656 -26.719 0.381 1 89.94 650 THR B C 1
ATOM 11436 O O . THR B 1 650 ? 40.938 -26.172 1.217 1 89.94 650 THR B O 1
ATOM 11439 N N . THR B 1 651 ? 42.938 -26.922 0.441 1 90.88 651 THR B N 1
ATOM 11440 C CA . THR B 1 651 ? 43.625 -26.469 1.648 1 90.88 651 THR B CA 1
ATOM 11441 C C . THR B 1 651 ? 43.469 -24.953 1.821 1 90.88 651 THR B C 1
ATOM 11443 O O . THR B 1 651 ? 43.25 -24.469 2.934 1 90.88 651 THR B O 1
ATOM 11446 N N . GLU B 1 652 ? 43.531 -24.266 0.809 1 89.25 652 GLU B N 1
ATOM 11447 C CA . GLU B 1 652 ? 43.375 -22.812 0.853 1 89.25 652 GLU B CA 1
ATOM 11448 C C . GLU B 1 652 ? 41.969 -22.406 1.208 1 89.25 652 GLU B C 1
ATOM 11450 O O . GLU B 1 652 ? 41.75 -21.469 1.979 1 89.25 652 GLU B O 1
ATOM 11455 N N . GLU B 1 653 ? 41 -23.094 0.73 1 89.5 653 GLU B N 1
ATOM 11456 C CA . GLU B 1 653 ? 39.594 -22.797 0.988 1 89.5 653 GLU B CA 1
ATOM 11457 C C . GLU B 1 653 ? 39.219 -23.094 2.438 1 89.5 653 GLU B C 1
ATOM 11459 O O . GLU B 1 653 ? 38.406 -22.406 3.029 1 89.5 653 GLU B O 1
ATOM 11464 N N . LYS B 1 654 ? 39.781 -24.141 2.908 1 91.44 654 LYS B N 1
ATOM 11465 C CA . LYS B 1 654 ? 39.5 -24.547 4.285 1 91.44 654 LYS B CA 1
ATOM 11466 C C . LYS B 1 654 ? 39.906 -23.438 5.262 1 91.44 654 LYS B C 1
ATOM 11468 O O . LYS B 1 654 ? 39.25 -23.25 6.293 1 91.44 654 LYS B O 1
ATOM 11473 N N . THR B 1 655 ? 40.844 -22.656 4.852 1 90.38 655 THR B N 1
ATOM 11474 C CA . THR B 1 655 ? 41.281 -21.578 5.73 1 90.38 655 THR B CA 1
ATOM 11475 C C . THR B 1 655 ? 40.281 -20.438 5.758 1 90.38 655 THR B C 1
ATOM 11477 O O . THR B 1 655 ? 40.281 -19.625 6.688 1 90.38 655 THR B O 1
ATOM 11480 N N . LYS B 1 656 ? 39.406 -20.391 4.844 1 89.62 656 LYS B N 1
ATOM 11481 C CA . LYS B 1 656 ? 38.438 -19.328 4.75 1 89.62 656 LYS B CA 1
ATOM 11482 C C . LYS B 1 656 ? 37.125 -19.719 5.441 1 89.62 656 LYS B C 1
ATOM 11484 O O . LYS B 1 656 ? 36.25 -18.875 5.676 1 89.62 656 LYS B O 1
ATOM 11489 N N . LEU B 1 657 ? 36.969 -21 5.766 1 93.25 657 LEU B N 1
ATOM 11490 C CA . LEU B 1 657 ? 35.812 -21.453 6.484 1 93.25 657 LEU B CA 1
ATOM 11491 C C . LEU B 1 657 ? 35.812 -20.953 7.926 1 93.25 657 LEU B C 1
ATOM 11493 O O . LEU B 1 657 ? 36.875 -20.906 8.562 1 93.25 657 LEU B O 1
ATOM 11497 N N . VAL B 1 658 ? 34.688 -20.453 8.336 1 91.94 658 VAL B N 1
ATOM 11498 C CA . VAL B 1 658 ? 34.531 -20.047 9.734 1 91.94 658 VAL B CA 1
ATOM 11499 C C . VAL B 1 658 ? 33.719 -21.078 10.484 1 91.94 658 VAL B C 1
ATOM 11501 O O . VAL B 1 658 ? 32.625 -21.453 10.031 1 91.94 658 VAL B O 1
ATOM 11504 N N . THR B 1 659 ? 34.156 -21.578 11.562 1 93.56 659 THR B N 1
ATOM 11505 C CA . THR B 1 659 ? 33.438 -22.562 12.375 1 93.56 659 THR B CA 1
ATOM 11506 C C . THR B 1 659 ? 32.875 -21.906 13.625 1 93.56 659 THR B C 1
ATOM 11508 O O . THR B 1 659 ? 33.594 -21.625 14.578 1 93.56 659 THR B O 1
ATOM 11511 N N . PRO B 1 660 ? 31.562 -21.719 13.656 1 95.56 660 PRO B N 1
ATOM 11512 C CA . PRO B 1 660 ? 31 -21.203 14.906 1 95.56 660 PRO B CA 1
ATOM 11513 C C . PRO B 1 660 ? 31.219 -22.156 16.078 1 95.56 660 PRO B C 1
ATOM 11515 O O . PRO B 1 660 ? 31.156 -23.375 15.922 1 95.56 660 PRO B O 1
ATOM 11518 N N . LYS B 1 661 ? 31.391 -21.594 17.219 1 96.56 661 LYS B N 1
ATOM 11519 C CA . LYS B 1 661 ? 31.703 -22.391 18.406 1 96.56 661 LYS B CA 1
ATOM 11520 C C . LYS B 1 661 ? 30.422 -22.719 19.188 1 96.56 661 LYS B C 1
ATOM 11522 O O . LYS B 1 661 ? 30.375 -23.719 19.906 1 96.56 661 LYS B O 1
ATOM 11527 N N . TYR B 1 662 ? 29.484 -21.797 19.125 1 96.81 662 TYR B N 1
ATOM 11528 C CA . TYR B 1 662 ? 28.266 -21.922 19.906 1 96.81 662 TYR B CA 1
ATOM 11529 C C . TYR B 1 662 ? 27.031 -21.656 19.062 1 96.81 662 TYR B C 1
ATOM 11531 O O . TYR B 1 662 ? 27.109 -20.906 18.078 1 96.81 662 TYR B O 1
ATOM 11539 N N . PHE B 1 663 ? 25.891 -22.281 19.391 1 97.12 663 PHE B N 1
ATOM 11540 C CA . PHE B 1 663 ? 24.641 -22.125 18.672 1 97.12 663 PHE B CA 1
ATOM 11541 C C . PHE B 1 663 ? 23.484 -21.844 19.625 1 97.12 663 PHE B C 1
ATOM 11543 O O . PHE B 1 663 ? 23.234 -22.609 20.547 1 97.12 663 PHE B O 1
ATOM 11550 N N . TYR B 1 664 ? 22.812 -20.719 19.375 1 97.69 664 TYR B N 1
ATOM 11551 C CA . TYR B 1 664 ? 21.656 -20.312 20.172 1 97.69 664 TYR B CA 1
ATOM 11552 C C . TYR B 1 664 ? 20.438 -20.109 19.281 1 97.69 664 TYR B C 1
ATOM 11554 O O . TYR B 1 664 ? 20.531 -19.5 18.219 1 97.69 664 TYR B O 1
ATOM 11562 N N . GLN B 1 665 ? 19.328 -20.672 19.609 1 98 665 GLN B N 1
ATOM 11563 C CA . GLN B 1 665 ? 18.031 -20.312 19.031 1 98 665 GLN B CA 1
ATOM 11564 C C . GLN B 1 665 ? 17.266 -19.375 19.953 1 98 665 GLN B C 1
ATOM 11566 O O . GLN B 1 665 ? 16.984 -19.719 21.109 1 98 665 GLN B O 1
ATOM 11571 N N . VAL B 1 666 ? 16.969 -18.203 19.484 1 98.5 666 VAL B N 1
ATOM 11572 C CA . VAL B 1 666 ? 16.203 -17.234 20.266 1 98.5 666 VAL B CA 1
ATOM 11573 C C . VAL B 1 666 ? 14.812 -17.062 19.656 1 98.5 666 VAL B C 1
ATOM 11575 O O . VAL B 1 666 ? 14.68 -16.781 18.469 1 98.5 666 VAL B O 1
ATOM 11578 N N . THR B 1 667 ? 13.789 -17.281 20.422 1 98.5 667 THR B N 1
ATOM 11579 C CA . THR B 1 667 ? 12.406 -17.047 20.016 1 98.5 667 THR B CA 1
ATOM 11580 C C . THR B 1 667 ? 11.898 -15.727 20.578 1 98.5 667 THR B C 1
ATOM 11582 O O . THR B 1 667 ? 11.938 -15.492 21.781 1 98.5 667 THR B O 1
ATOM 11585 N N . PHE B 1 668 ? 11.484 -14.859 19.703 1 98.69 668 PHE B N 1
ATOM 11586 C CA . PHE B 1 668 ? 10.914 -13.57 20.047 1 98.69 668 PHE B CA 1
ATOM 11587 C C . PHE B 1 668 ? 9.398 -13.594 19.906 1 98.69 668 PHE B C 1
ATOM 11589 O O . PHE B 1 668 ? 8.859 -14.195 18.984 1 98.69 668 PHE B O 1
ATOM 11596 N N . ASP B 1 669 ? 8.727 -13.023 20.812 1 98.25 669 ASP B N 1
ATOM 11597 C CA . ASP B 1 669 ? 7.273 -12.891 20.719 1 98.25 669 ASP B CA 1
ATOM 11598 C C . ASP B 1 669 ? 6.863 -11.422 20.641 1 98.25 669 ASP B C 1
ATOM 11600 O O . ASP B 1 669 ? 7.656 -10.531 20.938 1 98.25 669 ASP B O 1
ATOM 11604 N N . LYS B 1 670 ? 5.695 -11.18 20.172 1 97.69 670 LYS B N 1
ATOM 11605 C CA . LYS B 1 670 ? 5.188 -9.836 19.938 1 97.69 670 LYS B CA 1
ATOM 11606 C C . LYS B 1 670 ? 3.779 -9.672 20.5 1 97.69 670 LYS B C 1
ATOM 11608 O O . LYS B 1 670 ? 2.807 -9.594 19.75 1 97.69 670 LYS B O 1
ATOM 11613 N N . PRO B 1 671 ? 3.617 -9.445 21.812 1 97.56 671 PRO B N 1
ATOM 11614 C CA . PRO B 1 671 ? 2.305 -9.203 22.422 1 97.56 671 PRO B CA 1
ATOM 11615 C C . PRO B 1 671 ? 1.617 -7.957 21.859 1 97.56 671 PRO B C 1
ATOM 11617 O O . PRO B 1 671 ? 0.385 -7.891 21.828 1 97.56 671 PRO B O 1
ATOM 11620 N N . GLY B 1 672 ? 2.338 -6.977 21.516 1 97.5 672 GLY B N 1
ATOM 11621 C CA . GLY B 1 672 ? 1.763 -5.77 20.938 1 97.5 672 GLY B CA 1
ATOM 11622 C C . GLY B 1 672 ? 1.257 -5.969 19.516 1 97.5 672 GLY B C 1
ATOM 11623 O O . GLY B 1 672 ? 1.764 -6.824 18.781 1 97.5 672 GLY B O 1
ATOM 11624 N N . GLY B 1 673 ? 0.326 -5.141 19.125 1 97.44 673 GLY B N 1
ATOM 11625 C CA . GLY B 1 673 ? -0.298 -5.281 17.812 1 97.44 673 GLY B CA 1
ATOM 11626 C C . GLY B 1 673 ? 0.465 -4.578 16.703 1 97.44 673 GLY B C 1
ATOM 11627 O O . GLY B 1 673 ? 0.277 -4.879 15.531 1 97.44 673 GLY B O 1
ATOM 11628 N N . LEU B 1 674 ? 1.382 -3.672 17 1 98.44 674 LEU B N 1
ATOM 11629 C CA . LEU B 1 674 ? 2.125 -2.943 15.984 1 98.44 674 LEU B CA 1
ATOM 11630 C C . LEU B 1 674 ? 3.229 -3.812 15.391 1 98.44 674 LEU B C 1
ATOM 11632 O O . LEU B 1 674 ? 3.852 -4.605 16.109 1 98.44 674 LEU B O 1
ATOM 11636 N N . VAL B 1 675 ? 3.49 -3.688 14.102 1 98.06 675 VAL B N 1
ATOM 11637 C CA . VAL B 1 675 ? 4.656 -4.266 13.445 1 98.06 675 VAL B CA 1
ATOM 11638 C C . VAL B 1 675 ? 5.84 -3.303 13.547 1 98.06 675 VAL B C 1
ATOM 11640 O O . VAL B 1 675 ? 5.695 -2.105 13.297 1 98.06 675 VAL B O 1
ATOM 11643 N N . MET B 1 676 ? 6.965 -3.764 13.953 1 98.56 676 MET B N 1
ATOM 11644 C CA . MET B 1 676 ? 8.211 -3.004 14.055 1 98.56 676 MET B CA 1
ATOM 11645 C C . MET B 1 676 ? 9.414 -3.883 13.719 1 98.56 676 MET B C 1
ATOM 11647 O O . MET B 1 676 ? 9.328 -5.109 13.797 1 98.56 676 MET B O 1
ATOM 11651 N N . PRO B 1 677 ? 10.516 -3.279 13.266 1 98.19 677 PRO B N 1
ATOM 11652 C CA . PRO B 1 677 ? 11.742 -4.07 13.156 1 98.19 677 PRO B CA 1
ATOM 11653 C C . PRO B 1 677 ? 12.156 -4.703 14.484 1 98.19 677 PRO B C 1
ATOM 11655 O O . PRO B 1 677 ? 11.805 -4.191 15.555 1 98.19 677 PRO B O 1
ATOM 11658 N N . LEU B 1 678 ? 12.781 -5.77 14.398 1 98.56 678 LEU B N 1
ATOM 11659 C CA . LEU B 1 678 ? 13.336 -6.438 15.57 1 98.56 678 LEU B CA 1
ATOM 11660 C C . LEU B 1 678 ? 14.797 -6.051 15.766 1 98.56 678 LEU B C 1
ATOM 11662 O O . LEU B 1 678 ? 15.664 -6.438 14.977 1 98.56 678 LEU B O 1
ATOM 11666 N N . LEU B 1 679 ? 15.07 -5.273 16.797 1 98.69 679 LEU B N 1
ATOM 11667 C CA . LEU B 1 679 ? 16.406 -4.805 17.141 1 98.69 679 LEU B CA 1
ATOM 11668 C C . LEU B 1 679 ? 16.984 -5.605 18.312 1 98.69 679 LEU B C 1
ATOM 11670 O O . LEU B 1 679 ? 16.422 -5.586 19.406 1 98.69 679 LEU B O 1
ATOM 11674 N N . VAL B 1 680 ? 18.109 -6.238 18.078 1 98.62 680 VAL B N 1
ATOM 11675 C CA . VAL B 1 680 ? 18.641 -7.148 19.094 1 98.62 680 VAL B CA 1
ATOM 11676 C C . VAL B 1 680 ? 20.109 -6.812 19.375 1 98.62 680 VAL B C 1
ATOM 11678 O O . VAL B 1 680 ? 20.906 -6.68 18.438 1 98.62 680 VAL B O 1
ATOM 11681 N N . GLU B 1 681 ? 20.453 -6.648 20.609 1 98.62 681 GLU B N 1
ATOM 11682 C CA . GLU B 1 681 ? 21.844 -6.504 21.062 1 98.62 681 GLU B CA 1
ATOM 11683 C C . GLU B 1 681 ? 22.297 -7.738 21.828 1 98.62 681 GLU B C 1
ATOM 11685 O O . GLU B 1 681 ? 21.656 -8.164 22.781 1 98.62 681 GLU B O 1
ATOM 11690 N N . ILE B 1 682 ? 23.391 -8.297 21.406 1 98.62 682 ILE B N 1
ATOM 11691 C CA . ILE B 1 682 ? 24 -9.445 22.078 1 98.62 682 ILE B CA 1
ATOM 11692 C C . ILE B 1 682 ? 25.281 -9.008 22.797 1 98.62 682 ILE B C 1
ATOM 11694 O O . ILE B 1 682 ? 26.156 -8.367 22.188 1 98.62 682 ILE B O 1
ATOM 11698 N N . THR B 1 683 ? 25.359 -9.305 24.047 1 98.38 683 THR B N 1
ATOM 11699 C CA . THR B 1 683 ? 26.578 -9.109 24.828 1 98.38 683 THR B CA 1
ATOM 11700 C C . THR B 1 683 ? 27.234 -10.453 25.156 1 98.38 683 THR B C 1
ATOM 11702 O O . THR B 1 683 ? 26.594 -11.352 25.688 1 98.38 683 THR B O 1
ATOM 11705 N N . TYR B 1 684 ? 28.516 -10.516 24.844 1 98 684 TYR B N 1
ATOM 11706 C CA . TYR B 1 684 ? 29.25 -11.75 25.062 1 98 684 TYR B CA 1
ATOM 11707 C C . TYR B 1 684 ? 29.922 -11.742 26.438 1 98 684 TYR B C 1
ATOM 11709 O O . TYR B 1 684 ? 29.984 -10.703 27.094 1 98 684 TYR B O 1
ATOM 11717 N N . GLU B 1 685 ? 30.469 -12.867 26.812 1 96.88 685 GLU B N 1
ATOM 11718 C CA . GLU B 1 685 ? 31.094 -13.023 28.125 1 96.88 685 GLU B CA 1
ATOM 11719 C C . GLU B 1 685 ? 32.312 -12.102 28.281 1 96.88 685 GLU B C 1
ATOM 11721 O O . GLU B 1 685 ? 32.594 -11.641 29.391 1 96.88 685 GLU B O 1
ATOM 11726 N N . ASP B 1 686 ? 32.969 -11.812 27.188 1 97.06 686 ASP B N 1
ATOM 11727 C CA . ASP B 1 686 ? 34.156 -10.961 27.266 1 97.06 686 ASP B CA 1
ATOM 11728 C C . ASP B 1 686 ? 33.781 -9.484 27.234 1 97.06 686 ASP B C 1
ATOM 11730 O O . ASP B 1 686 ? 34.656 -8.617 27.188 1 97.06 686 ASP B O 1
ATOM 11734 N N . GLY B 1 687 ? 32.469 -9.195 27 1 96.75 687 GLY B N 1
ATOM 11735 C CA . GLY B 1 687 ? 32 -7.828 27.078 1 96.75 687 GLY B CA 1
ATOM 11736 C C . GLY B 1 687 ? 31.766 -7.195 25.719 1 96.75 687 GLY B C 1
ATOM 11737 O O . GLY B 1 687 ? 31.109 -6.156 25.625 1 96.75 687 GLY B O 1
ATOM 11738 N N . THR B 1 688 ? 32.281 -7.777 24.719 1 97.75 688 THR B N 1
ATOM 11739 C CA . THR B 1 688 ? 32.062 -7.23 23.391 1 97.75 688 THR B CA 1
ATOM 11740 C C . THR B 1 688 ? 30.578 -7.363 23.016 1 97.75 688 THR B C 1
ATOM 11742 O O . THR B 1 688 ? 29.891 -8.258 23.5 1 97.75 688 THR B O 1
ATOM 11745 N N . MET B 1 689 ? 30.109 -6.422 22.203 1 97.69 689 MET B N 1
ATOM 11746 C CA . MET B 1 689 ? 28.688 -6.383 21.844 1 97.69 689 MET B CA 1
ATOM 11747 C C . MET B 1 689 ? 28.516 -6.484 20.328 1 97.69 689 MET B C 1
ATOM 11749 O O . MET B 1 689 ? 29.406 -6.098 19.578 1 97.69 689 MET B O 1
ATOM 11753 N N . GLU B 1 690 ? 27.438 -7.055 19.938 1 97.44 690 GLU B N 1
ATOM 11754 C CA . GLU B 1 690 ? 27.031 -7.145 18.531 1 97.44 690 GLU B CA 1
ATOM 11755 C C . GLU B 1 690 ? 25.562 -6.777 18.375 1 97.44 690 GLU B C 1
ATOM 11757 O O . GLU B 1 690 ? 24.703 -7.246 19.125 1 97.44 690 GLU B O 1
ATOM 11762 N N . ASN B 1 691 ? 25.281 -5.852 17.422 1 97.81 691 ASN B N 1
ATOM 11763 C CA . ASN B 1 691 ? 23.922 -5.414 17.156 1 97.81 691 ASN B CA 1
ATOM 11764 C C . ASN B 1 691 ? 23.359 -6.039 15.883 1 97.81 691 ASN B C 1
ATOM 11766 O O . ASN B 1 691 ? 24.062 -6.137 14.875 1 97.81 691 ASN B O 1
ATOM 11770 N N . HIS B 1 692 ? 22.172 -6.551 15.969 1 97.44 692 HIS B N 1
ATOM 11771 C CA . HIS B 1 692 ? 21.438 -7.113 14.836 1 97.44 692 HIS B CA 1
ATOM 11772 C C . HIS B 1 692 ? 20.141 -6.363 14.594 1 97.44 692 HIS B C 1
ATOM 11774 O O . HIS B 1 692 ? 19.375 -6.102 15.531 1 97.44 692 HIS B O 1
ATOM 11780 N N . LYS B 1 693 ? 19.891 -5.984 13.383 1 97.31 693 LYS B N 1
ATOM 11781 C CA . LYS B 1 693 ? 18.641 -5.352 12.977 1 97.31 693 LYS B CA 1
ATOM 11782 C C . LYS B 1 693 ? 17.891 -6.211 11.961 1 97.31 693 LYS B C 1
ATOM 11784 O O . LYS B 1 693 ? 18.359 -6.398 10.836 1 97.31 693 LYS B O 1
ATOM 11789 N N . PHE B 1 694 ? 16.812 -6.762 12.352 1 98 694 PHE B N 1
ATOM 11790 C CA . PHE B 1 694 ? 15.922 -7.496 11.461 1 98 694 PHE B CA 1
ATOM 11791 C C . PHE B 1 694 ? 14.797 -6.602 10.953 1 98 694 PHE B C 1
ATOM 11793 O O . PHE B 1 694 ? 14.156 -5.902 11.742 1 98 694 PHE B O 1
ATOM 11800 N N . PRO B 1 695 ? 14.531 -6.555 9.641 1 96.94 695 PRO B N 1
ATOM 11801 C CA . PRO B 1 695 ? 13.461 -5.715 9.109 1 96.94 695 PRO B CA 1
ATOM 11802 C C . PRO B 1 695 ? 12.078 -6.125 9.617 1 96.94 695 PRO B C 1
ATOM 11804 O O . PRO B 1 695 ? 11.914 -7.242 10.117 1 96.94 695 PRO B O 1
ATOM 11807 N N . ALA B 1 696 ? 11.141 -5.223 9.492 1 97.5 696 ALA B N 1
ATOM 11808 C CA . ALA B 1 696 ? 9.773 -5.465 9.953 1 97.5 696 ALA B CA 1
ATOM 11809 C C . ALA B 1 696 ? 9.188 -6.711 9.297 1 97.5 696 ALA B C 1
ATOM 11811 O O . ALA B 1 696 ? 8.359 -7.398 9.891 1 97.5 696 ALA B O 1
ATOM 11812 N N . GLN B 1 697 ? 9.656 -7.07 8.148 1 96.56 697 GLN B N 1
ATOM 11813 C CA . GLN B 1 697 ? 9.148 -8.18 7.348 1 96.56 697 GLN B CA 1
ATOM 11814 C C . GLN B 1 697 ? 9.43 -9.523 8.016 1 96.56 697 GLN B C 1
ATOM 11816 O O . GLN B 1 697 ? 8.906 -10.555 7.598 1 96.56 697 GLN B O 1
ATOM 11821 N N . ILE B 1 698 ? 10.172 -9.531 9.094 1 97.19 698 ILE B N 1
ATOM 11822 C CA . ILE B 1 698 ? 10.414 -10.758 9.852 1 97.19 698 ILE B CA 1
ATOM 11823 C C . ILE B 1 698 ? 9.086 -11.297 10.375 1 97.19 698 ILE B C 1
ATOM 11825 O O . ILE B 1 698 ? 8.961 -12.492 10.656 1 97.19 698 ILE B O 1
ATOM 11829 N N . TRP B 1 699 ? 8.086 -10.422 10.461 1 97 699 TRP B N 1
ATOM 11830 C CA . TRP B 1 699 ? 6.785 -10.781 11.016 1 97 699 TRP B CA 1
ATOM 11831 C C . TRP B 1 699 ? 5.801 -11.148 9.914 1 97 699 TRP B C 1
ATOM 11833 O O . TRP B 1 699 ? 4.617 -11.375 10.18 1 97 699 TRP B O 1
ATOM 11843 N N . LEU B 1 700 ? 6.184 -11.266 8.656 1 94.38 700 LEU B N 1
ATOM 11844 C CA . LEU B 1 700 ? 5.324 -11.43 7.488 1 94.38 700 LEU B CA 1
ATOM 11845 C C . LEU B 1 700 ? 4.504 -12.711 7.594 1 94.38 700 LEU B C 1
ATOM 11847 O O . LEU B 1 700 ? 3.305 -12.711 7.309 1 94.38 700 LEU B O 1
ATOM 11851 N N . LYS B 1 701 ? 5.148 -13.789 8.031 1 91.62 701 LYS B N 1
ATOM 11852 C CA . LYS B 1 701 ? 4.504 -15.102 7.992 1 91.62 701 LYS B CA 1
ATOM 11853 C C . LYS B 1 701 ? 3.844 -15.43 9.328 1 91.62 701 LYS B C 1
ATOM 11855 O O . LYS B 1 701 ? 2.947 -16.281 9.391 1 91.62 701 LYS B O 1
ATOM 11860 N N . ASN B 1 702 ? 4.344 -14.852 10.391 1 94.12 702 ASN B N 1
ATOM 11861 C CA . ASN B 1 702 ? 3.822 -15.023 11.742 1 94.12 702 ASN B CA 1
ATOM 11862 C C . ASN B 1 702 ? 3.947 -13.734 12.547 1 94.12 702 ASN B C 1
ATOM 11864 O O . ASN B 1 702 ? 5.035 -13.383 13.008 1 94.12 702 ASN B O 1
ATOM 11868 N N . ASP B 1 703 ? 2.844 -13.141 12.805 1 95.19 703 ASP B N 1
ATOM 11869 C CA . ASP B 1 703 ? 2.824 -11.836 13.461 1 95.19 703 ASP B CA 1
ATOM 11870 C C . ASP B 1 703 ? 2.984 -11.984 14.977 1 95.19 703 ASP B C 1
ATOM 11872 O O . ASP B 1 703 ? 3.113 -10.984 15.688 1 95.19 703 ASP B O 1
ATOM 11876 N N . LYS B 1 704 ? 3.039 -13.164 15.516 1 96.38 704 LYS B N 1
ATOM 11877 C CA . LYS B 1 704 ? 3.012 -13.352 16.969 1 96.38 704 LYS B CA 1
ATOM 11878 C C . LYS B 1 704 ? 4.379 -13.781 17.484 1 96.38 704 LYS B C 1
ATOM 11880 O O . LYS B 1 704 ? 4.746 -13.453 18.625 1 96.38 704 LYS B O 1
ATOM 11885 N N . GLU B 1 705 ? 5.062 -14.539 16.625 1 97 705 GLU B N 1
ATOM 11886 C CA . GLU B 1 705 ? 6.324 -15.102 17.109 1 97 705 GLU B CA 1
ATOM 11887 C C . GLU B 1 705 ? 7.273 -15.391 15.953 1 97 705 GLU B C 1
ATOM 11889 O O . GLU B 1 705 ? 6.844 -15.797 14.875 1 97 705 GLU B O 1
ATOM 11894 N N . VAL B 1 706 ? 8.594 -15.172 16.188 1 97.94 706 VAL B N 1
ATOM 11895 C CA . VAL B 1 706 ? 9.633 -15.531 15.234 1 97.94 706 VAL B CA 1
ATOM 11896 C C . VAL B 1 706 ? 10.859 -16.062 15.969 1 97.94 706 VAL B C 1
ATOM 11898 O O . VAL B 1 706 ? 11.062 -15.766 17.141 1 97.94 706 VAL B O 1
ATOM 11901 N N . SER B 1 707 ? 11.609 -16.891 15.344 1 98.06 707 SER B N 1
ATOM 11902 C CA . SER B 1 707 ? 12.852 -17.406 15.906 1 98.06 707 SER B CA 1
ATOM 11903 C C . SER B 1 707 ? 14.039 -17.125 15 1 98.06 707 SER B C 1
ATOM 11905 O O . SER B 1 707 ? 13.891 -17.047 13.781 1 98.06 707 SER B O 1
ATOM 11907 N N . ARG B 1 708 ? 15.125 -16.922 15.602 1 97.88 708 ARG B N 1
ATOM 11908 C CA . ARG B 1 708 ? 16.391 -16.766 14.891 1 97.88 708 ARG B CA 1
ATOM 11909 C C . ARG B 1 708 ? 17.5 -17.578 15.539 1 97.88 708 ARG B C 1
ATOM 11911 O O . ARG B 1 708 ? 17.484 -17.812 16.75 1 97.88 708 ARG B O 1
ATOM 11918 N N . ILE B 1 709 ? 18.469 -18.031 14.734 1 97.25 709 ILE B N 1
ATOM 11919 C CA . ILE B 1 709 ? 19.641 -18.75 15.219 1 97.25 709 ILE B CA 1
ATOM 11920 C C . ILE B 1 709 ? 20.844 -17.828 15.25 1 97.25 709 ILE B C 1
ATOM 11922 O O . ILE B 1 709 ? 21.141 -17.156 14.258 1 97.25 709 ILE B O 1
ATOM 11926 N N . PHE B 1 710 ? 21.484 -17.766 16.344 1 97.56 710 PHE B N 1
ATOM 11927 C CA . PHE B 1 710 ? 22.75 -17.062 16.484 1 97.56 710 PHE B CA 1
ATOM 11928 C C . PHE B 1 710 ? 23.906 -18.062 16.656 1 97.56 710 PHE B C 1
ATOM 11930 O O . PHE B 1 710 ? 24.078 -18.625 17.734 1 97.56 710 PHE B O 1
ATOM 11937 N N . ALA B 1 711 ? 24.641 -18.281 15.562 1 96.62 711 ALA B N 1
ATOM 11938 C CA . ALA B 1 711 ? 25.875 -19.062 15.594 1 96.62 711 ALA B CA 1
ATOM 11939 C C . ALA B 1 711 ? 27.078 -18.156 15.891 1 96.62 711 ALA B C 1
ATOM 11941 O O . ALA B 1 711 ? 27.469 -17.344 15.055 1 96.62 711 ALA B O 1
ATOM 11942 N N . THR B 1 712 ? 27.703 -18.297 17.078 1 97 712 THR B N 1
ATOM 11943 C CA . THR B 1 712 ? 28.641 -17.281 17.562 1 97 712 THR B CA 1
ATOM 11944 C C . THR B 1 712 ? 30 -17.891 17.859 1 97 712 THR B C 1
ATOM 11946 O O . THR B 1 712 ? 30.125 -19.109 17.969 1 97 712 THR B O 1
ATOM 11949 N N . GLN B 1 713 ? 31.031 -17.031 17.938 1 96.19 713 GLN B N 1
ATOM 11950 C CA . GLN B 1 713 ? 32.375 -17.422 18.297 1 96.19 713 GLN B CA 1
ATOM 11951 C C . GLN B 1 713 ? 32.562 -17.391 19.812 1 96.19 713 GLN B C 1
ATOM 11953 O O . GLN B 1 713 ? 33.5 -18.016 20.344 1 96.19 713 GLN B O 1
ATOM 11958 N N . LYS B 1 714 ? 31.688 -16.672 20.406 1 96.69 714 LYS B N 1
ATOM 11959 C CA . LYS B 1 714 ? 31.797 -16.469 21.844 1 96.69 714 LYS B CA 1
ATOM 11960 C C . LYS B 1 714 ? 30.484 -16.828 22.547 1 96.69 714 LYS B C 1
ATOM 11962 O O . LYS B 1 714 ? 29.422 -16.891 21.922 1 96.69 714 LYS B O 1
ATOM 11967 N N . ILE B 1 715 ? 30.625 -17.062 23.875 1 96.88 715 ILE B N 1
ATOM 11968 C CA . ILE B 1 715 ? 29.453 -17.375 24.688 1 96.88 715 ILE B CA 1
ATOM 11969 C C . ILE B 1 715 ? 28.625 -16.125 24.906 1 96.88 715 ILE B C 1
ATOM 11971 O O . ILE B 1 715 ? 29.156 -15.07 25.25 1 96.88 715 ILE B O 1
ATOM 11975 N N . ILE B 1 716 ? 27.328 -16.281 24.672 1 98 716 ILE B N 1
ATOM 11976 C CA . ILE B 1 716 ? 26.422 -15.156 24.891 1 98 716 ILE B CA 1
ATOM 11977 C C . ILE B 1 716 ? 26.125 -15.023 26.375 1 98 716 ILE B C 1
ATOM 11979 O O . ILE B 1 716 ? 25.703 -15.984 27.031 1 98 716 ILE B O 1
ATOM 11983 N N . LYS B 1 717 ? 26.328 -13.82 26.891 1 97.56 717 LYS B N 1
ATOM 11984 C CA . LYS B 1 717 ? 26.031 -13.516 28.281 1 97.56 717 LYS B CA 1
ATOM 11985 C C . LYS B 1 717 ? 24.641 -12.898 28.422 1 97.56 717 LYS B C 1
ATOM 11987 O O . LYS B 1 717 ? 23.922 -13.195 29.391 1 97.56 717 LYS B O 1
ATOM 11992 N N . LYS B 1 718 ? 24.312 -12.016 27.469 1 97.88 718 LYS B N 1
ATOM 11993 C CA . LYS B 1 718 ? 23.062 -11.25 27.547 1 97.88 718 LYS B CA 1
ATOM 11994 C C . LYS B 1 718 ? 22.531 -10.922 26.172 1 97.88 718 LYS B C 1
ATOM 11996 O O . LYS B 1 718 ? 23.297 -10.742 25.219 1 97.88 718 LYS B O 1
ATOM 12001 N N . ILE B 1 719 ? 21.219 -10.945 26.047 1 98.62 719 ILE B N 1
ATOM 12002 C CA . ILE B 1 719 ? 20.516 -10.477 24.859 1 98.62 719 ILE B CA 1
ATOM 12003 C C . ILE B 1 719 ? 19.5 -9.406 25.25 1 98.62 719 ILE B C 1
ATOM 12005 O O . ILE B 1 719 ? 18.781 -9.555 26.25 1 98.62 719 ILE B O 1
ATOM 12009 N N . LYS B 1 720 ? 19.422 -8.312 24.516 1 98.44 720 LYS B N 1
ATOM 12010 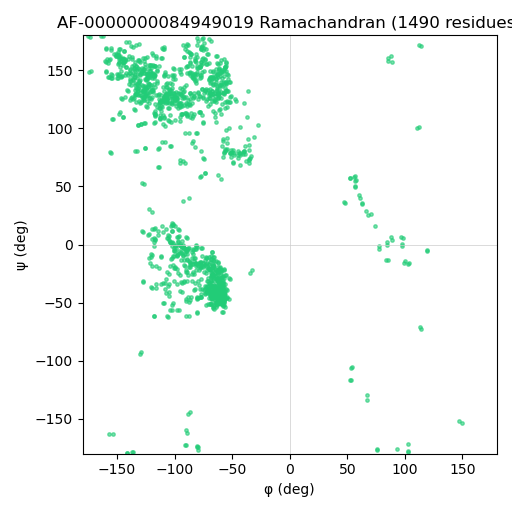C CA . LYS B 1 720 ? 18.453 -7.242 24.766 1 98.44 720 LYS B CA 1
ATOM 12011 C C . LYS B 1 720 ? 17.75 -6.824 23.484 1 98.44 720 LYS B C 1
ATOM 12013 O O . LYS B 1 720 ? 18.406 -6.66 22.438 1 98.44 720 LYS B O 1
ATOM 12018 N N . VAL B 1 721 ? 16.453 -6.715 23.609 1 98.56 721 VAL B N 1
ATOM 12019 C CA . VAL B 1 721 ? 15.656 -6.199 22.5 1 98.56 721 VAL B CA 1
ATOM 12020 C C . VAL B 1 721 ? 15.492 -4.688 22.641 1 98.56 721 VAL B C 1
ATOM 12022 O O . VAL B 1 721 ? 15.141 -4.191 23.703 1 98.56 721 VAL B O 1
ATOM 12025 N N . ASP B 1 722 ? 15.82 -3.936 21.609 1 98.31 722 ASP B N 1
ATOM 12026 C CA . ASP B 1 722 ? 15.641 -2.49 21.484 1 98.31 722 ASP B CA 1
ATOM 12027 C C . ASP B 1 722 ? 16.344 -1.759 22.641 1 98.31 722 ASP B C 1
ATOM 12029 O O . ASP B 1 722 ? 15.711 -0.979 23.359 1 98.31 722 ASP B O 1
ATOM 12033 N N . PRO B 1 723 ? 17.625 -1.957 22.75 1 97.44 723 PRO B N 1
ATOM 12034 C CA . PRO B 1 723 ? 18.344 -1.37 23.875 1 97.44 723 PRO B CA 1
ATOM 12035 C C . PRO B 1 723 ? 18.312 0.156 23.875 1 97.44 723 PRO B C 1
ATOM 12037 O O . PRO B 1 723 ? 18.438 0.786 24.922 1 97.44 723 PRO B O 1
ATOM 12040 N N . LYS B 1 724 ? 18.109 0.749 22.734 1 97.31 724 LYS B N 1
ATOM 12041 C CA . LYS B 1 724 ? 18.109 2.205 22.641 1 97.31 724 LYS B CA 1
ATOM 12042 C C . LYS B 1 724 ? 16.688 2.766 22.688 1 97.31 724 LYS B C 1
ATOM 12044 O O . LYS B 1 724 ? 16.484 3.973 22.547 1 97.31 724 LYS B O 1
ATOM 12049 N N . GLU B 1 725 ? 15.664 1.921 22.859 1 97.62 725 GLU B N 1
ATOM 12050 C CA . GLU B 1 725 ? 14.258 2.305 22.984 1 97.62 725 GLU B CA 1
ATOM 12051 C C . GLU B 1 725 ? 13.797 3.127 21.781 1 97.62 725 GLU B C 1
ATOM 12053 O O . GLU B 1 725 ? 13.219 4.203 21.953 1 97.62 725 GLU B O 1
ATOM 12058 N N . GLU B 1 726 ? 13.984 2.582 20.656 1 97.75 726 GLU B N 1
ATOM 12059 C CA . GLU B 1 726 ? 13.758 3.271 19.391 1 97.75 726 GLU B CA 1
ATOM 12060 C C . GLU B 1 726 ? 12.391 2.906 18.797 1 97.75 726 GLU B C 1
ATOM 12062 O O . GLU B 1 726 ? 12 3.432 17.766 1 97.75 726 GLU B O 1
ATOM 12067 N N . THR B 1 727 ? 11.555 2 19.484 1 98.44 727 THR B N 1
ATOM 12068 C CA . THR B 1 727 ? 10.367 1.484 18.797 1 98.44 727 THR B CA 1
ATOM 12069 C C . THR B 1 727 ? 9.125 1.675 19.656 1 98.44 727 THR B C 1
ATOM 12071 O O . THR B 1 727 ? 8.078 1.081 19.391 1 98.44 727 THR B O 1
ATOM 12074 N N . ALA B 1 728 ? 9.203 2.482 20.766 1 98.56 728 ALA B N 1
ATOM 12075 C CA . ALA B 1 728 ? 8.086 2.785 21.656 1 98.56 728 ALA B CA 1
ATOM 12076 C C . ALA B 1 728 ? 7.52 1.512 22.281 1 98.56 728 ALA B C 1
ATOM 12078 O O . ALA B 1 728 ? 6.305 1.308 22.297 1 98.56 728 ALA B O 1
ATOM 12079 N N . ASP B 1 729 ? 8.383 0.641 22.688 1 98.56 729 ASP B N 1
ATOM 12080 C CA . ASP B 1 729 ? 7.973 -0.576 23.375 1 98.56 729 ASP B CA 1
ATOM 12081 C C . ASP B 1 729 ? 7.383 -0.255 24.75 1 98.56 729 ASP B C 1
ATOM 12083 O O . ASP B 1 729 ? 8.055 0.337 25.594 1 98.56 729 ASP B O 1
ATOM 12087 N N . ILE B 1 730 ? 6.172 -0.672 25.016 1 98.06 730 ILE B N 1
ATOM 12088 C CA . ILE B 1 730 ? 5.465 -0.19 26.188 1 98.06 730 ILE B CA 1
ATOM 12089 C C . ILE B 1 730 ? 5.828 -1.057 27.391 1 98.06 730 ILE B C 1
ATOM 12091 O O . ILE B 1 730 ? 5.535 -0.693 28.547 1 98.06 730 ILE B O 1
ATOM 12095 N N . ASP B 1 731 ? 6.418 -2.223 27.156 1 97.19 731 ASP B N 1
ATOM 12096 C CA . ASP B 1 731 ? 6.812 -3.139 28.234 1 97.19 731 ASP B CA 1
ATOM 12097 C C . ASP B 1 731 ? 8.25 -3.623 28.031 1 97.19 731 ASP B C 1
ATOM 12099 O O . ASP B 1 731 ? 8.484 -4.613 27.344 1 97.19 731 ASP B O 1
ATOM 12103 N N . VAL B 1 732 ? 9.18 -3.104 28.734 1 96.31 732 VAL B N 1
ATOM 12104 C CA . VAL B 1 732 ? 10.586 -3.42 28.547 1 96.31 732 VAL B CA 1
ATOM 12105 C C . VAL B 1 732 ? 10.992 -4.574 29.453 1 96.31 732 VAL B C 1
ATOM 12107 O O . VAL B 1 732 ? 12.125 -5.059 29.391 1 96.31 732 VAL B O 1
ATOM 12110 N N . SER B 1 733 ? 10.102 -5.078 30.297 1 95.75 733 SER B N 1
ATOM 12111 C CA . SER B 1 733 ? 10.43 -6.148 31.234 1 95.75 733 SER B CA 1
ATOM 12112 C C . SER B 1 733 ? 10.703 -7.457 30.5 1 95.75 733 SER B C 1
ATOM 12114 O O . SER B 1 733 ? 11.391 -8.336 31.031 1 95.75 733 SER B O 1
ATOM 12116 N N . ASN B 1 734 ? 10.18 -7.629 29.328 1 97.38 734 ASN B N 1
ATOM 12117 C CA . ASN B 1 734 ? 10.391 -8.859 28.578 1 97.38 734 ASN B CA 1
ATOM 12118 C C . ASN B 1 734 ? 11.445 -8.68 27.484 1 97.38 734 ASN B C 1
ATOM 12120 O O . ASN B 1 734 ? 11.578 -9.523 26.609 1 97.38 734 ASN B O 1
ATOM 12124 N N . ASN B 1 735 ? 12.234 -7.629 27.562 1 98.12 735 ASN B N 1
ATOM 12125 C CA . ASN B 1 735 ? 13.18 -7.301 26.5 1 98.12 735 ASN B CA 1
ATOM 12126 C C . ASN B 1 735 ? 14.547 -7.922 26.75 1 98.12 735 ASN B C 1
ATOM 12128 O O . ASN B 1 735 ? 15.453 -7.797 25.938 1 98.12 735 ASN B O 1
ATOM 12132 N N . SER B 1 736 ? 14.719 -8.609 27.891 1 97.69 736 SER B N 1
ATOM 12133 C CA . SER B 1 736 ? 16.078 -9.023 28.234 1 97.69 736 SER B CA 1
ATOM 12134 C C . SER B 1 736 ? 16.125 -10.516 28.547 1 97.69 736 SER B C 1
ATOM 12136 O O . SER B 1 736 ? 15.18 -11.078 29.109 1 97.69 736 SER B O 1
ATOM 12138 N N . TRP B 1 737 ? 17.219 -11.141 28.281 1 97.19 737 TRP B N 1
ATOM 12139 C CA . TRP B 1 737 ? 17.609 -12.477 28.719 1 97.19 737 TRP B CA 1
ATOM 12140 C C . TRP B 1 737 ? 19.047 -12.484 29.234 1 97.19 737 TRP B C 1
ATOM 12142 O O . TRP B 1 737 ? 19.969 -12.047 28.531 1 97.19 737 TRP B O 1
ATOM 12152 N N . PRO B 1 738 ? 19.391 -13.062 30.359 1 95.12 738 PRO B N 1
ATOM 12153 C CA . PRO B 1 738 ? 18.344 -13.547 31.266 1 95.12 738 PRO B CA 1
ATOM 12154 C C . PRO B 1 738 ? 17.422 -12.43 31.75 1 95.12 738 PRO B C 1
ATOM 12156 O O . PRO B 1 738 ? 17.75 -11.25 31.625 1 95.12 738 PRO B O 1
ATOM 12159 N N . LYS B 1 739 ? 16.234 -12.938 32.125 1 90.12 739 LYS B N 1
ATOM 12160 C CA . LYS B 1 739 ? 15.25 -11.961 32.562 1 90.12 739 LYS B CA 1
ATOM 12161 C C . LYS B 1 739 ? 15.797 -11.109 33.719 1 90.12 739 LYS B C 1
ATOM 12163 O O . LYS B 1 739 ? 16.453 -11.625 34.625 1 90.12 739 LYS B O 1
ATOM 12168 N N . GLU B 1 740 ? 15.773 -9.875 33.438 1 78.5 740 GLU B N 1
ATOM 12169 C CA . GLU B 1 740 ? 16.219 -8.953 34.5 1 78.5 740 GLU B CA 1
ATOM 12170 C C . GLU B 1 740 ? 15.055 -8.57 35.406 1 78.5 740 GLU B C 1
ATOM 12172 O O . GLU B 1 740 ? 13.914 -8.461 34.969 1 78.5 740 GLU B O 1
ATOM 12177 N N . GLU B 1 741 ? 15.258 -8.828 36.688 1 64.69 741 GLU B N 1
ATOM 12178 C CA . GLU B 1 741 ? 14.289 -8.289 37.656 1 64.69 741 GLU B CA 1
ATOM 12179 C C . GLU B 1 741 ? 14.203 -6.77 37.531 1 64.69 741 GLU B C 1
ATOM 12181 O O . GLU B 1 741 ? 15.219 -6.074 37.594 1 64.69 741 GLU B O 1
ATOM 12186 N N . ILE B 1 742 ? 13.312 -6.32 36.719 1 58.78 742 ILE B N 1
ATOM 12187 C CA . ILE B 1 742 ? 13.172 -4.875 36.625 1 58.78 742 ILE B CA 1
ATOM 12188 C C . ILE B 1 742 ? 12.672 -4.32 37.969 1 58.78 742 ILE B C 1
ATOM 12190 O O . ILE B 1 742 ? 11.672 -4.801 38.5 1 58.78 742 ILE B O 1
ATOM 12194 N N . LYS B 1 743 ? 13.484 -3.631 38.688 1 48.75 743 LYS B N 1
ATOM 12195 C CA . LYS B 1 743 ? 13.141 -2.969 39.938 1 48.75 743 LYS B CA 1
ATOM 12196 C C . LYS B 1 743 ? 11.953 -2.023 39.75 1 48.75 743 LYS B C 1
ATOM 12198 O O . LYS B 1 743 ? 11.945 -1.206 38.844 1 48.75 743 LYS B O 1
ATOM 12203 N N . SER B 1 744 ? 10.852 -2.473 40.094 1 44.31 744 SER B N 1
ATOM 12204 C CA . SER B 1 744 ? 9.812 -1.455 40.156 1 44.31 744 SER B CA 1
ATOM 12205 C C . SER B 1 744 ? 10.305 -0.222 40.906 1 44.31 744 SER B C 1
ATOM 12207 O O . SER B 1 744 ? 11.172 -0.323 41.781 1 44.31 744 SER B O 1
ATOM 12209 N N . LYS B 1 745 ? 10.227 0.869 40.312 1 43.56 745 LYS B N 1
ATOM 12210 C CA . LYS B 1 745 ? 10.539 2.105 41.031 1 43.56 745 LYS B CA 1
ATOM 12211 C C . LYS B 1 745 ? 10.109 2.029 42.5 1 43.56 745 LYS B C 1
ATOM 12213 O O . LYS B 1 745 ? 10.445 2.902 43.281 1 43.56 745 LYS B O 1
ATOM 12218 N N . PHE B 1 746 ? 9.133 1.173 42.812 1 41.22 746 PHE B N 1
ATOM 12219 C CA . PHE B 1 746 ? 8.695 1.098 44.188 1 41.22 746 PHE B CA 1
ATOM 12220 C C . PHE B 1 746 ? 9.531 0.091 44.969 1 41.22 746 PHE B C 1
ATOM 12222 O O . PHE B 1 746 ? 9.219 -0.228 46.125 1 41.22 746 PHE B O 1
ATOM 12229 N N . ASP B 1 747 ? 10.328 -0.532 44.344 1 30.59 747 ASP B N 1
ATOM 12230 C CA . ASP B 1 747 ? 11.164 -1.285 45.281 1 30.59 747 ASP B CA 1
ATOM 12231 C C . ASP B 1 747 ? 12.359 -0.454 45.75 1 30.59 747 ASP B C 1
ATOM 12233 O O . ASP B 1 747 ? 12.938 0.299 44.969 1 30.59 747 ASP B O 1
#

Solvent-accessible surface area (backbone atoms only — not comparable to full-atom values): 79317 Å² total; per-residue (Å²): 140,80,82,77,76,76,78,74,78,77,77,78,73,76,74,74,71,72,71,69,71,68,72,67,80,68,74,76,80,84,77,76,94,76,59,69,68,50,70,55,73,83,71,50,74,74,59,48,56,47,38,34,77,52,27,40,73,21,97,63,48,64,60,46,36,43,30,38,42,34,46,34,37,52,40,76,91,74,36,30,43,38,38,38,37,36,38,42,36,37,35,52,43,79,47,67,38,56,54,47,50,29,35,32,60,43,24,59,41,20,76,80,38,62,50,77,47,31,54,63,38,74,86,57,54,63,29,4,28,66,37,46,40,57,73,61,22,44,75,76,64,70,30,18,74,46,74,75,51,41,24,37,80,86,65,48,78,54,59,67,48,76,55,80,28,29,33,38,39,55,48,93,60,63,44,41,52,76,37,70,52,49,35,35,44,32,37,32,34,48,56,47,46,24,88,75,76,40,74,89,33,24,31,46,81,45,95,89,69,52,52,42,38,41,42,39,66,77,58,83,37,59,40,32,52,43,69,77,53,12,49,58,46,66,69,60,70,81,66,31,51,72,46,49,36,38,19,39,38,40,38,38,40,35,32,47,51,54,45,42,70,55,47,32,46,46,74,72,48,57,82,79,71,42,52,74,68,32,46,52,34,45,59,49,13,68,73,24,69,86,55,67,31,69,30,43,42,61,69,57,14,58,60,34,59,75,57,81,61,89,49,68,38,71,49,40,28,42,29,76,69,34,44,59,64,31,39,34,44,19,30,44,34,21,33,34,25,19,23,35,82,50,92,94,41,72,25,37,18,26,28,37,28,38,70,64,22,35,57,57,40,79,70,39,48,34,60,46,47,40,50,39,52,54,48,52,21,73,58,45,55,70,74,84,61,65,42,39,35,46,31,58,34,83,92,39,78,42,62,42,36,38,30,24,35,21,37,62,60,30,47,99,84,44,51,71,52,69,67,49,54,52,49,28,52,49,47,44,34,40,29,59,41,26,38,54,28,33,51,30,34,32,35,48,22,35,51,40,37,32,70,27,43,4,55,31,42,35,52,31,38,54,43,42,39,70,76,32,81,79,50,87,71,78,50,27,58,27,58,59,45,21,67,67,60,62,44,64,47,91,58,55,60,19,48,74,38,44,33,74,52,51,74,44,51,62,53,37,26,25,32,46,47,8,17,51,52,41,31,38,27,73,69,70,58,28,58,70,43,34,51,50,11,52,22,49,43,47,60,60,30,52,77,36,70,52,56,74,61,32,50,58,28,17,42,28,59,65,44,74,47,90,49,46,36,46,48,53,28,68,31,44,18,45,46,35,32,25,57,29,56,72,45,82,44,48,43,42,80,40,81,58,76,54,85,87,65,71,84,69,80,69,38,90,90,41,32,85,76,54,53,73,81,73,81,32,74,42,42,65,90,40,88,75,49,52,79,88,60,79,56,73,52,57,62,81,75,26,63,52,58,36,51,48,48,66,71,76,44,52,79,72,52,54,69,70,58,81,76,53,28,39,36,33,42,37,32,34,33,30,88,25,72,36,76,59,58,50,38,38,38,39,30,28,72,90,64,55,70,49,80,45,80,42,59,47,69,71,37,73,89,37,72,51,50,46,73,48,78,50,70,28,83,58,59,77,59,35,41,29,45,45,83,82,42,59,69,27,55,56,50,69,67,40,15,34,38,67,70,54,85,69,71,50,89,83,103,136,80,78,75,76,75,78,76,76,75,75,77,72,74,72,71,71,71,70,72,67,73,69,67,75,70,72,65,71,64,46,57,72,75,60,69,68,45,70,54,72,82,77,45,81,66,48,48,57,47,38,33,26,33,26,40,71,21,76,62,49,64,61,45,37,42,29,40,42,34,46,35,38,53,38,76,90,76,37,29,42,37,38,38,36,37,39,41,35,37,35,52,43,85,61,64,38,60,55,47,51,28,35,33,63,43,24,58,41,21,76,81,39,63,50,77,72,74,57,90,83,75,88,66,95,75,70,53,69,66,55,46,38,59,71,73,65,49,80,76,63,68,29,19,74,45,74,74,49,43,22,37,80,85,63,47,78,53,57,67,48,75,58,80,27,30,34,39,41,53,48,93,62,64,45,40,54,74,38,71,51,51,34,34,42,32,38,34,33,48,54,48,46,25,89,76,75,40,75,90,33,25,30,46,80,45,95,88,69,51,53,42,38,40,43,38,64,78,58,81,36,59,39,31,54,44,95,84,68,41,64,59,73,75,72,61,71,79,66,31,50,73,46,49,36,38,19,38,37,41,38,38,39,33,33,48,51,55,46,41,72,57,49,32,46,46,75,72,48,57,82,80,71,41,52,73,68,31,48,52,33,47,60,50,13,68,73,24,70,88,57,68,31,69,31,42,42,60,70,56,13,58,60,34,59,74,57,82,61,89,48,69,39,71,48,38,28,41,31,77,70,32,43,61,64,32,39,35,42,19,29,44,35,21,32,33,25,21,23,38,82,49,90,96,41,72,26,35,19,25,29,36,31,37,69,64,22,35,56,57,40,79,72,40,47,36,59,46,46,40,49,36,53,53,47,51,21,73,58,44,53,70,74,83,60,66,44,40,36,45,30,60,35,84,90,36,79,40,63,40,37,39,30,24,36,21,35,63,59,30,45,99,85,45,52,72,52,68,66,49,53,51,49,28,51,50,47,45,33,42,30,58,42,26,37,54,28,31,51,30,34,32,35,48,22,36,50,38,35,32,70,26,43,4,54,31,42,33,54,34,38,55,43,43,39,71,75,31,81,78,50,88,72,76,51,27,58,28,59,58,47,22,70,67,60,63,46,65,67,91,58,58,61,32,49,78,40,50,33,78,72,52,76,45,53,62,54,38,24,25,34,46,47,8,17,52,52,42,32,38,28,72,67,71,59,29,59,68,43,34,51,52,9,52,22,48,40,44,58,61,28,54,76,34,70,52,53,72,60,30,50,58,29,16,43,26,47,65,40,43,46,83,50,46,35,47,49,52,28,69,31,62,29,70,56,33,31,25,58,29,56,74,45,80,44,49,42,42,80,40,80,60,76,57,86,88,66,73,84,72,81,70,39,91,88,42,33,65,39,53,48,71,56,59,39,20,41,41,41,62,90,42,90,75,47,52,78,87,60,79,55,73,51,56,60,80,76,26,60,47,44,37,53,46,49,65,72,75,40,53,78,73,53,54,69,64,47,41,76,47,30,38,38,34,41,38,31,32,32,28,88,26,73,36,76,58,57,48,39,37,37,38,30,30,72,87,62,54,71,49,78,46,79,29,54,48,56,35,37,52,84,38,70,51,49,42,29,40,68,49,69,27,83,58,58,77,60,36,40,31,45,45,83,81,41,57,70,26,53,58,52,68,65,39,15,32,39,67,71,54,85,67,73,50,89,83,104

Organism: Flavobacterium columnare (strain ATCC 49512 / CIP 103533 / TG 44/87) (NCBI:txid1041826)

InterPro domains:
  IPR014782 Peptidase M1, membrane alanine aminopeptidase [PF01433] (415-570)
  IPR027268 Peptidase M4/M1, CTD superfamily [G3DSA:1.10.390.10] (341-574)
  IPR050344 Peptidase M1 family aminopeptidases [PTHR11533] (362-617)

Nearest PDB structures (foldseek):
  6iff-assembly2_B  TM=7.677E-01  e=1.001E-22  Deinococcus radiodurans R1 = ATCC 13939 = DSM 20539
  6koy-assembly1_A  TM=7.728E-01  e=4.579E-21  Deinococcus radiodurans R1 = ATCC 13939 = DSM 20539
  6a8z-assembly2_B  TM=7.686E-01  e=6.674E-21  Deinococcus radiodurans R1 = ATCC 13939 = DSM 20539
  6ifg-assembly2_B  TM=7.344E-01  e=1.560E-21  Deinococcus radiodurans R1 = ATCC 13939 = DSM 20539
  7oci-assembly1_A  TM=5.176E-01  e=1.161E-06  Saccharomyces cerevisiae S288C

Secondary structure (DSSP, 8-state):
---------------------------PPP-----TT--GGGTSPPP-SSB-TTSSBPTT----EEEEEEEEEEETTTTEEEEEEEEEEE--SSS-EEEEEEE-GGGGGSTT-SGGGGS-----SEEEHHHHIIIIISPPP--S-EEEEEEETTS-B--EEEETTEEEEEEEEEE-TT-EEEEEEEEEEEPPBHHHH--SSEEEEPTTS-EEEEE-S-S-EEPPEETTTEE------SSS-----BEEEEEEEEEETT-EEEESSEES-HHHHS-HHHHHHHHHHTT-SSS-EEEE-HHHHHHHHTS----EEEEEEEEEEES---EEEETT-EEEEEEEEETTEEEEEEEEE-GGGTTHHHHHHHHHHHHHHHHHHHHS----SSEEEEEE-TT-EEEETTEEEE-----TTS---HHHHHHHHHHHHHHHHTIIIIIIB---TTT-HHHHHHHHHHHHHHHHHHH-TT---SSSSGGGGHHHHTS-GGG---SSS-GGG-SSHIIIIIIHHHHHHHHIIIIIS-HHHHHHHHHHHHHHTTTB---HHHHHHHHHHHH----HHHIIIIITB---B--EEEEEEEEEEESSPPTT--PPP--TTTHHHHSSS--EEEETTSTT--GGG-S---GGG-HHHHHHHHHH--HHHHTT----SEEEEEEEE--SSS---EEEEEEETTS-EEEEEE-GGGGSS-SSEEEEEEEESS-EEEEEESTT--S-BS-GGGSEESPP----TT-/-------------------------------B---TT--GGGTSPPP-SSB-TTSSB-TT----EEEEEEEEEEETTTTEEEEEEEEEEE--SSS-EEEEEEE-GGGGGSTT-SGGGGS-----SS--HHHHIIIIISPPP--S-EEEEEEETTS-B--EEEETTEEEEEEEEEE-TT-EEEEEEEEEEEPPBHHHH--SSEEEEPTTS-EEEEE-S-S-EEPPEETTTEE------SSS-----BEEEEEEEEEETT-EEEESSEES-HHHHS-HHHHHHHHHHTT-SSS-EEEE-HHHHHHHHTS----EEEEEEEEEEES---EEEETT-EEEEEEEEETTEEEEEEEEE-GGGTTHHHHHHHHHHHHHHHHHHHHS----SSEEEEEE-TT-EEEETTEEEE-----TTS---HHHHHHHHHHHHHHHHTIIIIIIB---TTT-THHHHHHHHHHHHHHHHHH-TT---SSSSGGGGHHHHTS-GGG---SSS-GGG-SSHHIIIIIHHHHHHHHIIIIIS-HHHHHHHHHHHHHHTTTB---HHHHHHHHHHHHT---HHHIIIIIT----B--EEEEEEEEEEESSPPTT--PPP--TTTHHHHSSSEEEEEETTSTT--GGG-S---GGG-HHHHHHHHHH--HHHHTT----SEEEEEEEE--SSS---EEEEEEETTS-EEEEEE-GGGGSS-SSEEEEEEEESS-EEEEEESTT--S-BS-GGGSEESPP----TT-